Protein AF-0000000084923669 (afdb_homodimer)

Radius of gyration: 42.39 Å; Cα contacts (8 Å, |Δi|>4): 1247; chains: 2; bounding box: 91×141×142 Å

InterPro domains:
  IPR003423 Outer membrane efflux protein [PF02321] (32-226)
  IPR003423 Outer membrane efflux protein [PF02321] (254-432)
  IPR051906 Outer membrane protein TolC-like [PTHR30026] (18-431)

Solvent-accessible surface area (backbone atoms only — not comparable to full-atom values): 44894 Å² total; per-residue (Å²): 131,86,74,77,78,78,78,72,74,73,74,72,66,75,74,68,71,71,62,74,78,65,69,53,62,42,43,67,70,55,49,45,54,47,17,75,73,42,20,28,70,56,51,30,35,53,33,48,32,55,27,28,52,24,47,27,46,25,34,54,10,67,62,36,50,31,33,34,38,38,36,35,42,37,40,35,73,58,58,40,71,50,62,72,68,78,62,60,75,75,81,75,39,65,79,52,62,62,29,36,43,40,38,38,38,33,40,36,37,42,28,58,74,39,46,41,58,32,62,62,33,47,29,49,41,29,48,44,51,26,50,38,34,49,27,49,36,51,39,48,50,43,51,49,49,40,51,52,50,41,44,52,37,48,40,56,34,34,54,53,42,34,52,50,33,49,50,49,33,52,52,39,54,50,49,42,54,54,43,48,52,32,33,76,71,67,77,39,56,68,64,54,44,52,53,41,51,52,52,37,53,52,33,52,47,50,34,52,53,36,50,49,52,36,53,46,39,50,40,51,47,35,41,56,34,44,44,57,88,84,52,78,73,66,43,75,45,91,65,84,76,81,90,72,90,73,74,57,77,88,54,33,52,60,51,15,69,73,47,20,32,70,56,52,30,43,53,44,48,37,52,38,36,49,38,49,27,52,35,41,54,13,63,64,39,46,31,34,31,40,40,33,39,41,32,34,28,20,40,84,82,62,63,67,38,76,49,70,54,72,49,80,44,77,51,65,69,84,80,71,91,54,52,60,61,50,48,33,52,50,27,52,52,51,35,52,49,38,53,53,51,43,50,50,50,50,53,49,46,48,48,45,38,51,51,24,52,51,44,32,53,49,24,51,50,48,28,55,52,26,58,57,44,35,60,56,25,50,52,48,31,53,52,31,48,49,31,35,74,72,67,77,40,46,70,64,53,33,51,53,26,49,52,46,30,49,49,27,49,45,46,28,46,48,24,52,34,47,27,54,39,24,48,41,47,32,30,52,43,35,31,43,68,78,71,82,73,77,67,89,120,131,86,73,75,76,75,77,75,74,77,74,74,68,76,75,68,74,72,65,77,77,66,69,52,60,44,42,69,68,56,52,46,53,46,17,74,75,42,19,60,71,56,52,51,35,53,50,47,32,54,52,28,51,52,46,28,51,53,35,53,49,67,59,45,68,46,78,46,81,46,74,51,78,46,78,43,97,60,61,40,72,52,61,75,62,74,58,58,71,75,81,71,35,62,77,52,60,61,32,37,44,39,38,38,38,33,40,37,38,41,30,59,74,40,47,40,59,32,61,62,33,47,28,50,41,30,48,44,51,26,52,36,33,49,26,49,36,52,39,47,50,43,52,48,49,41,51,52,51,40,43,54,37,48,40,56,34,33,53,52,42,36,52,50,34,48,51,49,36,52,52,42,51,52,49,43,52,52,45,50,53,31,34,74,70,66,78,39,58,69,65,53,47,51,54,44,49,53,52,38,52,52,34,52,50,50,33,52,53,35,50,52,52,37,53,50,40,51,52,51,46,34,53,56,34,45,47,63,92,84,54,76,74,65,44,74,45,91,66,82,75,80,89,72,88,74,71,58,74,88,53,35,52,60,51,15,69,75,47,22,33,69,57,51,30,45,54,43,47,39,53,38,37,48,37,50,28,50,35,42,56,15,65,63,38,45,31,33,31,38,40,33,38,41,32,34,29,20,40,83,82,62,61,68,39,78,46,39,36,42,29,45,39,37,42,31,58,74,38,55,38,48,27,60,58,21,49,32,53,25,28,53,36,52,36,52,29,37,51,28,51,44,50,40,50,50,32,50,46,48,38,45,38,53,46,24,53,51,43,32,55,49,23,52,53,47,29,55,52,25,58,58,43,36,60,55,25,51,51,47,32,53,52,33,47,50,32,35,76,73,68,76,40,47,67,66,52,34,51,52,27,49,52,47,32,48,50,26,50,45,47,28,46,49,24,51,33,46,29,54,39,25,47,42,47,32,31,53,44,36,33,42,67,80,68,82,72,74,70,86,122

Organism: Geobacter metallireducens (strain ATCC 53774 / DSM 7210 / GS-15) (NCBI:txid269799)

Structure (mmCIF, N/CA/C/O backbone):
data_AF-0000000084923669-model_v1
#
loop_
_entity.id
_entity.type
_entity.pdbx_description
1 polymer 'Efflux pump, RND family, outer membrane protein'
#
loop_
_atom_site.group_PDB
_atom_site.id
_atom_site.type_symbol
_atom_site.label_atom_id
_atom_site.label_alt_id
_atom_site.label_comp_id
_atom_site.label_asym_id
_atom_site.label_entity_id
_atom_site.label_seq_id
_atom_site.pdbx_PDB_ins_code
_atom_site.Cartn_x
_atom_site.Cartn_y
_atom_site.Cartn_z
_atom_site.occupancy
_atom_site.B_iso_or_equiv
_atom_site.auth_seq_id
_atom_site.auth_comp_id
_atom_site.auth_asym_id
_atom_site.auth_atom_id
_atom_site.pdbx_PDB_model_num
ATOM 1 N N . MET A 1 1 ? -10.914 20.375 -87.812 1 27.72 1 MET A N 1
ATOM 2 C CA . MET A 1 1 ? -11.695 19.953 -86.625 1 27.72 1 MET A CA 1
ATOM 3 C C . MET A 1 1 ? -11.055 18.75 -85.938 1 27.72 1 MET A C 1
ATOM 5 O O . MET A 1 1 ? -11.719 18.016 -85.188 1 27.72 1 MET A O 1
ATOM 9 N N . LYS A 1 2 ? -9.734 18.484 -86.25 1 25.8 2 LYS A N 1
ATOM 10 C CA . LYS A 1 2 ? -8.984 17.312 -85.812 1 25.8 2 LYS A CA 1
ATOM 11 C C . LYS A 1 2 ? -8.914 17.219 -84.312 1 25.8 2 LYS A C 1
ATOM 13 O O . LYS A 1 2 ? -8.391 18.109 -83.625 1 25.8 2 LYS A O 1
ATOM 18 N N . ARG A 1 3 ? -9.859 16.438 -83.75 1 30.91 3 ARG A N 1
ATOM 19 C CA . ARG A 1 3 ? -10.227 16.125 -82.375 1 30.91 3 ARG A CA 1
ATOM 20 C C . ARG A 1 3 ? -9.078 15.445 -81.625 1 30.91 3 ARG A C 1
ATOM 22 O O . ARG A 1 3 ? -8.867 14.242 -81.812 1 30.91 3 ARG A O 1
ATOM 29 N N . LEU A 1 4 ? -7.859 15.812 -81.875 1 33.69 4 LEU A N 1
ATOM 30 C CA . LEU A 1 4 ? -6.891 14.906 -81.312 1 33.69 4 LEU A CA 1
ATOM 31 C C . LEU A 1 4 ? -7.242 14.617 -79.875 1 33.69 4 LEU A C 1
ATOM 33 O O . LEU A 1 4 ? -7.793 15.469 -79.188 1 33.69 4 LEU A O 1
ATOM 37 N N . VAL A 1 5 ? -7.297 13.289 -79.438 1 38.31 5 VAL A N 1
ATOM 38 C CA . VAL A 1 5 ? -7.371 12.258 -78.375 1 38.31 5 VAL A CA 1
ATOM 39 C C . VAL A 1 5 ? -6.461 12.625 -77.25 1 38.31 5 VAL A C 1
ATOM 41 O O . VAL A 1 5 ? -5.254 12.789 -77.438 1 38.31 5 VAL A O 1
ATOM 44 N N . ILE A 1 6 ? -6.969 13.445 -76.375 1 37.44 6 ILE A N 1
ATOM 45 C CA . ILE A 1 6 ? -6.391 13.75 -75.062 1 37.44 6 ILE A CA 1
ATOM 46 C C . ILE A 1 6 ? -6.008 12.453 -74.375 1 37.44 6 ILE A C 1
ATOM 48 O O . ILE A 1 6 ? -6.867 11.609 -74.062 1 37.44 6 ILE A O 1
ATOM 52 N N . LEU A 1 7 ? -4.832 11.867 -74.688 1 35.47 7 LEU A N 1
ATOM 53 C CA . LEU A 1 7 ? -4.199 10.773 -74 1 35.47 7 LEU A CA 1
ATOM 54 C C . LEU A 1 7 ? -4.227 11.016 -72.438 1 35.47 7 LEU A C 1
ATOM 56 O O . LEU A 1 7 ? -3.613 11.969 -72 1 35.47 7 LEU A O 1
ATOM 60 N N . MET A 1 8 ? -5.41 10.859 -71.875 1 37.78 8 MET A N 1
ATOM 61 C CA . MET A 1 8 ? -5.555 10.828 -70.438 1 37.78 8 MET A CA 1
ATOM 62 C C . MET A 1 8 ? -4.555 9.859 -69.812 1 37.78 8 MET A C 1
ATOM 64 O O . MET A 1 8 ? -4.605 8.656 -70.062 1 37.78 8 MET A O 1
ATOM 68 N N . GLY A 1 9 ? -3.27 10.234 -69.75 1 35.97 9 GLY A N 1
ATOM 69 C CA . GLY A 1 9 ? -2.293 9.508 -68.938 1 35.97 9 GLY A CA 1
ATOM 70 C C . GLY A 1 9 ? -2.807 9.133 -67.562 1 35.97 9 GLY A C 1
ATOM 71 O O . GLY A 1 9 ? -3.143 10.008 -66.75 1 35.97 9 GLY A O 1
ATOM 72 N N . MET A 1 10 ? -3.562 8.047 -67.562 1 35.59 10 MET A N 1
ATOM 73 C CA . MET A 1 10 ? -3.924 7.434 -66.25 1 35.59 10 MET A CA 1
ATOM 74 C C . MET A 1 10 ? -2.701 7.289 -65.375 1 35.59 10 MET A C 1
ATOM 76 O O . MET A 1 10 ? -1.749 6.586 -65.688 1 35.59 10 MET A O 1
ATOM 80 N N . VAL A 1 11 ? -2.326 8.336 -64.625 1 39.09 11 VAL A N 1
ATOM 81 C CA . VAL A 1 11 ? -1.389 8.242 -63.531 1 39.09 11 VAL A CA 1
ATOM 82 C C . VAL A 1 11 ? -1.761 7.059 -62.625 1 39.09 11 VAL A C 1
ATOM 84 O O . VAL A 1 11 ? -2.83 7.043 -62.031 1 39.09 11 VAL A O 1
ATOM 87 N N . LEU A 1 12 ? -1.448 5.836 -63.094 1 36.44 12 LEU A N 1
ATOM 88 C CA . LEU A 1 12 ? -1.483 4.715 -62.156 1 36.44 12 LEU A CA 1
ATOM 89 C C . LEU A 1 12 ? -0.858 5.102 -60.844 1 36.44 12 LEU A C 1
ATOM 91 O O . LEU A 1 12 ? 0.338 5.391 -60.75 1 36.44 12 LEU A O 1
ATOM 95 N N . LEU A 1 13 ? -1.631 5.785 -60 1 40.22 13 LEU A N 1
ATOM 96 C CA . LEU A 1 13 ? -1.201 5.918 -58.625 1 40.22 13 LEU A CA 1
ATOM 97 C C . LEU A 1 13 ? -0.703 4.586 -58.094 1 40.22 13 LEU A C 1
ATOM 99 O O . LEU A 1 13 ? -1.38 3.564 -58.219 1 40.22 13 LEU A O 1
ATOM 103 N N . PRO A 1 14 ? 0.635 4.434 -58.031 1 40.88 14 PRO A N 1
ATOM 104 C CA . PRO A 1 14 ? 1.067 3.211 -57.344 1 40.88 14 PRO A CA 1
ATOM 105 C C . PRO A 1 14 ? 0.258 2.918 -56.094 1 40.88 14 PRO A C 1
ATOM 107 O O . PRO A 1 14 ? -0.106 3.84 -55.344 1 40.88 14 PRO A O 1
ATOM 110 N N . HIS A 1 15 ? -0.73 2.027 -56.188 1 40.09 15 HIS A N 1
ATOM 111 C CA . HIS A 1 15 ? -1.238 1.425 -54.969 1 40.09 15 HIS A CA 1
ATOM 112 C C . HIS A 1 15 ? -0.109 1.154 -54 1 40.09 15 HIS A C 1
ATOM 114 O O . HIS A 1 15 ? 0.781 0.345 -54.25 1 40.09 15 HIS A O 1
ATOM 120 N N . GLY A 1 16 ? 0.429 2.213 -53.406 1 39.31 16 GLY A N 1
ATOM 121 C CA . GLY A 1 16 ? 1.269 1.885 -52.25 1 39.31 16 GLY A CA 1
ATOM 122 C C . GLY A 1 16 ? 0.768 0.687 -51.469 1 39.31 16 GLY A C 1
ATOM 123 O O . GLY A 1 16 ? -0.394 0.647 -51.062 1 39.31 16 GLY A O 1
ATOM 124 N N . VAL A 1 17 ? 1.226 -0.438 -51.812 1 37.53 17 VAL A N 1
ATOM 125 C CA . VAL A 1 17 ? 1.135 -1.58 -50.906 1 37.53 17 VAL A CA 1
ATOM 126 C C . VAL A 1 17 ? 1.256 -1.106 -49.469 1 37.53 17 VAL A C 1
ATOM 128 O O . VAL A 1 17 ? 2.283 -0.55 -49.094 1 37.53 17 VAL A O 1
ATOM 131 N N . PHE A 1 18 ? 0.176 -0.574 -48.969 1 37.56 18 PHE A N 1
ATOM 132 C CA . PHE A 1 18 ? 0.17 -0.619 -47.5 1 37.56 18 PHE A CA 1
ATOM 133 C C . PHE A 1 18 ? 0.833 -1.895 -47 1 37.56 18 PHE A C 1
ATOM 135 O O . PHE A 1 18 ? 0.257 -2.98 -47.094 1 37.56 18 PHE A O 1
ATOM 142 N N . ALA A 1 19 ? 2.109 -1.997 -47.219 1 36.41 19 ALA A N 1
ATOM 143 C CA . ALA A 1 19 ? 2.785 -3.043 -46.469 1 36.41 19 ALA A CA 1
ATOM 144 C C . ALA A 1 19 ? 2.076 -3.295 -45.125 1 36.41 19 ALA A C 1
ATOM 146 O O . ALA A 1 19 ? 1.726 -2.352 -44.438 1 36.41 19 ALA A O 1
ATOM 147 N N . GLU A 1 20 ? 1.271 -4.219 -45 1 41.25 20 GLU A N 1
ATOM 148 C CA . GLU A 1 20 ? 0.789 -4.68 -43.688 1 41.25 20 GLU A CA 1
ATOM 149 C C . GLU A 1 20 ? 1.785 -4.348 -42.594 1 41.25 20 GLU A C 1
ATOM 151 O O . GLU A 1 20 ? 2.893 -4.891 -42.562 1 41.25 20 GLU A O 1
ATOM 156 N N . ALA A 1 21 ? 2.098 -3.172 -42.188 1 47.69 21 ALA A N 1
ATOM 157 C CA . ALA A 1 21 ? 3.018 -2.73 -41.156 1 47.69 21 ALA A CA 1
ATOM 158 C C . ALA A 1 21 ? 3.158 -3.789 -40.062 1 47.69 21 ALA A C 1
ATOM 160 O O . ALA A 1 21 ? 2.189 -4.113 -39.375 1 47.69 21 ALA A O 1
ATOM 161 N N . GLY A 1 22 ? 3.869 -4.855 -40.281 1 65.06 22 GLY A N 1
ATOM 162 C CA . GLY A 1 22 ? 4.141 -5.992 -39.406 1 65.06 22 GLY A CA 1
ATOM 163 C C . GLY A 1 22 ? 4.266 -5.617 -37.969 1 65.06 22 GLY A C 1
ATOM 164 O O . GLY A 1 22 ? 4.492 -4.453 -37.625 1 65.06 22 GLY A O 1
ATOM 165 N N . VAL A 1 23 ? 3.816 -6.359 -37.094 1 82.06 23 VAL A N 1
ATOM 166 C CA . VAL A 1 23 ? 3.912 -6.16 -35.656 1 82.06 23 VAL A CA 1
ATOM 167 C C . VAL A 1 23 ? 5.359 -5.871 -35.25 1 82.06 23 VAL A C 1
ATOM 169 O O . VAL A 1 23 ? 6.25 -6.688 -35.531 1 82.06 23 VAL A O 1
ATOM 172 N N . PRO A 1 24 ? 5.676 -4.539 -34.938 1 89.88 24 PRO A N 1
ATOM 173 C CA . PRO A 1 24 ? 7.055 -4.191 -34.594 1 89.88 24 PRO A CA 1
ATOM 174 C C . PRO A 1 24 ? 7.613 -5.082 -33.469 1 89.88 24 PRO A C 1
ATOM 176 O O . PRO A 1 24 ? 6.871 -5.496 -32.594 1 89.88 24 PRO A O 1
ATOM 179 N N . ALA A 1 25 ? 8.93 -5.391 -33.625 1 92.94 25 ALA A N 1
ATOM 180 C CA . ALA A 1 25 ? 9.656 -6.133 -32.594 1 92.94 25 ALA A CA 1
ATOM 181 C C . ALA A 1 25 ? 10.539 -5.199 -31.766 1 92.94 25 ALA A C 1
ATOM 183 O O . ALA A 1 25 ? 11.398 -4.508 -32.312 1 92.94 25 ALA A O 1
ATOM 184 N N . PHE A 1 26 ? 10.312 -5.156 -30.516 1 94.19 26 PHE A N 1
ATOM 185 C CA . PHE A 1 26 ? 11.055 -4.246 -29.641 1 94.19 26 PHE A CA 1
ATOM 186 C C . PHE A 1 26 ? 12.188 -4.984 -28.938 1 94.19 26 PHE A C 1
ATOM 188 O O . PHE A 1 26 ? 11.984 -6.074 -28.391 1 94.19 26 PHE A O 1
ATOM 195 N N . ALA A 1 27 ? 13.383 -4.324 -28.984 1 94.19 27 ALA A N 1
ATOM 196 C CA . ALA A 1 27 ? 14.516 -4.824 -28.219 1 94.19 27 ALA A CA 1
ATOM 197 C C . ALA A 1 27 ? 14.359 -4.504 -26.734 1 94.19 27 ALA A C 1
ATOM 199 O O . ALA A 1 27 ? 13.57 -3.635 -26.359 1 94.19 27 ALA A O 1
ATOM 200 N N . LEU A 1 28 ? 15.094 -5.285 -25.922 1 94.12 28 LEU A N 1
ATOM 201 C CA . LEU A 1 28 ? 15 -5.117 -24.469 1 94.12 28 LEU A CA 1
ATOM 202 C C . LEU A 1 28 ? 15.312 -3.68 -24.078 1 94.12 28 LEU A C 1
ATOM 204 O O . LEU A 1 28 ? 14.594 -3.092 -23.266 1 94.12 28 LEU A O 1
ATOM 208 N N . SER A 1 29 ? 16.375 -3.08 -24.641 1 92.69 29 SER A N 1
ATOM 209 C CA . SER A 1 29 ? 16.781 -1.721 -24.297 1 92.69 29 SER A CA 1
ATOM 210 C C . SER A 1 29 ? 15.656 -0.721 -24.594 1 92.69 29 SER A C 1
ATOM 212 O O . SER A 1 29 ? 15.398 0.176 -23.781 1 92.69 29 SER A O 1
ATOM 214 N N . ARG A 1 30 ? 14.977 -0.919 -25.688 1 94 30 ARG A N 1
ATOM 215 C CA . ARG A 1 30 ? 13.891 -0.025 -26.062 1 94 30 ARG A CA 1
ATOM 216 C C . ARG A 1 30 ? 12.703 -0.18 -25.125 1 94 30 ARG A C 1
ATOM 218 O O . ARG A 1 30 ? 12.07 0.809 -24.75 1 94 30 ARG A O 1
ATOM 225 N N . VAL A 1 31 ? 12.438 -1.442 -24.781 1 96.06 31 VAL A N 1
ATOM 226 C CA . VAL A 1 31 ? 11.32 -1.709 -23.875 1 96.06 31 VAL A CA 1
ATOM 227 C C . VAL A 1 31 ? 11.602 -1.079 -22.516 1 96.06 31 VAL A C 1
ATOM 229 O O . VAL A 1 31 ? 10.719 -0.465 -21.906 1 96.06 31 VAL A O 1
ATOM 232 N N . ILE A 1 32 ? 12.82 -1.169 -22.062 1 95.44 32 ILE A N 1
ATOM 233 C CA . ILE A 1 32 ? 13.219 -0.607 -20.781 1 95.44 32 ILE A CA 1
ATOM 234 C C . ILE A 1 32 ? 13.094 0.915 -20.812 1 95.44 32 ILE A C 1
ATOM 236 O O . ILE A 1 32 ? 12.523 1.522 -19.906 1 95.44 32 ILE A O 1
ATOM 240 N N . ASP A 1 33 ? 13.602 1.512 -21.875 1 95.56 33 ASP A N 1
ATOM 241 C CA . ASP A 1 33 ? 13.539 2.965 -22 1 95.56 33 ASP A CA 1
ATOM 242 C C . ASP A 1 33 ? 12.094 3.455 -22.016 1 95.56 33 ASP A C 1
ATOM 244 O O . ASP A 1 33 ? 11.766 4.438 -21.344 1 95.56 33 ASP A O 1
ATOM 248 N N . PHE A 1 34 ? 11.328 2.74 -22.766 1 95.62 34 PHE A N 1
ATOM 249 C CA . PHE A 1 34 ? 9.922 3.102 -22.859 1 95.62 34 PHE A CA 1
ATOM 250 C C . PHE A 1 34 ? 9.242 2.979 -21.5 1 95.62 34 PHE A C 1
ATOM 252 O O . PHE A 1 34 ? 8.484 3.867 -21.094 1 95.62 34 PHE A O 1
ATOM 259 N N . ALA A 1 35 ? 9.484 1.889 -20.75 1 96.81 35 ALA A N 1
ATOM 260 C CA . ALA A 1 35 ? 8.891 1.654 -19.438 1 96.81 35 ALA A CA 1
ATOM 261 C C . ALA A 1 35 ? 9.328 2.723 -18.438 1 96.81 35 ALA A C 1
ATOM 263 O O . ALA A 1 35 ? 8.508 3.223 -17.656 1 96.81 35 ALA A O 1
ATOM 264 N N . LEU A 1 36 ? 10.609 3.119 -18.484 1 96.62 36 LEU A N 1
ATOM 265 C CA . LEU A 1 36 ? 11.148 4.113 -17.562 1 96.62 36 LEU A CA 1
ATOM 266 C C . LEU A 1 36 ? 10.492 5.473 -17.781 1 96.62 36 LEU A C 1
ATOM 268 O O . LEU A 1 36 ? 10.352 6.262 -16.844 1 96.62 36 LEU A O 1
ATOM 272 N N . GLU A 1 37 ? 10.031 5.699 -18.953 1 95.19 37 GLU A N 1
ATOM 273 C CA . GLU A 1 37 ? 9.445 6.992 -19.281 1 95.19 37 GLU A CA 1
ATOM 274 C C . GLU A 1 37 ? 7.945 7.012 -19.016 1 95.19 37 GLU A C 1
ATOM 276 O O . GLU A 1 37 ? 7.371 8.07 -18.75 1 95.19 37 GLU A O 1
ATOM 281 N N . ASN A 1 38 ? 7.312 5.805 -19.031 1 95.25 38 ASN A N 1
ATOM 282 C CA . ASN A 1 38 ? 5.855 5.836 -19.094 1 95.25 38 ASN A CA 1
ATOM 283 C C . ASN A 1 38 ? 5.219 5.133 -17.906 1 95.25 38 ASN A C 1
ATOM 285 O O . ASN A 1 38 ? 4.016 5.258 -17.672 1 95.25 38 ASN A O 1
ATOM 289 N N . GLU A 1 39 ? 5.93 4.355 -17.125 1 95.56 39 GLU A N 1
ATOM 290 C CA . GLU A 1 39 ? 5.359 3.584 -16.031 1 95.56 39 GLU A CA 1
ATOM 291 C C . GLU A 1 39 ? 4.805 4.5 -14.945 1 95.56 39 GLU A C 1
ATOM 293 O O . GLU A 1 39 ? 5.539 5.316 -14.375 1 95.56 39 GLU A O 1
ATOM 298 N N . PRO A 1 40 ? 3.502 4.355 -14.641 1 96.12 40 PRO A N 1
ATOM 299 C CA . PRO A 1 40 ? 2.838 5.305 -13.742 1 96.12 40 PRO A CA 1
ATOM 300 C C . PRO A 1 40 ? 3.416 5.277 -12.328 1 96.12 40 PRO A C 1
ATOM 302 O O . PRO A 1 40 ? 3.482 6.316 -11.664 1 96.12 40 PRO A O 1
ATOM 305 N N . LYS A 1 41 ? 3.787 4.184 -11.781 1 95.44 41 LYS A N 1
ATOM 306 C CA . LYS A 1 41 ? 4.328 4.121 -10.422 1 95.44 41 LYS A CA 1
ATOM 307 C C . LYS A 1 41 ? 5.621 4.922 -10.312 1 95.44 41 LYS A C 1
ATOM 309 O O . LYS A 1 41 ? 5.891 5.531 -9.273 1 95.44 41 LYS A O 1
ATOM 314 N N . LEU A 1 42 ? 6.438 4.941 -11.391 1 96.56 42 LEU A N 1
ATOM 315 C CA . LEU A 1 42 ? 7.641 5.766 -11.414 1 96.56 42 LEU A CA 1
ATOM 316 C C . LEU A 1 42 ? 7.281 7.246 -11.484 1 96.56 42 LEU A C 1
ATOM 318 O O . LEU A 1 42 ? 7.93 8.078 -10.836 1 96.56 42 LEU A O 1
ATOM 322 N N . SER A 1 43 ? 6.262 7.516 -12.266 1 96.5 43 SER A N 1
ATOM 323 C CA . SER A 1 43 ? 5.797 8.891 -12.352 1 96.5 43 SER A CA 1
ATOM 324 C C . SER A 1 43 ? 5.344 9.414 -10.992 1 96.5 43 SER A C 1
ATOM 326 O O . SER A 1 43 ? 5.609 10.562 -10.641 1 96.5 43 SER A O 1
ATOM 328 N N . VAL A 1 44 ? 4.742 8.531 -10.227 1 97.19 44 VAL A N 1
ATOM 329 C CA . VAL A 1 44 ? 4.297 8.867 -8.875 1 97.19 44 VAL A CA 1
ATOM 330 C C . VAL A 1 44 ? 5.5 9.219 -8.008 1 97.19 44 VAL A C 1
ATOM 332 O O . VAL A 1 44 ? 5.496 10.227 -7.301 1 97.19 44 VAL A O 1
ATOM 335 N N . LEU A 1 45 ? 6.535 8.453 -8.125 1 97.25 45 LEU A N 1
ATOM 336 C CA . LEU A 1 45 ? 7.746 8.695 -7.352 1 97.25 45 LEU A CA 1
ATOM 337 C C . LEU A 1 45 ? 8.406 10 -7.77 1 97.25 45 LEU A C 1
ATOM 339 O O . LEU A 1 45 ? 8.969 10.719 -6.934 1 97.25 45 LEU A O 1
ATOM 343 N N . GLY A 1 46 ? 8.359 10.273 -9.078 1 97.56 46 GLY A N 1
ATOM 344 C CA . GLY A 1 46 ? 8.852 11.555 -9.547 1 97.56 46 GLY A CA 1
ATOM 345 C C . GLY A 1 46 ? 8.094 12.734 -8.969 1 97.56 46 GLY A C 1
ATOM 346 O O . GLY A 1 46 ? 8.695 13.734 -8.57 1 97.56 46 GLY A O 1
ATOM 347 N N . LYS A 1 47 ? 6.809 12.602 -8.891 1 97.69 47 LYS A N 1
ATOM 348 C CA . LYS A 1 47 ? 5.977 13.656 -8.32 1 97.69 47 LYS A CA 1
ATOM 349 C C . LYS A 1 47 ? 6.254 13.828 -6.828 1 97.69 47 LYS A C 1
ATOM 351 O O . LYS A 1 47 ? 6.168 14.938 -6.301 1 97.69 47 LYS A O 1
ATOM 356 N N . ASP A 1 48 ? 6.637 12.789 -6.129 1 97.31 48 ASP A N 1
ATOM 357 C CA . ASP A 1 48 ? 7 12.875 -4.719 1 97.31 48 ASP A CA 1
ATOM 358 C C . ASP A 1 48 ? 8.219 13.766 -4.516 1 97.31 48 ASP A C 1
ATOM 360 O O . ASP A 1 48 ? 8.289 14.516 -3.537 1 97.31 48 ASP A O 1
ATOM 364 N N . ILE A 1 49 ? 9.188 13.703 -5.418 1 98 49 ILE A N 1
ATOM 365 C CA . ILE A 1 49 ? 10.367 14.562 -5.355 1 98 49 ILE A CA 1
ATOM 366 C C . ILE A 1 49 ? 9.953 16.016 -5.531 1 98 49 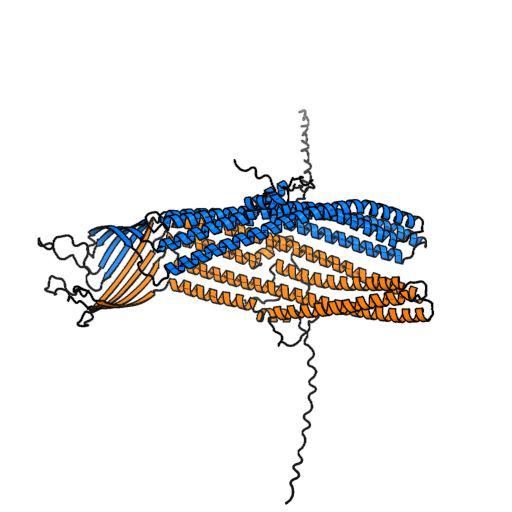ILE A C 1
ATOM 368 O O . ILE A 1 49 ? 10.414 16.891 -4.797 1 98 49 ILE A O 1
ATOM 372 N N . GLU A 1 50 ? 9.039 16.25 -6.465 1 97.81 50 GLU A N 1
ATOM 373 C CA . GLU A 1 50 ? 8.555 17.609 -6.699 1 97.81 50 GLU A CA 1
ATOM 374 C C . GLU A 1 50 ? 7.828 18.156 -5.477 1 97.81 50 GLU A C 1
ATOM 376 O O . GLU A 1 50 ? 8.039 19.297 -5.09 1 97.81 50 GLU A O 1
ATOM 381 N N . ALA A 1 51 ? 7.027 17.312 -4.898 1 97.75 51 ALA A N 1
ATOM 382 C CA . ALA A 1 51 ? 6.324 17.719 -3.684 1 97.75 51 ALA A CA 1
ATOM 383 C C . ALA A 1 51 ? 7.305 18.031 -2.559 1 97.75 51 ALA A C 1
ATOM 385 O O . ALA A 1 51 ? 7.137 19.016 -1.83 1 97.75 51 ALA A O 1
ATOM 386 N N . ALA A 1 52 ? 8.328 17.188 -2.434 1 97.88 52 ALA A N 1
ATOM 387 C CA . ALA A 1 52 ? 9.344 17.391 -1.399 1 97.88 52 ALA A CA 1
ATOM 388 C C . ALA A 1 52 ? 10.094 18.703 -1.611 1 97.88 52 ALA A C 1
ATOM 390 O O . ALA A 1 52 ? 10.484 19.359 -0.647 1 97.88 52 ALA A O 1
ATOM 391 N N . LYS A 1 53 ? 10.273 19.094 -2.842 1 98.06 53 LYS A N 1
ATOM 392 C CA . LYS A 1 53 ? 10.922 20.359 -3.156 1 98.06 53 LYS A CA 1
ATOM 393 C C . LYS A 1 53 ? 10.117 21.531 -2.617 1 98.06 53 LYS A C 1
ATOM 395 O O . LYS A 1 53 ? 10.68 22.484 -2.062 1 98.06 53 LYS A O 1
ATOM 400 N N . HIS A 1 54 ? 8.844 21.422 -2.758 1 97.69 54 HIS A N 1
ATOM 401 C CA . HIS A 1 54 ? 7.988 22.5 -2.258 1 97.69 54 HIS A CA 1
ATOM 402 C C . HIS A 1 54 ? 7.938 22.5 -0.733 1 97.69 54 HIS A C 1
ATOM 404 O O . HIS A 1 54 ? 7.805 23.562 -0.11 1 97.69 54 HIS A O 1
ATOM 410 N N . THR A 1 55 ? 8.125 21.344 -0.117 1 97.56 55 THR A N 1
ATOM 411 C CA . THR A 1 55 ? 8.234 21.281 1.336 1 97.56 55 THR A CA 1
ATOM 412 C C . THR A 1 55 ? 9.492 22 1.822 1 97.56 55 THR A C 1
ATOM 414 O O . THR A 1 55 ? 9.484 22.641 2.877 1 97.56 55 THR A O 1
ATOM 417 N N . VAL A 1 56 ? 10.586 21.906 1.043 1 98.19 56 VAL A N 1
ATOM 418 C CA . VAL A 1 56 ? 11.812 22.641 1.358 1 98.19 56 VAL A CA 1
ATOM 419 C C . VAL A 1 56 ? 11.555 24.141 1.28 1 98.19 56 VAL A C 1
ATOM 421 O O . VAL A 1 56 ? 11.977 24.891 2.156 1 98.19 56 VAL A O 1
ATOM 424 N N . ASP A 1 57 ? 10.789 24.531 0.269 1 97.38 57 ASP A N 1
ATOM 425 C CA . ASP A 1 57 ? 10.453 25.938 0.11 1 97.38 57 ASP A CA 1
ATOM 426 C C . ASP A 1 57 ? 9.617 26.453 1.288 1 97.38 57 ASP A C 1
ATOM 428 O O . ASP A 1 57 ? 9.852 27.547 1.795 1 97.38 57 ASP A O 1
ATOM 432 N N . ALA A 1 58 ? 8.703 25.625 1.713 1 96.94 58 ALA A N 1
ATOM 433 C CA . ALA A 1 58 ? 7.883 26 2.865 1 96.94 58 ALA A CA 1
ATOM 434 C C . ALA A 1 58 ? 8.734 26.125 4.125 1 96.94 58 ALA A C 1
ATOM 436 O O . ALA A 1 58 ? 8.547 27.047 4.918 1 96.94 58 ALA A O 1
ATOM 437 N N . ALA A 1 59 ? 9.664 25.188 4.277 1 96.81 59 ALA A N 1
ATOM 438 C CA . ALA A 1 59 ? 10.539 25.234 5.441 1 96.81 59 ALA A CA 1
ATOM 439 C C . ALA A 1 59 ? 11.406 26.484 5.426 1 96.81 59 ALA A C 1
ATOM 441 O O . ALA A 1 59 ? 11.625 27.109 6.469 1 96.81 59 ALA A O 1
ATOM 442 N N . LYS A 1 60 ? 11.867 26.922 4.293 1 97.12 60 LYS A N 1
ATOM 443 C CA . LYS A 1 60 ? 12.648 28.141 4.152 1 97.12 60 LYS A CA 1
ATOM 444 C C . LYS A 1 60 ? 11.797 29.375 4.441 1 97.12 60 LYS A C 1
ATOM 446 O O . LYS A 1 60 ? 12.297 30.375 4.945 1 97.12 60 LYS A O 1
ATOM 451 N N . GLY A 1 61 ? 10.523 29.203 4.074 1 95.94 61 GLY A N 1
ATOM 452 C CA . GLY A 1 61 ? 9.594 30.281 4.332 1 95.94 61 GLY A CA 1
ATOM 453 C C . GLY A 1 61 ? 9.438 30.594 5.809 1 95.94 61 GLY A C 1
ATOM 454 O O . GLY A 1 61 ? 9.133 31.734 6.184 1 95.94 61 GLY A O 1
ATOM 455 N N . GLY A 1 62 ? 9.711 29.641 6.695 1 94.56 62 GLY A N 1
ATOM 456 C CA . GLY A 1 62 ? 9.586 29.828 8.133 1 94.56 62 GLY A CA 1
ATOM 457 C C . GLY A 1 62 ? 10.602 30.797 8.703 1 94.56 62 GLY A C 1
ATOM 458 O O . GLY A 1 62 ? 10.43 31.297 9.812 1 94.56 62 GLY A O 1
ATOM 459 N N . ARG A 1 63 ? 11.633 31.203 7.902 1 94.62 63 ARG A N 1
ATOM 460 C CA . ARG A 1 63 ? 12.68 32.125 8.344 1 94.62 63 ARG A CA 1
ATOM 461 C C . ARG A 1 63 ? 12.344 33.562 7.977 1 94.62 63 ARG A C 1
ATOM 463 O O . ARG A 1 63 ? 13 34.5 8.438 1 94.62 63 ARG A O 1
ATOM 470 N N . TRP A 1 64 ? 11.25 33.75 7.301 1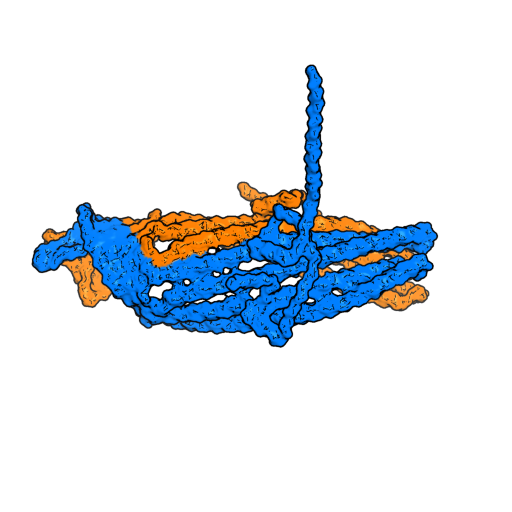 95.31 64 TRP A N 1
ATOM 471 C CA . TRP A 1 64 ? 10.891 35.062 6.809 1 95.31 64 TRP A CA 1
ATOM 472 C C . TRP A 1 64 ? 9.828 35.719 7.703 1 95.31 64 TRP A C 1
ATOM 474 O O . TRP A 1 64 ? 9.164 35.031 8.477 1 95.31 64 TRP A O 1
ATOM 484 N N . PRO A 1 65 ? 9.734 36.969 7.621 1 96.12 65 PRO A N 1
ATOM 485 C CA . PRO A 1 65 ? 8.719 37.656 8.43 1 96.12 65 PRO A CA 1
ATOM 486 C C . PRO A 1 65 ? 7.293 37.281 8.008 1 96.12 65 PRO A C 1
ATOM 488 O O . PRO A 1 65 ? 7.059 36.969 6.844 1 96.12 65 PRO A O 1
ATOM 491 N N . ARG A 1 66 ? 6.426 37.375 8.953 1 96.31 66 ARG A N 1
ATOM 492 C CA . ARG A 1 66 ? 4.996 37.25 8.703 1 96.31 66 ARG A CA 1
ATOM 493 C C . ARG A 1 66 ? 4.266 38.562 8.922 1 96.31 66 ARG A C 1
ATOM 495 O O . ARG A 1 66 ? 4.547 39.281 9.891 1 96.31 66 ARG A O 1
ATOM 502 N N . LEU A 1 67 ? 3.457 38.938 7.926 1 96.94 67 LEU A N 1
ATOM 503 C CA . LEU A 1 67 ? 2.654 40.156 7.992 1 96.94 67 LEU A CA 1
ATOM 504 C C . LEU A 1 67 ? 1.165 39.812 7.941 1 96.94 67 LEU A C 1
ATOM 506 O O . LEU A 1 67 ? 0.694 39.188 6.988 1 96.94 67 LEU A O 1
ATOM 510 N N . ASP A 1 68 ? 0.459 40.219 8.945 1 96.31 68 ASP A N 1
ATOM 511 C CA . ASP A 1 68 ? -0.978 39.969 9.008 1 96.31 68 ASP A CA 1
ATOM 512 C C . ASP A 1 68 ? -1.753 41.281 9.195 1 96.31 68 ASP A C 1
ATOM 514 O O . ASP A 1 68 ? -1.302 42.156 9.906 1 96.31 68 ASP A O 1
ATOM 518 N N . LEU A 1 69 ? -2.871 41.406 8.547 1 96.75 69 LEU A N 1
ATOM 519 C CA . LEU A 1 69 ? -3.812 42.5 8.75 1 96.75 69 LEU A CA 1
ATOM 520 C C . LEU A 1 69 ? -4.969 42.062 9.641 1 96.75 69 LEU A C 1
ATOM 522 O O . LEU A 1 69 ? -5.57 41 9.414 1 96.75 69 LEU A O 1
ATOM 526 N N . GLU A 1 70 ? -5.176 42.719 10.648 1 96.12 70 GLU A N 1
ATOM 527 C CA . GLU A 1 70 ? -6.316 42.5 11.531 1 96.12 70 GLU A CA 1
ATOM 528 C C . GLU A 1 70 ? -7.223 43.75 11.586 1 96.12 70 GLU A C 1
ATOM 530 O O . GLU A 1 70 ? -6.734 44.875 11.656 1 96.12 70 GLU A O 1
ATOM 535 N N . ALA A 1 71 ? -8.461 43.625 11.398 1 95.5 71 ALA A N 1
ATOM 536 C CA . ALA A 1 71 ? -9.445 44.688 11.508 1 95.5 71 ALA A CA 1
ATOM 537 C C . ALA A 1 71 ? -10.688 44.219 12.258 1 95.5 71 ALA A C 1
ATOM 539 O O . ALA A 1 71 ? -11.016 43.031 12.234 1 95.5 71 ALA A O 1
ATOM 540 N N . GLY A 1 72 ? -11.297 45.188 12.93 1 95.19 72 GLY A N 1
ATOM 541 C CA . GLY A 1 72 ? -12.477 44.781 13.68 1 95.19 72 GLY A CA 1
ATOM 542 C C . GLY A 1 72 ? -13.344 45.938 14.109 1 95.19 72 GLY A C 1
ATOM 543 O O . GLY A 1 72 ? -12.906 47.094 14.055 1 95.19 72 GLY A O 1
ATOM 544 N N . ILE A 1 73 ? -14.641 45.688 14.328 1 95 73 ILE A N 1
ATOM 545 C CA . ILE A 1 73 ? -15.609 46.562 14.953 1 95 73 ILE A CA 1
ATOM 546 C C . ILE A 1 73 ? -16.188 45.906 16.203 1 95 73 ILE A C 1
ATOM 548 O O . ILE A 1 73 ? -16.656 44.781 16.156 1 95 73 ILE A O 1
ATOM 552 N N . THR A 1 74 ? -16.062 46.625 17.281 1 93.94 74 THR A N 1
ATOM 553 C CA . THR A 1 74 ? -16.531 46.062 18.547 1 93.94 74 THR A CA 1
ATOM 554 C C . THR A 1 74 ? -17.484 47.031 19.234 1 93.94 74 THR A C 1
ATOM 556 O O . THR A 1 74 ? -17.203 48.219 19.328 1 93.94 74 THR A O 1
ATOM 559 N N . ARG A 1 75 ? -18.625 46.594 19.688 1 93.94 75 ARG A N 1
ATOM 560 C CA . ARG A 1 75 ? -19.547 47.344 20.516 1 93.94 75 ARG A CA 1
ATOM 561 C C . ARG A 1 75 ? -19.453 46.938 21.984 1 93.94 75 ARG A C 1
ATOM 563 O O . ARG A 1 75 ? -19.484 45.75 22.297 1 93.94 75 ARG A O 1
ATOM 570 N N . TYR A 1 76 ? -19.281 47.938 22.797 1 89.56 76 TYR A N 1
ATOM 571 C CA . TYR A 1 76 ? -19.172 47.688 24.234 1 89.56 76 TYR A CA 1
ATOM 572 C C . TYR A 1 76 ? -20.406 48.156 24.969 1 89.56 76 TYR A C 1
ATOM 574 O O . TYR A 1 76 ? -21.094 49.062 24.516 1 89.56 76 TYR A O 1
ATOM 582 N N . ARG A 1 77 ? -20.641 47.469 26 1 86.56 77 ARG A N 1
ATOM 583 C CA . ARG A 1 77 ? -21.719 47.938 26.859 1 86.56 77 ARG A CA 1
ATOM 584 C C . ARG A 1 77 ? -21.438 49.344 27.406 1 86.56 77 ARG A C 1
ATOM 586 O O . ARG A 1 77 ? -22.312 50.219 27.406 1 86.56 77 ARG A O 1
ATOM 593 N N . TYR A 1 78 ? -20.188 49.531 27.969 1 81.5 78 TYR A N 1
ATOM 594 C CA . TYR A 1 78 ? -19.734 50.812 28.484 1 81.5 78 TYR A CA 1
ATOM 595 C C . TYR A 1 78 ? -18.672 51.406 27.562 1 81.5 78 TYR A C 1
ATOM 597 O O . TYR A 1 78 ? -17.922 50.688 26.906 1 81.5 78 TYR A O 1
ATOM 605 N N . ALA A 1 79 ? -18.75 52.719 27.438 1 79.69 79 ALA A N 1
ATOM 606 C CA . ALA A 1 79 ? -17.797 53.406 26.578 1 79.69 79 ALA A CA 1
ATOM 607 C C . ALA A 1 79 ? -16.359 53.031 26.938 1 79.69 79 ALA A C 1
ATOM 609 O O . ALA A 1 79 ? -16.016 52.938 28.109 1 79.69 79 ALA A O 1
ATOM 610 N N . ALA A 1 80 ? -15.617 52.625 25.938 1 78.38 80 ALA A N 1
ATOM 611 C CA . ALA A 1 80 ? -14.211 52.281 26.094 1 78.38 80 ALA A CA 1
ATOM 612 C C . ALA A 1 80 ? -13.305 53.406 25.625 1 78.38 80 ALA A C 1
ATOM 614 O O . ALA A 1 80 ? -13.648 54.156 24.688 1 78.38 80 ALA A O 1
ATOM 615 N N . PRO A 1 81 ? -12.18 53.5 26.312 1 75.44 81 PRO A N 1
ATOM 616 C CA . PRO A 1 81 ? -11.25 54.562 25.875 1 75.44 81 PRO A CA 1
ATOM 617 C C . PRO A 1 81 ? -10.625 54.281 24.516 1 75.44 81 PRO A C 1
ATOM 619 O O . PRO A 1 81 ? -10.312 53.125 24.219 1 75.44 81 PRO A O 1
ATOM 622 N N . ILE A 1 82 ? -10.609 55.312 23.656 1 77.44 82 ILE A N 1
ATOM 623 C CA . ILE A 1 82 ? -9.906 55.188 22.391 1 77.44 82 ILE A CA 1
ATOM 624 C C . ILE A 1 82 ? -8.422 55.469 22.594 1 77.44 82 ILE A C 1
ATOM 626 O O . ILE A 1 82 ? -8.016 56.594 22.922 1 77.44 82 ILE A O 1
ATOM 630 N N . THR A 1 83 ? -7.582 54.438 22.594 1 71.88 83 THR A N 1
ATOM 631 C CA . THR A 1 83 ? -6.137 54.531 22.766 1 71.88 83 THR A CA 1
ATOM 632 C C . THR A 1 83 ? -5.434 54.656 21.422 1 71.88 83 THR A C 1
ATOM 634 O O . THR A 1 83 ? -5.922 54.156 20.406 1 71.88 83 THR A O 1
ATOM 637 N N . PRO A 1 84 ? -4.121 55.5 21.328 1 68.38 84 PRO A N 1
ATOM 638 C CA . PRO A 1 84 ? -3.301 56 22.422 1 68.38 84 PRO A CA 1
ATOM 639 C C . PRO A 1 84 ? -3.779 57.375 22.922 1 68.38 84 PRO A C 1
ATOM 641 O O . PRO A 1 84 ? -4.434 58.094 22.188 1 68.38 84 PRO A O 1
ATOM 644 N N . ILE A 1 85 ? -3.59 57.562 24.156 1 61.28 85 ILE A N 1
ATOM 645 C CA . ILE A 1 85 ? -3.914 58.844 24.766 1 61.28 85 ILE A CA 1
ATOM 646 C C . ILE A 1 85 ? -2.848 59.875 24.406 1 61.28 85 ILE A C 1
ATOM 648 O O . ILE A 1 85 ? -1.656 59.656 24.609 1 61.28 85 ILE A O 1
ATOM 652 N N . SER A 1 86 ? -3.145 60.625 23.344 1 54.47 86 SER A N 1
ATOM 653 C CA . SER A 1 86 ? -2.268 61.719 22.984 1 54.47 86 SER A CA 1
ATOM 654 C C . SER A 1 86 ? -2.439 62.906 23.938 1 54.47 86 SER A C 1
ATOM 656 O O . SER A 1 86 ? -3.564 63.281 24.281 1 54.47 86 SER A O 1
ATOM 658 N N . GLY A 1 87 ? -1.225 63.219 24.953 1 53.06 87 GLY A N 1
ATOM 659 C CA . GLY A 1 87 ? -1.069 64.438 25.734 1 53.06 87 GLY A CA 1
ATOM 660 C C . GLY A 1 87 ? -0.773 64.188 27.188 1 53.06 87 GLY A C 1
ATOM 661 O O . GLY A 1 87 ? -1.066 63.125 27.719 1 53.06 87 GLY A O 1
ATOM 662 N N . ALA A 1 88 ? 0.403 64.562 27.719 1 49.03 88 ALA A N 1
ATOM 663 C CA . ALA A 1 88 ? 0.83 64.625 29.109 1 49.03 88 ALA A CA 1
ATOM 664 C C . ALA A 1 88 ? -0.305 65.062 30.016 1 49.03 88 ALA A C 1
ATOM 666 O O . ALA A 1 88 ? -1.07 66 29.672 1 49.03 88 ALA A O 1
ATOM 667 N N . PRO A 1 89 ? -0.695 64.25 31.047 1 50.44 89 PRO A N 1
ATOM 668 C CA . PRO A 1 89 ? -1.674 64.75 32 1 50.44 89 PRO A CA 1
ATOM 669 C C . PRO A 1 89 ? -1.439 66.25 32.344 1 50.44 89 PRO A C 1
ATOM 671 O O . PRO A 1 89 ? -2.303 66.875 32.969 1 50.44 89 PRO A O 1
ATOM 674 N N . GLN A 1 90 ? -0.106 66.625 32.344 1 43.97 90 GLN A N 1
ATOM 675 C CA . GLN A 1 90 ? 0.138 67.938 32.938 1 43.97 90 GLN A CA 1
ATOM 676 C C . GLN A 1 90 ? -0.679 69 32.25 1 43.97 90 GLN A C 1
ATOM 678 O O . GLN A 1 90 ? -1.117 70 32.906 1 43.97 90 GLN A O 1
ATOM 683 N N . ASN A 1 91 ? -0.201 69.375 31.031 1 39.5 91 ASN A N 1
ATOM 684 C CA . ASN A 1 91 ? -0.733 70.625 30.5 1 39.5 91 ASN A CA 1
ATOM 685 C C . ASN A 1 91 ? -2.174 70.5 30.031 1 39.5 91 ASN A C 1
ATOM 687 O O . ASN A 1 91 ? -2.43 70.438 28.828 1 39.5 91 ASN A O 1
ATOM 691 N N . GLY A 1 92 ? -3.207 70.125 30.844 1 45.84 92 GLY A N 1
ATOM 692 C CA . GLY A 1 92 ? -4.648 70.125 30.641 1 45.84 92 GLY A CA 1
ATOM 693 C C . GLY A 1 92 ? -5.125 69.062 29.656 1 45.84 92 GLY A C 1
ATOM 694 O O . GLY A 1 92 ? -6.211 69.188 29.094 1 45.84 92 GLY A O 1
ATOM 695 N N . GLY A 1 93 ? -4.258 68.375 28.938 1 47.81 93 GLY A N 1
ATOM 696 C CA . GLY A 1 93 ? -4.609 67.438 27.844 1 47.81 93 GLY A CA 1
ATOM 697 C C . GLY A 1 93 ? -5.52 66.312 28.281 1 47.81 93 GLY A C 1
ATOM 698 O O . GLY A 1 93 ? -5.301 65.688 29.312 1 47.81 93 GLY A O 1
ATOM 699 N N . GLY A 1 94 ? -6.891 66.375 28.016 1 51.28 94 GLY A N 1
ATOM 700 C CA . GLY A 1 94 ? -8.148 65.688 28.312 1 51.28 94 GLY A CA 1
ATOM 701 C C . GLY A 1 94 ? -8.086 64.188 28.156 1 51.28 94 GLY A C 1
ATOM 702 O O . GLY A 1 94 ? -7.109 63.656 27.625 1 51.28 94 GLY A O 1
ATOM 703 N N . PHE A 1 95 ? -8.852 63.562 29.109 1 60.91 95 PHE A N 1
ATOM 704 C CA . PHE A 1 95 ? -9.258 62.156 29.125 1 60.91 95 PHE A CA 1
ATOM 705 C C . PHE A 1 95 ? -9.5 61.656 27.703 1 60.91 95 PHE A C 1
ATOM 707 O O . PHE A 1 95 ? -9.984 62.406 26.859 1 60.91 95 PHE A O 1
ATOM 714 N N . PRO A 1 96 ? -8.859 60.531 27.312 1 68.31 96 PRO A N 1
ATOM 715 C CA . PRO A 1 96 ? -9.164 60 25.984 1 68.31 96 PRO A CA 1
ATOM 716 C C . PRO A 1 96 ? -10.664 59.906 25.719 1 68.31 96 PRO A C 1
ATOM 718 O O . PRO A 1 96 ? -11.461 59.812 26.656 1 68.31 96 PRO A O 1
ATOM 721 N N . PRO A 1 97 ? -11.055 60.312 24.469 1 74.69 97 PRO A N 1
ATOM 722 C CA . PRO A 1 97 ? -12.469 60.125 24.141 1 74.69 97 PRO A CA 1
ATOM 723 C C . PRO A 1 97 ? -12.93 58.688 24.391 1 74.69 97 PRO A C 1
ATOM 725 O O . PRO A 1 97 ? -12.141 57.75 24.281 1 74.69 97 PRO A O 1
ATOM 728 N N . PHE A 1 98 ? -14.078 58.5 24.969 1 80.06 98 PHE A N 1
ATOM 729 C CA . PHE A 1 98 ? -14.711 57.219 25.234 1 80.06 98 PHE A CA 1
ATOM 730 C C . PHE A 1 98 ? -15.883 57 24.281 1 80.06 98 PHE A C 1
ATOM 732 O O . PHE A 1 98 ? -16.641 57.906 24 1 80.06 98 PHE A O 1
ATOM 739 N N . ASP A 1 99 ? -15.945 55.875 23.641 1 85 99 ASP A N 1
ATOM 740 C CA . ASP A 1 99 ? -17.062 55.531 22.781 1 85 99 ASP A CA 1
ATOM 741 C C . ASP A 1 99 ? -17.469 54.062 22.984 1 85 99 ASP A C 1
ATOM 743 O O . ASP A 1 99 ? -16.688 53.281 23.531 1 85 99 ASP A O 1
ATOM 747 N N . LYS A 1 100 ? -18.734 53.781 22.609 1 88.44 100 LYS A N 1
ATOM 748 C CA . LYS A 1 100 ? -19.234 52.406 22.766 1 88.44 100 LYS A CA 1
ATOM 749 C C . LYS A 1 100 ? -18.844 51.562 21.562 1 88.44 100 LYS A C 1
ATOM 751 O O . LYS A 1 100 ? -18.672 50.344 21.672 1 88.44 100 LYS A O 1
ATOM 756 N N . ASP A 1 101 ? -18.766 52.219 20.406 1 91.69 101 ASP A N 1
ATOM 757 C CA . ASP A 1 101 ? -18.328 51.531 19.203 1 91.69 101 ASP A CA 1
ATOM 758 C C . ASP A 1 101 ? -16.875 51.844 18.891 1 91.69 101 ASP A C 1
ATOM 760 O O . ASP A 1 101 ? -16.5 53 18.75 1 91.69 101 ASP A O 1
ATOM 764 N N . ILE A 1 102 ? -16.125 50.844 18.812 1 92.31 102 ILE A N 1
ATOM 765 C CA . ILE A 1 102 ? -14.703 51.031 18.531 1 92.31 102 ILE A CA 1
ATOM 766 C C . ILE A 1 102 ? -14.344 50.375 17.203 1 92.31 102 ILE A C 1
ATOM 768 O O . ILE A 1 102 ? -14.695 49.188 16.969 1 92.31 102 ILE A O 1
ATOM 772 N N . TYR A 1 103 ? -13.75 51.062 16.266 1 94 103 TYR A N 1
ATOM 773 C CA . TYR A 1 103 ? -13.211 50.594 15 1 94 103 TYR A CA 1
ATOM 774 C C . TYR A 1 103 ? -11.688 50.5 15.055 1 94 103 TYR A C 1
ATOM 776 O O . TYR A 1 103 ? -11.023 51.469 15.492 1 94 103 TYR A O 1
ATOM 784 N N . ASP A 1 104 ? -11.117 49.406 14.711 1 93.81 104 ASP A N 1
ATOM 785 C CA . ASP A 1 104 ? -9.664 49.312 14.742 1 93.81 104 ASP A CA 1
ATOM 786 C C . ASP A 1 104 ? -9.133 48.531 13.555 1 93.81 104 ASP A C 1
ATOM 788 O O . ASP A 1 104 ? -9.828 47.656 13.023 1 93.81 104 ASP A O 1
ATOM 792 N N . ALA A 1 105 ? -7.98 48.781 13.023 1 94.94 105 ALA A N 1
ATOM 793 C CA . ALA A 1 105 ? -7.195 48.094 12.016 1 94.94 105 ALA A CA 1
ATOM 794 C C . ALA A 1 105 ? -5.711 48.094 12.359 1 94.94 105 ALA A C 1
ATOM 796 O O . ALA A 1 105 ? -5.188 49.125 12.812 1 94.94 105 ALA A O 1
ATOM 797 N N . SER A 1 106 ? -5.141 46.969 12.305 1 96.12 106 SER A N 1
ATOM 798 C CA . SER A 1 106 ? -3.723 46.906 12.656 1 96.12 106 SER A CA 1
ATOM 799 C C . SER A 1 106 ? -2.957 45.969 11.734 1 96.12 106 SER A C 1
ATOM 801 O O . SER A 1 106 ? -3.508 44.969 11.273 1 96.12 106 SER A O 1
ATOM 803 N N . LEU A 1 107 ? -1.743 46.281 11.367 1 96.5 107 LEU A N 1
ATOM 804 C CA . LEU A 1 107 ? -0.759 45.406 10.703 1 96.5 107 LEU A CA 1
ATOM 805 C C . LEU A 1 107 ? 0.243 44.875 11.711 1 96.5 107 LEU A C 1
ATOM 807 O O . LEU A 1 107 ? 0.866 45.625 12.461 1 96.5 107 LEU A O 1
ATOM 811 N N . THR A 1 108 ? 0.294 43.562 11.742 1 96.62 108 THR A N 1
ATOM 812 C CA . THR A 1 108 ? 1.216 42.938 12.68 1 96.62 108 THR A CA 1
ATOM 813 C C . THR A 1 108 ? 2.367 42.25 11.938 1 96.62 108 THR A C 1
ATOM 815 O O . THR A 1 108 ? 2.154 41.594 10.922 1 96.62 108 THR A O 1
ATOM 818 N N . LEU A 1 109 ? 3.549 42.469 12.398 1 96.44 109 LEU A N 1
ATOM 819 C CA . LEU A 1 109 ? 4.777 41.875 11.867 1 96.44 109 LEU A CA 1
ATOM 820 C C . LEU A 1 109 ? 5.434 40.969 12.891 1 96.44 109 LEU A C 1
ATOM 822 O O . LEU A 1 109 ? 5.574 41.344 14.062 1 96.44 109 LEU A O 1
ATOM 826 N N . LYS A 1 110 ? 5.777 39.781 12.477 1 96.44 110 LYS A N 1
ATOM 827 C CA . LYS A 1 110 ? 6.543 38.844 13.305 1 96.44 110 LYS A CA 1
ATOM 828 C C . LYS A 1 110 ? 7.703 38.25 12.516 1 96.44 110 LYS A C 1
ATOM 830 O O . LYS A 1 110 ? 7.5 37.656 11.453 1 96.44 110 LYS A O 1
ATOM 835 N N . LEU A 1 111 ? 8.93 38.406 12.977 1 96.81 111 LEU A N 1
ATOM 836 C CA . LEU A 1 111 ? 10.141 37.875 12.344 1 96.81 111 LEU A CA 1
ATOM 837 C C . LEU A 1 111 ? 10.969 37.062 13.328 1 96.81 111 LEU A C 1
ATOM 839 O O . LEU A 1 111 ? 11.531 37.594 14.273 1 96.81 111 LEU A O 1
ATOM 843 N N . PRO A 1 112 ? 11.047 35.781 13.078 1 96.44 112 PRO A N 1
ATOM 844 C CA . PRO A 1 112 ? 11.898 35 13.969 1 96.44 112 PRO A CA 1
ATOM 845 C C . PRO A 1 112 ? 13.383 35.219 13.727 1 96.44 112 PRO A C 1
ATOM 847 O O . PRO A 1 112 ? 13.859 35.125 12.594 1 96.44 112 PRO A O 1
ATOM 850 N N . ILE A 1 113 ? 14.055 35.562 14.805 1 95.56 113 ILE A N 1
ATOM 851 C CA . ILE A 1 113 ? 15.484 35.844 14.711 1 95.56 113 ILE A CA 1
ATOM 852 C C . ILE A 1 113 ? 16.281 34.594 15.156 1 95.56 113 ILE A C 1
ATOM 854 O O . ILE A 1 113 ? 17.25 34.219 14.516 1 95.56 113 ILE A O 1
ATOM 858 N N . TYR A 1 114 ? 15.812 34.062 16.234 1 96.38 114 TYR A N 1
ATOM 859 C CA . TYR A 1 114 ? 16.484 32.906 16.812 1 96.38 114 TYR A CA 1
ATOM 860 C C . TYR A 1 114 ? 15.492 31.922 17.422 1 96.38 114 TYR A C 1
ATOM 862 O O . TYR A 1 114 ? 14.602 32.344 18.172 1 96.38 114 TYR A O 1
ATOM 870 N N . ARG A 1 115 ? 15.625 30.656 17.031 1 96.06 115 ARG A N 1
ATOM 871 C CA . ARG A 1 115 ? 14.758 29.609 17.562 1 96.06 115 ARG A CA 1
ATOM 872 C C . ARG A 1 115 ? 15.578 28.406 18.031 1 96.06 115 ARG A C 1
ATOM 874 O O . ARG A 1 115 ? 15.234 27.266 17.719 1 96.06 115 ARG A O 1
ATOM 881 N N . GLY A 1 116 ? 16.734 28.656 18.594 1 95.19 116 GLY A N 1
ATOM 882 C CA . GLY A 1 116 ? 17.562 27.562 19.094 1 95.19 116 GLY A CA 1
ATOM 883 C C . GLY A 1 116 ? 18.062 26.656 18 1 95.19 116 GLY A C 1
ATOM 884 O O . GLY A 1 116 ? 18.219 25.453 18.203 1 95.19 116 GLY A O 1
ATOM 885 N N . GLY A 1 117 ? 18.141 27.141 16.797 1 96.06 117 GLY A N 1
ATOM 886 C CA . GLY A 1 117 ? 18.625 26.359 15.68 1 96.06 117 GLY A CA 1
ATOM 887 C C . GLY A 1 117 ? 17.531 25.578 14.977 1 96.06 117 GLY A C 1
ATOM 888 O O . GLY A 1 117 ? 17.781 24.922 13.961 1 96.06 117 GLY A O 1
ATOM 889 N N . ARG A 1 118 ? 16.281 25.594 15.461 1 96.88 118 ARG A N 1
ATOM 890 C CA . ARG A 1 118 ? 15.18 24.797 14.938 1 96.88 118 ARG A CA 1
ATOM 891 C C . ARG A 1 118 ? 14.812 25.219 13.523 1 96.88 118 ARG A C 1
ATOM 893 O O . ARG A 1 118 ? 14.391 24.406 12.711 1 96.88 118 ARG A O 1
ATOM 900 N N . LEU A 1 119 ? 15.008 26.547 13.195 1 96.5 119 LEU A N 1
ATOM 901 C CA . LEU A 1 119 ? 14.703 27.031 11.852 1 96.5 119 LEU A CA 1
ATOM 902 C C . LEU A 1 119 ? 15.625 26.375 10.82 1 96.5 119 LEU A C 1
ATOM 904 O O . LEU A 1 119 ? 15.164 25.922 9.773 1 96.5 119 LEU A O 1
ATOM 908 N N . VAL A 1 120 ? 16.922 26.328 11.109 1 96.38 120 VAL A N 1
ATOM 909 C CA . VAL A 1 120 ? 17.906 25.734 10.219 1 96.38 120 VAL A CA 1
ATOM 910 C C . VAL A 1 120 ? 17.688 24.219 10.133 1 96.38 120 VAL A C 1
ATOM 912 O O . VAL A 1 120 ? 17.75 23.641 9.047 1 96.38 120 VAL A O 1
ATOM 915 N N . LYS A 1 121 ? 17.359 23.625 11.258 1 97.5 121 LYS A N 1
ATOM 916 C CA . LYS A 1 121 ? 17.156 22.172 11.297 1 97.5 121 LYS A CA 1
ATOM 917 C C . LYS A 1 121 ? 15.906 21.766 10.539 1 97.5 121 LYS A C 1
ATOM 919 O O . LYS A 1 121 ? 15.867 20.703 9.914 1 97.5 121 LYS A O 1
ATOM 924 N N . ASN A 1 122 ? 14.898 22.562 10.609 1 97.62 122 ASN A N 1
ATOM 925 C CA . ASN A 1 122 ? 13.688 22.281 9.844 1 97.62 122 ASN A CA 1
ATOM 926 C C . ASN A 1 122 ? 13.961 22.25 8.344 1 97.62 122 ASN A C 1
ATOM 928 O O . ASN A 1 122 ? 13.43 21.391 7.633 1 97.62 122 ASN A O 1
ATOM 932 N N . VAL A 1 123 ? 14.766 23.156 7.82 1 98 123 VAL A N 1
ATOM 933 C CA . VAL A 1 123 ? 15.141 23.172 6.41 1 98 123 VAL A CA 1
ATOM 934 C C . VAL A 1 123 ? 15.984 21.953 6.086 1 98 123 VAL A C 1
ATOM 936 O O . VAL A 1 123 ? 15.773 21.297 5.059 1 98 123 VAL A O 1
ATOM 939 N N . GLU A 1 124 ? 16.906 21.656 6.965 1 98.25 124 GLU A N 1
ATOM 940 C CA . GLU A 1 124 ? 17.75 20.469 6.781 1 98.25 124 GLU A CA 1
ATOM 941 C C . GLU A 1 124 ? 16.906 19.203 6.711 1 98.25 124 GLU A C 1
ATOM 943 O O . GLU A 1 124 ? 17.125 18.344 5.844 1 98.25 124 GLU A O 1
ATOM 948 N N . ILE A 1 125 ? 15.945 19.016 7.582 1 98.31 125 ILE A N 1
ATOM 949 C CA . ILE A 1 125 ? 15.039 17.875 7.613 1 98.31 125 ILE A CA 1
ATOM 950 C C . ILE A 1 125 ? 14.297 17.766 6.281 1 98.31 125 ILE A C 1
ATOM 952 O O . ILE A 1 125 ? 14.203 16.688 5.699 1 98.31 125 ILE A O 1
ATOM 956 N N . ALA A 1 126 ? 13.781 18.906 5.797 1 98.38 126 ALA A N 1
ATOM 957 C CA . ALA A 1 126 ? 13.07 18.922 4.523 1 98.38 126 ALA A CA 1
ATOM 958 C C . ALA A 1 126 ? 13.984 18.5 3.377 1 98.38 126 ALA A C 1
ATOM 960 O O . ALA A 1 126 ? 13.57 17.766 2.482 1 98.38 126 ALA A O 1
ATOM 961 N N . GLU A 1 127 ? 15.227 19 3.402 1 98.5 127 GLU A N 1
ATOM 962 C CA . GLU A 1 127 ? 16.188 18.641 2.365 1 98.5 127 GLU A CA 1
ATOM 963 C C . GLU A 1 127 ? 16.516 17.156 2.393 1 98.5 127 GLU A C 1
ATOM 965 O O . GLU A 1 127 ? 16.625 16.516 1.343 1 98.5 127 GLU A O 1
ATOM 970 N N . ILE A 1 128 ? 16.703 16.594 3.572 1 98.5 128 ILE A N 1
ATOM 971 C CA . ILE A 1 128 ? 16.984 15.164 3.705 1 98.5 128 ILE A CA 1
ATOM 972 C C . ILE A 1 128 ? 15.797 14.352 3.197 1 98.5 128 ILE A C 1
ATOM 974 O O . ILE A 1 128 ? 15.969 13.328 2.527 1 98.5 128 ILE A O 1
ATOM 978 N N . ASN A 1 129 ? 14.617 14.797 3.506 1 98.31 129 ASN A N 1
ATOM 979 C CA . ASN A 1 129 ? 13.422 14.117 3.006 1 98.31 129 ASN A CA 1
ATOM 980 C C . ASN A 1 129 ? 13.367 14.125 1.481 1 98.31 129 ASN A C 1
ATOM 982 O O . ASN A 1 129 ? 12.922 13.164 0.865 1 98.31 129 ASN A O 1
ATOM 986 N N . ARG A 1 130 ? 13.789 15.234 0.833 1 98.12 130 ARG A N 1
ATOM 987 C CA . ARG A 1 130 ? 13.891 15.281 -0.623 1 98.12 130 ARG A CA 1
ATOM 988 C C . ARG A 1 130 ? 14.898 14.25 -1.13 1 98.12 130 ARG A C 1
ATOM 990 O O . ARG A 1 130 ? 14.641 13.555 -2.113 1 98.12 130 ARG A O 1
ATOM 997 N N . LEU A 1 131 ? 16.016 14.172 -0.429 1 97.94 131 LEU A N 1
ATOM 998 C CA . LEU A 1 131 ? 17.031 13.195 -0.792 1 97.94 131 LEU A CA 1
ATOM 999 C C . LEU A 1 131 ? 16.484 11.773 -0.693 1 97.94 131 LEU A C 1
ATOM 1001 O O . LEU A 1 131 ? 16.734 10.945 -1.571 1 97.94 131 LEU A O 1
ATOM 1005 N N . ILE A 1 132 ? 15.742 11.461 0.33 1 97.88 132 ILE A N 1
ATOM 1006 C CA . ILE A 1 132 ? 15.125 10.148 0.527 1 97.88 132 ILE A CA 1
ATOM 1007 C C . ILE A 1 132 ? 14.172 9.852 -0.626 1 97.88 132 ILE A C 1
ATOM 1009 O O . ILE A 1 132 ? 14.141 8.734 -1.144 1 97.88 132 ILE A O 1
ATOM 1013 N N . ALA A 1 133 ? 13.391 10.859 -1.036 1 97.88 133 ALA A N 1
ATOM 1014 C CA . ALA A 1 133 ? 12.492 10.695 -2.172 1 97.88 133 ALA A CA 1
ATOM 1015 C C . ALA A 1 133 ? 13.266 10.391 -3.451 1 97.88 133 ALA A C 1
ATOM 1017 O O . ALA A 1 133 ? 12.836 9.57 -4.266 1 97.88 133 ALA A O 1
ATOM 1018 N N . GLU A 1 134 ? 14.383 11.062 -3.598 1 97.5 134 GLU A N 1
ATOM 1019 C CA . GLU A 1 134 ? 15.227 10.812 -4.766 1 97.5 134 GLU A CA 1
ATOM 1020 C C . GLU A 1 134 ? 15.758 9.383 -4.773 1 97.5 134 GLU A C 1
ATOM 1022 O O . GLU A 1 134 ? 15.758 8.727 -5.816 1 97.5 134 GLU A O 1
ATOM 1027 N N . ARG A 1 135 ? 16.188 8.898 -3.611 1 96.94 135 ARG A N 1
ATOM 1028 C CA . ARG A 1 135 ? 16.672 7.527 -3.506 1 96.94 135 ARG A CA 1
ATOM 1029 C C . ARG A 1 135 ? 15.539 6.531 -3.752 1 96.94 135 ARG A C 1
ATOM 1031 O O . ARG A 1 135 ? 15.766 5.461 -4.316 1 96.94 135 ARG A O 1
ATOM 1038 N N . ALA A 1 136 ? 14.359 6.855 -3.371 1 97.12 136 ALA A N 1
ATOM 1039 C CA . ALA A 1 136 ? 13.195 6.004 -3.617 1 97.12 136 ALA A CA 1
ATOM 1040 C C . ALA A 1 136 ? 12.922 5.879 -5.113 1 97.12 136 ALA A C 1
ATOM 1042 O O . ALA A 1 136 ? 12.57 4.797 -5.594 1 97.12 136 ALA A O 1
ATOM 1043 N N . LEU A 1 137 ? 13.055 7 -5.859 1 96.75 137 LEU A N 1
ATOM 1044 C CA . LEU A 1 137 ? 12.883 6.957 -7.309 1 96.75 137 LEU A CA 1
ATOM 1045 C C . LEU A 1 137 ? 13.93 6.047 -7.949 1 96.75 137 LEU A C 1
ATOM 1047 O O . LEU A 1 137 ? 13.609 5.246 -8.828 1 96.75 137 LEU A O 1
ATOM 1051 N N . HIS A 1 138 ? 15.164 6.164 -7.469 1 95.75 138 HIS A N 1
ATOM 1052 C CA . HIS A 1 138 ? 16.219 5.309 -7.996 1 95.75 138 HIS A CA 1
ATOM 1053 C C . HIS A 1 138 ? 15.93 3.838 -7.73 1 95.75 138 HIS A C 1
ATOM 1055 O O . HIS A 1 138 ? 16.141 2.99 -8.602 1 95.75 138 HIS A O 1
ATOM 1061 N N . GLN A 1 139 ? 15.461 3.514 -6.582 1 95.69 139 GLN A N 1
ATOM 1062 C CA . GLN A 1 139 ? 15.078 2.148 -6.238 1 95.69 139 GLN A CA 1
ATOM 1063 C C . GLN A 1 139 ? 13.945 1.655 -7.137 1 95.69 139 GLN A C 1
ATOM 1065 O O . GLN A 1 139 ? 13.977 0.519 -7.613 1 95.69 139 GLN A O 1
ATOM 1070 N N . GLY A 1 140 ? 12.945 2.537 -7.312 1 96 140 GLY A N 1
ATOM 1071 C CA . GLY A 1 140 ? 11.852 2.188 -8.203 1 96 140 GLY A CA 1
ATOM 1072 C C . GLY A 1 140 ? 12.297 1.915 -9.625 1 96 140 GLY A C 1
ATOM 1073 O O . GLY A 1 140 ? 11.805 0.985 -10.266 1 96 140 GLY A O 1
ATOM 1074 N N . ARG A 1 141 ? 13.227 2.695 -10.078 1 95.81 141 ARG A N 1
ATOM 1075 C CA . ARG A 1 141 ? 13.773 2.502 -11.414 1 95.81 141 ARG A CA 1
ATOM 1076 C C . ARG A 1 141 ? 14.469 1.151 -11.531 1 95.81 141 ARG A C 1
ATOM 1078 O O . ARG A 1 141 ? 14.258 0.421 -12.5 1 95.81 141 ARG A O 1
ATOM 1085 N N . GLN A 1 142 ? 15.25 0.827 -10.562 1 94.88 142 GLN A N 1
ATOM 1086 C CA . GLN A 1 142 ? 15.961 -0.447 -10.555 1 94.88 142 GLN A CA 1
ATOM 1087 C C . GLN A 1 142 ? 14.992 -1.621 -10.531 1 94.88 142 GLN A C 1
ATOM 1089 O O . GLN A 1 142 ? 15.18 -2.604 -11.25 1 94.88 142 GLN A O 1
ATOM 1094 N N . GLU A 1 143 ? 14.016 -1.509 -9.711 1 95.38 143 GLU A N 1
ATOM 1095 C CA . GLU A 1 143 ? 13.016 -2.566 -9.617 1 95.38 143 GLU A CA 1
ATOM 1096 C C . GLU A 1 143 ? 12.266 -2.738 -10.938 1 95.38 143 GLU A C 1
ATOM 1098 O O . GLU A 1 143 ? 12.016 -3.865 -11.367 1 95.38 143 GLU A O 1
ATOM 1103 N N . LEU A 1 144 ? 11.922 -1.597 -11.555 1 96.25 144 LEU A N 1
ATOM 1104 C CA . LEU A 1 144 ? 11.211 -1.651 -12.828 1 96.25 144 LEU A CA 1
ATOM 1105 C C . LEU A 1 144 ? 12.078 -2.301 -13.898 1 96.25 144 LEU A C 1
ATOM 1107 O O . LEU A 1 144 ? 11.594 -3.139 -14.672 1 96.25 144 LEU A O 1
ATOM 1111 N N . VAL A 1 145 ? 13.352 -1.957 -13.922 1 95.56 145 VAL A N 1
ATOM 1112 C CA . VAL A 1 145 ? 14.266 -2.529 -14.906 1 95.56 145 VAL A CA 1
ATOM 1113 C C . VAL A 1 145 ? 14.367 -4.039 -14.703 1 95.56 145 VAL A C 1
ATOM 1115 O O . VAL A 1 145 ? 14.312 -4.805 -15.664 1 95.56 145 VAL A O 1
ATOM 1118 N N . PHE A 1 146 ? 14.469 -4.477 -13.516 1 95.56 146 PHE A N 1
ATOM 1119 C CA . PHE A 1 146 ? 14.531 -5.902 -13.219 1 95.56 146 PHE A CA 1
ATOM 1120 C C . PHE A 1 146 ? 13.242 -6.598 -13.656 1 95.56 146 PHE A C 1
ATOM 1122 O O . PHE A 1 146 ? 13.289 -7.641 -14.305 1 95.56 146 PHE A O 1
ATOM 1129 N N . ASN A 1 147 ? 12.125 -6.043 -13.258 1 96.25 147 ASN A N 1
ATOM 1130 C CA . ASN A 1 147 ? 10.844 -6.664 -13.578 1 96.25 147 ASN A CA 1
ATOM 1131 C C . ASN A 1 147 ? 10.633 -6.754 -15.086 1 96.25 147 ASN A C 1
ATOM 1133 O O . ASN A 1 147 ? 10.203 -7.793 -15.594 1 96.25 147 ASN A O 1
ATOM 1137 N N . VAL A 1 148 ? 10.914 -5.648 -15.789 1 96.25 148 VAL A N 1
ATOM 1138 C CA . VAL A 1 148 ? 10.773 -5.633 -17.234 1 96.25 148 VAL A CA 1
ATOM 1139 C C . VAL A 1 148 ? 11.703 -6.676 -17.859 1 96.25 148 VAL A C 1
ATOM 1141 O O . VAL A 1 148 ? 11.281 -7.445 -18.734 1 96.25 148 VAL A O 1
ATOM 1144 N N . THR A 1 149 ? 12.938 -6.758 -17.406 1 94.56 149 THR A N 1
ATOM 1145 C CA . THR A 1 149 ? 13.898 -7.723 -17.922 1 94.56 149 THR A CA 1
ATOM 1146 C C . THR A 1 149 ? 13.422 -9.148 -17.672 1 94.56 149 THR A C 1
ATOM 1148 O O . THR A 1 149 ? 13.477 -10 -18.562 1 94.56 149 THR A O 1
ATOM 1151 N N . SER A 1 150 ? 12.945 -9.391 -16.453 1 95.12 150 SER A N 1
ATOM 1152 C CA . SER A 1 150 ? 12.469 -10.719 -16.094 1 95.12 150 SER A CA 1
ATOM 1153 C C . SER A 1 150 ? 11.289 -11.141 -16.969 1 95.12 150 SER A C 1
ATOM 1155 O O . SER A 1 150 ? 11.258 -12.258 -17.469 1 95.12 150 SER A O 1
ATOM 1157 N N . VAL A 1 151 ? 10.344 -10.211 -17.156 1 96.69 151 VAL A N 1
ATOM 1158 C CA . VAL A 1 151 ? 9.164 -10.523 -17.953 1 96.69 151 VAL A CA 1
ATOM 1159 C C . VAL A 1 151 ? 9.562 -10.68 -19.422 1 96.69 151 VAL A C 1
ATOM 1161 O O . VAL A 1 151 ? 9.047 -11.555 -20.125 1 96.69 151 VAL A O 1
ATOM 1164 N N . TYR A 1 152 ? 10.477 -9.859 -19.922 1 95.56 152 TYR A N 1
ATOM 1165 C CA . TYR A 1 152 ? 11 -9.961 -21.266 1 95.56 152 TYR A CA 1
ATOM 1166 C C . TYR A 1 152 ? 11.609 -11.328 -21.516 1 95.56 152 TYR A C 1
ATOM 1168 O O . TYR A 1 152 ? 11.297 -11.992 -22.516 1 95.56 152 TYR A O 1
ATOM 1176 N N . CYS A 1 153 ? 12.477 -11.781 -20.578 1 94.81 153 CYS A N 1
ATOM 1177 C CA . CYS A 1 153 ? 13.102 -13.094 -20.688 1 94.81 153 CYS A CA 1
ATOM 1178 C C . CYS A 1 153 ? 12.062 -14.203 -20.641 1 94.81 153 CYS A C 1
ATOM 1180 O O . CYS A 1 153 ? 12.164 -15.18 -21.391 1 94.81 153 CYS A O 1
ATOM 1182 N N . LYS A 1 154 ? 11.078 -14.016 -19.812 1 95.94 154 LYS A N 1
ATOM 1183 C CA . LYS A 1 154 ? 10.016 -15.016 -19.719 1 95.94 154 LYS A CA 1
ATOM 1184 C C . LYS A 1 154 ? 9.258 -15.148 -21.031 1 95.94 154 LYS A C 1
ATOM 1186 O O . LYS A 1 154 ? 8.891 -16.25 -21.438 1 95.94 154 LYS A O 1
ATOM 1191 N N . ILE A 1 155 ? 8.992 -14.023 -21.688 1 96.69 155 ILE A N 1
ATOM 1192 C CA . ILE A 1 155 ? 8.289 -14.047 -22.953 1 96.69 155 ILE A CA 1
ATOM 1193 C C . ILE A 1 155 ? 9.125 -14.797 -24 1 96.69 155 ILE A C 1
ATOM 1195 O O . ILE A 1 155 ? 8.609 -15.656 -24.719 1 96.69 155 ILE A O 1
ATOM 1199 N N . LEU A 1 156 ? 10.414 -14.531 -24.078 1 95.75 156 LEU A N 1
ATOM 1200 C CA . LEU A 1 156 ? 11.297 -15.227 -25.016 1 95.75 156 LEU A CA 1
ATOM 1201 C C . LEU A 1 156 ? 11.32 -16.719 -24.719 1 95.75 156 LEU A C 1
ATOM 1203 O O . LEU A 1 156 ? 11.305 -17.547 -25.641 1 95.75 156 LEU A O 1
ATOM 1207 N N . GLU A 1 157 ? 11.375 -17.031 -23.406 1 95.25 157 GLU A N 1
ATOM 1208 C CA . GLU A 1 157 ? 11.328 -18.422 -22.984 1 95.25 157 GLU A CA 1
ATOM 1209 C C . GLU A 1 157 ? 10.047 -19.094 -23.469 1 95.25 157 GLU A C 1
ATOM 1211 O O . GLU A 1 157 ? 10.102 -20.188 -24.062 1 95.25 157 GLU A O 1
ATOM 1216 N N . LEU A 1 158 ? 8.938 -18.453 -23.281 1 96.31 158 LEU A N 1
ATOM 1217 C CA . LEU A 1 158 ? 7.648 -19.031 -23.641 1 96.31 158 LEU A CA 1
ATOM 1218 C C . LEU A 1 158 ? 7.516 -19.172 -25.156 1 96.31 158 LEU A C 1
ATOM 1220 O O . LEU A 1 158 ? 6.891 -20.109 -25.641 1 96.31 158 LEU A O 1
ATOM 1224 N N . GLU A 1 159 ? 8.055 -18.281 -25.875 1 95.56 159 GLU A N 1
ATOM 1225 C CA . GLU A 1 159 ? 8.039 -18.375 -27.328 1 95.56 159 GLU A CA 1
ATOM 1226 C C . GLU A 1 159 ? 8.828 -19.594 -27.812 1 95.56 159 GLU A C 1
ATOM 1228 O O . GLU A 1 159 ? 8.367 -20.328 -28.688 1 95.56 159 GLU A O 1
ATOM 1233 N N . GLU A 1 160 ? 9.992 -19.828 -27.203 1 95.06 160 GLU A N 1
ATOM 1234 C CA . GLU A 1 160 ? 10.789 -21 -27.562 1 95.06 160 GLU A CA 1
ATOM 1235 C C . GLU A 1 160 ? 10.094 -22.297 -27.125 1 95.06 160 GLU A C 1
ATOM 1237 O O . GLU A 1 160 ? 10.133 -23.297 -27.828 1 95.06 160 GLU A O 1
ATOM 1242 N N . LEU A 1 161 ? 9.492 -22.219 -25.953 1 95.81 161 LEU A N 1
ATOM 1243 C CA . LEU A 1 161 ? 8.742 -23.375 -25.484 1 95.81 161 LEU A CA 1
ATOM 1244 C C . LEU A 1 161 ? 7.566 -23.688 -26.406 1 95.81 161 LEU A C 1
ATOM 1246 O O . LEU A 1 161 ? 7.258 -24.859 -26.656 1 95.81 161 LEU A O 1
ATOM 1250 N N . LEU A 1 162 ? 6.91 -22.656 -26.859 1 95.69 162 LEU A N 1
ATOM 1251 C CA . LEU A 1 162 ? 5.801 -22.844 -27.797 1 95.69 162 LEU A CA 1
ATOM 1252 C C . LEU A 1 162 ? 6.27 -23.562 -29.062 1 95.69 162 LEU A C 1
ATOM 1254 O O . LEU A 1 162 ? 5.633 -24.516 -29.516 1 95.69 162 LEU A O 1
ATOM 1258 N N . LYS A 1 163 ? 7.383 -23.172 -29.578 1 95.44 163 LYS A N 1
ATOM 1259 C CA . LYS A 1 163 ? 7.953 -23.828 -30.766 1 95.44 163 LYS A CA 1
ATOM 1260 C C . LYS A 1 163 ? 8.258 -25.297 -30.484 1 95.44 163 LYS A C 1
ATOM 1262 O O . LYS A 1 163 ? 7.977 -26.156 -31.328 1 95.44 163 LYS A O 1
ATOM 1267 N N . ALA A 1 164 ? 8.828 -25.5 -29.297 1 94.94 164 ALA A N 1
ATOM 1268 C CA . ALA A 1 164 ? 9.164 -26.875 -28.922 1 94.94 164 ALA A CA 1
ATOM 1269 C C . ALA A 1 164 ? 7.914 -27.734 -28.812 1 94.94 164 ALA A C 1
ATOM 1271 O O . ALA A 1 164 ? 7.883 -28.875 -29.281 1 94.94 164 ALA A O 1
ATOM 1272 N N . HIS A 1 165 ? 6.914 -27.203 -28.203 1 95.12 165 HIS A N 1
ATOM 1273 C CA . HIS A 1 165 ? 5.664 -27.938 -28.047 1 95.12 165 HIS A CA 1
ATOM 1274 C C . HIS A 1 165 ? 4.984 -28.172 -29.391 1 95.12 165 HIS A C 1
ATOM 1276 O O . HIS A 1 165 ? 4.418 -29.234 -29.625 1 95.12 165 HIS A O 1
ATOM 1282 N N . GLU A 1 166 ? 5.008 -27.219 -30.234 1 95.31 166 GLU A N 1
ATOM 1283 C CA . GLU A 1 166 ? 4.445 -27.375 -31.578 1 95.31 166 GLU A CA 1
ATOM 1284 C C . GLU A 1 166 ? 5.191 -28.453 -32.375 1 95.31 166 GLU A C 1
ATOM 1286 O O . GLU A 1 166 ? 4.57 -29.25 -33.062 1 95.31 166 GLU A O 1
ATOM 1291 N N . GLN A 1 167 ? 6.5 -28.438 -32.25 1 94.19 167 GLN A N 1
ATOM 1292 C CA . GLN A 1 167 ? 7.305 -29.469 -32.875 1 94.19 167 GLN A CA 1
ATOM 1293 C C . GLN A 1 167 ? 6.961 -30.859 -32.344 1 94.19 167 GLN A C 1
ATOM 1295 O O . GLN A 1 167 ? 6.898 -31.828 -33.094 1 94.19 167 GLN A O 1
ATOM 1300 N N . ASN A 1 168 ? 6.797 -30.938 -31.078 1 93.94 168 ASN A N 1
ATOM 1301 C CA . ASN A 1 168 ? 6.398 -32.188 -30.453 1 93.94 168 ASN A CA 1
ATOM 1302 C C . ASN A 1 168 ? 5.062 -32.688 -31.016 1 93.94 168 ASN A C 1
ATOM 1304 O O . ASN A 1 168 ? 4.906 -33.875 -31.297 1 93.94 168 ASN A O 1
ATOM 1308 N N . VAL A 1 169 ? 4.113 -31.781 -31.188 1 93.44 169 VAL A N 1
ATOM 1309 C CA . VAL A 1 169 ? 2.807 -32.156 -31.719 1 93.44 169 VAL A CA 1
ATOM 1310 C C . VAL A 1 169 ? 2.961 -32.656 -33.156 1 93.44 169 VAL A C 1
ATOM 1312 O O . VAL A 1 169 ? 2.355 -33.656 -33.531 1 93.44 169 VAL A O 1
ATOM 1315 N N . ARG A 1 170 ? 3.758 -32.062 -33.938 1 94.25 170 ARG A N 1
ATOM 1316 C CA . ARG A 1 170 ? 4.004 -32.531 -35.312 1 94.25 170 ARG A CA 1
ATOM 1317 C C . ARG A 1 170 ? 4.617 -33.906 -35.312 1 94.25 170 ARG A C 1
ATOM 1319 O O . ARG A 1 170 ? 4.23 -34.75 -36.125 1 94.25 170 ARG A O 1
ATOM 1326 N N . GLN A 1 171 ? 5.562 -34.094 -34.406 1 92.69 171 GLN A N 1
ATOM 1327 C CA . GLN A 1 171 ? 6.207 -35.406 -34.344 1 92.69 171 GLN A CA 1
ATOM 1328 C C . GLN A 1 171 ? 5.207 -36.5 -33.906 1 92.69 171 GLN A C 1
ATOM 1330 O O . GLN A 1 171 ? 5.23 -37.594 -34.438 1 92.69 171 GLN A O 1
ATOM 1335 N N . LEU A 1 172 ? 4.355 -36.125 -33 1 92.06 172 LEU A N 1
ATOM 1336 C CA . LEU A 1 172 ? 3.336 -37.062 -32.531 1 92.06 172 LEU A CA 1
ATOM 1337 C C . LEU A 1 172 ? 2.33 -37.375 -33.656 1 92.06 172 LEU A C 1
ATOM 1339 O O . LEU A 1 172 ? 1.848 -38.5 -33.781 1 92.06 172 LEU A O 1
ATOM 1343 N N . GLU A 1 173 ? 1.974 -36.406 -34.406 1 93.81 173 GLU A N 1
ATOM 1344 C CA . GLU A 1 173 ? 1.083 -36.594 -35.562 1 93.81 173 GLU A CA 1
ATOM 1345 C C . GLU A 1 173 ? 1.689 -37.531 -36.594 1 93.81 173 GLU A C 1
ATOM 1347 O O . GLU A 1 173 ? 0.996 -38.406 -37.125 1 93.81 173 GLU A O 1
ATOM 1352 N N . GLU A 1 174 ? 2.941 -37.375 -36.844 1 93.38 174 GLU A N 1
ATOM 1353 C CA . GLU A 1 174 ? 3.643 -38.25 -37.75 1 93.38 174 GLU A CA 1
ATOM 1354 C C . GLU A 1 174 ? 3.68 -39.688 -37.219 1 93.38 174 GLU A C 1
ATOM 1356 O O . GLU A 1 174 ? 3.467 -40.656 -37.938 1 93.38 174 GLU A O 1
ATOM 1361 N N . HIS A 1 175 ? 3.99 -39.781 -35.938 1 92.5 175 HIS A N 1
ATOM 1362 C CA . HIS A 1 175 ? 4.016 -41.094 -35.312 1 92.5 175 HIS A CA 1
ATOM 1363 C C . HIS A 1 175 ? 2.641 -41.75 -35.375 1 92.5 175 HIS A C 1
ATOM 1365 O O . HIS A 1 175 ? 2.533 -42.969 -35.594 1 92.5 175 HIS A O 1
ATOM 1371 N N . ARG A 1 176 ? 1.614 -40.938 -35.156 1 92.62 176 ARG A N 1
ATOM 1372 C CA . ARG A 1 176 ? 0.252 -41.469 -35.219 1 92.62 176 ARG A CA 1
ATOM 1373 C C . ARG A 1 176 ? -0.041 -42 -36.625 1 92.62 176 ARG A C 1
ATOM 1375 O O . ARG A 1 176 ? -0.665 -43.062 -36.75 1 92.62 176 ARG A O 1
ATOM 1382 N N . ARG A 1 177 ? 0.404 -41.375 -37.625 1 93.25 177 ARG A N 1
ATOM 1383 C CA . ARG A 1 177 ? 0.199 -41.812 -39.031 1 93.25 177 ARG A CA 1
ATOM 1384 C C . ARG A 1 177 ? 0.879 -43.156 -39.281 1 93.25 177 ARG A C 1
ATOM 1386 O O . ARG A 1 177 ? 0.276 -44.031 -39.875 1 93.25 177 ARG A O 1
ATOM 1393 N N . VAL A 1 178 ? 2.08 -43.25 -38.812 1 92.19 178 VAL A N 1
ATOM 1394 C CA . VAL A 1 178 ? 2.844 -44.5 -39 1 92.19 178 VAL A CA 1
ATOM 1395 C C . VAL A 1 178 ? 2.18 -45.625 -38.25 1 92.19 178 VAL A C 1
ATOM 1397 O O . VAL A 1 178 ? 2.012 -46.719 -38.781 1 92.19 178 VAL A O 1
ATOM 1400 N N . THR A 1 179 ? 1.831 -45.312 -37.031 1 91.38 179 THR A N 1
ATOM 1401 C CA . THR A 1 179 ? 1.183 -46.344 -36.188 1 91.38 179 THR A CA 1
ATOM 1402 C C . THR A 1 179 ? -0.14 -46.781 -36.812 1 91.38 179 THR A C 1
ATOM 1404 O O . THR A 1 179 ? -0.483 -47.969 -36.781 1 91.38 179 THR A O 1
ATOM 1407 N N . GLU A 1 180 ? -0.878 -45.875 -37.375 1 92.69 180 GLU A N 1
ATOM 1408 C CA . GLU A 1 180 ? -2.133 -46.188 -38.031 1 92.69 180 GLU A CA 1
ATOM 1409 C C . GLU A 1 180 ? -1.905 -47.156 -39.188 1 92.69 180 GLU A C 1
ATOM 1411 O O . GLU A 1 180 ? -2.68 -48.094 -39.406 1 92.69 180 GLU A O 1
ATOM 1416 N N . GLN A 1 181 ? -0.841 -46.969 -39.938 1 91.88 181 GLN A N 1
ATOM 1417 C CA . GLN A 1 181 ? -0.493 -47.844 -41.031 1 91.88 181 GLN A CA 1
ATOM 1418 C C . GLN A 1 181 ? -0.135 -49.25 -40.562 1 91.88 181 GLN A C 1
ATOM 1420 O O . GLN A 1 181 ? -0.527 -50.25 -41.156 1 91.88 181 GLN A O 1
ATOM 1425 N N . PHE A 1 182 ? 0.56 -49.375 -39.469 1 91.31 182 PHE A N 1
ATOM 1426 C CA . PHE A 1 182 ? 0.956 -50.656 -38.906 1 91.31 182 PHE A CA 1
ATOM 1427 C C . PHE A 1 182 ? -0.252 -51.406 -38.375 1 91.31 182 PHE A C 1
ATOM 1429 O O . PHE A 1 182 ? -0.333 -52.625 -38.469 1 91.31 182 PHE A O 1
ATOM 1436 N N . VAL A 1 183 ? -1.172 -50.656 -37.812 1 90.12 183 VAL A N 1
ATOM 1437 C CA . VAL A 1 183 ? -2.389 -51.25 -37.312 1 90.12 183 VAL A CA 1
ATOM 1438 C C . VAL A 1 183 ? -3.225 -51.812 -38.469 1 90.12 183 VAL A C 1
ATOM 1440 O O . VAL A 1 183 ? -3.752 -52.906 -38.375 1 90.12 183 VAL A O 1
ATOM 1443 N N . LYS A 1 184 ? -3.297 -51.094 -39.5 1 91.31 184 LYS A N 1
ATOM 1444 C CA . LYS A 1 184 ? -4.027 -51.531 -40.688 1 91.31 184 LYS A CA 1
ATOM 1445 C C . LYS A 1 184 ? -3.381 -52.781 -41.312 1 91.31 184 LYS A C 1
ATOM 1447 O O . LYS A 1 184 ? -4.078 -53.656 -41.812 1 91.31 184 LYS A O 1
ATOM 1452 N N . ALA A 1 185 ? -2.082 -52.844 -41.156 1 91.19 185 ALA A N 1
ATOM 1453 C CA . ALA A 1 185 ? -1.319 -53.969 -41.719 1 91.19 185 ALA A CA 1
ATOM 1454 C C . ALA A 1 185 ? -1.307 -55.156 -40.75 1 91.19 185 ALA A C 1
ATOM 1456 O O . ALA A 1 185 ? -0.822 -56.219 -41.062 1 91.19 185 ALA A O 1
ATOM 1457 N N . GLY A 1 186 ? -1.822 -54.969 -39.5 1 88.06 186 GLY A N 1
ATOM 1458 C CA . GLY A 1 186 ? -1.909 -56.031 -38.5 1 88.06 186 GLY A CA 1
ATOM 1459 C C . GLY A 1 186 ? -0.625 -56.219 -37.719 1 88.06 186 GLY A C 1
ATOM 1460 O O . GLY A 1 186 ? -0.493 -57.188 -36.969 1 88.06 186 GLY A O 1
ATOM 1461 N N . SER A 1 187 ? 0.299 -55.344 -37.938 1 87.69 187 SER A N 1
ATOM 1462 C CA . SER A 1 187 ? 1.612 -55.469 -37.312 1 87.69 187 SER A CA 1
ATOM 1463 C C . SER A 1 187 ? 1.673 -54.719 -35.969 1 87.69 187 SER A C 1
ATOM 1465 O O . SER A 1 187 ? 2.674 -54.812 -35.25 1 87.69 187 SER A O 1
ATOM 1467 N N . ALA A 1 188 ? 0.682 -53.906 -35.688 1 84.5 188 ALA A N 1
ATOM 1468 C CA . ALA A 1 188 ? 0.597 -53.219 -34.406 1 84.5 188 ALA A CA 1
ATOM 1469 C C . ALA A 1 188 ? -0.811 -53.312 -33.812 1 84.5 188 ALA A C 1
ATOM 1471 O O . ALA A 1 188 ? -1.773 -53.562 -34.531 1 84.5 188 ALA A O 1
ATOM 1472 N N . ALA A 1 189 ? -0.85 -53.219 -32.562 1 82.69 189 ALA A N 1
ATOM 1473 C CA . ALA A 1 189 ? -2.133 -53.312 -31.859 1 82.69 189 ALA A CA 1
ATOM 1474 C C . ALA A 1 189 ? -2.889 -52 -31.906 1 82.69 189 ALA A C 1
ATOM 1476 O O . ALA A 1 189 ? -2.279 -50.938 -31.984 1 82.69 189 ALA A O 1
ATOM 1477 N N . ARG A 1 190 ? -4.207 -52.094 -31.875 1 83.75 190 ARG A N 1
ATOM 1478 C CA . ARG A 1 190 ? -5.062 -50.906 -31.859 1 83.75 190 ARG A CA 1
ATOM 1479 C C . ARG A 1 190 ? -4.801 -50.062 -30.625 1 83.75 190 ARG A C 1
ATOM 1481 O O . ARG A 1 190 ? -4.926 -48.844 -30.656 1 83.75 190 ARG A O 1
ATOM 1488 N N . VAL A 1 191 ? -4.316 -50.688 -29.594 1 78.75 191 VAL A N 1
ATOM 1489 C CA . VAL A 1 191 ? -4.023 -50 -28.328 1 78.75 191 VAL A CA 1
ATOM 1490 C C . VAL A 1 191 ? -2.875 -49 -28.547 1 78.75 191 VAL A C 1
ATOM 1492 O O . VAL A 1 191 ? -2.832 -47.938 -27.906 1 78.75 191 VAL A O 1
ATOM 1495 N N . ASP A 1 192 ? -2.037 -49.344 -29.469 1 83.44 192 ASP A N 1
ATOM 1496 C CA . ASP A 1 192 ? -0.906 -48.469 -29.75 1 83.44 192 ASP A CA 1
ATOM 1497 C C . ASP A 1 192 ? -1.375 -47.156 -30.391 1 83.44 192 ASP A C 1
ATOM 1499 O O . ASP A 1 192 ? -0.841 -46.094 -30.094 1 83.44 192 ASP A O 1
ATOM 1503 N N . LEU A 1 193 ? -2.377 -47.281 -31.188 1 85.88 193 LEU A N 1
ATOM 1504 C CA . LEU A 1 193 ? -2.949 -46.094 -31.812 1 85.88 193 LEU A CA 1
ATOM 1505 C C . LEU A 1 193 ? -3.666 -45.219 -30.797 1 85.88 193 LEU A C 1
ATOM 1507 O O . LEU A 1 193 ? -3.551 -44 -30.812 1 85.88 193 LEU A O 1
ATOM 1511 N N . MET A 1 194 ? -4.328 -45.875 -29.922 1 80.38 194 MET A N 1
ATOM 1512 C CA . MET A 1 194 ? -5.035 -45.125 -28.859 1 80.38 194 MET A CA 1
ATOM 1513 C C . MET A 1 194 ? -4.055 -44.375 -27.969 1 80.38 194 MET A C 1
ATOM 1515 O O . MET A 1 194 ? -4.309 -43.25 -27.594 1 80.38 194 MET A O 1
ATOM 1519 N N . LYS A 1 195 ? -2.908 -45 -27.594 1 80.31 195 LYS A N 1
ATOM 1520 C CA . LYS A 1 195 ? -1.875 -44.375 -26.797 1 80.31 195 LYS A CA 1
ATOM 1521 C C . LYS A 1 195 ? -1.314 -43.125 -27.484 1 80.31 195 LYS A C 1
ATOM 1523 O O . LYS A 1 195 ? -1.1 -42.094 -26.844 1 80.31 195 LYS A O 1
ATOM 1528 N N . THR A 1 196 ? -1.166 -43.219 -28.719 1 84.81 196 THR A N 1
ATOM 1529 C CA . THR A 1 196 ? -0.65 -42.094 -29.5 1 84.81 196 THR A CA 1
ATOM 1530 C C . THR A 1 196 ? -1.657 -40.969 -29.531 1 84.81 196 THR A C 1
ATOM 1532 O O . THR A 1 196 ? -1.279 -39.781 -29.438 1 84.81 196 THR A O 1
ATOM 1535 N N . ASP A 1 197 ? -2.904 -41.312 -29.625 1 83.56 197 ASP A N 1
ATOM 1536 C CA . ASP A 1 197 ? -3.959 -40.312 -29.656 1 83.56 197 ASP A CA 1
ATOM 1537 C C . ASP A 1 197 ? -4.031 -39.531 -28.344 1 83.56 197 ASP A C 1
ATOM 1539 O O . ASP A 1 197 ? -4.211 -38.312 -28.344 1 83.56 197 ASP A O 1
ATOM 1543 N N . VAL A 1 198 ? -3.844 -40.219 -27.297 1 77.06 198 VAL A N 1
ATOM 1544 C CA . VAL A 1 198 ? -3.863 -39.594 -25.984 1 77.06 198 VAL A CA 1
ATOM 1545 C C . VAL A 1 198 ? -2.688 -38.625 -25.859 1 77.06 198 VAL A C 1
ATOM 1547 O O . VAL A 1 198 ? -2.852 -37.5 -25.391 1 77.06 198 VAL A O 1
ATOM 1550 N N . GLU A 1 199 ? -1.555 -39.094 -26.234 1 83 199 GLU A N 1
ATOM 1551 C CA . GLU A 1 199 ? -0.365 -38.25 -26.141 1 83 199 GLU A CA 1
ATOM 1552 C C . GLU A 1 199 ? -0.481 -37.031 -27.047 1 83 199 GLU A C 1
ATOM 1554 O O . GLU A 1 199 ? -0.008 -35.938 -26.703 1 83 199 GLU A O 1
ATOM 1559 N N . LEU A 1 200 ? -1.063 -37.219 -28.203 1 85.81 200 LEU A N 1
ATOM 1560 C CA . LEU A 1 200 ? -1.294 -36.094 -29.109 1 85.81 200 LEU A CA 1
ATOM 1561 C C . LEU A 1 200 ? -2.227 -35.062 -28.5 1 85.81 200 LEU A C 1
ATOM 1563 O O . LEU A 1 200 ? -1.974 -33.875 -28.578 1 85.81 200 LEU A O 1
ATOM 1567 N N . ALA A 1 201 ? -3.266 -35.531 -27.859 1 81.06 201 ALA A N 1
ATOM 1568 C CA . ALA A 1 201 ? -4.188 -34.625 -27.172 1 81.06 201 ALA A CA 1
ATOM 1569 C C . ALA A 1 201 ? -3.477 -33.844 -26.078 1 81.06 201 ALA A C 1
ATOM 1571 O O . ALA A 1 201 ? -3.688 -32.625 -25.938 1 81.06 201 ALA A O 1
ATOM 1572 N N . HIS A 1 202 ? -2.605 -34.5 -25.297 1 81.06 202 HIS A N 1
ATOM 1573 C CA . HIS A 1 202 ? -1.815 -33.844 -24.266 1 81.06 202 HIS A CA 1
ATOM 1574 C C . HIS A 1 202 ? -0.873 -32.812 -24.844 1 81.06 202 HIS A C 1
ATOM 1576 O O . HIS A 1 202 ? -0.718 -31.719 -24.297 1 81.06 202 HIS A O 1
ATOM 1582 N N . GLY A 1 203 ? -0.268 -33.219 -25.906 1 86.75 203 GLY A N 1
ATOM 1583 C CA . GLY A 1 203 ? 0.612 -32.25 -26.578 1 86.75 203 GLY A CA 1
ATOM 1584 C C . GLY A 1 203 ? -0.098 -31 -27.031 1 86.75 203 GLY A C 1
ATOM 1585 O O . GLY A 1 203 ? 0.415 -29.891 -26.844 1 86.75 203 GLY A O 1
ATOM 1586 N N . ARG A 1 204 ? -1.303 -31.188 -27.594 1 86.88 204 ARG A N 1
ATOM 1587 C CA . ARG A 1 204 ? -2.082 -30.047 -28.062 1 86.88 204 ARG A CA 1
ATOM 1588 C C . ARG A 1 204 ? -2.508 -29.156 -26.891 1 86.88 204 ARG A C 1
ATOM 1590 O O . ARG A 1 204 ? -2.547 -27.938 -27.016 1 86.88 204 ARG A O 1
ATOM 1597 N N . GLN A 1 205 ? -2.771 -29.75 -25.828 1 83.38 205 GLN A N 1
ATOM 1598 C CA . GLN A 1 205 ? -3.107 -29.016 -24.609 1 83.38 205 GLN A CA 1
ATOM 1599 C C . GLN A 1 205 ? -1.927 -28.172 -24.141 1 83.38 205 GLN A C 1
ATOM 1601 O O . GLN A 1 205 ? -2.105 -27.047 -23.688 1 83.38 205 GLN A O 1
ATOM 1606 N N . GLN A 1 206 ? -0.781 -28.734 -24.156 1 88.31 206 GLN A N 1
ATOM 1607 C CA . GLN A 1 206 ? 0.414 -28.016 -23.719 1 88.31 206 GLN A CA 1
ATOM 1608 C C . GLN A 1 206 ? 0.691 -26.812 -24.609 1 88.31 206 GLN A C 1
ATOM 1610 O O . GLN A 1 206 ? 1.152 -25.766 -24.141 1 88.31 206 GLN A O 1
ATOM 1615 N N . VAL A 1 207 ? 0.426 -26.984 -25.922 1 92.06 207 VAL A N 1
ATOM 1616 C CA . VAL A 1 207 ? 0.567 -25.875 -26.844 1 92.06 207 VAL A CA 1
ATOM 1617 C C . VAL A 1 207 ? -0.367 -24.734 -26.422 1 92.06 207 VAL A C 1
ATOM 1619 O O . VAL A 1 207 ? 0.056 -23.578 -26.312 1 92.06 207 VAL A O 1
ATOM 1622 N N . LEU A 1 208 ? -1.581 -25.047 -26.156 1 86.88 208 LEU A N 1
ATOM 1623 C CA . LEU A 1 208 ? -2.57 -24.047 -25.766 1 86.88 208 LEU A CA 1
ATOM 1624 C C . LEU A 1 208 ? -2.186 -23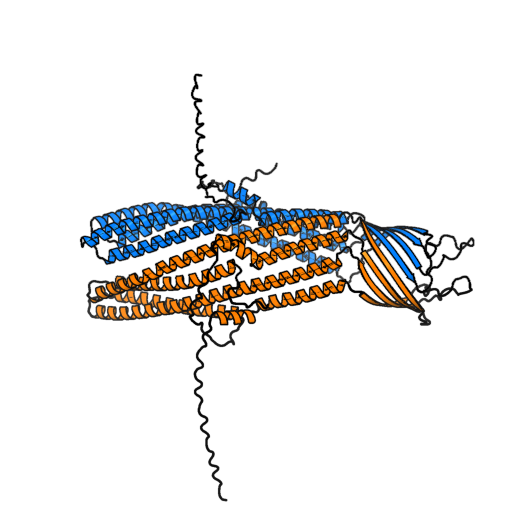.391 -24.453 1 86.88 208 LEU A C 1
ATOM 1626 O O . LEU A 1 208 ? -2.283 -22.156 -24.312 1 86.88 208 LEU A O 1
ATOM 1630 N N . ALA A 1 209 ? -1.737 -24.141 -23.453 1 88.31 209 ALA A N 1
ATOM 1631 C CA . ALA A 1 209 ? -1.317 -23.625 -22.156 1 88.31 209 ALA A CA 1
ATOM 1632 C C . ALA A 1 209 ? -0.149 -22.656 -22.312 1 88.31 209 ALA A C 1
ATOM 1634 O O . ALA A 1 209 ? -0.117 -21.609 -21.656 1 88.31 209 ALA A O 1
ATOM 1635 N N . THR A 1 210 ? 0.75 -23.016 -23.109 1 94.06 210 THR A N 1
ATOM 1636 C CA . THR A 1 210 ? 1.921 -22.188 -23.344 1 94.06 210 THR A CA 1
ATOM 1637 C C . THR A 1 210 ? 1.529 -20.891 -24.062 1 94.06 210 THR A C 1
ATOM 1639 O O . THR A 1 210 ? 2.059 -19.812 -23.75 1 94.06 210 THR A O 1
ATOM 1642 N N . GLN A 1 211 ? 0.62 -21.031 -25.031 1 93.5 211 GLN A N 1
ATOM 1643 C CA . GLN A 1 211 ? 0.105 -19.859 -25.719 1 93.5 211 GLN A CA 1
ATOM 1644 C C . GLN A 1 211 ? -0.556 -18.891 -24.734 1 93.5 211 GLN A C 1
ATOM 1646 O O . GLN A 1 211 ? -0.324 -17.688 -24.781 1 93.5 211 GLN A O 1
ATOM 1651 N N . ASN A 1 212 ? -1.309 -19.375 -23.875 1 91.06 212 ASN A N 1
ATOM 1652 C CA . ASN A 1 212 ? -1.979 -18.562 -22.859 1 91.06 212 ASN A CA 1
ATOM 1653 C C . ASN A 1 212 ? -0.977 -17.906 -21.922 1 91.06 212 ASN A C 1
ATOM 1655 O O . ASN A 1 212 ? -1.143 -16.75 -21.531 1 91.06 212 ASN A O 1
ATOM 1659 N N . ALA A 1 213 ? -0.01 -18.672 -21.484 1 93.19 213 ALA A N 1
ATOM 1660 C CA . ALA A 1 213 ? 1.041 -18.125 -20.641 1 93.19 213 ALA A CA 1
ATOM 1661 C C . ALA A 1 213 ? 1.767 -16.969 -21.328 1 93.19 213 ALA A C 1
ATOM 1663 O O . ALA A 1 213 ? 2.117 -15.969 -20.688 1 93.19 213 ALA A O 1
ATOM 1664 N N . GLY A 1 214 ? 1.997 -17.188 -22.625 1 95.44 214 GLY A N 1
ATOM 1665 C CA . GLY A 1 214 ? 2.594 -16.125 -23.406 1 95.44 214 GLY A CA 1
ATOM 1666 C C . GLY A 1 214 ? 1.751 -14.859 -23.438 1 95.44 214 GLY A C 1
ATOM 1667 O O . GLY A 1 214 ? 2.264 -13.758 -23.234 1 95.44 214 GLY A O 1
ATOM 1668 N N . ALA A 1 215 ? 0.49 -15.016 -23.672 1 93.56 215 ALA A N 1
ATOM 1669 C CA . ALA A 1 215 ? -0.429 -13.883 -23.703 1 93.56 215 ALA A CA 1
ATOM 1670 C C . ALA A 1 215 ? -0.46 -13.156 -22.359 1 93.56 215 ALA A C 1
ATOM 1672 O O . ALA A 1 215 ? -0.485 -11.922 -22.312 1 93.56 215 ALA A O 1
ATOM 1673 N N . ALA A 1 216 ? -0.451 -13.875 -21.297 1 93.12 216 ALA A N 1
ATOM 1674 C CA . ALA A 1 216 ? -0.435 -13.297 -19.953 1 93.12 216 ALA A CA 1
ATOM 1675 C C . ALA A 1 216 ? 0.861 -12.531 -19.703 1 93.12 216 ALA A C 1
ATOM 1677 O O . ALA A 1 216 ? 0.846 -11.461 -19.109 1 93.12 216 ALA A O 1
ATOM 1678 N N . ALA A 1 217 ? 1.94 -13.062 -20.141 1 95.81 217 ALA A N 1
ATOM 1679 C CA . ALA A 1 217 ? 3.232 -12.398 -19.969 1 95.81 217 ALA A CA 1
ATOM 1680 C C . ALA A 1 217 ? 3.275 -11.086 -20.75 1 95.81 217 ALA A C 1
ATOM 1682 O O . ALA A 1 217 ? 3.803 -10.086 -20.25 1 95.81 217 ALA A O 1
ATOM 1683 N N . TYR A 1 218 ? 2.715 -11.125 -21.938 1 95.31 218 TYR A N 1
ATOM 1684 C CA . TYR A 1 218 ? 2.656 -9.898 -22.734 1 95.31 218 TYR A CA 1
ATOM 1685 C C . TYR A 1 218 ? 1.772 -8.859 -22.047 1 95.31 218 TYR A C 1
ATOM 1687 O O . TYR A 1 218 ? 2.066 -7.664 -22.094 1 95.31 218 TYR A O 1
ATOM 1695 N N . ALA A 1 219 ? 0.703 -9.281 -21.469 1 92.94 219 ALA A N 1
ATOM 1696 C CA . ALA A 1 219 ? -0.156 -8.359 -20.734 1 92.94 219 ALA A CA 1
ATOM 1697 C C . ALA A 1 219 ? 0.602 -7.715 -19.578 1 92.94 219 ALA A C 1
ATOM 1699 O O . ALA A 1 219 ? 0.468 -6.512 -19.328 1 92.94 219 ALA A O 1
ATOM 1700 N N . LEU A 1 220 ? 1.36 -8.508 -18.906 1 94.56 220 LEU A N 1
ATOM 1701 C CA . LEU A 1 220 ? 2.17 -7.996 -17.797 1 94.56 220 LEU A CA 1
ATOM 1702 C C . LEU A 1 220 ? 3.213 -7.004 -18.312 1 94.56 220 LEU A C 1
ATOM 1704 O O . LEU A 1 220 ? 3.424 -5.953 -17.703 1 94.56 220 LEU A O 1
ATOM 1708 N N . LEU A 1 221 ? 3.832 -7.355 -19.406 1 96.38 221 LEU A N 1
ATOM 1709 C CA . LEU A 1 221 ? 4.832 -6.461 -19.984 1 96.38 221 LEU A CA 1
ATOM 1710 C C . LEU A 1 221 ? 4.207 -5.121 -20.359 1 96.38 221 LEU A C 1
ATOM 1712 O O . LEU A 1 221 ? 4.785 -4.062 -20.094 1 96.38 221 LEU A O 1
ATOM 1716 N N . ARG A 1 222 ? 3.055 -5.195 -20.953 1 95.06 222 ARG A N 1
ATOM 1717 C CA . ARG A 1 222 ? 2.35 -3.975 -21.328 1 95.06 222 ARG A CA 1
ATOM 1718 C C . ARG A 1 222 ? 2.057 -3.113 -20.109 1 95.06 222 ARG A C 1
ATOM 1720 O O . ARG A 1 222 ? 2.225 -1.893 -20.141 1 95.06 222 ARG A O 1
ATOM 1727 N N . SER A 1 223 ? 1.645 -3.762 -19.062 1 94.5 223 SER A N 1
ATOM 1728 C CA . SER A 1 223 ? 1.382 -3.045 -17.812 1 94.5 223 SER A CA 1
ATOM 1729 C C . SER A 1 223 ? 2.643 -2.369 -17.297 1 94.5 223 SER A C 1
ATOM 1731 O O . SER A 1 223 ? 2.605 -1.207 -16.875 1 94.5 223 SER A O 1
ATOM 1733 N N . LEU A 1 224 ? 3.768 -3.049 -17.328 1 95.69 224 LEU A N 1
ATOM 1734 C CA . LEU A 1 224 ? 5.039 -2.51 -16.859 1 95.69 224 LEU A CA 1
ATOM 1735 C C . LEU A 1 224 ? 5.504 -1.359 -17.734 1 95.69 224 LEU A C 1
ATOM 1737 O O . LEU A 1 224 ? 6.203 -0.456 -17.281 1 95.69 224 LEU A O 1
ATOM 1741 N N . MET A 1 225 ? 5.113 -1.441 -19.016 1 96.25 225 MET A N 1
ATOM 1742 C CA . MET A 1 225 ? 5.469 -0.394 -19.969 1 96.25 225 MET A CA 1
ATOM 1743 C C . MET A 1 225 ? 4.555 0.817 -19.812 1 96.25 225 MET A C 1
ATOM 1745 O O . MET A 1 225 ? 4.801 1.867 -20.406 1 96.25 225 MET A O 1
ATOM 1749 N N . GLY A 1 226 ? 3.545 0.664 -19.062 1 95.38 226 GLY A N 1
ATOM 1750 C CA . GLY A 1 226 ? 2.623 1.763 -18.812 1 95.38 226 GLY A CA 1
ATOM 1751 C C . GLY A 1 226 ? 1.659 1.995 -19.969 1 95.38 226 GLY A C 1
ATOM 1752 O O . GLY A 1 226 ? 1.18 3.113 -20.156 1 95.38 226 GLY A O 1
ATOM 1753 N N . VAL A 1 227 ? 1.385 1.013 -20.75 1 92.69 227 VAL A N 1
ATOM 1754 C CA . VAL A 1 227 ? 0.506 1.189 -21.906 1 92.69 227 VAL A CA 1
ATOM 1755 C C . VAL A 1 227 ? -0.762 0.36 -21.719 1 92.69 227 VAL A C 1
ATOM 1757 O O . VAL A 1 227 ? -0.742 -0.677 -21.062 1 92.69 227 VAL A O 1
ATOM 1760 N N . ASP A 1 228 ? -1.853 0.863 -22.266 1 84.94 228 ASP A N 1
ATOM 1761 C CA . ASP A 1 228 ? -3.137 0.187 -22.109 1 84.94 228 ASP A CA 1
ATOM 1762 C C . ASP A 1 228 ? -3.502 -0.597 -23.375 1 84.94 228 ASP A C 1
ATOM 1764 O O . ASP A 1 228 ? -2.637 -0.89 -24.203 1 84.94 228 ASP A O 1
ATOM 1768 N N . GLU A 1 229 ? -4.742 -1.017 -23.375 1 80.31 229 GLU A N 1
ATOM 1769 C CA . GLU A 1 229 ? -5.219 -1.903 -24.438 1 80.31 229 GLU A CA 1
ATOM 1770 C C . GLU A 1 229 ? -5.215 -1.198 -25.797 1 80.31 229 GLU A C 1
ATOM 1772 O O . GLU A 1 229 ? -5.227 -1.852 -26.844 1 80.31 229 GLU A O 1
ATOM 1777 N N . SER A 1 230 ? -5.148 0.15 -25.766 1 83.69 230 SER A N 1
ATOM 1778 C CA . SER A 1 230 ? -5.207 0.918 -27.016 1 83.69 230 SER A CA 1
ATOM 1779 C C . SER A 1 230 ? -3.855 0.94 -27.719 1 83.69 230 SER A C 1
ATOM 1781 O O . SER A 1 230 ? -3.771 1.268 -28.891 1 83.69 230 SER A O 1
ATOM 1783 N N . TYR A 1 231 ? -2.799 0.594 -27 1 88.44 231 TYR A N 1
ATOM 1784 C CA . TYR A 1 231 ? -1.47 0.579 -27.609 1 88.44 231 TYR A CA 1
ATOM 1785 C C . TYR A 1 231 ? -1.345 -0.543 -28.625 1 88.44 231 TYR A C 1
ATOM 1787 O O . TYR A 1 231 ? -1.807 -1.661 -28.391 1 88.44 231 TYR A O 1
ATOM 1795 N N . PRO A 1 232 ? -0.713 -0.28 -29.688 1 88.88 232 PRO A N 1
ATOM 1796 C CA . PRO A 1 232 ? -0.608 -1.278 -30.75 1 88.88 232 PRO A CA 1
ATOM 1797 C C . PRO A 1 232 ? 0.122 -2.543 -30.312 1 88.88 232 PRO A C 1
ATOM 1799 O O . PRO A 1 232 ? 0.916 -2.502 -29.359 1 88.88 232 PRO A O 1
ATOM 1802 N N . ARG A 1 233 ? -0.238 -3.57 -31.016 1 91.06 233 ARG A N 1
ATOM 1803 C CA . ARG A 1 233 ? 0.407 -4.848 -30.75 1 91.06 233 ARG A CA 1
ATOM 1804 C C . ARG A 1 233 ? 1.886 -4.809 -31.109 1 91.06 233 ARG A C 1
ATOM 1806 O O . ARG A 1 233 ? 2.27 -4.152 -32.094 1 91.06 233 ARG A O 1
ATOM 1813 N N . PHE A 1 234 ? 2.693 -5.477 -30.359 1 92.75 234 PHE A N 1
ATOM 1814 C CA . PHE A 1 234 ? 4.125 -5.594 -30.609 1 92.75 234 PHE A CA 1
ATOM 1815 C C . PHE A 1 234 ? 4.645 -6.953 -30.172 1 92.75 234 PHE A C 1
ATOM 1817 O O . PHE A 1 234 ? 3.959 -7.68 -29.453 1 92.75 234 PHE A O 1
ATOM 1824 N N . THR A 1 235 ? 5.816 -7.305 -30.734 1 94.06 235 THR A N 1
ATOM 1825 C CA . THR A 1 235 ? 6.531 -8.5 -30.297 1 94.06 235 THR A CA 1
ATOM 1826 C C . THR A 1 235 ? 7.902 -8.141 -29.734 1 94.06 235 THR A C 1
ATOM 1828 O O . THR A 1 235 ? 8.312 -6.984 -29.781 1 94.06 235 THR A O 1
ATOM 1831 N N . VAL A 1 236 ? 8.422 -9.094 -29.031 1 94.25 236 VAL A N 1
ATOM 1832 C CA . VAL A 1 236 ? 9.75 -8.867 -28.469 1 94.25 236 VAL A CA 1
ATOM 1833 C C . VAL A 1 236 ? 10.812 -9.453 -29.406 1 94.25 236 VAL A C 1
ATOM 1835 O O . VAL A 1 236 ? 10.609 -10.516 -30 1 94.25 236 VAL A O 1
ATOM 1838 N N . ALA A 1 237 ? 11.922 -8.719 -29.516 1 91.62 237 ALA A N 1
ATOM 1839 C CA . ALA A 1 237 ? 13.016 -9.164 -30.375 1 91.62 237 ALA A CA 1
ATOM 1840 C C . ALA A 1 237 ? 13.945 -10.125 -29.641 1 91.62 237 ALA A C 1
ATOM 1842 O O . ALA A 1 237 ? 14.234 -9.93 -28.453 1 91.62 237 ALA A O 1
ATOM 1843 N N . GLU A 1 238 ? 14.266 -11.109 -30.375 1 86.19 238 GLU A N 1
ATOM 1844 C CA . GLU A 1 238 ? 15.266 -12.023 -29.828 1 86.19 238 GLU A CA 1
ATOM 1845 C C . GLU A 1 238 ? 16.672 -11.453 -29.984 1 86.19 238 GLU A C 1
ATOM 1847 O O . GLU A 1 238 ? 17.141 -11.258 -31.109 1 86.19 238 GLU A O 1
ATOM 1852 N N . GLU A 1 239 ? 17.25 -10.945 -28.969 1 80.81 239 GLU A N 1
ATOM 1853 C CA . GLU A 1 239 ? 18.625 -10.453 -28.984 1 80.81 239 GLU A CA 1
ATOM 1854 C C . GLU A 1 239 ? 19.453 -11.086 -27.875 1 80.81 239 GLU A C 1
ATOM 1856 O O . GLU A 1 239 ? 18.906 -11.414 -26.812 1 80.81 239 GLU A O 1
ATOM 1861 N N . PRO A 1 240 ? 20.734 -11.344 -28.297 1 76.19 240 PRO A N 1
ATOM 1862 C CA . PRO A 1 240 ? 21.594 -11.859 -27.219 1 76.19 240 PRO A CA 1
ATOM 1863 C C . PRO A 1 240 ? 21.766 -10.867 -26.078 1 76.19 240 PRO A C 1
ATOM 1865 O O . PRO A 1 240 ? 21.812 -9.656 -26.297 1 76.19 240 PRO A O 1
ATOM 1868 N N . PHE A 1 241 ? 21.594 -11.438 -24.906 1 78.56 241 PHE A N 1
ATOM 1869 C CA . PHE A 1 241 ? 21.844 -10.594 -23.75 1 78.56 241 PHE A CA 1
ATOM 1870 C C . PHE A 1 241 ? 23.312 -10.211 -23.656 1 78.56 241 PHE A C 1
ATOM 1872 O O . PHE A 1 241 ? 24.188 -11.039 -23.906 1 78.56 241 PHE A O 1
ATOM 1879 N N . PRO A 1 242 ? 23.516 -8.922 -23.484 1 72.12 242 PRO A N 1
ATOM 1880 C CA . PRO A 1 242 ? 24.922 -8.5 -23.406 1 72.12 242 PRO A CA 1
ATOM 1881 C C . PRO A 1 242 ? 25.688 -9.203 -22.297 1 72.12 242 PRO A C 1
ATOM 1883 O O . PRO A 1 242 ? 25.125 -9.453 -21.219 1 72.12 242 PRO A O 1
ATOM 1886 N N . GLU A 1 243 ? 26.891 -9.641 -22.688 1 77.31 243 GLU A N 1
ATOM 1887 C CA . GLU A 1 243 ? 27.766 -10.188 -21.656 1 77.31 243 GLU A CA 1
ATOM 1888 C C . GLU A 1 243 ? 28.391 -9.086 -20.812 1 77.31 243 GLU A C 1
ATOM 1890 O O . GLU A 1 243 ? 28.875 -8.086 -21.344 1 77.31 243 GLU A O 1
ATOM 1895 N N . LYS A 1 244 ? 28.078 -9.094 -19.562 1 80 244 LYS A N 1
ATOM 1896 C CA . LYS A 1 244 ? 28.609 -8.117 -18.625 1 80 244 LYS A CA 1
ATOM 1897 C C . LYS A 1 244 ? 29.531 -8.789 -17.609 1 80 244 LYS A C 1
ATOM 1899 O O . LYS A 1 244 ? 29.266 -9.906 -17.172 1 80 244 LYS A O 1
ATOM 1904 N N . GLY A 1 245 ? 30.609 -8.031 -17.391 1 84.88 245 GLY A N 1
ATOM 1905 C CA . GLY A 1 245 ? 31.469 -8.5 -16.312 1 84.88 245 GLY A CA 1
ATOM 1906 C C . GLY A 1 245 ? 30.984 -8.086 -14.938 1 84.88 245 GLY A C 1
ATOM 1907 O O . GLY A 1 245 ? 30.453 -6.988 -14.766 1 84.88 245 GLY A O 1
ATOM 1908 N N . TYR A 1 246 ? 31.062 -9.078 -14 1 90.31 246 TYR A N 1
ATOM 1909 C CA . TYR A 1 246 ? 30.688 -8.797 -12.617 1 90.31 246 TYR A CA 1
ATOM 1910 C C . TYR A 1 246 ? 31.906 -8.844 -11.703 1 90.31 246 TYR A C 1
ATOM 1912 O O . TYR A 1 246 ? 32.844 -9.578 -11.961 1 90.31 246 TYR A O 1
ATOM 1920 N N . PRO A 1 247 ? 31.922 -7.961 -10.727 1 91.12 247 PRO A N 1
ATOM 1921 C CA . PRO A 1 247 ? 33.031 -8.062 -9.75 1 91.12 247 PRO A CA 1
ATOM 1922 C C . PRO A 1 247 ? 33.031 -9.406 -9.023 1 91.12 247 PRO A C 1
ATOM 1924 O O . PRO A 1 247 ? 32 -10.094 -8.961 1 91.12 247 PRO A O 1
ATOM 1927 N N . PRO A 1 248 ? 34.312 -9.672 -8.477 1 92.56 248 PRO A N 1
ATOM 1928 C CA . PRO A 1 248 ? 34.344 -10.883 -7.66 1 92.56 248 PRO A CA 1
ATOM 1929 C C . PRO A 1 248 ? 33.438 -10.797 -6.438 1 92.56 248 PRO A C 1
ATOM 1931 O O . PRO A 1 248 ? 33.188 -9.703 -5.941 1 92.56 248 PRO A O 1
ATOM 1934 N N . GLU A 1 249 ? 32.875 -12.016 -6.02 1 92.12 249 GLU A N 1
ATOM 1935 C CA . GLU A 1 249 ? 31.906 -12.078 -4.926 1 92.12 249 GLU A CA 1
ATOM 1936 C C . GLU A 1 249 ? 32.438 -11.344 -3.691 1 92.12 249 GLU A C 1
ATOM 1938 O O . GLU A 1 249 ? 31.672 -10.672 -2.994 1 92.12 249 GLU A O 1
ATOM 1943 N N . GLU A 1 250 ? 33.75 -11.383 -3.459 1 91.31 250 GLU A N 1
ATOM 1944 C CA . GLU A 1 250 ? 34.375 -10.797 -2.27 1 91.31 250 GLU A CA 1
ATOM 1945 C C . GLU A 1 250 ? 34.25 -9.281 -2.277 1 91.31 250 GLU A C 1
ATOM 1947 O O . GLU A 1 250 ? 34.156 -8.648 -1.22 1 91.31 250 GLU A O 1
ATOM 1952 N N . LYS A 1 251 ? 34.281 -8.711 -3.43 1 94.94 251 LYS A N 1
ATOM 1953 C CA . LYS A 1 251 ? 34.219 -7.254 -3.549 1 94.94 251 LYS A CA 1
ATOM 1954 C C . LYS A 1 251 ? 32.812 -6.777 -3.883 1 94.94 251 LYS A C 1
ATOM 1956 O O . LYS A 1 251 ? 32.562 -5.57 -3.912 1 94.94 251 LYS A O 1
ATOM 1961 N N . ALA A 1 252 ? 31.938 -7.715 -4.125 1 95.62 252 ALA A N 1
ATOM 1962 C CA . ALA A 1 252 ? 30.609 -7.406 -4.625 1 95.62 252 ALA A CA 1
ATOM 1963 C C . ALA A 1 252 ? 29.766 -6.715 -3.553 1 95.62 252 ALA A C 1
ATOM 1965 O O . ALA A 1 252 ? 29.016 -5.789 -3.85 1 95.62 252 ALA A O 1
ATOM 1966 N N . VAL A 1 253 ? 29.922 -7.16 -2.311 1 95.38 253 VAL A N 1
ATOM 1967 C CA . VAL A 1 253 ? 29.156 -6.59 -1.213 1 95.38 253 VAL A CA 1
ATOM 1968 C C . VAL A 1 253 ? 29.516 -5.117 -1.033 1 95.38 253 VAL A C 1
ATOM 1970 O O . VAL A 1 253 ? 28.625 -4.277 -0.838 1 95.38 253 VAL A O 1
ATOM 1973 N N . GLU A 1 254 ? 30.781 -4.816 -1.146 1 95.12 254 GLU A N 1
ATOM 1974 C CA . GLU A 1 254 ? 31.234 -3.434 -1.011 1 95.12 254 GLU A CA 1
ATOM 1975 C C . GLU A 1 254 ? 30.656 -2.555 -2.123 1 95.12 254 GLU A C 1
ATOM 1977 O O . GLU A 1 254 ? 30.234 -1.431 -1.871 1 95.12 254 GLU A O 1
ATOM 1982 N N . VAL A 1 255 ? 30.719 -3.064 -3.281 1 94.25 255 VAL A N 1
ATOM 1983 C CA . VAL A 1 255 ? 30.172 -2.344 -4.426 1 94.25 255 VAL A CA 1
ATOM 1984 C C . VAL A 1 255 ? 28.688 -2.086 -4.203 1 94.25 255 VAL A C 1
ATOM 1986 O O . VAL A 1 255 ? 28.203 -0.971 -4.418 1 94.25 255 VAL A O 1
ATOM 1989 N N . ALA A 1 256 ? 27.891 -3.096 -3.715 1 96.19 256 ALA A N 1
ATOM 1990 C CA . ALA A 1 256 ? 26.453 -2.986 -3.469 1 96.19 256 ALA A CA 1
ATOM 1991 C C . ALA A 1 256 ? 26.156 -1.93 -2.408 1 96.19 256 ALA A C 1
ATOM 1993 O O . ALA A 1 256 ? 25.25 -1.108 -2.576 1 96.19 256 ALA A O 1
ATOM 1994 N N . LEU A 1 257 ? 26.938 -1.914 -1.361 1 95.19 257 LEU A N 1
ATOM 1995 C CA . LEU A 1 257 ? 26.703 -0.995 -0.253 1 95.19 257 LEU A CA 1
ATOM 1996 C C . LEU A 1 257 ? 26.984 0.445 -0.673 1 95.19 257 LEU A C 1
ATOM 1998 O O . LEU A 1 257 ? 26.438 1.382 -0.095 1 95.19 257 LEU A O 1
ATOM 2002 N N . ARG A 1 258 ? 27.781 0.657 -1.713 1 93.38 258 ARG A N 1
ATOM 2003 C CA . ARG A 1 258 ? 28.125 1.993 -2.186 1 93.38 258 ARG A CA 1
ATOM 2004 C C . ARG A 1 258 ? 27.062 2.533 -3.133 1 93.38 258 ARG A C 1
ATOM 2006 O O . ARG A 1 258 ? 26.875 3.746 -3.24 1 93.38 258 ARG A O 1
ATOM 2013 N N . GLN A 1 259 ? 26.328 1.611 -3.705 1 92.12 259 GLN A N 1
ATOM 2014 C CA . GLN A 1 259 ? 25.5 2.1 -4.809 1 92.12 259 GLN A CA 1
ATOM 2015 C C . GLN A 1 259 ? 24.031 1.794 -4.574 1 92.12 259 GLN A C 1
ATOM 2017 O O . GLN A 1 259 ? 23.156 2.424 -5.176 1 92.12 259 GLN A O 1
ATOM 2022 N N . ARG A 1 260 ? 23.656 0.825 -3.754 1 95.25 260 ARG A N 1
ATOM 2023 C CA . ARG A 1 260 ? 22.281 0.394 -3.609 1 95.25 260 ARG A CA 1
ATOM 2024 C C . ARG A 1 260 ? 21.422 1.497 -2.992 1 95.25 260 ARG A C 1
ATOM 2026 O O . ARG A 1 260 ? 21.719 1.982 -1.899 1 95.25 260 ARG A O 1
ATOM 2033 N N . PRO A 1 261 ? 20.344 1.847 -3.721 1 95.56 261 PRO A N 1
ATOM 2034 C CA . PRO A 1 261 ? 19.516 2.967 -3.26 1 95.56 261 PRO A CA 1
ATOM 2035 C C . PRO A 1 261 ? 18.812 2.672 -1.939 1 95.56 261 PRO A C 1
ATOM 2037 O O . PRO A 1 261 ? 18.578 3.584 -1.142 1 95.56 261 PRO A O 1
ATOM 2040 N N . ASP A 1 262 ? 18.438 1.412 -1.639 1 95.81 262 ASP A N 1
ATOM 2041 C CA . ASP A 1 262 ? 17.75 1.093 -0.395 1 95.81 262 ASP A CA 1
ATOM 2042 C C . ASP A 1 262 ? 18.656 1.304 0.812 1 95.81 262 ASP A C 1
ATOM 2044 O O . ASP A 1 262 ? 18.203 1.779 1.858 1 95.81 262 ASP A O 1
ATOM 2048 N N . TYR A 1 263 ? 19.969 1.065 0.653 1 96.56 263 TYR A N 1
ATOM 2049 C CA . TYR A 1 263 ? 20.938 1.312 1.722 1 96.56 263 TYR A CA 1
ATOM 2050 C C . TYR A 1 263 ? 21.141 2.807 1.933 1 96.56 263 TYR A C 1
ATOM 2052 O O . TYR A 1 263 ? 21.125 3.287 3.068 1 96.56 263 TYR A O 1
ATOM 2060 N N . LEU A 1 264 ? 21.266 3.482 0.829 1 96.56 264 LEU A N 1
ATOM 2061 C CA . LEU A 1 264 ? 21.5 4.922 0.896 1 96.56 264 LEU A CA 1
ATOM 2062 C C . LEU A 1 264 ? 20.266 5.637 1.462 1 96.56 264 LEU A C 1
ATOM 2064 O O . LEU A 1 264 ? 20.406 6.656 2.143 1 96.56 264 LEU A O 1
ATOM 2068 N N . LYS A 1 265 ? 19.078 5.074 1.203 1 96.81 265 LYS A N 1
ATOM 2069 C CA . LYS A 1 265 ? 17.844 5.625 1.748 1 96.81 265 LYS A CA 1
ATOM 2070 C C . LYS A 1 265 ? 17.812 5.512 3.27 1 96.81 265 LYS A C 1
ATOM 2072 O O . LYS A 1 265 ? 17.469 6.473 3.963 1 96.81 265 LYS A O 1
ATOM 2077 N N . VAL A 1 266 ? 18.188 4.375 3.785 1 97.12 266 VAL A N 1
ATOM 2078 C CA . VAL A 1 266 ? 18.188 4.172 5.23 1 97.12 266 VAL A CA 1
ATOM 2079 C C . VAL A 1 266 ? 19.297 4.992 5.875 1 97.12 266 VAL A C 1
ATOM 2081 O O . VAL A 1 266 ? 19.141 5.508 6.98 1 97.12 266 VAL A O 1
ATOM 2084 N N . LYS A 1 267 ? 20.438 5.16 5.18 1 97.12 267 LYS A N 1
ATOM 2085 C CA . LYS A 1 267 ? 21.5 6.039 5.66 1 97.12 267 LYS A CA 1
ATOM 2086 C C . LYS A 1 267 ? 21 7.477 5.785 1 97.12 267 LYS A C 1
ATOM 2088 O O . LYS A 1 267 ? 21.266 8.148 6.785 1 97.12 267 LYS A O 1
ATOM 2093 N N . ALA A 1 268 ? 20.25 7.895 4.785 1 97.5 268 ALA A N 1
ATOM 2094 C CA . ALA A 1 268 ? 19.672 9.234 4.84 1 97.5 268 ALA A CA 1
ATOM 2095 C C . ALA A 1 268 ? 18.672 9.344 5.984 1 97.5 268 ALA A C 1
ATOM 2097 O O . ALA A 1 268 ? 18.562 10.398 6.621 1 97.5 268 ALA A O 1
ATOM 2098 N N . ARG A 1 269 ? 17.938 8.273 6.293 1 97.31 269 ARG A N 1
ATOM 2099 C CA . ARG A 1 269 ? 17 8.258 7.406 1 97.31 269 ARG A CA 1
ATOM 2100 C C . ARG A 1 269 ? 17.719 8.422 8.742 1 97.31 269 ARG A C 1
ATOM 2102 O O . ARG A 1 269 ? 17.203 9.055 9.664 1 97.31 269 ARG A O 1
ATOM 2109 N N . THR A 1 270 ? 18.906 7.898 8.828 1 97.5 270 THR A N 1
ATOM 2110 C CA . THR A 1 270 ? 19.703 8.094 10.031 1 97.5 270 THR A CA 1
ATOM 2111 C C . THR A 1 270 ? 20.062 9.562 10.211 1 97.5 270 THR A C 1
ATOM 2113 O O . THR A 1 270 ? 19.969 10.094 11.32 1 97.5 270 THR A O 1
ATOM 2116 N N . GLU A 1 271 ? 20.422 10.203 9.141 1 97.81 271 GLU A N 1
ATOM 2117 C CA . GLU A 1 271 ? 20.703 11.641 9.18 1 97.81 271 GLU A CA 1
ATOM 2118 C C . GLU A 1 271 ? 19.453 12.43 9.555 1 97.81 271 GLU A C 1
ATOM 2120 O O . GLU A 1 271 ? 19.531 13.43 10.266 1 97.81 271 GLU A O 1
ATOM 2125 N N . LEU A 1 272 ? 18.312 11.938 9.07 1 98.19 272 LEU A N 1
ATOM 2126 C CA . LEU A 1 272 ? 17.031 12.57 9.375 1 98.19 272 LEU A CA 1
ATOM 2127 C C . LEU A 1 272 ? 16.75 12.531 10.875 1 98.19 272 LEU A C 1
ATOM 2129 O O . LEU A 1 272 ? 16.375 13.547 11.469 1 98.19 272 LEU A O 1
ATOM 2133 N N . PHE A 1 273 ? 16.953 11.414 11.477 1 98.12 273 PHE A N 1
ATOM 2134 C CA . PHE A 1 273 ? 16.641 11.266 12.898 1 98.12 273 PHE A CA 1
ATOM 2135 C C . PHE A 1 273 ? 17.656 12.008 13.75 1 98.12 273 PHE A C 1
ATOM 2137 O O . PHE A 1 273 ? 17.328 12.516 14.828 1 98.12 273 PHE A O 1
ATOM 2144 N N . GLN A 1 274 ? 18.938 12.148 13.234 1 98.19 274 GLN A N 1
ATOM 2145 C CA . GLN A 1 274 ? 19.906 13.023 13.898 1 98.19 274 GLN A CA 1
ATOM 2146 C C . GLN A 1 274 ? 19.438 14.477 13.875 1 98.19 274 GLN A C 1
ATOM 2148 O O . GLN A 1 274 ? 19.5 15.172 14.883 1 98.19 274 GLN A O 1
ATOM 2153 N N . ALA A 1 275 ? 18.938 14.867 12.719 1 98.06 275 ALA A N 1
ATOM 2154 C CA . ALA A 1 275 ? 18.438 16.234 12.594 1 98.06 275 ALA A CA 1
ATOM 2155 C C . ALA A 1 275 ? 17.219 16.438 13.484 1 98.06 275 ALA A C 1
ATOM 2157 O O . ALA A 1 275 ? 17.062 17.5 14.102 1 98.06 275 ALA A O 1
ATOM 2158 N N . ARG A 1 276 ? 16.375 15.453 13.609 1 98.12 276 ARG A N 1
ATOM 2159 C CA . ARG A 1 276 ? 15.195 15.531 14.469 1 98.12 276 ARG A CA 1
ATOM 2160 C C . ARG A 1 276 ? 15.586 15.602 15.938 1 98.12 276 ARG A C 1
ATOM 2162 O O . ARG A 1 276 ? 14.945 16.297 16.734 1 98.12 276 ARG A O 1
ATOM 2169 N N . LEU A 1 277 ? 16.609 14.883 16.297 1 98.19 277 LEU A N 1
ATOM 2170 C CA . LEU A 1 277 ? 17.125 14.961 17.656 1 98.19 277 LEU A CA 1
ATOM 2171 C C . LEU A 1 277 ? 17.641 16.359 17.953 1 98.19 277 LEU A C 1
ATOM 2173 O O . LEU A 1 277 ? 17.375 16.906 19.031 1 98.19 277 LEU A O 1
ATOM 2177 N N . ASP A 1 278 ? 18.328 16.922 17.031 1 98.06 278 ASP A N 1
ATOM 2178 C CA . ASP A 1 278 ? 18.844 18.281 17.203 1 98.06 278 ASP A CA 1
ATOM 2179 C C . ASP A 1 278 ? 17.703 19.297 17.297 1 98.06 278 ASP A C 1
ATOM 2181 O O . ASP A 1 278 ? 17.797 20.281 18.016 1 98.06 278 ASP A O 1
ATOM 2185 N N . LEU A 1 279 ? 16.656 18.969 16.531 1 97.44 279 LEU A N 1
ATOM 2186 C CA . LEU A 1 279 ? 15.469 19.797 16.609 1 97.44 279 LEU A CA 1
ATOM 2187 C C . LEU A 1 279 ? 14.875 19.766 18.016 1 97.44 279 LEU A C 1
ATOM 2189 O O . LEU A 1 279 ? 14.492 20.797 18.562 1 97.44 279 LEU A O 1
ATOM 2193 N N . ALA A 1 280 ? 14.781 18.609 18.578 1 97.12 280 ALA A N 1
ATOM 2194 C CA . ALA A 1 280 ? 14.258 18.453 19.938 1 97.12 280 ALA A CA 1
ATOM 2195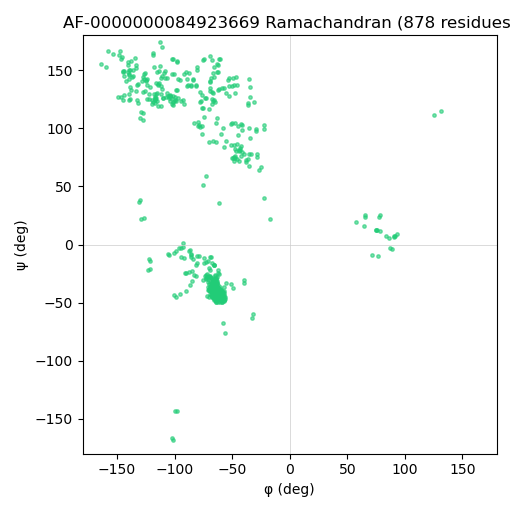 C C . ALA A 1 280 ? 15.156 19.141 20.953 1 97.12 280 ALA A C 1
ATOM 2197 O O . ALA A 1 280 ? 14.656 19.766 21.891 1 97.12 280 ALA A O 1
ATOM 2198 N N . ARG A 1 281 ? 16.453 19.094 20.812 1 97.38 281 ARG A N 1
ATOM 2199 C CA . ARG A 1 281 ? 17.406 19.766 21.688 1 97.38 281 ARG A CA 1
ATOM 2200 C C . ARG A 1 281 ? 17.25 21.281 21.625 1 97.38 281 ARG A C 1
ATOM 2202 O O . ARG A 1 281 ? 17.422 21.984 22.625 1 97.38 281 ARG A O 1
ATOM 2209 N N . GLY A 1 282 ? 16.875 21.656 20.391 1 96.94 282 GLY A N 1
ATOM 2210 C CA . GLY A 1 282 ? 16.688 23.078 20.188 1 96.94 282 GLY A CA 1
ATOM 2211 C C . GLY A 1 282 ? 15.531 23.656 20.984 1 96.94 282 GLY A C 1
ATOM 2212 O O . GLY A 1 282 ? 15.477 24.859 21.234 1 96.94 282 GLY A O 1
ATOM 2213 N N . LYS A 1 283 ? 14.609 22.844 21.484 1 96.19 283 LYS A N 1
ATOM 2214 C CA . LYS A 1 283 ? 13.445 23.281 22.234 1 96.19 283 LYS A CA 1
ATOM 2215 C C . LYS A 1 283 ? 13.852 23.766 23.641 1 96.19 283 LYS A C 1
ATOM 2217 O O . LYS A 1 283 ? 13.086 24.469 24.297 1 96.19 283 LYS A O 1
ATOM 2222 N N . ARG A 1 284 ? 15.109 23.453 24.109 1 95.75 284 ARG A N 1
ATOM 2223 C CA . ARG A 1 284 ? 15.586 23.844 25.438 1 95.75 284 ARG A CA 1
ATOM 2224 C C . ARG A 1 284 ? 16.141 25.266 25.406 1 95.75 284 ARG A C 1
ATOM 2226 O O . ARG A 1 284 ? 16.328 25.891 26.453 1 95.75 284 ARG A O 1
ATOM 2233 N N . LEU A 1 285 ? 16.312 25.734 24.219 1 96.62 285 LEU A N 1
ATOM 2234 C CA . LEU A 1 285 ? 16.953 27.031 24.078 1 96.62 285 LEU A CA 1
ATOM 2235 C C . LEU A 1 285 ? 15.914 28.141 23.906 1 96.62 285 LEU A C 1
ATOM 2237 O O . LEU A 1 285 ? 14.773 27.859 23.531 1 96.62 285 LEU A O 1
ATOM 2241 N N . PRO A 1 286 ? 16.203 29.344 24.203 1 96.38 286 PRO A N 1
ATOM 2242 C CA . PRO A 1 286 ? 15.25 30.453 24.062 1 96.38 286 PRO A CA 1
ATOM 2243 C C . PRO A 1 286 ? 14.906 30.75 22.609 1 96.38 286 PRO A C 1
ATOM 2245 O O . PRO A 1 286 ? 15.633 30.344 21.703 1 96.38 286 PRO A O 1
ATOM 2248 N N . SER A 1 287 ? 13.82 31.375 22.422 1 96.75 287 SER A N 1
ATOM 2249 C CA . SER A 1 287 ? 13.43 31.922 21.125 1 96.75 287 SER A CA 1
ATOM 2250 C C . SER A 1 287 ? 13.383 33.438 21.156 1 96.75 287 SER A C 1
ATOM 2252 O O . SER A 1 287 ? 12.984 34.031 22.172 1 96.75 287 SER A O 1
ATOM 2254 N N . VAL A 1 288 ? 13.883 34.062 20.125 1 97.19 288 VAL A N 1
ATOM 2255 C CA . VAL A 1 288 ? 13.883 35.531 20 1 97.19 288 VAL A CA 1
ATOM 2256 C C . VAL A 1 288 ? 13.156 35.938 18.734 1 97.19 288 VAL A C 1
ATOM 2258 O O . VAL A 1 288 ? 13.469 35.469 17.641 1 97.19 288 VAL A O 1
ATOM 2261 N N . ASP A 1 289 ? 12.188 36.781 18.875 1 96.81 289 ASP A N 1
ATOM 2262 C CA . ASP A 1 289 ? 11.43 37.281 17.75 1 96.81 289 ASP A CA 1
ATOM 2263 C C . ASP A 1 289 ? 11.414 38.812 17.75 1 96.81 289 ASP A C 1
ATOM 2265 O O . ASP A 1 289 ? 11.484 39.438 18.812 1 96.81 289 ASP A O 1
ATOM 2269 N N . VAL A 1 290 ? 11.391 39.438 16.531 1 97.06 290 VAL A N 1
ATOM 2270 C CA . VAL A 1 290 ? 11.016 40.812 16.359 1 97.06 290 VAL A CA 1
ATOM 2271 C C . VAL A 1 290 ? 9.523 40.938 16.078 1 97.06 290 VAL A C 1
ATOM 2273 O O . VAL A 1 290 ? 9 40.219 15.211 1 97.06 290 VAL A O 1
ATOM 2276 N N . ALA A 1 291 ? 8.844 41.625 16.891 1 96.38 291 ALA A N 1
ATOM 2277 C CA . ALA A 1 291 ? 7.406 41.812 16.703 1 96.38 291 ALA A CA 1
ATOM 2278 C C . ALA A 1 291 ? 7.066 43.312 16.578 1 96.38 291 ALA A C 1
ATOM 2280 O O . ALA A 1 291 ? 7.676 44.156 17.25 1 96.38 291 ALA A O 1
ATOM 2281 N N . GLY A 1 292 ? 6.242 43.656 15.641 1 95.69 292 GLY A N 1
ATOM 2282 C CA . GLY A 1 292 ? 5.762 45 15.445 1 95.69 292 GLY A CA 1
ATOM 2283 C C . GLY A 1 292 ? 4.285 45.062 15.102 1 95.69 292 GLY A C 1
ATOM 2284 O O . GLY A 1 292 ? 3.725 44.125 14.555 1 95.69 292 GLY A O 1
ATOM 2285 N N . GLU A 1 293 ? 3.668 46.125 15.484 1 95.44 293 GLU A N 1
ATOM 2286 C CA . GLU A 1 293 ? 2.264 46.375 15.18 1 95.44 293 GLU A CA 1
ATOM 2287 C C . GLU A 1 293 ? 2.031 47.844 14.789 1 95.44 293 GLU A C 1
ATOM 2289 O O . GLU A 1 293 ? 2.615 48.75 15.391 1 95.44 293 GLU A O 1
ATOM 2294 N N . TYR A 1 294 ? 1.479 48.125 13.703 1 94.94 294 TYR A N 1
ATOM 2295 C CA . TYR A 1 294 ? 0.984 49.438 13.273 1 94.94 294 TYR A CA 1
ATOM 2296 C C . TYR A 1 294 ? -0.533 49.406 13.133 1 94.94 294 TYR A C 1
ATOM 2298 O O . TYR A 1 294 ? -1.086 48.594 12.391 1 94.94 294 TYR A O 1
ATOM 2306 N N . GLY A 1 295 ? -1.159 50.25 13.922 1 93.56 295 GLY A N 1
ATOM 2307 C CA . GLY A 1 295 ? -2.611 50.188 13.867 1 93.56 295 GLY A CA 1
ATOM 2308 C C . GLY A 1 295 ? -3.283 51.5 14.102 1 93.56 295 GLY A C 1
ATOM 2309 O O . GLY A 1 295 ? -2.619 52.5 14.422 1 93.56 295 GLY A O 1
ATOM 2310 N N . GLU A 1 296 ? -4.543 51.594 13.734 1 92.12 296 GLU A N 1
ATOM 2311 C CA . GLU A 1 296 ? -5.414 52.75 13.938 1 92.12 296 GLU A CA 1
ATOM 2312 C C . GLU A 1 296 ? -6.691 52.375 14.672 1 92.12 296 GLU A C 1
ATOM 2314 O O . GLU A 1 296 ? -7.195 51.25 14.492 1 92.12 296 GLU A O 1
ATOM 2319 N N . ARG A 1 297 ? -7.109 53.25 15.539 1 92.06 297 ARG A N 1
ATOM 2320 C CA . ARG A 1 297 ? -8.336 53.062 16.297 1 92.06 297 ARG A CA 1
ATOM 2321 C C . ARG A 1 297 ? -9.211 54.312 16.281 1 92.06 297 ARG A C 1
ATOM 2323 O O . ARG A 1 297 ? -8.703 55.406 16.328 1 92.06 297 ARG A O 1
ATOM 2330 N N . ALA A 1 298 ? -10.539 54.094 16.094 1 89.5 298 ALA A N 1
ATOM 2331 C CA . ALA A 1 298 ? -11.484 55.219 16.094 1 89.5 298 ALA A CA 1
ATOM 2332 C C . ALA A 1 298 ? -12.773 54.844 16.812 1 89.5 298 ALA A C 1
ATOM 2334 O O . ALA A 1 298 ? -13.055 53.656 17.016 1 89.5 298 ALA A O 1
ATOM 2335 N N . GLY A 1 299 ? -13.445 55.812 17.266 1 90.06 299 GLY A N 1
ATOM 2336 C CA . GLY A 1 299 ? -14.781 55.625 17.812 1 90.06 299 GLY A CA 1
ATOM 2337 C C . GLY A 1 299 ? -15.875 56 16.828 1 90.06 299 GLY A C 1
ATOM 2338 O O . GLY A 1 299 ? -15.742 55.781 15.625 1 90.06 299 GLY A O 1
ATOM 2339 N N . ASP A 1 300 ? -16.953 56.594 17.375 1 87.75 300 ASP A N 1
ATOM 2340 C CA . ASP A 1 300 ? -18.141 56.938 16.578 1 87.75 300 ASP A CA 1
ATOM 2341 C C . ASP A 1 300 ? -17.844 58.062 15.602 1 87.75 300 ASP A C 1
ATOM 2343 O O . ASP A 1 300 ? -18.453 58.156 14.547 1 87.75 300 ASP A O 1
ATOM 2347 N N . SER A 1 301 ? -16.844 58.938 15.984 1 86.81 301 SER A N 1
ATOM 2348 C CA . SER A 1 301 ? -16.5 60.062 15.141 1 86.81 301 SER A CA 1
ATOM 2349 C C . SER A 1 301 ? -15.711 59.625 13.906 1 86.81 301 SER A C 1
ATOM 2351 O O . SER A 1 301 ? -15.539 60.406 12.961 1 86.81 301 SER A O 1
ATOM 2353 N N . LEU A 1 302 ? -15.203 58.438 13.953 1 87.88 302 LEU A N 1
ATOM 2354 C CA . LEU A 1 302 ? -14.406 57.844 12.875 1 87.88 302 LEU A CA 1
ATOM 2355 C C . LEU A 1 302 ? -13.109 58.625 12.68 1 87.88 302 LEU A C 1
ATOM 2357 O O . LEU A 1 302 ? -12.609 58.75 11.562 1 87.88 302 LEU A O 1
ATOM 2361 N N . SER A 1 303 ? -12.742 59.469 13.695 1 85.88 303 SER A N 1
ATOM 2362 C CA . SER A 1 303 ? -11.414 60.062 13.695 1 85.88 303 SER A CA 1
ATOM 2363 C C . SER A 1 303 ? -10.352 59.062 14.125 1 85.88 303 SER A C 1
ATOM 2365 O O . SER A 1 303 ? -10.117 58.875 15.32 1 85.88 303 SER A O 1
ATOM 2367 N N . PHE A 1 304 ? -9.672 58.562 13.195 1 88.38 304 PHE A N 1
ATOM 2368 C CA . PHE A 1 304 ? -8.734 57.5 13.438 1 88.38 304 PHE A CA 1
ATOM 2369 C C . PHE A 1 304 ? -7.438 58.031 14.039 1 88.38 304 PHE A C 1
ATOM 2371 O O . PHE A 1 304 ? -6.867 59 13.531 1 88.38 304 PHE A O 1
ATOM 2378 N N . LYS A 1 305 ? -6.984 57.406 15.117 1 86.56 305 LYS A N 1
ATOM 2379 C CA . LYS A 1 305 ? -5.695 57.688 15.742 1 86.56 305 LYS A CA 1
ATOM 2380 C C . LYS A 1 305 ? -4.68 56.594 15.438 1 86.56 305 LYS A C 1
ATOM 2382 O O . LYS A 1 305 ? -4.953 55.406 15.648 1 86.56 305 LYS A O 1
ATOM 2387 N N . GLU A 1 306 ? -3.541 57 14.922 1 88.69 306 GLU A N 1
ATOM 2388 C CA . GLU A 1 306 ? -2.508 56.031 14.539 1 88.69 306 GLU A CA 1
ATOM 2389 C C . GLU A 1 306 ? -1.573 55.75 15.711 1 88.69 306 GLU A C 1
ATOM 2391 O O . GLU A 1 306 ? -1.345 56.594 16.562 1 88.69 306 GLU A O 1
ATOM 2396 N N . ASN A 1 307 ? -1.165 54.5 15.828 1 88.81 307 ASN A N 1
ATOM 2397 C CA . ASN A 1 307 ? -0.152 54.062 16.797 1 88.81 307 ASN A CA 1
ATOM 2398 C C . ASN A 1 307 ? 0.722 52.969 16.219 1 88.81 307 ASN A C 1
ATOM 2400 O O . ASN A 1 307 ? 0.332 52.281 15.273 1 88.81 307 ASN A O 1
ATOM 2404 N N . TRP A 1 308 ? 1.994 52.875 16.625 1 91.19 308 TRP A N 1
ATOM 2405 C CA . TRP A 1 308 ? 2.865 51.781 16.219 1 91.19 308 TRP A CA 1
ATOM 2406 C C . TRP A 1 308 ? 3.811 51.375 17.344 1 91.19 308 TRP A C 1
ATOM 2408 O O . TRP A 1 308 ? 4.055 52.156 18.266 1 91.19 308 TRP A O 1
ATOM 2418 N N . ASN A 1 309 ? 4.137 50.219 17.5 1 92.88 309 ASN A N 1
ATOM 2419 C CA . ASN A 1 309 ? 5.16 49.719 18.391 1 92.88 309 ASN A CA 1
ATOM 2420 C C . ASN A 1 309 ? 6.016 48.656 17.719 1 92.88 309 ASN A C 1
ATOM 2422 O O . ASN A 1 309 ? 5.566 47.969 16.797 1 92.88 309 ASN A O 1
ATOM 2426 N N . ILE A 1 310 ? 7.293 48.531 17.953 1 94.06 310 ILE A N 1
ATOM 2427 C CA . ILE A 1 310 ? 8.234 47.531 17.516 1 94.06 310 ILE A CA 1
ATOM 2428 C C . ILE A 1 310 ? 9.094 47.062 18.688 1 94.06 310 ILE A C 1
ATOM 2430 O O . ILE A 1 310 ? 9.461 47.875 19.547 1 94.06 310 ILE A O 1
ATOM 2434 N N . GLY A 1 311 ? 9.266 45.812 18.891 1 95.75 311 GLY A N 1
ATOM 2435 C CA . GLY A 1 311 ? 10.055 45.344 20.016 1 95.75 311 GLY A CA 1
ATOM 2436 C C . GLY A 1 311 ? 10.68 43.969 19.781 1 95.75 311 GLY A C 1
ATOM 2437 O O . GLY A 1 311 ? 10.391 43.312 18.766 1 95.75 311 GLY A O 1
ATOM 2438 N N . LEU A 1 312 ? 11.648 43.625 20.594 1 96.19 312 LEU A N 1
ATOM 2439 C CA . LEU A 1 312 ? 12.273 42.312 20.672 1 96.19 312 LEU A CA 1
ATOM 2440 C C . LEU A 1 312 ? 11.664 41.469 21.797 1 96.19 312 LEU A C 1
ATOM 2442 O O . LEU A 1 312 ? 11.453 41.969 22.891 1 96.19 312 LEU A O 1
ATOM 2446 N N . ARG A 1 313 ? 11.227 40.281 21.422 1 96.12 313 ARG A N 1
ATOM 2447 C CA . ARG A 1 313 ? 10.625 39.375 22.422 1 96.12 313 ARG A CA 1
ATOM 2448 C C . ARG A 1 313 ? 11.445 38.125 22.594 1 96.12 313 ARG A C 1
ATOM 2450 O O . ARG A 1 313 ? 11.766 37.438 21.625 1 96.12 313 ARG A O 1
ATOM 2457 N N . LEU A 1 314 ? 11.836 37.812 23.828 1 96.5 314 LEU A N 1
ATOM 2458 C CA . LEU A 1 314 ? 12.547 36.594 24.172 1 96.5 314 LEU A CA 1
ATOM 2459 C C . LEU A 1 314 ? 11.656 35.656 24.984 1 96.5 314 LEU A C 1
ATOM 2461 O O . LEU A 1 314 ? 10.992 36.062 25.922 1 96.5 314 LEU A O 1
ATOM 2465 N N . SER A 1 315 ? 11.516 34.469 24.562 1 95.69 315 SER A N 1
ATOM 2466 C CA . SER A 1 315 ? 10.805 33.406 25.297 1 95.69 315 SER A CA 1
ATOM 2467 C C . SER A 1 315 ? 11.734 32.25 25.609 1 95.69 315 SER A C 1
ATOM 2469 O O . SER A 1 315 ? 12.305 31.641 24.703 1 95.69 315 SER A O 1
ATOM 2471 N N . TYR A 1 316 ? 11.93 31.906 26.844 1 95.38 316 TYR A N 1
ATOM 2472 C CA . TYR A 1 316 ? 12.828 30.844 27.281 1 95.38 316 TYR A CA 1
ATOM 2473 C C . TYR A 1 316 ? 12.109 29.859 28.203 1 95.38 316 TYR A C 1
ATOM 2475 O O . TYR A 1 316 ? 11.766 30.203 29.328 1 95.38 316 TYR A O 1
ATOM 2483 N N . PRO A 1 317 ? 11.82 28.688 27.734 1 94.81 317 PRO A N 1
ATOM 2484 C CA . PRO A 1 317 ? 11.211 27.703 28.625 1 94.81 317 PRO A CA 1
ATOM 2485 C C . PRO A 1 317 ? 12.18 27.234 29.719 1 94.81 317 PRO A C 1
ATOM 2487 O O . PRO A 1 317 ? 13.219 26.641 29.406 1 94.81 317 PRO A O 1
ATOM 2490 N N . LEU A 1 318 ? 11.781 27.453 30.922 1 94.94 318 LEU A N 1
ATOM 2491 C CA . LEU A 1 318 ? 12.648 27.109 32.031 1 94.94 318 LEU A CA 1
ATOM 2492 C C . LEU A 1 318 ? 12.312 25.719 32.594 1 94.94 318 LEU A C 1
ATOM 2494 O O . LEU A 1 318 ? 13.203 24.984 33 1 94.94 318 LEU A O 1
ATOM 2498 N N . PHE A 1 319 ? 11.016 25.438 32.719 1 95.44 319 PHE A N 1
ATOM 2499 C CA . PHE A 1 319 ? 10.539 24.172 33.25 1 95.44 319 PHE A CA 1
ATOM 2500 C C . PHE A 1 319 ? 9.258 23.734 32.562 1 95.44 319 PHE A C 1
ATOM 2502 O O . PHE A 1 319 ? 8.297 24.5 32.469 1 95.44 319 PHE A O 1
ATOM 2509 N N . ASP A 1 320 ? 9.289 22.516 32 1 95.44 320 ASP A N 1
ATOM 2510 C CA . ASP A 1 320 ? 8.117 22.016 31.297 1 95.44 320 ASP A CA 1
ATOM 2511 C C . ASP A 1 320 ? 7.688 20.656 31.812 1 95.44 320 ASP A C 1
ATOM 2513 O O . ASP A 1 320 ? 7.074 19.875 31.078 1 95.44 320 ASP A O 1
ATOM 2517 N N . GLY A 1 321 ? 8.07 20.312 33.062 1 96.12 321 GLY A N 1
ATOM 2518 C CA . GLY A 1 321 ? 7.668 19.062 33.688 1 96.12 321 GLY A CA 1
ATOM 2519 C C . GLY A 1 321 ? 8.445 17.875 33.125 1 96.12 321 GLY A C 1
ATOM 2520 O O . GLY A 1 321 ? 8.031 16.719 33.312 1 96.12 321 GLY A O 1
ATOM 2521 N N . GLY A 1 322 ? 9.562 18.172 32.344 1 96.88 322 GLY A N 1
ATOM 2522 C CA . GLY A 1 322 ? 10.391 17.094 31.844 1 96.88 322 GLY A CA 1
ATOM 2523 C C . GLY A 1 322 ? 9.984 16.641 30.453 1 96.88 322 GLY A C 1
ATOM 2524 O O . GLY A 1 322 ? 10.484 15.633 29.953 1 96.88 322 GLY A O 1
ATOM 2525 N N . ILE A 1 323 ? 9.086 17.344 29.781 1 96.94 323 ILE A N 1
ATOM 2526 C CA . ILE A 1 323 ? 8.57 16.969 28.469 1 96.94 323 ILE A CA 1
ATOM 2527 C C . ILE A 1 323 ? 9.695 17 27.453 1 96.94 323 ILE A C 1
ATOM 2529 O O . ILE A 1 323 ? 9.922 16.031 26.719 1 96.94 323 ILE A O 1
ATOM 2533 N N . THR A 1 324 ? 10.547 18.125 27.359 1 96.81 324 THR A N 1
ATOM 2534 C CA . THR A 1 324 ? 11.625 18.266 26.391 1 96.81 324 THR A CA 1
ATOM 2535 C C . THR A 1 324 ? 12.727 17.234 26.656 1 96.81 324 THR A C 1
ATOM 2537 O O . THR A 1 324 ? 13.281 16.656 25.734 1 96.81 324 THR A O 1
ATOM 2540 N N . ARG A 1 325 ? 13.016 17.031 27.922 1 97.06 325 ARG A N 1
ATOM 2541 C CA . ARG A 1 325 ? 14 16.016 28.281 1 97.06 325 ARG A CA 1
ATOM 2542 C C . ARG A 1 325 ? 13.57 14.641 27.812 1 97.06 325 ARG A C 1
ATOM 2544 O O . ARG A 1 325 ? 14.375 13.883 27.266 1 97.06 325 ARG A O 1
ATOM 2551 N N . ALA A 1 326 ? 12.297 14.289 28 1 97.81 326 ALA A N 1
ATOM 2552 C CA . ALA A 1 326 ? 11.758 13.008 27.547 1 97.81 326 ALA A CA 1
ATOM 2553 C C . ALA A 1 326 ? 11.797 12.898 26.031 1 97.81 326 ALA A C 1
ATOM 2555 O O . ALA A 1 326 ? 12.094 11.836 25.484 1 97.81 326 ALA A O 1
ATOM 2556 N N . GLU A 1 327 ? 11.484 13.977 25.359 1 97.81 327 GLU A N 1
ATOM 2557 C CA . GLU A 1 327 ? 11.516 14 23.891 1 97.81 327 GLU A CA 1
ATOM 2558 C C . GLU A 1 327 ? 12.93 13.773 23.375 1 97.81 327 GLU A C 1
ATOM 2560 O O . GLU A 1 327 ? 13.133 13.078 22.375 1 97.81 327 GLU A O 1
ATOM 2565 N N . ILE A 1 328 ? 13.93 14.398 23.953 1 98.06 328 ILE A N 1
ATOM 2566 C CA . ILE A 1 328 ? 15.32 14.234 23.562 1 98.06 328 ILE A CA 1
ATOM 2567 C C . ILE A 1 328 ? 15.758 12.789 23.781 1 98.06 328 ILE A C 1
ATOM 2569 O O . ILE A 1 328 ? 16.375 12.188 22.906 1 98.06 328 ILE A O 1
ATOM 2573 N N . LYS A 1 329 ? 15.352 12.219 24.891 1 98.25 329 LYS A N 1
ATOM 2574 C CA . LYS A 1 329 ? 15.695 10.82 25.156 1 98.25 329 LYS A CA 1
ATOM 2575 C C . LYS A 1 329 ? 15.031 9.891 24.141 1 98.25 329 LYS A C 1
ATOM 2577 O O . LYS A 1 329 ? 15.648 8.945 23.656 1 98.25 329 LYS A O 1
ATOM 2582 N N . LYS A 1 330 ? 13.75 10.156 23.828 1 97.94 330 LYS A N 1
ATOM 2583 C CA . LYS A 1 330 ? 13.062 9.406 22.797 1 97.94 330 LYS A CA 1
ATOM 2584 C C . LYS A 1 330 ? 13.797 9.516 21.453 1 97.94 330 LYS A C 1
ATOM 2586 O O . LYS A 1 330 ? 14 8.516 20.766 1 97.94 330 LYS A O 1
ATOM 2591 N N . GLY A 1 331 ? 14.227 10.75 21.156 1 98.06 331 GLY A N 1
ATOM 2592 C CA . GLY A 1 331 ? 14.953 10.969 19.922 1 98.06 331 GLY A CA 1
ATOM 2593 C C . GLY A 1 331 ? 16.266 10.219 19.859 1 98.06 331 GLY A C 1
ATOM 2594 O O . GLY A 1 331 ? 16.641 9.711 18.797 1 98.06 331 GLY A O 1
ATOM 2595 N N . MET A 1 332 ? 16.938 10.188 21 1 98.25 332 MET A N 1
ATOM 2596 C CA . MET A 1 332 ? 18.188 9.43 21.062 1 98.25 332 MET A CA 1
ATOM 2597 C C . MET A 1 332 ? 17.938 7.953 20.766 1 98.25 332 MET A C 1
ATOM 2599 O O . MET A 1 332 ? 18.688 7.332 20.016 1 98.25 332 MET A O 1
ATOM 2603 N N . VAL A 1 333 ? 16.891 7.375 21.344 1 98.19 333 VAL A N 1
ATOM 2604 C CA . VAL A 1 333 ? 16.547 5.969 21.141 1 98.19 333 VAL A CA 1
ATOM 2605 C C . VAL A 1 333 ? 16.156 5.738 19.672 1 98.19 333 VAL A C 1
ATOM 2607 O O . VAL A 1 333 ? 16.531 4.727 19.078 1 98.19 333 VAL A O 1
ATOM 2610 N N . GLU A 1 334 ? 15.414 6.684 19.125 1 97.81 334 GLU A N 1
ATOM 2611 C CA . GLU A 1 334 ? 15 6.566 17.734 1 97.81 334 GLU A CA 1
ATOM 2612 C C . GLU A 1 334 ? 16.219 6.582 16.797 1 97.81 334 GLU A C 1
ATOM 2614 O O . GLU A 1 334 ? 16.234 5.863 15.805 1 97.81 334 GLU A O 1
ATOM 2619 N N . LEU A 1 335 ? 17.188 7.445 17.094 1 97.56 335 LEU A N 1
ATOM 2620 C CA . LEU A 1 335 ? 18.422 7.465 16.328 1 97.56 335 LEU A CA 1
ATOM 2621 C C . LEU A 1 335 ? 19.141 6.121 16.406 1 97.56 335 LEU A C 1
ATOM 2623 O O . LEU A 1 335 ? 19.609 5.594 15.391 1 97.56 335 LEU A O 1
ATOM 2627 N N . GLU A 1 336 ? 19.188 5.52 17.562 1 97.75 336 GLU A N 1
ATOM 2628 C CA . GLU A 1 336 ? 19.781 4.199 17.734 1 97.75 336 GLU A CA 1
ATOM 2629 C C . GLU A 1 336 ? 19.016 3.141 16.953 1 97.75 336 GLU A C 1
ATOM 2631 O O . GLU A 1 336 ? 19.625 2.238 16.375 1 97.75 336 GLU A O 1
ATOM 2636 N N . ARG A 1 337 ? 17.703 3.215 16.953 1 97.75 337 ARG A N 1
ATOM 2637 C CA . ARG A 1 337 ? 16.844 2.291 16.203 1 97.75 337 ARG A CA 1
ATOM 2638 C C . ARG A 1 337 ? 17.188 2.307 14.727 1 97.75 337 ARG A C 1
ATOM 2640 O O . ARG A 1 337 ? 17.25 1.254 14.086 1 97.75 337 ARG A O 1
ATOM 2647 N N . THR A 1 338 ? 17.469 3.492 14.18 1 96.94 338 THR A N 1
ATOM 2648 C CA . THR A 1 338 ? 17.797 3.586 12.758 1 96.94 338 THR A CA 1
ATOM 2649 C C . THR A 1 338 ? 19.125 2.908 12.469 1 96.94 338 THR A C 1
ATOM 2651 O O . THR A 1 338 ? 19.312 2.346 11.383 1 96.94 338 THR A O 1
ATOM 2654 N N . GLY A 1 339 ? 20.031 2.994 13.461 1 96.69 339 GLY A N 1
ATOM 2655 C CA . GLY A 1 339 ? 21.266 2.246 13.312 1 96.69 339 GLY A CA 1
ATOM 2656 C C . GLY A 1 339 ? 21.047 0.753 13.164 1 96.69 339 GLY A C 1
ATOM 2657 O O . GLY A 1 339 ? 21.703 0.108 12.328 1 96.69 339 GLY A O 1
ATOM 2658 N N . GLU A 1 340 ? 20.141 0.232 13.93 1 97.69 340 GLU A N 1
ATOM 2659 C CA . GLU A 1 340 ? 19.797 -1.183 13.82 1 97.69 340 GLU A CA 1
ATOM 2660 C C . GLU A 1 340 ? 19.094 -1.485 12.5 1 97.69 340 GLU A C 1
ATOM 2662 O O . GLU A 1 340 ? 19.297 -2.551 11.914 1 97.69 340 GLU A O 1
ATOM 2667 N N . GLU A 1 341 ? 18.281 -0.602 12.062 1 97.25 341 GLU A N 1
ATOM 2668 C CA . GLU A 1 341 ? 17.656 -0.757 10.75 1 97.25 341 GLU A CA 1
ATOM 2669 C C . GLU A 1 341 ? 18.703 -0.812 9.641 1 97.25 341 GLU A C 1
ATOM 2671 O O . GLU A 1 341 ? 18.578 -1.607 8.703 1 97.25 3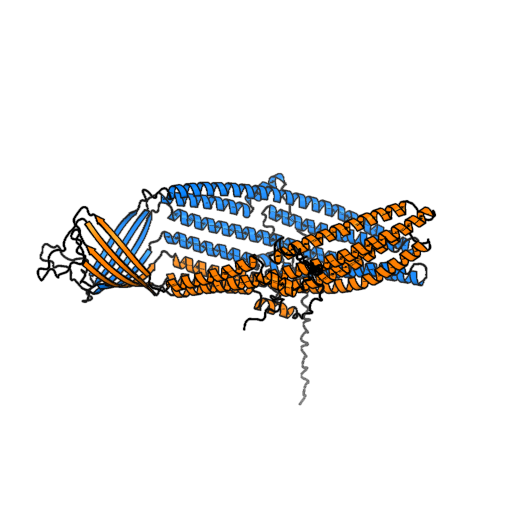41 GLU A O 1
ATOM 2676 N N . LEU A 1 342 ? 19.688 0.095 9.734 1 96.94 342 LEU A N 1
ATOM 2677 C CA . LEU A 1 342 ? 20.766 0.115 8.758 1 96.94 342 LEU A CA 1
ATOM 2678 C C . LEU A 1 342 ? 21.531 -1.21 8.758 1 96.94 342 LEU A C 1
ATOM 2680 O O . LEU A 1 342 ? 21.844 -1.747 7.695 1 96.94 342 LEU A O 1
ATOM 2684 N N . ARG A 1 343 ? 21.766 -1.778 9.922 1 97.31 343 ARG A N 1
ATOM 2685 C CA . ARG A 1 343 ? 22.422 -3.076 10.047 1 97.31 343 ARG A CA 1
ATOM 2686 C C . ARG A 1 343 ? 21.578 -4.176 9.406 1 97.31 343 ARG A C 1
ATOM 2688 O O . ARG A 1 343 ? 22.109 -5.039 8.703 1 97.31 343 ARG A O 1
ATOM 2695 N N . ALA A 1 344 ? 20.266 -4.133 9.609 1 97.69 344 ALA A N 1
ATOM 2696 C CA . ALA A 1 344 ? 19.359 -5.125 9.031 1 97.69 344 ALA A CA 1
ATOM 2697 C C . ALA A 1 344 ? 19.391 -5.074 7.504 1 97.69 344 ALA A C 1
ATOM 2699 O O . ALA A 1 344 ? 19.453 -6.117 6.844 1 97.69 344 ALA A O 1
ATOM 2700 N N . VAL A 1 345 ? 19.391 -3.863 6.949 1 97.44 345 VAL A N 1
ATOM 2701 C CA . VAL A 1 345 ? 19.406 -3.707 5.5 1 97.44 345 VAL A CA 1
ATOM 2702 C C . VAL A 1 345 ? 20.75 -4.191 4.949 1 97.44 345 VAL A C 1
ATOM 2704 O O . VAL A 1 345 ? 20.812 -4.836 3.9 1 97.44 345 VAL A O 1
ATOM 2707 N N . ARG A 1 346 ? 21.812 -3.887 5.695 1 97.06 346 ARG A N 1
ATOM 2708 C CA . ARG A 1 346 ? 23.141 -4.359 5.297 1 97.06 346 ARG A CA 1
ATOM 2709 C C . ARG A 1 346 ? 23.172 -5.883 5.23 1 97.06 346 ARG A C 1
ATOM 2711 O O . ARG A 1 346 ? 23.656 -6.457 4.254 1 97.06 346 ARG A O 1
ATOM 2718 N N . LEU A 1 347 ? 22.641 -6.574 6.227 1 97.56 347 LEU A N 1
ATOM 2719 C CA . LEU A 1 347 ? 22.60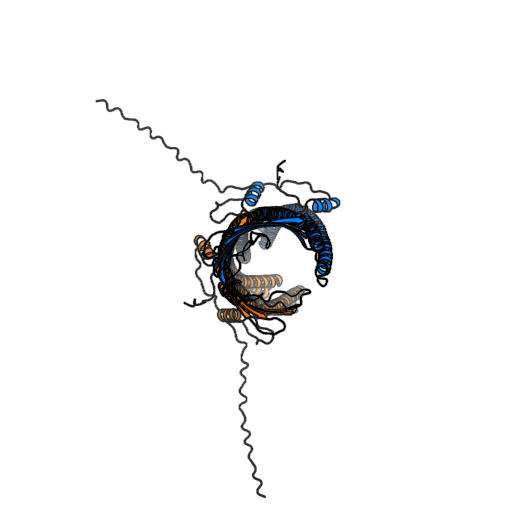9 -8.031 6.262 1 97.56 347 LEU A CA 1
ATOM 2720 C C . LEU A 1 347 ? 21.781 -8.586 5.113 1 97.56 347 LEU A C 1
ATOM 2722 O O . LEU A 1 347 ? 22.141 -9.594 4.504 1 97.56 347 LEU A O 1
ATOM 2726 N N . SER A 1 348 ? 20.688 -7.91 4.855 1 97.5 348 SER A N 1
ATOM 2727 C CA . SER A 1 348 ? 19.844 -8.336 3.744 1 97.5 348 SER A CA 1
ATOM 2728 C C . SER A 1 348 ? 20.578 -8.211 2.414 1 97.5 348 SER A C 1
ATOM 2730 O O . SER A 1 348 ? 20.5 -9.102 1.566 1 97.5 348 SER A O 1
ATOM 2732 N N . ILE A 1 349 ? 21.312 -7.133 2.248 1 96.88 349 ILE A N 1
ATOM 2733 C CA . ILE A 1 349 ? 22.047 -6.902 1.012 1 96.88 349 ILE A CA 1
ATOM 2734 C C . ILE A 1 349 ? 23.141 -7.961 0.853 1 96.88 349 ILE A C 1
ATOM 2736 O O . ILE A 1 349 ? 23.312 -8.523 -0.229 1 96.88 349 ILE A O 1
ATOM 2740 N N . VAL A 1 350 ? 23.844 -8.312 1.932 1 97.12 350 VAL A N 1
ATOM 2741 C CA . VAL A 1 350 ? 24.891 -9.336 1.906 1 97.12 350 VAL A CA 1
ATOM 2742 C C . VAL A 1 350 ? 24.297 -10.664 1.462 1 97.12 350 VAL A C 1
ATOM 2744 O O . VAL A 1 350 ? 24.844 -11.344 0.588 1 97.12 350 VAL A O 1
ATOM 2747 N N . ARG A 1 351 ? 23.156 -11.008 2.02 1 97 351 ARG A N 1
ATOM 2748 C CA . ARG A 1 351 ? 22.484 -12.258 1.667 1 97 351 ARG A CA 1
ATOM 2749 C C . ARG A 1 351 ? 22.047 -12.242 0.208 1 97 351 ARG A C 1
ATOM 2751 O O . ARG A 1 351 ? 22.281 -13.203 -0.526 1 97 351 ARG A O 1
ATOM 2758 N N . GLU A 1 352 ? 21.406 -11.133 -0.189 1 97.06 352 GLU A N 1
ATOM 2759 C CA . GLU A 1 352 ? 20.875 -11.039 -1.543 1 97.06 352 GLU A CA 1
ATOM 2760 C C . GLU A 1 352 ? 21.984 -11.117 -2.584 1 97.06 352 GLU A C 1
ATOM 2762 O O . GLU A 1 352 ? 21.828 -11.742 -3.631 1 97.06 352 GLU A O 1
ATOM 2767 N N . VAL A 1 353 ? 23.094 -10.492 -2.299 1 96.94 353 VAL A N 1
ATOM 2768 C CA . VAL A 1 353 ? 24.234 -10.531 -3.213 1 96.94 353 VAL A CA 1
ATOM 2769 C C . VAL A 1 353 ? 24.766 -11.961 -3.318 1 96.94 353 VAL A C 1
ATOM 2771 O O . VAL A 1 353 ? 24.969 -12.469 -4.422 1 96.94 353 VAL A O 1
ATOM 2774 N N . ARG A 1 354 ? 24.922 -12.664 -2.229 1 96.81 354 ARG A N 1
ATOM 2775 C CA . ARG A 1 354 ? 25.391 -14.047 -2.23 1 96.81 354 ARG A CA 1
ATOM 2776 C C . ARG A 1 354 ? 24.422 -14.953 -2.977 1 96.81 354 ARG A C 1
ATOM 2778 O O . ARG A 1 354 ? 24.844 -15.773 -3.801 1 96.81 354 ARG A O 1
ATOM 2785 N N . GLU A 1 355 ? 23.141 -14.75 -2.672 1 96.81 355 GLU A N 1
ATOM 2786 C CA . GLU A 1 355 ? 22.109 -15.555 -3.336 1 96.81 355 GLU A CA 1
ATOM 2787 C C . GLU A 1 355 ? 22.125 -15.328 -4.844 1 96.81 355 GLU A C 1
ATOM 2789 O O . GLU A 1 355 ? 21.953 -16.266 -5.621 1 96.81 355 GLU A O 1
ATOM 2794 N N . ALA A 1 356 ? 22.344 -14.094 -5.215 1 97.06 356 ALA A N 1
ATOM 2795 C CA . ALA A 1 356 ? 22.359 -13.766 -6.637 1 97.06 356 ALA A CA 1
ATOM 2796 C C . ALA A 1 356 ? 23.547 -14.414 -7.34 1 97.06 356 ALA A C 1
ATOM 2798 O O . ALA A 1 356 ? 23.422 -14.945 -8.445 1 97.06 356 ALA A O 1
ATOM 2799 N N . TYR A 1 357 ? 24.672 -14.43 -6.727 1 96.5 357 TYR A N 1
ATOM 2800 C CA . TYR A 1 357 ? 25.859 -15.078 -7.293 1 96.5 357 TYR A CA 1
ATOM 2801 C C . TYR A 1 357 ? 25.656 -16.578 -7.398 1 96.5 357 TYR A C 1
ATOM 2803 O O . TYR A 1 357 ? 25.984 -17.188 -8.422 1 96.5 357 TYR A O 1
ATOM 2811 N N . LEU A 1 358 ? 25.109 -17.172 -6.352 1 96.56 358 LEU A N 1
ATOM 2812 C CA . LEU A 1 358 ? 24.828 -18.609 -6.363 1 96.56 358 LEU A CA 1
ATOM 2813 C C . LEU A 1 358 ? 23.828 -18.969 -7.461 1 96.56 358 LEU A C 1
ATOM 2815 O O . LEU A 1 358 ? 23.984 -19.984 -8.125 1 96.56 358 LEU A O 1
ATOM 2819 N N . ALA A 1 359 ? 22.859 -18.109 -7.613 1 96.25 359 ALA A N 1
ATOM 2820 C CA . ALA A 1 359 ? 21.844 -18.344 -8.633 1 96.25 359 ALA A CA 1
ATOM 2821 C C . ALA A 1 359 ? 22.453 -18.312 -10.031 1 96.25 359 ALA A C 1
ATOM 2823 O O . ALA A 1 359 ? 22.109 -19.125 -10.891 1 96.25 359 ALA A O 1
ATOM 2824 N N . VAL A 1 360 ? 23.375 -17.344 -10.266 1 95.12 360 VAL A N 1
ATOM 2825 C CA . VAL A 1 360 ? 24.031 -17.25 -11.562 1 95.12 360 VAL A CA 1
ATOM 2826 C C . VAL A 1 360 ? 24.906 -18.484 -11.797 1 95.12 360 VAL A C 1
ATOM 2828 O O . VAL A 1 360 ? 24.859 -19.094 -12.875 1 95.12 360 VAL A O 1
ATOM 2831 N N . ALA A 1 361 ? 25.609 -18.922 -10.82 1 94.81 361 ALA A N 1
ATOM 2832 C CA . ALA A 1 361 ? 26.469 -20.094 -10.93 1 94.81 361 ALA A CA 1
ATOM 2833 C C . ALA A 1 361 ? 25.656 -21.344 -11.195 1 94.81 361 ALA A C 1
ATOM 2835 O O . ALA A 1 361 ? 26 -22.156 -12.055 1 94.81 361 ALA A O 1
ATOM 2836 N N . ASP A 1 362 ? 24.562 -21.453 -10.477 1 95.75 362 ASP A N 1
ATOM 2837 C CA . ASP A 1 362 ? 23.672 -22.594 -10.656 1 95.75 362 ASP A CA 1
ATOM 2838 C C . ASP A 1 362 ? 23.078 -22.609 -12.055 1 95.75 362 ASP A C 1
ATOM 2840 O O . ASP A 1 362 ? 23.047 -23.656 -12.711 1 95.75 362 ASP A O 1
ATOM 2844 N N . ALA A 1 363 ? 22.609 -21.484 -12.492 1 94.81 363 ALA A N 1
ATOM 2845 C CA . ALA A 1 363 ? 22 -21.391 -13.82 1 94.81 363 ALA A CA 1
ATOM 2846 C C . ALA A 1 363 ? 23.016 -21.703 -14.914 1 94.81 363 ALA A C 1
ATOM 2848 O O . ALA A 1 363 ? 22.672 -22.344 -15.914 1 94.81 363 ALA A O 1
ATOM 2849 N N . GLU A 1 364 ? 24.25 -21.297 -14.766 1 93.69 364 GLU A N 1
ATOM 2850 C CA . GLU A 1 364 ? 25.312 -21.609 -15.719 1 93.69 364 GLU A CA 1
ATOM 2851 C C . GLU A 1 364 ? 25.562 -23.109 -15.805 1 93.69 364 GLU A C 1
ATOM 2853 O O . GLU A 1 364 ? 25.688 -23.656 -16.906 1 93.69 364 GLU A O 1
ATOM 2858 N N . LYS A 1 365 ? 25.594 -23.75 -14.688 1 94.62 365 LYS A N 1
ATOM 2859 C CA . LYS A 1 365 ? 25.812 -25.188 -14.648 1 94.62 365 LYS A CA 1
ATOM 2860 C C . LYS A 1 365 ? 24.625 -25.938 -15.266 1 94.62 365 LYS A C 1
ATOM 2862 O O . LYS A 1 365 ? 24.828 -26.891 -16.031 1 94.62 365 LYS A O 1
ATOM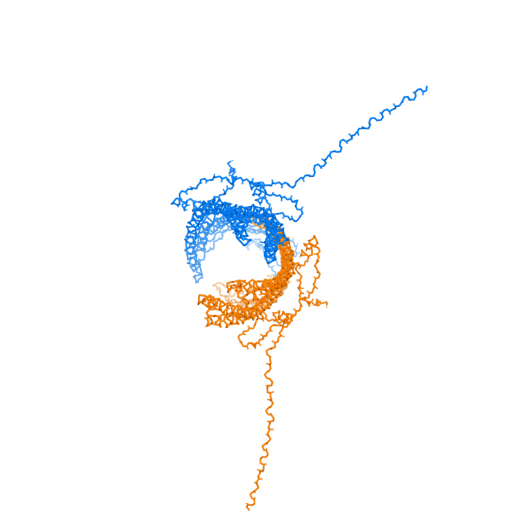 2867 N N . ARG A 1 366 ? 23.469 -25.484 -14.875 1 94.31 366 ARG A N 1
ATOM 2868 C CA . ARG A 1 366 ? 22.266 -26.109 -15.43 1 94.31 366 ARG A CA 1
ATOM 2869 C C . ARG A 1 366 ? 22.234 -25.984 -16.953 1 94.31 366 ARG A C 1
ATOM 2871 O O . ARG A 1 366 ? 21.844 -26.938 -17.641 1 94.31 366 ARG A O 1
ATOM 2878 N N . LEU A 1 367 ? 22.578 -24.812 -17.438 1 93.62 367 LEU A N 1
ATOM 2879 C CA . LEU A 1 367 ? 22.594 -24.609 -18.875 1 93.62 367 LEU A CA 1
ATOM 2880 C C . LEU A 1 367 ? 23.609 -25.531 -19.547 1 93.62 367 LEU A C 1
ATOM 2882 O O . LEU A 1 367 ? 23.312 -26.109 -20.609 1 93.62 367 LEU A O 1
ATOM 2886 N N . ALA A 1 368 ? 24.734 -25.766 -18.953 1 92.5 368 ALA A N 1
ATOM 2887 C CA . ALA A 1 368 ? 25.766 -26.656 -19.484 1 92.5 368 ALA A CA 1
ATOM 2888 C C . ALA A 1 368 ? 25.266 -28.094 -19.547 1 92.5 368 ALA A C 1
ATOM 2890 O O . ALA A 1 368 ? 25.438 -28.781 -20.562 1 92.5 368 ALA A O 1
ATOM 2891 N N . VAL A 1 369 ? 24.594 -28.484 -18.5 1 93.19 369 VAL A N 1
ATOM 2892 C CA . VAL A 1 369 ? 24.062 -29.844 -18.422 1 93.19 369 VAL A CA 1
ATOM 2893 C C . VAL A 1 369 ? 22.953 -30.031 -19.453 1 93.19 369 VAL A C 1
ATOM 2895 O O . VAL A 1 369 ? 22.891 -31.062 -20.125 1 93.19 369 VAL A O 1
ATOM 2898 N N . ALA A 1 370 ? 22.094 -29.047 -19.562 1 93 370 ALA A N 1
ATOM 2899 C CA . ALA A 1 370 ? 20.953 -29.125 -20.484 1 93 370 ALA A CA 1
ATOM 2900 C C . ALA A 1 370 ? 21.438 -29.203 -21.938 1 93 370 ALA A C 1
ATOM 2902 O O . ALA A 1 370 ? 20.828 -29.891 -22.766 1 93 370 ALA A O 1
ATOM 2903 N N . ARG A 1 371 ? 22.469 -28.531 -22.25 1 90.81 371 ARG A N 1
ATOM 2904 C CA . ARG A 1 371 ? 23.031 -28.547 -23.594 1 90.81 371 ARG A CA 1
ATOM 2905 C C . ARG A 1 371 ? 23.516 -29.938 -23.969 1 90.81 371 ARG A C 1
ATOM 2907 O O . ARG A 1 371 ? 23.297 -30.406 -25.094 1 90.81 371 ARG A O 1
ATOM 2914 N N . GLU A 1 372 ? 24.047 -30.625 -23.031 1 91.25 372 GLU A N 1
ATOM 2915 C CA . GLU A 1 372 ? 24.578 -31.969 -23.266 1 91.25 372 GLU A CA 1
ATOM 2916 C C . GLU A 1 372 ? 23.438 -33 -23.391 1 91.25 372 GLU A C 1
ATOM 2918 O O . GLU A 1 372 ? 23.531 -33.938 -24.188 1 91.25 372 GLU A O 1
ATOM 2923 N N . ALA A 1 373 ? 22.391 -32.75 -22.719 1 92.94 373 ALA A N 1
ATOM 2924 C CA . ALA A 1 373 ? 21.266 -33.688 -22.672 1 92.94 373 ALA A CA 1
ATOM 2925 C C . ALA A 1 373 ? 20.531 -33.719 -24.016 1 92.94 373 ALA A C 1
ATOM 2927 O O . ALA A 1 373 ? 19.969 -34.75 -24.391 1 92.94 373 ALA A O 1
ATOM 2928 N N . ILE A 1 374 ? 20.5 -32.688 -24.781 1 92.5 374 ILE A N 1
ATOM 2929 C CA . ILE A 1 374 ? 19.719 -32.594 -26.016 1 92.5 374 ILE A CA 1
ATOM 2930 C C . ILE A 1 374 ? 20.297 -33.562 -27.047 1 92.5 374 ILE A C 1
ATOM 2932 O O . ILE A 1 374 ? 19.531 -34.281 -27.688 1 92.5 374 ILE A O 1
ATOM 2936 N N . SER A 1 375 ? 21.562 -33.625 -27.188 1 91.19 375 SER A N 1
ATOM 2937 C CA . SER A 1 375 ? 22.188 -34.5 -28.172 1 91.19 375 SER A CA 1
ATOM 2938 C C . SER A 1 375 ? 21.891 -35.969 -27.875 1 91.19 375 SER A C 1
ATOM 2940 O O . SER A 1 375 ? 21.578 -36.719 -28.797 1 91.19 375 SER A O 1
ATOM 2942 N N . SER A 1 376 ? 21.953 -36.281 -26.641 1 93.5 376 SER A N 1
ATOM 2943 C CA . SER A 1 376 ? 21.656 -37.625 -26.234 1 93.5 376 SER A CA 1
ATOM 2944 C C . SER A 1 376 ? 20.188 -38 -26.5 1 93.5 376 SER A C 1
ATOM 2946 O O . SER A 1 376 ? 19.875 -39.094 -26.969 1 93.5 376 SER A O 1
ATOM 2948 N N . ALA A 1 377 ? 19.312 -37.031 -26.219 1 94.12 377 ALA A N 1
ATOM 2949 C CA . ALA A 1 377 ? 17.891 -37.25 -26.406 1 94.12 377 ALA A CA 1
ATOM 2950 C C . ALA A 1 377 ? 17.531 -37.375 -27.891 1 94.12 377 ALA A C 1
ATOM 2952 O O . ALA A 1 377 ? 16.688 -38.156 -28.281 1 94.12 377 ALA A O 1
ATOM 2953 N N . GLU A 1 378 ? 18.172 -36.594 -28.703 1 93.25 378 GLU A N 1
ATOM 2954 C CA . GLU A 1 378 ? 17.969 -36.656 -30.156 1 93.25 378 GLU A CA 1
ATOM 2955 C C . GLU A 1 378 ? 18.375 -38 -30.719 1 93.25 378 GLU A C 1
ATOM 2957 O O . GLU A 1 378 ? 17.656 -38.594 -31.531 1 93.25 378 GLU A O 1
ATOM 2962 N N . GLU A 1 379 ? 19.516 -38.438 -30.281 1 93.81 379 GLU A N 1
ATOM 2963 C CA . GLU A 1 379 ? 20 -39.75 -30.734 1 93.81 379 GLU A CA 1
ATOM 2964 C C . GLU A 1 379 ? 19.109 -40.875 -30.25 1 93.81 379 GLU A C 1
ATOM 2966 O O . GLU A 1 379 ? 18.844 -41.812 -31 1 93.81 379 GLU A O 1
ATOM 2971 N N . ASN A 1 380 ? 18.688 -40.75 -29.062 1 94.94 380 ASN A N 1
ATOM 2972 C CA . ASN A 1 380 ? 17.781 -41.75 -28.531 1 94.94 380 ASN A CA 1
ATOM 2973 C C . ASN A 1 380 ? 16.484 -41.844 -29.344 1 94.94 380 ASN A C 1
ATOM 2975 O O . ASN A 1 380 ? 16 -42.938 -29.641 1 94.94 380 ASN A O 1
ATOM 2979 N N . LEU A 1 381 ? 15.891 -40.719 -29.703 1 93.88 381 LEU A N 1
ATOM 2980 C CA . LEU A 1 381 ? 14.68 -40.688 -30.516 1 93.88 381 LEU A CA 1
ATOM 2981 C C . LEU A 1 381 ? 14.938 -41.312 -31.891 1 93.88 381 LEU A C 1
ATOM 2983 O O . LEU A 1 381 ? 14.133 -42.094 -32.375 1 93.88 381 LEU A O 1
ATOM 2987 N N . ARG A 1 382 ? 16.078 -41.031 -32.469 1 93.69 382 ARG A N 1
ATOM 2988 C CA . ARG A 1 382 ? 16.438 -41.562 -33.75 1 93.69 382 ARG A CA 1
ATOM 2989 C C . ARG A 1 382 ? 16.5 -43.094 -33.719 1 93.69 382 ARG A C 1
ATOM 2991 O O . ARG A 1 382 ? 15.945 -43.781 -34.594 1 93.69 382 ARG A O 1
ATOM 2998 N N . VAL A 1 383 ? 17.094 -43.625 -32.656 1 95 383 VAL A N 1
ATOM 2999 C CA . VAL A 1 383 ? 17.266 -45.062 -32.5 1 95 383 VAL A CA 1
ATOM 3000 C C . VAL A 1 383 ? 15.914 -45.719 -32.312 1 95 383 VAL A C 1
ATOM 3002 O O . VAL A 1 383 ? 15.617 -46.75 -32.938 1 95 383 VAL A O 1
ATOM 3005 N N . GLU A 1 384 ? 15.117 -45.125 -31.469 1 94.19 384 GLU A N 1
ATOM 3006 C CA . GLU A 1 384 ? 13.828 -45.75 -31.172 1 94.19 384 GLU A CA 1
ATOM 3007 C C . GLU A 1 384 ? 12.891 -45.688 -32.375 1 94.19 384 GLU A C 1
ATOM 3009 O O . GLU A 1 384 ? 12.086 -46.594 -32.594 1 94.19 384 GLU A O 1
ATOM 3014 N N . GLN A 1 385 ? 12.977 -44.688 -33.156 1 92.19 385 GLN A N 1
ATOM 3015 C CA . GLN A 1 385 ? 12.18 -44.562 -34.375 1 92.19 385 GLN A CA 1
ATOM 3016 C C . GLN A 1 385 ? 12.586 -45.625 -35.406 1 92.19 385 GLN A C 1
ATOM 3018 O O . GLN A 1 385 ? 11.727 -46.25 -36.031 1 92.19 385 GLN A O 1
ATOM 3023 N N . LEU A 1 386 ? 13.891 -45.875 -35.469 1 91.38 386 LEU A N 1
ATOM 3024 C CA . LEU A 1 386 ? 14.398 -46.875 -36.406 1 91.38 386 LEU A CA 1
ATOM 3025 C C . LEU A 1 386 ? 13.977 -48.281 -35.969 1 91.38 386 LEU A C 1
ATOM 3027 O O . LEU A 1 386 ? 13.578 -49.094 -36.812 1 91.38 386 LEU A O 1
ATOM 3031 N N . LYS A 1 387 ? 14.078 -48.5 -34.719 1 92.62 387 LYS A N 1
ATOM 3032 C CA . LYS A 1 387 ? 13.641 -49.812 -34.188 1 92.62 387 LYS A CA 1
ATOM 3033 C C . LYS A 1 387 ? 12.164 -50.031 -34.469 1 92.62 387 LYS A C 1
ATOM 3035 O O . LYS A 1 387 ? 11.773 -51.156 -34.844 1 92.62 387 LYS A O 1
ATOM 3040 N N . TYR A 1 388 ? 11.398 -49.062 -34.312 1 90.69 388 TYR A N 1
ATOM 3041 C CA . TYR A 1 388 ? 9.961 -49.188 -34.531 1 90.69 388 TYR A CA 1
ATOM 3042 C C . TYR A 1 388 ? 9.656 -49.438 -36 1 90.69 388 TYR A C 1
ATOM 3044 O O . TYR A 1 388 ? 8.836 -50.281 -36.344 1 90.69 388 TYR A O 1
ATOM 3052 N N . GLU A 1 389 ? 10.352 -48.781 -36.844 1 88 389 GLU A N 1
ATOM 3053 C CA . GLU A 1 389 ? 10.141 -48.906 -38.281 1 88 389 GLU A CA 1
ATOM 3054 C C . GLU A 1 389 ? 10.578 -50.281 -38.812 1 88 389 GLU A C 1
ATOM 3056 O O . GLU A 1 389 ? 10.023 -50.781 -39.781 1 88 389 GLU A O 1
ATOM 3061 N N . THR A 1 390 ? 11.547 -50.875 -38.094 1 89 390 THR A N 1
ATOM 3062 C CA . THR A 1 390 ? 12.055 -52.188 -38.5 1 89 390 THR A CA 1
ATOM 3063 C C . THR A 1 390 ? 11.289 -53.281 -37.781 1 89 390 THR A C 1
ATOM 3065 O O . THR A 1 390 ? 11.586 -54.469 -37.969 1 89 390 THR A O 1
ATOM 3068 N N . GLY A 1 391 ? 10.352 -52.906 -36.906 1 85 391 GLY A N 1
ATOM 3069 C CA . GLY A 1 391 ? 9.438 -53.875 -36.312 1 85 391 GLY A CA 1
ATOM 3070 C C . GLY A 1 391 ? 9.961 -54.438 -35 1 85 391 GLY A C 1
ATOM 3071 O O . GLY A 1 391 ? 9.352 -55.344 -34.438 1 85 391 GLY A O 1
ATOM 3072 N N . VAL A 1 392 ? 11.07 -53.875 -34.5 1 86.81 392 VAL A N 1
ATOM 3073 C CA . VAL A 1 392 ? 11.672 -54.469 -33.312 1 86.81 392 VAL A CA 1
ATOM 3074 C C . VAL A 1 392 ? 11.375 -53.594 -32.094 1 86.81 392 VAL A C 1
ATOM 3076 O O . VAL A 1 392 ? 11.633 -53.969 -30.953 1 86.81 392 VAL A O 1
ATOM 3079 N N . GLY A 1 393 ? 10.812 -52.406 -32.344 1 87.31 393 GLY A N 1
ATOM 3080 C CA . GLY A 1 393 ? 10.531 -51.5 -31.281 1 87.31 393 GLY A CA 1
ATOM 3081 C C . GLY A 1 393 ? 9.047 -51.281 -31.031 1 87.31 393 GLY A C 1
ATOM 3082 O O . GLY A 1 393 ? 8.211 -51.844 -31.75 1 87.31 393 GLY A O 1
ATOM 3083 N N . THR A 1 394 ? 8.773 -50.531 -29.953 1 88.75 394 THR A N 1
ATOM 3084 C CA . THR A 1 394 ? 7.379 -50.312 -29.594 1 88.75 394 THR A CA 1
ATOM 3085 C C . THR A 1 394 ? 7.031 -48.844 -29.672 1 88.75 394 THR A C 1
ATOM 3087 O O . THR A 1 394 ? 7.914 -47.969 -29.625 1 88.75 394 THR A O 1
ATOM 3090 N N . THR A 1 395 ? 5.73 -48.625 -29.938 1 88.12 395 THR A N 1
ATOM 3091 C CA . THR A 1 395 ? 5.223 -47.25 -29.938 1 88.12 395 THR A CA 1
ATOM 3092 C C . THR A 1 395 ? 5.531 -46.562 -28.609 1 88.12 395 THR A C 1
ATOM 3094 O O . THR A 1 395 ? 5.828 -45.375 -28.578 1 88.12 395 THR A O 1
ATOM 3097 N N . ARG A 1 396 ? 5.543 -47.219 -27.547 1 84.75 396 ARG A N 1
ATOM 3098 C CA . ARG A 1 396 ? 5.836 -46.688 -26.234 1 84.75 396 ARG A CA 1
ATOM 3099 C C . ARG A 1 396 ? 7.254 -46.125 -26.172 1 84.75 396 ARG A C 1
ATOM 3101 O O . ARG A 1 396 ? 7.48 -45.031 -25.641 1 84.75 396 ARG A O 1
ATOM 3108 N N . ASP A 1 397 ? 8.125 -46.906 -26.75 1 90.31 397 ASP A N 1
ATOM 3109 C CA . ASP A 1 397 ? 9.523 -46.469 -26.734 1 90.31 397 ASP A CA 1
ATOM 3110 C C . ASP A 1 397 ? 9.703 -45.188 -27.547 1 90.31 397 ASP A C 1
ATOM 3112 O O . ASP A 1 397 ? 10.453 -44.312 -27.125 1 90.31 397 ASP A O 1
ATOM 3116 N N . VAL A 1 398 ? 9.016 -45.125 -28.641 1 91.12 398 VAL A N 1
ATOM 3117 C CA . VAL A 1 398 ? 9.109 -43.938 -29.484 1 91.12 398 VAL A CA 1
ATOM 3118 C C . VAL A 1 398 ? 8.508 -42.75 -28.766 1 91.12 398 VAL A C 1
ATOM 3120 O O . VAL A 1 398 ? 9.117 -41.656 -28.703 1 91.12 398 VAL A O 1
ATOM 3123 N N . ILE A 1 399 ? 7.375 -42.906 -28.141 1 89.5 399 ILE A N 1
ATOM 3124 C CA . ILE A 1 399 ? 6.699 -41.844 -27.438 1 89.5 399 ILE A CA 1
ATOM 3125 C C . ILE A 1 399 ? 7.559 -41.375 -26.25 1 89.5 399 ILE A C 1
ATOM 3127 O O . ILE A 1 399 ? 7.695 -40.188 -26 1 89.5 399 ILE A O 1
ATOM 3131 N N . ASP A 1 400 ? 8.125 -42.281 -25.531 1 89 400 ASP A N 1
ATOM 3132 C CA . ASP A 1 400 ? 9.008 -41.938 -24.406 1 89 400 ASP A CA 1
ATOM 3133 C C . ASP A 1 400 ? 10.219 -41.156 -24.875 1 89 400 ASP A C 1
ATOM 3135 O O . ASP A 1 400 ? 10.633 -40.188 -24.203 1 89 400 ASP A O 1
ATOM 3139 N N . ALA A 1 401 ? 10.727 -41.625 -25.953 1 92.12 401 ALA A N 1
ATOM 3140 C CA . ALA A 1 401 ? 11.883 -40.906 -26.516 1 92.12 401 ALA A CA 1
ATOM 3141 C C . ALA A 1 401 ? 11.508 -39.5 -26.953 1 92.12 401 ALA A C 1
ATOM 3143 O O . ALA A 1 401 ? 12.289 -38.562 -26.797 1 92.12 401 ALA A O 1
ATOM 3144 N N . GLN A 1 402 ? 10.375 -39.406 -27.562 1 91.94 402 GLN A N 1
ATOM 3145 C CA . GLN A 1 402 ? 9.891 -38.062 -27.969 1 91.94 402 GLN A CA 1
ATOM 3146 C C . GLN A 1 402 ? 9.688 -37.156 -26.75 1 91.94 402 GLN A C 1
ATOM 3148 O O . GLN A 1 402 ? 10.047 -36 -26.781 1 91.94 402 GLN A O 1
ATOM 3153 N N . THR A 1 403 ? 9.109 -37.656 -25.734 1 90.81 403 THR A N 1
ATOM 3154 C CA . THR A 1 403 ? 8.898 -36.906 -24.5 1 90.81 403 THR A CA 1
ATOM 3155 C C . THR A 1 403 ? 10.234 -36.5 -23.891 1 90.81 403 THR A C 1
ATOM 3157 O O . THR A 1 403 ? 10.367 -35.375 -23.391 1 90.81 403 THR A O 1
ATOM 3160 N N . ALA A 1 404 ? 11.125 -37.406 -23.938 1 91.31 404 ALA A N 1
ATOM 3161 C CA . ALA A 1 404 ? 12.453 -37.125 -23.406 1 91.31 404 ALA A CA 1
ATOM 3162 C C . ALA A 1 404 ? 13.109 -35.969 -24.188 1 91.31 404 ALA A C 1
ATOM 3164 O O . ALA A 1 404 ? 13.75 -35.094 -23.594 1 91.31 404 ALA A O 1
ATOM 3165 N N . LEU A 1 405 ? 13.016 -36 -25.5 1 92.31 405 LEU A N 1
ATOM 3166 C CA . LEU A 1 405 ? 13.57 -34.938 -26.328 1 92.31 405 LEU A CA 1
ATOM 3167 C C . LEU A 1 405 ? 12.883 -33.625 -26.016 1 92.31 405 LEU A C 1
ATOM 3169 O O . LEU A 1 405 ? 13.547 -32.594 -25.906 1 92.31 405 LEU A O 1
ATOM 3173 N N . LEU A 1 406 ? 11.617 -33.625 -25.922 1 93.19 406 LEU A N 1
ATOM 3174 C CA . LEU A 1 406 ? 10.875 -32.406 -25.562 1 93.19 406 LEU A CA 1
ATOM 3175 C C . LEU A 1 406 ? 11.344 -31.859 -24.234 1 93.19 406 LEU A C 1
ATOM 3177 O O . LEU A 1 406 ? 11.57 -30.656 -24.094 1 93.19 406 LEU A O 1
ATOM 3181 N N . ARG A 1 407 ? 11.453 -32.688 -23.266 1 92.88 407 ARG A N 1
ATOM 3182 C CA . ARG A 1 407 ? 11.906 -32.281 -21.938 1 92.88 407 ARG A CA 1
ATOM 3183 C C . ARG A 1 407 ? 13.297 -31.672 -22.016 1 92.88 407 ARG A C 1
ATOM 3185 O O . ARG A 1 407 ? 13.547 -30.609 -21.422 1 92.88 407 ARG A O 1
ATOM 3192 N N . ALA A 1 408 ? 14.172 -32.375 -22.672 1 92.44 408 ALA A N 1
ATOM 3193 C CA . ALA A 1 408 ? 15.531 -31.859 -22.812 1 92.44 408 ALA A CA 1
ATOM 3194 C C . ALA A 1 408 ? 15.539 -30.484 -23.484 1 92.44 408 ALA A C 1
ATOM 3196 O O . ALA A 1 408 ? 16.266 -29.594 -23.047 1 92.44 408 ALA A O 1
ATOM 3197 N N . THR A 1 409 ? 14.797 -30.359 -24.531 1 92.62 409 THR A N 1
ATOM 3198 C CA . THR A 1 409 ? 14.711 -29.109 -25.266 1 92.62 409 THR A CA 1
ATOM 3199 C C . THR A 1 409 ? 14.125 -28 -24.391 1 92.62 409 THR A C 1
ATOM 3201 O O . THR A 1 409 ? 14.664 -26.891 -24.344 1 92.62 409 THR A O 1
ATOM 3204 N N . THR A 1 410 ? 13.07 -28.266 -23.719 1 93.44 410 THR A N 1
ATOM 3205 C CA . THR A 1 410 ? 12.422 -27.281 -22.859 1 93.44 410 THR A CA 1
ATOM 3206 C C . THR A 1 410 ? 13.336 -26.891 -21.688 1 93.44 410 THR A C 1
ATOM 3208 O O . THR A 1 410 ? 13.391 -25.734 -21.297 1 93.44 410 THR A O 1
ATOM 3211 N N . ASP A 1 411 ? 14.008 -27.859 -21.172 1 91.94 411 ASP A N 1
ATOM 3212 C CA . ASP A 1 411 ? 14.945 -27.609 -20.078 1 91.94 411 ASP A CA 1
ATOM 3213 C C . ASP A 1 411 ? 16.047 -26.656 -20.516 1 91.94 411 ASP A C 1
ATOM 3215 O O . ASP A 1 411 ? 16.453 -25.766 -19.766 1 91.94 411 ASP A O 1
ATOM 3219 N N . ARG A 1 412 ? 16.578 -26.844 -21.703 1 92.56 412 ARG A N 1
ATOM 3220 C CA . ARG A 1 412 ? 17.641 -25.984 -22.203 1 92.56 412 ARG A CA 1
ATOM 3221 C C . ARG A 1 412 ? 17.141 -24.547 -22.375 1 92.56 412 ARG A C 1
ATOM 3223 O O . ARG A 1 412 ? 17.828 -23.609 -21.969 1 92.56 412 ARG A O 1
ATOM 3230 N N . HIS A 1 413 ? 16 -24.406 -22.984 1 91.62 413 HIS A N 1
ATOM 3231 C CA . HIS A 1 413 ? 15.438 -23.062 -23.156 1 91.62 413 HIS A CA 1
ATOM 3232 C C . HIS A 1 413 ? 15.172 -22.406 -21.812 1 91.62 413 HIS A C 1
ATOM 3234 O O . HIS A 1 413 ? 15.5 -21.234 -21.625 1 91.62 413 HIS A O 1
ATOM 3240 N N . GLN A 1 414 ? 14.633 -23.141 -20.859 1 92.69 414 GLN A N 1
ATOM 3241 C CA . GLN A 1 414 ? 14.383 -22.609 -19.516 1 92.69 414 GLN A CA 1
ATOM 3242 C C . GLN A 1 414 ? 15.68 -22.203 -18.828 1 92.69 414 GLN A C 1
ATOM 3244 O O . GLN A 1 414 ? 15.758 -21.141 -18.219 1 92.69 414 GLN A O 1
ATOM 3249 N N . ALA A 1 415 ? 16.656 -23.047 -18.938 1 92.56 415 ALA A N 1
ATOM 3250 C CA . ALA A 1 415 ? 17.938 -22.766 -18.312 1 92.56 415 ALA A CA 1
ATOM 3251 C C . ALA A 1 415 ? 18.578 -21.5 -18.891 1 92.56 415 ALA A C 1
ATOM 3253 O O . ALA A 1 415 ? 19.172 -20.703 -18.156 1 92.56 415 ALA A O 1
ATOM 3254 N N . SER A 1 416 ? 18.531 -21.375 -20.188 1 91.81 416 SER A N 1
ATOM 3255 C CA . SER A 1 416 ? 19.125 -20.219 -20.844 1 91.81 416 SER A CA 1
ATOM 3256 C C . SER A 1 416 ? 18.5 -18.922 -20.359 1 91.81 416 SER A C 1
ATOM 3258 O O . SER A 1 416 ? 19.219 -17.984 -20.016 1 91.81 416 SER A O 1
ATOM 3260 N N . TYR A 1 417 ? 17.234 -18.859 -20.25 1 92.38 417 TYR A N 1
ATOM 3261 C CA . TYR A 1 417 ? 16.562 -17.625 -19.859 1 92.38 417 TYR A CA 1
ATOM 3262 C C . TYR A 1 417 ? 16.594 -17.453 -18.344 1 92.38 417 TYR A C 1
ATOM 3264 O O . TYR A 1 417 ? 16.547 -16.328 -17.844 1 92.38 417 TYR A O 1
ATOM 3272 N N . ASP A 1 418 ? 16.672 -18.531 -17.609 1 92.25 418 ASP A N 1
ATOM 3273 C CA . ASP A 1 418 ? 16.906 -18.438 -16.172 1 92.25 418 ASP A CA 1
ATOM 3274 C C . ASP A 1 418 ? 18.25 -17.75 -15.883 1 92.25 418 ASP A C 1
ATOM 3276 O O . ASP A 1 418 ? 18.375 -17 -14.914 1 92.25 418 ASP A O 1
ATOM 3280 N N . LEU A 1 419 ? 19.234 -18.109 -16.703 1 93.56 419 LEU A N 1
ATOM 3281 C CA . LEU A 1 419 ? 20.531 -17.469 -16.547 1 93.56 419 LEU A CA 1
ATOM 3282 C C . LEU A 1 419 ? 20.422 -15.969 -16.781 1 93.56 419 LEU A C 1
ATOM 3284 O O . LEU A 1 419 ? 20.969 -15.172 -16.016 1 93.56 419 LEU A O 1
ATOM 3288 N N . ALA A 1 420 ? 19.734 -15.586 -17.797 1 92.38 420 ALA A N 1
ATOM 3289 C CA . ALA A 1 420 ? 19.547 -14.164 -18.094 1 92.38 420 ALA A CA 1
ATOM 3290 C C . ALA A 1 420 ? 18.828 -13.469 -16.938 1 92.38 420 ALA A C 1
ATOM 3292 O O . ALA A 1 420 ? 19.203 -12.367 -16.531 1 92.38 420 ALA A O 1
ATOM 3293 N N . ALA A 1 421 ? 17.828 -14.117 -16.406 1 92.62 421 ALA A N 1
ATOM 3294 C CA . ALA A 1 421 ? 17.078 -13.562 -15.289 1 92.62 421 ALA A CA 1
ATOM 3295 C C . ALA A 1 421 ? 17.953 -13.484 -14.039 1 92.62 421 ALA A C 1
ATOM 3297 O O . ALA A 1 421 ? 17.859 -12.523 -13.266 1 92.62 421 ALA A O 1
ATOM 3298 N N . ALA A 1 422 ? 18.719 -14.461 -13.852 1 94.56 422 ALA A N 1
ATOM 3299 C CA . ALA A 1 422 ? 19.625 -14.477 -12.703 1 94.56 422 ALA A CA 1
ATOM 3300 C C . ALA A 1 422 ? 20.641 -13.344 -12.797 1 94.56 422 ALA A C 1
ATOM 3302 O O . ALA A 1 422 ? 20.984 -12.719 -11.789 1 94.56 422 ALA A O 1
ATOM 3303 N N . LYS A 1 423 ? 21.156 -13.164 -13.977 1 93.81 423 LYS A N 1
ATOM 3304 C CA . LYS A 1 423 ? 22.094 -12.062 -14.18 1 93.81 423 LYS A CA 1
ATOM 3305 C C . LYS A 1 423 ? 21.422 -10.711 -13.922 1 93.81 423 LYS A C 1
ATOM 3307 O O . LYS A 1 423 ? 22.031 -9.812 -13.336 1 93.81 423 LYS A O 1
ATOM 3312 N N . ALA A 1 424 ? 20.203 -10.578 -14.336 1 92.94 424 ALA A N 1
ATOM 3313 C CA . ALA A 1 424 ? 19.438 -9.367 -14.047 1 92.94 424 ALA A CA 1
ATOM 3314 C C . ALA A 1 424 ? 19.25 -9.188 -12.539 1 92.94 424 ALA A C 1
ATOM 3316 O O . ALA A 1 424 ? 19.328 -8.07 -12.031 1 92.94 424 ALA A O 1
ATOM 3317 N N . ALA A 1 425 ? 18.984 -10.258 -11.883 1 94.56 425 ALA A N 1
ATOM 3318 C CA . ALA A 1 425 ? 18.844 -10.219 -10.43 1 94.56 425 ALA A CA 1
ATOM 3319 C C . ALA A 1 425 ? 20.156 -9.812 -9.758 1 94.56 425 ALA A C 1
ATOM 3321 O O . ALA A 1 425 ? 20.141 -9.094 -8.75 1 94.56 425 ALA A O 1
ATOM 3322 N N . LEU A 1 426 ? 21.219 -10.297 -10.297 1 95 426 LEU A N 1
ATOM 3323 C CA . LEU A 1 426 ? 22.531 -9.922 -9.773 1 95 426 LEU A CA 1
ATOM 3324 C C . LEU A 1 426 ? 22.797 -8.43 -9.977 1 95 426 LEU A C 1
ATOM 3326 O O . LEU A 1 426 ? 23.312 -7.762 -9.078 1 95 426 LEU A O 1
ATOM 3330 N N . ASP A 1 427 ? 22.438 -7.945 -11.07 1 93.62 427 ASP A N 1
ATOM 3331 C CA . ASP A 1 427 ? 22.547 -6.512 -11.32 1 93.62 427 ASP A CA 1
ATOM 3332 C C . ASP A 1 427 ? 21.766 -5.707 -10.281 1 93.62 427 ASP A C 1
ATOM 3334 O O . ASP A 1 427 ? 22.266 -4.715 -9.75 1 93.62 427 ASP A O 1
ATOM 3338 N N . LYS A 1 428 ? 20.547 -6.148 -10.031 1 94.06 428 LYS A N 1
ATOM 3339 C CA . LYS A 1 428 ? 19.719 -5.484 -9.016 1 94.06 428 LYS A CA 1
ATOM 3340 C C . LYS A 1 428 ? 20.375 -5.574 -7.641 1 94.06 428 LYS A C 1
ATOM 3342 O O . LYS A 1 428 ? 20.422 -4.586 -6.902 1 94.06 428 LYS A O 1
ATOM 3347 N N . ALA A 1 429 ? 20.875 -6.742 -7.348 1 95.75 429 ALA A N 1
ATOM 3348 C CA . ALA A 1 429 ? 21.5 -6.973 -6.047 1 95.75 429 ALA A CA 1
ATOM 3349 C C . ALA A 1 429 ? 22.734 -6.094 -5.859 1 95.75 429 ALA A C 1
ATOM 3351 O O . ALA A 1 429 ? 23.062 -5.695 -4.738 1 95.75 429 ALA A O 1
ATOM 3352 N N . LEU A 1 430 ? 23.422 -5.789 -6.934 1 94.5 430 LEU A N 1
ATOM 3353 C CA . LEU A 1 430 ? 24.625 -4.969 -6.883 1 94.5 430 LEU A CA 1
ATOM 3354 C C . LEU A 1 430 ? 24.266 -3.486 -6.953 1 94.5 430 LEU A C 1
ATOM 3356 O O . LEU A 1 430 ? 25.141 -2.629 -6.766 1 94.5 430 LEU A O 1
ATOM 3360 N N . GLY A 1 431 ? 23.047 -3.211 -7.141 1 91.25 431 GLY A N 1
ATOM 3361 C CA . GLY A 1 431 ? 22.625 -1.825 -7.246 1 91.25 431 GLY A CA 1
ATOM 3362 C C . GLY A 1 431 ? 22.984 -1.19 -8.578 1 91.25 431 GLY A C 1
ATOM 3363 O O . GLY A 1 431 ? 23.047 0.036 -8.688 1 91.25 431 GLY A O 1
ATOM 3364 N N . SER A 1 432 ? 23.344 -1.969 -9.461 1 80.12 432 SER A N 1
ATOM 3365 C CA . SER A 1 432 ? 23.766 -1.468 -10.766 1 80.12 432 SER A CA 1
ATOM 3366 C C . SER A 1 432 ? 22.562 -1.094 -11.625 1 80.12 432 SER A C 1
ATOM 3368 O O . SER A 1 432 ? 21.484 -1.664 -11.477 1 80.12 432 SER A O 1
ATOM 3370 N N . ASN A 1 433 ? 22.531 0.165 -12.055 1 63.75 433 ASN A N 1
ATOM 3371 C CA . ASN A 1 433 ? 21.547 0.48 -13.07 1 63.75 433 ASN A CA 1
ATOM 3372 C C . ASN A 1 433 ? 21.812 -0.272 -14.367 1 63.75 433 ASN A C 1
ATOM 3374 O O . ASN A 1 433 ? 22.922 -0.231 -14.898 1 63.75 433 ASN A O 1
ATOM 3378 N N . ALA A 1 434 ? 21.281 -1.386 -14.406 1 53.06 434 ALA A N 1
ATOM 3379 C CA . ALA A 1 434 ? 21.625 -2.211 -15.562 1 53.06 434 ALA A CA 1
ATOM 3380 C C . ALA A 1 434 ? 21.859 -1.35 -16.797 1 53.06 434 ALA A C 1
ATOM 3382 O O . ALA A 1 434 ? 22.719 -1.66 -17.625 1 53.06 434 ALA A O 1
ATOM 3383 N N . TYR A 1 435 ? 20.688 -0.531 -17.328 1 51.34 435 TYR A N 1
ATOM 3384 C CA . TYR A 1 435 ? 20.844 0.052 -18.656 1 51.34 435 TYR A CA 1
ATOM 3385 C C . TYR A 1 435 ? 21.562 1.398 -18.578 1 51.34 435 TYR A C 1
ATOM 3387 O O . TYR A 1 435 ? 21.469 2.102 -17.562 1 51.34 435 TYR A O 1
ATOM 3395 N N . GLY A 1 436 ? 22.516 1.746 -19.422 1 46 436 GLY A N 1
ATOM 3396 C CA . GLY A 1 436 ? 23.375 2.873 -19.734 1 46 436 GLY A CA 1
ATOM 3397 C C . GLY A 1 436 ? 22.828 4.199 -19.234 1 46 436 GLY A C 1
ATOM 3398 O O . GLY A 1 436 ? 22 4.824 -19.891 1 46 436 GLY A O 1
ATOM 3399 N N . GLU A 1 437 ? 22.281 4.418 -18.188 1 39.09 437 GLU A N 1
ATOM 3400 C CA . GLU A 1 437 ? 22.188 5.855 -17.953 1 39.09 437 GLU A CA 1
ATOM 3401 C C . GLU A 1 437 ? 23.5 6.559 -18.266 1 39.09 437 GLU A C 1
ATOM 3403 O O . GLU A 1 437 ? 24.562 6.203 -17.734 1 39.09 437 GLU A O 1
ATOM 3408 N N . VAL A 1 438 ? 23.672 7.105 -19.531 1 29.94 438 VAL A N 1
ATOM 3409 C CA . VAL A 1 438 ? 24.516 8.258 -19.844 1 29.94 438 VAL A CA 1
ATOM 3410 C C . VAL A 1 438 ? 24.297 9.352 -18.797 1 29.94 438 VAL A C 1
ATOM 3412 O O . VAL A 1 438 ? 23.188 9.875 -18.672 1 29.94 438 VAL A O 1
ATOM 3415 N N . ALA A 1 439 ? 24.719 9.242 -17.641 1 31.72 439 ALA A N 1
ATOM 3416 C CA . ALA A 1 439 ? 24.891 10.289 -16.625 1 31.72 439 ALA A CA 1
ATOM 3417 C C . ALA A 1 439 ? 25 11.664 -17.281 1 31.72 439 ALA A C 1
ATOM 3419 O O . ALA A 1 439 ? 25.828 11.875 -18.156 1 31.72 439 ALA A O 1
ATOM 3420 N N . SER A 1 440 ? 23.984 12.602 -17.328 1 26.23 440 SER A N 1
ATOM 3421 C CA . SER A 1 440 ? 24.25 14.023 -17.516 1 26.23 440 SER A CA 1
ATOM 3422 C C . SER A 1 440 ? 25.484 14.469 -16.719 1 26.23 440 SER A C 1
ATOM 3424 O O . SER A 1 440 ? 25.484 14.406 -15.484 1 26.23 440 SER A O 1
ATOM 3426 N N . ARG A 1 441 ? 26.641 14.156 -17.234 1 21.58 441 ARG A N 1
ATOM 3427 C CA . ARG A 1 441 ? 27.688 15.141 -16.922 1 21.58 441 ARG A CA 1
ATOM 3428 C C . ARG A 1 441 ? 27.328 16.516 -17.469 1 21.58 441 ARG A C 1
ATOM 3430 O O . ARG A 1 441 ? 26.875 16.625 -18.625 1 21.58 441 ARG A O 1
ATOM 3437 N N . MET B 1 1 ? -57.219 -48.75 56.125 1 27.38 1 MET B N 1
ATOM 3438 C CA . MET B 1 1 ? -55.812 -48.719 55.688 1 27.38 1 MET B CA 1
ATOM 3439 C C . MET B 1 1 ? -55.656 -49.094 54.219 1 27.38 1 MET B C 1
ATOM 3441 O O . MET B 1 1 ? -54.688 -49.719 53.844 1 27.38 1 MET B O 1
ATOM 3445 N N . LYS B 1 2 ? -56.844 -48.938 53.5 1 28.66 2 LYS B N 1
ATOM 3446 C CA . LYS B 1 2 ? -57 -49.219 52.062 1 28.66 2 LYS B CA 1
ATOM 3447 C C . LYS B 1 2 ? -56 -48.438 51.25 1 28.66 2 LYS B C 1
ATOM 3449 O O . LYS B 1 2 ? -56.031 -47.188 51.25 1 28.66 2 LYS B O 1
ATOM 3454 N N . ARG B 1 3 ? -54.781 -49.062 51.031 1 30.83 3 ARG B N 1
ATOM 3455 C CA . ARG B 1 3 ? -53.562 -48.656 50.344 1 30.83 3 ARG B CA 1
ATOM 3456 C C . ARG B 1 3 ? -53.875 -48.281 48.875 1 30.83 3 ARG B C 1
ATOM 3458 O O . ARG B 1 3 ? -54.438 -49.125 48.156 1 30.83 3 ARG B O 1
ATOM 3465 N N . LEU B 1 4 ? -54.281 -47.094 48.688 1 34.94 4 LEU B N 1
ATOM 3466 C CA . LEU B 1 4 ? -54.5 -46.5 47.375 1 34.94 4 LEU B CA 1
ATOM 3467 C C . LEU B 1 4 ? -53.312 -46.781 46.438 1 34.94 4 LEU B C 1
ATOM 3469 O O . LEU B 1 4 ? -52.188 -46.344 46.719 1 34.94 4 LEU B O 1
ATOM 3473 N N . VAL B 1 5 ? -53.219 -47.938 45.844 1 39.41 5 VAL B N 1
ATOM 3474 C CA . VAL B 1 5 ? -52.281 -48.344 44.781 1 39.41 5 VAL B CA 1
ATOM 3475 C C . VAL B 1 5 ? -52.281 -47.281 43.688 1 39.41 5 VAL B C 1
ATOM 3477 O O . VAL B 1 5 ? -53.312 -47.094 43.031 1 39.41 5 VAL B O 1
ATOM 3480 N N . ILE B 1 6 ? -51.719 -46.125 43.938 1 38.28 6 ILE B N 1
ATOM 3481 C CA . ILE B 1 6 ? -51.531 -45.094 42.906 1 38.28 6 ILE B CA 1
ATOM 3482 C C . ILE B 1 6 ? -50.844 -45.75 41.688 1 38.28 6 ILE B C 1
ATOM 3484 O O . ILE B 1 6 ? -49.719 -46.25 41.812 1 38.28 6 ILE B O 1
ATOM 3488 N N . LEU B 1 7 ? -51.594 -46.344 40.812 1 37.53 7 LEU B N 1
ATOM 3489 C CA . LEU B 1 7 ? -51.156 -46.781 39.5 1 37.53 7 LEU B CA 1
ATOM 3490 C C . LEU B 1 7 ? -50.375 -45.688 38.781 1 37.53 7 LEU B C 1
ATOM 3492 O O . LEU B 1 7 ? -50.938 -44.625 38.469 1 37.53 7 LEU B O 1
ATOM 3496 N N . MET B 1 8 ? -49.125 -45.469 39.219 1 39.31 8 MET B N 1
ATOM 3497 C CA . MET B 1 8 ? -48.219 -44.625 38.469 1 39.31 8 MET B CA 1
ATOM 3498 C C . MET B 1 8 ? -48.156 -45 37 1 39.31 8 MET B C 1
ATOM 3500 O O . MET B 1 8 ? -47.719 -46.125 36.688 1 39.31 8 MET B O 1
ATOM 3504 N N . GLY B 1 9 ? -49.156 -44.688 36.219 1 37.59 9 GLY B N 1
ATOM 3505 C CA . GLY B 1 9 ? -49.094 -44.781 34.781 1 37.59 9 GLY B CA 1
ATOM 3506 C C . GLY B 1 9 ? -47.812 -44.188 34.219 1 37.59 9 GLY B C 1
ATOM 3507 O O . GLY B 1 9 ? -47.5 -43.031 34.406 1 37.59 9 GLY B O 1
ATOM 3508 N N . MET B 1 10 ? -46.75 -45.031 34.156 1 37.5 10 MET B N 1
ATOM 3509 C CA . MET B 1 10 ? -45.531 -44.719 33.438 1 37.5 10 MET B CA 1
ATOM 3510 C C . MET B 1 10 ? -45.844 -44.219 32.031 1 37.5 10 MET B C 1
ATOM 3512 O O . MET B 1 10 ? -46.375 -44.969 31.203 1 37.5 10 MET B O 1
ATOM 3516 N N . VAL B 1 11 ? -46.312 -42.969 31.875 1 40.78 11 VAL B N 1
ATOM 3517 C CA . VAL B 1 11 ? -46.344 -42.344 30.562 1 40.78 11 VAL B CA 1
ATOM 3518 C C . VAL B 1 11 ? -45.031 -42.625 29.812 1 40.78 11 VAL B C 1
ATOM 3520 O O . VAL B 1 11 ? -43.969 -42.188 30.266 1 40.78 11 VAL B O 1
ATOM 3523 N N . LEU B 1 12 ? -44.875 -43.781 29.156 1 38.53 12 LEU B N 1
ATOM 3524 C CA . LEU B 1 12 ? -43.844 -44 28.172 1 38.53 12 LEU B CA 1
ATOM 3525 C C . LEU B 1 12 ? -43.688 -42.781 27.25 1 38.53 12 LEU B C 1
ATOM 3527 O O . LEU B 1 12 ? -44.625 -42.469 26.484 1 38.53 12 LEU B O 1
ATOM 3531 N N . LEU B 1 13 ? -43.062 -41.719 27.703 1 41.34 13 LEU B N 1
ATOM 3532 C CA . LEU B 1 13 ? -42.656 -40.688 26.766 1 41.34 13 LEU B CA 1
ATOM 3533 C C . LEU B 1 13 ? -42.062 -41.281 25.5 1 41.34 13 LEU B C 1
ATOM 3535 O O . LEU B 1 13 ? -41.188 -42.156 25.594 1 41.34 13 LEU B O 1
ATOM 3539 N N . PRO B 1 14 ? -42.781 -41.312 24.375 1 42.91 14 PRO B N 1
ATOM 3540 C CA . PRO B 1 14 ? -42.094 -41.719 23.156 1 42.91 14 PRO B CA 1
ATOM 3541 C C . PRO B 1 14 ? -40.719 -41.125 23.031 1 42.91 14 PRO B C 1
ATOM 3543 O O . PRO B 1 14 ? -40.5 -39.969 23.438 1 42.91 14 PRO B O 1
ATOM 3546 N N . HIS B 1 15 ? -39.656 -41.906 23.297 1 40.88 15 HIS B N 1
ATOM 3547 C CA . HIS B 1 15 ? -38.312 -41.562 22.828 1 40.88 15 HIS B CA 1
ATOM 3548 C C . HIS B 1 15 ? -38.375 -40.969 21.438 1 40.88 15 HIS B C 1
ATOM 3550 O O . HIS B 1 15 ? -38.719 -41.656 20.469 1 40.88 15 HIS B O 1
ATOM 3556 N N . GLY B 1 16 ? -38.875 -39.75 21.25 1 40.09 16 GLY B N 1
ATOM 3557 C CA . GLY B 1 16 ? -38.625 -39.125 19.969 1 40.09 16 GLY B CA 1
ATOM 3558 C C . GLY B 1 16 ? -37.25 -39.469 19.391 1 40.09 16 GLY B C 1
ATOM 3559 O O . GLY B 1 16 ? -36.25 -39.438 20.094 1 40.09 16 GLY B O 1
ATOM 3560 N N . VAL B 1 17 ? -37.25 -40.375 18.5 1 38.31 17 VAL B N 1
ATOM 3561 C CA . VAL B 1 17 ? -36.125 -40.562 17.594 1 38.31 17 VAL B CA 1
ATOM 3562 C C . VAL B 1 17 ? -35.5 -39.219 17.25 1 38.31 17 VAL B C 1
ATOM 3564 O O . VAL B 1 17 ? -36.156 -38.375 16.625 1 38.31 17 VAL B O 1
ATOM 3567 N N . PHE B 1 18 ? -34.719 -38.688 18.172 1 38.31 18 PHE B N 1
ATOM 3568 C CA . PHE B 1 18 ? -33.781 -37.688 17.625 1 38.31 18 PHE B CA 1
ATOM 3569 C C . PHE B 1 18 ? -33.312 -38.125 16.25 1 38.31 18 PHE B C 1
ATOM 3571 O O . PHE B 1 18 ? -32.531 -39.062 16.109 1 38.31 18 PHE B O 1
ATOM 3578 N N . ALA B 1 19 ? -34.156 -38.031 15.273 1 37.12 19 ALA B N 1
ATOM 3579 C CA . ALA B 1 19 ? -33.562 -38.062 13.938 1 37.12 19 ALA B CA 1
ATOM 3580 C C . ALA B 1 19 ? -32.156 -37.5 13.945 1 37.12 19 ALA B C 1
ATOM 3582 O O . ALA B 1 19 ? -31.906 -36.438 14.547 1 37.12 19 ALA B O 1
ATOM 3583 N N . GLU B 1 20 ? -31.156 -38.25 13.969 1 41.5 20 GLU B N 1
ATOM 3584 C CA . GLU B 1 20 ? -29.797 -37.781 13.688 1 41.5 20 GLU B CA 1
ATOM 3585 C C . GLU B 1 20 ? -29.812 -36.562 12.766 1 41.5 20 GLU B C 1
ATOM 3587 O O . GLU B 1 20 ? -30.188 -36.688 11.594 1 41.5 20 GLU B O 1
ATOM 3592 N N . ALA B 1 21 ? -30.312 -35.406 13.039 1 48.03 21 ALA B N 1
ATOM 3593 C CA . ALA B 1 21 ? -30.312 -34.188 12.25 1 48.03 21 ALA B CA 1
ATOM 3594 C C . ALA B 1 21 ? -29.094 -34.125 11.328 1 48.03 21 ALA B C 1
ATOM 3596 O O . ALA B 1 21 ? -27.953 -34.156 11.789 1 48.03 21 ALA B O 1
ATOM 3597 N N . GLY B 1 22 ? -29.047 -34.812 10.227 1 64.06 22 GLY B N 1
ATOM 3598 C CA . GLY B 1 22 ? -28 -34.906 9.211 1 64.06 22 GLY B CA 1
ATOM 3599 C C . GLY B 1 22 ? -27.234 -33.625 8.984 1 64.06 22 GLY B C 1
ATOM 3600 O O . GLY B 1 22 ? -27.734 -32.562 9.328 1 64.06 22 GLY B O 1
ATOM 3601 N N . VAL B 1 23 ? -25.969 -33.688 8.883 1 81.56 23 VAL B N 1
ATOM 3602 C CA . VAL B 1 23 ? -25.109 -32.562 8.617 1 81.56 23 VAL B CA 1
ATOM 3603 C C . VAL B 1 23 ? -25.656 -31.734 7.449 1 81.56 23 VAL B C 1
ATOM 3605 O O . VAL B 1 23 ? -25.828 -32.25 6.344 1 81.56 23 VAL B O 1
ATOM 3608 N N . PRO B 1 24 ? -26.266 -30.547 7.812 1 89.31 24 PRO B N 1
ATOM 3609 C CA . PRO B 1 24 ? -26.844 -29.734 6.746 1 89.31 24 PRO B CA 1
ATOM 3610 C C . PRO B 1 24 ? -25.844 -29.422 5.625 1 89.31 24 PRO B C 1
ATOM 3612 O O . PRO B 1 24 ? -24.656 -29.266 5.879 1 89.31 24 PRO B O 1
ATOM 3615 N N . ALA B 1 25 ? -26.359 -29.438 4.402 1 92.75 25 ALA B N 1
ATOM 3616 C CA . ALA B 1 25 ? -25.578 -29.047 3.227 1 92.75 25 ALA B CA 1
ATOM 3617 C C . ALA B 1 25 ? -25.922 -27.641 2.777 1 92.75 25 ALA B C 1
ATOM 3619 O O . ALA B 1 25 ? -27.078 -27.328 2.506 1 92.75 25 ALA B O 1
ATOM 3620 N N . PHE B 1 26 ? -24.953 -26.781 2.77 1 93.69 26 PHE B N 1
ATOM 3621 C CA . PHE B 1 26 ? -25.188 -25.391 2.42 1 93.69 26 PHE B CA 1
ATOM 3622 C C . PHE B 1 26 ? -24.828 -25.125 0.961 1 93.69 26 PHE B C 1
ATOM 3624 O O . PHE B 1 26 ? -23.781 -25.562 0.488 1 93.69 26 PHE B O 1
ATOM 3631 N N . ALA B 1 27 ? -25.797 -24.422 0.294 1 94.06 27 ALA B N 1
ATOM 3632 C CA . ALA B 1 27 ? -25.531 -23.953 -1.064 1 94.06 27 ALA B CA 1
ATOM 3633 C C . ALA B 1 27 ? -24.578 -22.75 -1.061 1 94.06 27 ALA B C 1
ATOM 3635 O O . ALA B 1 27 ? -24.406 -22.094 -0.031 1 94.06 27 ALA B O 1
ATOM 3636 N N . LEU B 1 28 ? -23.969 -22.547 -2.24 1 94.06 28 LEU B N 1
ATOM 3637 C CA . LEU B 1 28 ? -23 -21.469 -2.365 1 94.06 28 LEU B CA 1
ATOM 3638 C C . LEU B 1 28 ? -23.625 -20.125 -1.986 1 94.06 28 LEU B C 1
ATOM 3640 O O . LEU B 1 28 ? -23.031 -19.344 -1.25 1 94.06 28 LEU B O 1
ATOM 3644 N N . SER B 1 29 ? -24.844 -19.859 -2.432 1 92.38 29 SER B N 1
ATOM 3645 C CA . SER B 1 29 ? -25.516 -18.594 -2.168 1 92.38 29 SER B CA 1
ATOM 3646 C C . SER B 1 29 ? -25.719 -18.375 -0.673 1 92.38 29 SER B C 1
ATOM 3648 O O . SER B 1 29 ? -25.516 -17.266 -0.171 1 92.38 29 SER B O 1
ATOM 3650 N N . ARG B 1 30 ? -26.031 -19.453 0.009 1 93.56 30 ARG B N 1
ATOM 3651 C CA . ARG B 1 30 ? -26.25 -19.359 1.448 1 93.56 30 ARG B CA 1
ATOM 3652 C C . ARG B 1 30 ? -24.953 -19.109 2.188 1 93.56 30 ARG B C 1
ATOM 3654 O O . ARG B 1 30 ? -24.906 -18.312 3.139 1 93.56 30 ARG B O 1
ATOM 3661 N N . VAL B 1 31 ? -23.906 -19.766 1.733 1 95.81 31 VAL B N 1
ATOM 3662 C CA . VAL B 1 31 ? -22.609 -19.594 2.361 1 95.81 31 VAL B CA 1
ATOM 3663 C C . VAL B 1 31 ? -22.125 -18.156 2.166 1 95.81 31 VAL B C 1
ATOM 3665 O O . VAL B 1 31 ? -21.609 -17.531 3.096 1 95.81 31 VAL B O 1
ATOM 3668 N N . ILE B 1 32 ? -22.359 -17.609 1.01 1 95.31 32 ILE B N 1
ATOM 3669 C CA . ILE B 1 32 ? -21.953 -16.25 0.695 1 95.31 32 ILE B CA 1
ATOM 3670 C C . ILE B 1 32 ? -22.734 -15.266 1.565 1 95.31 32 ILE B C 1
ATOM 3672 O O . ILE B 1 32 ? -22.141 -14.367 2.17 1 95.31 32 ILE B O 1
ATOM 3676 N N . ASP B 1 33 ? -24.016 -15.469 1.656 1 95.12 33 ASP B N 1
ATOM 3677 C CA . ASP B 1 33 ? -24.859 -14.578 2.459 1 95.12 33 ASP B CA 1
ATOM 3678 C C . ASP B 1 33 ? -24.422 -14.594 3.924 1 95.12 33 ASP B C 1
ATOM 3680 O O . ASP B 1 33 ? -24.328 -13.539 4.555 1 95.12 33 ASP B O 1
ATOM 3684 N N . PHE B 1 34 ? -24.188 -15.797 4.328 1 95.25 34 PHE B N 1
ATOM 3685 C CA . PHE B 1 34 ? -23.766 -15.953 5.715 1 95.25 34 PHE B CA 1
ATOM 3686 C C . PHE B 1 34 ? -22.422 -15.258 5.957 1 95.25 34 PHE B C 1
ATOM 3688 O O . PHE B 1 34 ? -22.266 -14.547 6.953 1 95.25 34 PHE B O 1
ATOM 3695 N N . ALA B 1 35 ? -21.469 -15.422 5.066 1 96.88 35 ALA B N 1
ATOM 3696 C CA . ALA B 1 35 ? -20.156 -14.812 5.191 1 96.88 35 ALA B CA 1
ATOM 3697 C C . ALA B 1 35 ? -20.234 -13.289 5.152 1 96.88 35 ALA B C 1
ATOM 3699 O O . ALA B 1 35 ? -19.578 -12.602 5.934 1 96.88 35 ALA B O 1
ATOM 3700 N N . LEU B 1 36 ? -21.078 -12.75 4.285 1 96.44 36 LEU B N 1
ATOM 3701 C CA . LEU B 1 36 ? -21.234 -11.312 4.137 1 96.44 36 LEU B CA 1
ATOM 3702 C C . LEU B 1 36 ? -21.797 -10.688 5.41 1 96.44 36 LEU B C 1
ATOM 3704 O O . LEU B 1 36 ? -21.5 -9.531 5.727 1 96.44 36 LEU B O 1
ATOM 3708 N N . GLU B 1 37 ? -22.516 -11.445 6.148 1 95 37 GLU B N 1
ATOM 3709 C CA . GLU B 1 37 ? -23.172 -10.938 7.348 1 95 37 GLU B CA 1
ATOM 3710 C C . GLU B 1 37 ? -22.266 -11.094 8.57 1 95 37 GLU B C 1
ATOM 3712 O O . GLU B 1 37 ? -22.375 -10.328 9.531 1 95 37 GLU B O 1
ATOM 3717 N N . ASN B 1 38 ? -21.297 -12.078 8.5 1 95.12 38 ASN B N 1
ATOM 3718 C CA . ASN B 1 38 ? -20.672 -12.445 9.766 1 95.12 38 ASN B CA 1
ATOM 3719 C C . ASN B 1 38 ? -19.156 -12.258 9.703 1 95.12 38 ASN B C 1
ATOM 3721 O O . ASN B 1 38 ? -18.484 -12.305 10.734 1 95.12 38 ASN B O 1
ATOM 3725 N N . GLU B 1 39 ? -18.547 -12.062 8.594 1 95.62 39 GLU B N 1
ATOM 3726 C CA . GLU B 1 39 ? -17.094 -11.969 8.469 1 95.62 39 GLU B CA 1
ATOM 3727 C C . GLU B 1 39 ? -16.562 -10.711 9.164 1 95.62 39 GLU B C 1
ATOM 3729 O O . GLU B 1 39 ? -16.938 -9.594 8.805 1 95.62 39 GLU B O 1
ATOM 3734 N N . PRO B 1 40 ? -15.617 -10.867 10.141 1 96.25 40 PRO B N 1
ATOM 3735 C CA . PRO B 1 40 ? -15.172 -9.75 10.977 1 96.25 40 PRO B CA 1
ATOM 3736 C C . PRO B 1 40 ? -14.469 -8.656 10.18 1 96.25 40 PRO B C 1
ATOM 3738 O O . PRO B 1 40 ? -14.594 -7.473 10.5 1 96.25 40 PRO B O 1
ATOM 3741 N N . LYS B 1 41 ? -13.688 -8.977 9.227 1 95.94 41 LYS B N 1
ATOM 3742 C CA . LYS B 1 41 ? -12.992 -7.957 8.445 1 95.94 41 LYS B CA 1
ATOM 3743 C C . LYS B 1 41 ? -13.984 -7.027 7.746 1 95.94 41 LYS B C 1
ATOM 3745 O O . LYS B 1 41 ? -13.734 -5.828 7.625 1 95.94 41 LYS B O 1
ATOM 3750 N N . LEU B 1 42 ? -15.125 -7.574 7.242 1 96.06 42 LEU B N 1
ATOM 3751 C CA . LEU B 1 42 ? -16.156 -6.754 6.633 1 96.06 42 LEU B CA 1
ATOM 3752 C C . LEU B 1 42 ? -16.844 -5.875 7.676 1 96.06 42 LEU B C 1
ATOM 3754 O O . LEU B 1 42 ? -17.156 -4.715 7.402 1 96.06 42 LEU B O 1
ATOM 3758 N N . SER B 1 43 ? -17.016 -6.418 8.828 1 96.31 43 SER B N 1
ATOM 3759 C CA . SER B 1 43 ? -17.609 -5.645 9.922 1 96.31 43 SER B CA 1
ATOM 3760 C C . SER B 1 43 ? -16.734 -4.449 10.281 1 96.31 43 SER B C 1
ATOM 3762 O O . SER B 1 43 ? -17.234 -3.369 10.578 1 96.31 43 SER B O 1
ATOM 3764 N N . VAL B 1 44 ? -15.406 -4.676 10.25 1 97.56 44 VAL B N 1
ATOM 3765 C CA . VAL B 1 44 ? -14.461 -3.6 10.539 1 97.56 44 VAL B CA 1
ATOM 3766 C C . VAL B 1 44 ? -14.633 -2.48 9.508 1 97.56 44 VAL B C 1
ATOM 3768 O O . VAL B 1 44 ? -14.68 -1.303 9.875 1 97.56 44 VAL B O 1
ATOM 3771 N N . LEU B 1 45 ? -14.805 -2.84 8.25 1 97.31 45 LEU B N 1
ATOM 3772 C CA . LEU B 1 45 ? -14.992 -1.853 7.191 1 97.31 45 LEU B CA 1
ATOM 3773 C C . LEU B 1 45 ? -16.312 -1.103 7.371 1 97.31 45 LEU B C 1
ATOM 3775 O O . LEU B 1 45 ? -16.391 0.095 7.09 1 97.31 45 LEU B O 1
ATOM 3779 N N . GLY B 1 46 ? -17.328 -1.835 7.836 1 97.5 46 GLY B N 1
ATOM 3780 C CA . GLY B 1 46 ? -18.578 -1.172 8.156 1 97.5 46 GLY B CA 1
ATOM 3781 C C . GLY B 1 46 ? -18.453 -0.145 9.266 1 97.5 46 GLY B C 1
ATOM 3782 O O . GLY B 1 46 ? -19.016 0.943 9.18 1 97.5 46 GLY B O 1
ATOM 3783 N N . LYS B 1 47 ? -17.656 -0.449 10.297 1 98.06 47 LYS B N 1
ATOM 3784 C CA . LYS B 1 47 ? -17.422 0.465 11.414 1 98.06 47 LYS B CA 1
ATOM 3785 C C . LYS B 1 47 ? -16.609 1.683 10.969 1 98.06 47 LYS B C 1
ATOM 3787 O O . LYS B 1 47 ? -16.797 2.781 11.5 1 98.06 47 LYS B O 1
ATOM 3792 N N . ASP B 1 48 ? -15.82 1.51 10.008 1 97.75 48 ASP B N 1
ATOM 3793 C CA . ASP B 1 48 ? -15.078 2.637 9.445 1 97.75 48 ASP B CA 1
ATOM 3794 C C . ASP B 1 48 ? -16.016 3.666 8.828 1 97.75 48 ASP B C 1
ATOM 3796 O O . ASP B 1 48 ? -15.789 4.871 8.945 1 97.75 48 ASP B O 1
ATOM 3800 N N . ILE B 1 49 ? -17.078 3.225 8.164 1 98 49 ILE B N 1
ATOM 3801 C CA . ILE B 1 49 ? -18.078 4.121 7.574 1 98 49 ILE B CA 1
ATOM 3802 C C . ILE B 1 49 ? -18.797 4.891 8.672 1 98 49 ILE B C 1
ATOM 3804 O O . ILE B 1 49 ? -19 6.102 8.562 1 98 49 ILE B O 1
ATOM 3808 N N . GLU B 1 50 ? -19.094 4.211 9.758 1 98.06 50 GLU B N 1
ATOM 3809 C CA . GLU B 1 50 ? -19.734 4.859 10.891 1 98.06 50 GLU B CA 1
ATOM 3810 C C . GLU B 1 50 ? -18.844 5.93 11.508 1 98.06 50 GLU B C 1
ATOM 3812 O O . GLU B 1 50 ? -19.297 7.031 11.812 1 98.06 50 GLU B O 1
ATOM 3817 N N . ALA B 1 51 ? -17.625 5.551 11.664 1 98.44 51 ALA B N 1
ATOM 3818 C CA . ALA B 1 51 ? -16.656 6.512 12.188 1 98.44 51 ALA B CA 1
ATOM 3819 C C . ALA B 1 51 ? -16.531 7.73 11.281 1 98.44 51 ALA B C 1
ATOM 3821 O O . ALA B 1 51 ? -16.484 8.867 11.75 1 98.44 51 ALA B O 1
ATOM 3822 N N . ALA B 1 52 ? -16.531 7.473 9.953 1 98.25 52 ALA B N 1
ATOM 3823 C CA . ALA B 1 52 ? -16.422 8.555 8.984 1 98.25 52 ALA B CA 1
ATOM 3824 C C . ALA B 1 52 ? -17.641 9.469 9.039 1 98.25 52 ALA B C 1
ATOM 3826 O O . ALA B 1 52 ? -17.531 10.68 8.828 1 98.25 52 ALA B O 1
ATOM 3827 N N . LYS B 1 53 ? -18.766 8.891 9.328 1 98.12 53 LYS B N 1
ATOM 3828 C CA . LYS B 1 53 ? -19.984 9.68 9.484 1 98.12 53 LYS B CA 1
ATOM 3829 C C . LYS B 1 53 ? -19.859 10.672 10.633 1 98.12 53 LYS B C 1
ATOM 3831 O O . LYS B 1 53 ? -20.266 11.828 10.5 1 98.12 53 LYS B O 1
ATOM 3836 N N . HIS B 1 54 ? -19.25 10.227 11.703 1 98.06 54 HIS B N 1
ATOM 3837 C CA . HIS B 1 54 ? -19.062 11.117 12.844 1 98.06 54 HIS B CA 1
ATOM 3838 C C . HIS B 1 54 ? -18 12.164 12.562 1 98.06 54 HIS B C 1
ATOM 3840 O O . HIS B 1 54 ? -18.062 13.281 13.086 1 98.06 54 HIS B O 1
ATOM 3846 N N . THR B 1 55 ? -17.109 11.844 11.695 1 98.25 55 THR B N 1
ATOM 3847 C CA . THR B 1 55 ? -16.125 12.844 11.273 1 98.25 55 THR B CA 1
ATOM 3848 C C . THR B 1 55 ? -16.797 13.945 10.469 1 98.25 55 THR B C 1
ATOM 3850 O O . THR B 1 55 ? -16.406 15.117 10.57 1 98.25 55 THR B O 1
ATOM 3853 N N . VAL B 1 56 ? -17.797 13.57 9.672 1 98.25 56 VAL B N 1
ATOM 3854 C CA . VAL B 1 56 ? -18.562 14.562 8.93 1 98.25 56 VAL B CA 1
ATOM 3855 C C . VAL B 1 56 ? -19.312 15.469 9.898 1 98.25 56 VAL B C 1
ATOM 3857 O O . VAL B 1 56 ? -19.328 16.688 9.727 1 98.25 56 VAL B O 1
ATOM 3860 N N . ASP B 1 57 ? -19.812 14.867 10.953 1 97.88 57 ASP B N 1
ATOM 3861 C CA . ASP B 1 57 ? -20.516 15.648 11.969 1 97.88 57 ASP B CA 1
ATOM 3862 C C . ASP B 1 57 ? -19.578 16.625 12.664 1 97.88 57 ASP B C 1
ATOM 3864 O O . ASP B 1 57 ? -19.938 17.781 12.891 1 97.88 57 ASP B O 1
ATOM 3868 N N . ALA B 1 58 ? -18.453 16.156 12.938 1 97.62 58 ALA B N 1
ATOM 3869 C CA . ALA B 1 58 ? -17.453 17.031 13.57 1 97.62 58 ALA B CA 1
ATOM 3870 C C . ALA B 1 58 ? -17.062 18.188 12.656 1 97.62 58 ALA B C 1
ATOM 3872 O O . ALA B 1 58 ? -16.922 19.328 13.102 1 97.62 58 ALA B O 1
ATOM 3873 N N . ALA B 1 59 ? -16.938 17.875 11.367 1 96.94 59 ALA B N 1
ATOM 3874 C CA . ALA B 1 59 ? -16.594 18.906 10.398 1 96.94 59 ALA B CA 1
ATOM 3875 C C . ALA B 1 59 ? -17.703 19.953 10.289 1 96.94 59 ALA B C 1
ATOM 3877 O O . ALA B 1 59 ? -17.422 21.156 10.188 1 96.94 59 ALA B O 1
ATOM 3878 N N . LYS B 1 60 ? -18.922 19.5 10.359 1 97.31 60 LYS B N 1
ATOM 3879 C CA . LYS B 1 60 ? -20.062 20.406 10.328 1 97.31 60 LYS B CA 1
ATOM 3880 C C . LYS B 1 60 ? -20.109 21.281 11.578 1 97.31 60 LYS B C 1
ATOM 3882 O O . LYS B 1 60 ? -20.516 22.438 11.531 1 97.31 60 LYS B O 1
ATOM 3887 N N . GLY B 1 61 ? -19.641 20.609 12.68 1 96.56 61 GLY B N 1
ATOM 3888 C CA . GLY B 1 61 ? -19.594 21.344 13.938 1 96.56 61 GLY B CA 1
ATOM 3889 C C . GLY B 1 61 ? -18.656 22.547 13.891 1 96.56 61 GLY B C 1
ATOM 3890 O O . GLY B 1 61 ? -18.859 23.516 14.617 1 96.56 61 GLY B O 1
ATOM 3891 N N . GLY B 1 62 ? -17.719 22.562 12.992 1 94.56 62 GLY B N 1
ATOM 3892 C CA . GLY B 1 62 ? -16.781 23.656 12.859 1 94.56 62 GLY B CA 1
ATOM 3893 C C . GLY B 1 62 ? -17.422 24.938 12.352 1 94.56 62 GLY B C 1
ATOM 3894 O O . GLY B 1 62 ? -16.844 26.016 12.484 1 94.56 62 GLY B O 1
ATOM 3895 N N . ARG B 1 63 ? -18.672 24.891 11.891 1 94.56 63 ARG B N 1
ATOM 3896 C CA . ARG B 1 63 ? -19.391 26.031 11.352 1 94.56 63 ARG B CA 1
ATOM 3897 C C . ARG B 1 63 ? -20.266 26.672 12.422 1 94.56 63 ARG B C 1
ATOM 3899 O O . ARG B 1 63 ? -20.812 27.766 12.219 1 94.56 63 ARG B O 1
ATOM 3906 N N . TRP B 1 64 ? -20.281 26.078 13.586 1 95 64 TRP B N 1
ATOM 3907 C CA . TRP B 1 64 ? -21.172 26.547 14.641 1 95 64 TRP B CA 1
ATOM 3908 C C . TRP B 1 64 ? -20.406 27.375 15.672 1 95 64 TRP B C 1
ATOM 3910 O O . TRP B 1 64 ? -19.172 27.297 15.75 1 95 64 TRP B O 1
ATOM 3920 N N . PRO B 1 65 ? -21.094 28.203 16.453 1 96.12 65 PRO B N 1
ATOM 3921 C CA . PRO B 1 65 ? -20.422 29.016 17.469 1 96.12 65 PRO B CA 1
ATOM 3922 C C . PRO B 1 65 ? -19.828 28.188 18.594 1 96.12 65 PRO B C 1
ATOM 3924 O O . PRO B 1 65 ? -20.359 27.125 18.922 1 96.12 65 PRO B O 1
ATOM 3927 N N . ARG B 1 66 ? -18.797 28.625 19.094 1 96.62 66 ARG B N 1
ATOM 3928 C CA . ARG B 1 66 ? -18.172 28.062 20.297 1 96.62 66 ARG B CA 1
ATOM 3929 C C . ARG B 1 66 ? -18.406 28.969 21.5 1 96.62 66 ARG B C 1
ATOM 3931 O O . ARG B 1 66 ? -18.234 30.188 21.406 1 96.62 66 ARG B O 1
ATOM 3938 N N . LEU B 1 67 ? -18.906 28.391 22.562 1 96.81 67 LEU B N 1
ATOM 3939 C CA . LEU B 1 67 ? -19.141 29.094 23.828 1 96.81 67 LEU B CA 1
ATOM 3940 C C . LEU B 1 67 ? -18.25 28.531 24.922 1 96.81 67 LEU B C 1
ATOM 3942 O O . LEU B 1 67 ? -18.312 27.328 25.234 1 96.81 67 LEU B O 1
ATOM 3946 N N . ASP B 1 68 ? -17.453 29.375 25.547 1 96.75 68 ASP B N 1
ATOM 3947 C CA . ASP B 1 68 ? -16.547 28.938 26.594 1 96.75 68 ASP B CA 1
ATOM 3948 C C . ASP B 1 68 ? -16.719 29.781 27.859 1 96.75 68 ASP B C 1
ATOM 3950 O O . ASP B 1 68 ? -16.984 30.984 27.781 1 96.75 68 ASP B O 1
ATOM 3954 N N . LEU B 1 69 ? -16.578 29.125 28.969 1 96.75 69 LEU B N 1
ATOM 3955 C CA . LEU B 1 69 ? -16.562 29.797 30.266 1 96.75 69 LEU B CA 1
ATOM 3956 C C . LEU B 1 69 ? -15.133 29.891 30.797 1 96.75 69 LEU B C 1
ATOM 3958 O O . LEU B 1 69 ? -14.414 28.891 30.844 1 96.75 69 LEU B O 1
ATOM 3962 N N . GLU B 1 70 ? -14.797 31.156 31.109 1 96.06 70 GLU B N 1
ATOM 3963 C CA . GLU B 1 70 ? -13.508 31.391 31.75 1 96.06 70 GLU B CA 1
ATOM 3964 C C . GLU B 1 70 ? -13.68 32.094 33.094 1 96.06 70 GLU B C 1
ATOM 3966 O O . GLU B 1 70 ? -14.453 33.031 33.219 1 96.06 70 GLU B O 1
ATOM 3971 N N . ALA B 1 71 ? -13.055 31.547 34.094 1 95.25 71 ALA B N 1
ATOM 3972 C CA . ALA B 1 71 ? -13.07 32.156 35.438 1 95.25 71 ALA B CA 1
ATOM 3973 C C . ALA B 1 71 ? -11.688 32.125 36.062 1 95.25 71 ALA B C 1
ATOM 3975 O O . ALA B 1 71 ? -10.898 31.219 35.812 1 95.25 71 ALA B O 1
ATOM 3976 N N . GLY B 1 72 ? -11.477 33.281 36.844 1 94.75 72 GLY B N 1
ATOM 3977 C CA . GLY B 1 72 ? -10.164 33.344 37.469 1 94.75 72 GLY B CA 1
ATOM 3978 C C . GLY B 1 72 ? -10.125 34.281 38.656 1 94.75 72 GLY B C 1
ATOM 3979 O O . GLY B 1 72 ? -11.023 35.094 38.844 1 94.75 72 GLY B O 1
ATOM 3980 N N . ILE B 1 73 ? -9.195 34 39.625 1 94.31 73 ILE B N 1
ATOM 3981 C CA . ILE B 1 73 ? -8.812 34.875 40.719 1 94.31 73 ILE B CA 1
ATOM 3982 C C . ILE B 1 73 ? -7.336 35.25 40.594 1 94.31 73 ILE B C 1
ATOM 3984 O O . ILE B 1 73 ? -6.477 34.375 40.469 1 94.31 73 ILE B O 1
ATOM 3988 N N . THR B 1 74 ? -7.145 36.625 40.562 1 94.5 74 THR B N 1
ATOM 3989 C CA . THR B 1 74 ? -5.77 37.062 40.375 1 94.5 74 THR B CA 1
ATOM 3990 C C . THR B 1 74 ? -5.379 38.031 41.5 1 94.5 74 THR B C 1
ATOM 3992 O O . THR B 1 74 ? -6.109 39 41.812 1 94.5 74 THR B O 1
ATOM 3995 N N . ARG B 1 75 ? -4.234 37.844 42.125 1 95 75 ARG B N 1
ATOM 3996 C CA . ARG B 1 75 ? -3.674 38.781 43.094 1 95 75 ARG B CA 1
ATOM 3997 C C . ARG B 1 75 ? -2.529 39.594 42.5 1 95 75 ARG B C 1
ATOM 3999 O O . ARG B 1 75 ? -1.628 39.031 41.875 1 95 75 ARG B O 1
ATOM 4006 N N . TYR B 1 76 ? -2.695 40.906 42.688 1 93 76 TYR B N 1
ATOM 4007 C CA . TYR B 1 76 ? -1.666 41.812 42.188 1 93 76 TYR B CA 1
ATOM 4008 C C . TYR B 1 76 ? -0.87 42.438 43.344 1 93 76 TYR B C 1
ATOM 4010 O O . TYR B 1 76 ? -1.379 42.562 44.438 1 93 76 TYR B O 1
ATOM 4018 N N . ARG B 1 77 ? 0.393 42.656 42.969 1 93.06 77 ARG B N 1
ATOM 4019 C CA . ARG B 1 77 ? 1.208 43.344 43.938 1 93.06 77 ARG B CA 1
ATOM 4020 C C . ARG B 1 77 ? 0.642 44.719 44.25 1 93.06 77 ARG B C 1
ATOM 4022 O O . ARG B 1 77 ? 0.574 45.125 45.406 1 93.06 77 ARG B O 1
ATOM 4029 N N . TYR B 1 78 ? 0.256 45.594 43.125 1 90.75 78 TYR B N 1
ATOM 4030 C CA . TYR B 1 78 ? -0.383 46.906 43.219 1 90.75 78 TYR B CA 1
ATOM 4031 C C . TYR B 1 78 ? -1.849 46.844 42.812 1 90.75 78 TYR B C 1
ATOM 4033 O O . TYR B 1 78 ? -2.211 46.062 41.906 1 90.75 78 TYR B O 1
ATOM 4041 N N . ALA B 1 79 ? -2.588 47.594 43.5 1 86.25 79 ALA B N 1
ATOM 4042 C CA . ALA B 1 79 ? -4.02 47.562 43.219 1 86.25 79 ALA B CA 1
ATOM 4043 C C . ALA B 1 79 ? -4.285 47.844 41.75 1 86.25 79 ALA B C 1
ATOM 4045 O O . ALA B 1 79 ? -3.654 48.719 41.156 1 86.25 79 ALA B O 1
ATOM 4046 N N . ALA B 1 80 ? -5.082 46.969 41.219 1 84.44 80 ALA B N 1
ATOM 4047 C CA . ALA B 1 80 ? -5.488 47.094 39.812 1 84.44 80 ALA B CA 1
ATOM 4048 C C . ALA B 1 80 ? -6.902 47.656 39.719 1 84.44 80 ALA B C 1
ATOM 4050 O O . ALA B 1 80 ? -7.746 47.406 40.562 1 84.44 80 ALA B O 1
ATOM 4051 N N . PRO B 1 81 ? -7.094 48.438 38.625 1 79.88 81 PRO B N 1
ATOM 4052 C CA . PRO B 1 81 ? -8.445 49 38.469 1 79.88 81 PRO B CA 1
ATOM 4053 C C . PRO B 1 81 ? -9.469 47.906 38.125 1 79.88 81 PRO B C 1
ATOM 4055 O O . PRO B 1 81 ? -9.164 47 37.344 1 79.88 81 PRO B O 1
ATOM 4058 N N . ILE B 1 82 ? -10.594 47.875 38.812 1 79.62 82 ILE B N 1
ATOM 4059 C CA . ILE B 1 82 ? -11.703 47 38.438 1 79.62 82 ILE B CA 1
ATOM 4060 C C . ILE B 1 82 ? -12.492 47.625 37.281 1 79.62 82 ILE B C 1
ATOM 4062 O O . ILE B 1 82 ? -13.133 48.656 37.438 1 79.62 82 ILE B O 1
ATOM 4066 N N . THR B 1 83 ? -12.328 47.094 36.062 1 72 83 THR B N 1
ATOM 4067 C CA . THR B 1 83 ? -13 47.562 34.875 1 72 83 THR B CA 1
ATOM 4068 C C . THR B 1 83 ? -14.32 46.844 34.656 1 72 83 THR B C 1
ATOM 4070 O O . THR B 1 83 ? -14.477 45.688 35.062 1 72 83 THR B O 1
ATOM 4073 N N . PRO B 1 84 ? -15.43 47.5 34.031 1 67.69 84 PRO B N 1
ATOM 4074 C CA . PRO B 1 84 ? -15.422 48.781 33.344 1 67.69 84 PRO B CA 1
ATOM 4075 C C . PRO B 1 84 ? -15.57 49.969 34.281 1 67.69 84 PRO B C 1
ATOM 4077 O O . PRO B 1 84 ? -16.141 49.844 35.344 1 67.69 84 PRO B O 1
ATOM 4080 N N . ILE B 1 85 ? -14.859 51 33.938 1 58.28 85 ILE B N 1
ATOM 4081 C CA . ILE B 1 85 ? -15.008 52.25 34.688 1 58.28 85 ILE B CA 1
ATOM 4082 C C . ILE B 1 85 ? -16.375 52.875 34.406 1 58.28 85 ILE B C 1
ATOM 4084 O O . ILE B 1 85 ? -16.703 53.125 33.25 1 58.28 85 ILE B O 1
ATOM 4088 N N . SER B 1 86 ? -17.312 52.5 35.156 1 50.38 86 SER B N 1
ATOM 4089 C CA . SER B 1 86 ? -18.625 53.125 35.125 1 50.38 86 SER B CA 1
ATOM 4090 C C . SER B 1 86 ? -18.547 54.594 35.562 1 50.38 86 SER B C 1
ATOM 4092 O O . SER B 1 86 ? -17.891 54.906 36.562 1 50.38 86 SER B O 1
ATOM 4094 N N . GLY B 1 87 ? -18.641 55.844 34.406 1 50.5 87 GLY B N 1
ATOM 4095 C CA . GLY B 1 87 ? -18.859 57.25 34.625 1 50.5 87 GLY B CA 1
ATOM 4096 C C . GLY B 1 87 ? -17.797 58.125 34 1 50.5 87 GLY B C 1
ATOM 4097 O O . GLY B 1 87 ? -16.688 57.688 33.719 1 50.5 87 GLY B O 1
ATOM 4098 N N . ALA B 1 88 ? -18.172 58.875 32.969 1 47.47 88 ALA B N 1
ATOM 4099 C CA . ALA B 1 88 ? -17.391 59.969 32.375 1 47.47 88 ALA B CA 1
ATOM 4100 C C . ALA B 1 88 ? -16.641 60.719 33.469 1 47.47 88 ALA B C 1
ATOM 4102 O O . ALA B 1 88 ? -17.203 61 34.531 1 47.47 88 ALA B O 1
ATOM 4103 N N . PRO B 1 89 ? -15.328 60.75 33.375 1 47.47 89 PRO B N 1
ATOM 4104 C CA . PRO B 1 89 ? -14.734 61.625 34.375 1 47.47 89 PRO B CA 1
ATOM 4105 C C . PRO B 1 89 ? -15.516 62.906 34.594 1 47.47 89 PRO B C 1
ATOM 4107 O O . PRO B 1 89 ? -15.25 63.656 35.531 1 47.47 89 PRO B O 1
ATOM 4110 N N . GLN B 1 90 ? -16.188 63.375 33.531 1 41.88 90 GLN B N 1
ATOM 4111 C CA . GLN B 1 90 ? -16.719 64.75 33.75 1 41.88 90 GLN B CA 1
ATOM 4112 C C . GLN B 1 90 ? -17.641 64.75 34.969 1 41.88 90 GLN B C 1
ATOM 4114 O O . GLN B 1 90 ? -17.781 65.75 35.656 1 41.88 90 GLN B O 1
ATOM 4119 N N . ASN B 1 91 ? -18.812 64.062 34.844 1 40.12 91 ASN B N 1
ATOM 4120 C CA . ASN B 1 91 ? -19.812 64.375 35.875 1 40.12 91 ASN B CA 1
ATOM 4121 C C . ASN B 1 91 ? -19.453 63.719 37.188 1 40.12 91 ASN B C 1
ATOM 4123 O O . ASN B 1 91 ? -20.234 62.906 37.719 1 40.12 91 ASN B O 1
ATOM 4127 N N . GLY B 1 92 ? -18.172 63.844 37.781 1 44.38 92 GLY B N 1
ATOM 4128 C CA . GLY B 1 92 ? -17.812 63.469 39.125 1 44.38 92 GLY B CA 1
ATOM 4129 C C . GLY B 1 92 ? -17.641 61.969 39.281 1 44.38 92 GLY B C 1
ATOM 4130 O O . GLY B 1 92 ? -17.672 61.469 40.406 1 44.38 92 GLY B O 1
ATOM 4131 N N . GLY B 1 93 ? -18 61.094 38.312 1 47.97 93 GLY B N 1
ATOM 4132 C CA . GLY B 1 93 ? -17.938 59.656 38.531 1 47.97 93 GLY B CA 1
ATOM 4133 C C . GLY B 1 93 ? -16.516 59.188 38.781 1 47.97 93 GLY B C 1
ATOM 4134 O O . GLY B 1 93 ? -15.57 59.625 38.156 1 47.97 93 GLY B O 1
ATOM 4135 N N . GLY B 1 94 ? -16.172 58.781 40.062 1 51.53 94 GLY B N 1
ATOM 4136 C CA . GLY B 1 94 ? -14.969 58.406 40.781 1 51.53 94 GLY B CA 1
ATOM 4137 C C . GLY B 1 94 ? -14.117 57.375 40.031 1 51.53 94 GLY B C 1
ATOM 4138 O O . GLY B 1 94 ? -14.547 56.812 39.031 1 51.53 94 GLY B O 1
ATOM 4139 N N . PHE B 1 95 ? -12.781 57.625 40.219 1 60.84 95 PHE B N 1
ATOM 4140 C CA . PHE B 1 95 ? -11.719 56.688 39.938 1 60.84 95 PHE B CA 1
ATOM 4141 C C . PHE B 1 95 ? -12.188 55.25 40.156 1 60.84 95 PHE B C 1
ATOM 4143 O O . PHE B 1 95 ? -12.938 54.969 41.094 1 60.84 95 PHE B O 1
ATOM 4150 N N . PRO B 1 96 ? -12.102 54.375 39.094 1 68.94 96 PRO B N 1
ATOM 4151 C CA . PRO B 1 96 ? -12.492 53 39.375 1 68.94 96 PRO B CA 1
ATOM 4152 C C . PRO B 1 96 ? -11.883 52.469 40.688 1 68.94 96 PRO B C 1
ATOM 4154 O O . PRO B 1 96 ? -10.828 52.938 41.125 1 68.94 96 PRO B O 1
ATOM 4157 N N . PRO B 1 97 ? -12.703 51.75 41.5 1 76.25 97 PRO B N 1
ATOM 4158 C CA . PRO B 1 97 ? -12.094 51.094 42.656 1 76.25 97 PRO B CA 1
ATOM 4159 C C . PRO B 1 97 ? -10.867 50.281 42.281 1 76.25 97 PRO B C 1
ATOM 4161 O O . PRO B 1 97 ? -10.812 49.688 41.188 1 76.25 97 PRO B O 1
ATOM 4164 N N . PHE B 1 98 ? -9.844 50.375 43.031 1 86 98 PHE B N 1
ATOM 4165 C CA . PHE B 1 98 ? -8.625 49.625 42.875 1 86 98 PHE B CA 1
ATOM 4166 C C . PHE B 1 98 ? -8.516 48.562 43.969 1 86 98 PHE B C 1
ATOM 4168 O O . PHE B 1 98 ? -8.812 48.844 45.156 1 86 98 PHE B O 1
ATOM 4175 N N . ASP B 1 99 ? -8.297 47.344 43.562 1 90.56 99 ASP B N 1
ATOM 4176 C CA . ASP B 1 99 ? -8.086 46.25 44.531 1 90.56 99 ASP B CA 1
ATOM 4177 C C . ASP B 1 99 ? -6.898 45.375 44.125 1 90.56 99 ASP B C 1
ATOM 4179 O O . ASP B 1 99 ? -6.469 45.406 42.969 1 90.56 99 ASP B O 1
ATOM 4183 N N . LYS B 1 100 ? -6.418 44.656 45.156 1 92.5 100 LYS B N 1
ATOM 4184 C CA . LYS B 1 100 ? -5.285 43.781 44.875 1 92.5 100 LYS B CA 1
ATOM 4185 C C . LYS B 1 100 ? -5.75 42.406 44.375 1 92.5 100 LYS B C 1
ATOM 4187 O O . LYS B 1 100 ? -5.051 41.75 43.594 1 92.5 100 LYS B O 1
ATOM 4192 N N . ASP B 1 101 ? -6.91 41.969 44.938 1 93.62 101 ASP B N 1
ATOM 4193 C CA . ASP B 1 101 ? -7.496 40.719 44.469 1 93.62 101 ASP B CA 1
ATOM 4194 C C . ASP B 1 101 ? -8.617 40.969 43.469 1 93.62 101 ASP B C 1
ATOM 4196 O O . ASP B 1 101 ? -9.562 41.719 43.781 1 93.62 101 ASP B O 1
ATOM 4200 N N . ILE B 1 102 ? -8.484 40.406 42.344 1 94 102 ILE B N 1
ATOM 4201 C CA . ILE B 1 102 ? -9.484 40.562 41.312 1 94 102 ILE B CA 1
ATOM 4202 C C . ILE B 1 102 ? -10.133 39.219 40.969 1 94 102 ILE B C 1
ATOM 4204 O O . ILE B 1 102 ? -9.438 38.25 40.75 1 94 102 ILE B O 1
ATOM 4208 N N . TYR B 1 103 ? -11.461 39.188 41.062 1 94.31 103 TYR B N 1
ATOM 4209 C CA . TYR B 1 103 ? -12.273 38.031 40.656 1 94.31 103 TYR B CA 1
ATOM 4210 C C . TYR B 1 103 ? -12.961 38.312 39.312 1 94.31 103 TYR B C 1
ATOM 4212 O O . TYR B 1 103 ? -13.586 39.344 39.125 1 94.31 103 TYR B O 1
ATOM 4220 N N . ASP B 1 104 ? -12.773 37.406 38.406 1 94.44 104 ASP B N 1
ATOM 4221 C CA . ASP B 1 104 ? -13.43 37.656 37.125 1 94.44 104 ASP B CA 1
ATOM 4222 C C . ASP B 1 104 ? -14.008 36.344 36.562 1 94.44 104 ASP B C 1
ATOM 4224 O O . ASP B 1 104 ? -13.484 35.281 36.844 1 94.44 104 ASP B O 1
ATOM 4228 N N . ALA B 1 105 ? -15.125 36.375 35.875 1 95 105 ALA B N 1
ATOM 4229 C CA . ALA B 1 105 ? -15.773 35.312 35.094 1 95 105 ALA B CA 1
ATOM 4230 C C . ALA B 1 105 ? -16.312 35.844 33.781 1 95 105 ALA B C 1
ATOM 4232 O O . ALA B 1 105 ? -16.859 36.969 33.75 1 95 105 ALA B O 1
ATOM 4233 N N . SER B 1 106 ? -16.047 35.188 32.781 1 95.94 106 SER B N 1
ATOM 4234 C CA . SER B 1 106 ? -16.531 35.688 31.484 1 95.94 106 SER B CA 1
ATOM 4235 C C . SER B 1 106 ? -16.984 34.531 30.594 1 95.94 106 SER B C 1
ATOM 4237 O O . SER B 1 106 ? -16.438 33.438 30.656 1 95.94 106 SER B O 1
ATOM 4239 N N . LEU B 1 107 ? -18.062 34.688 29.859 1 96.69 107 LEU B N 1
ATOM 4240 C CA . LEU B 1 107 ? -18.516 33.844 28.75 1 96.69 107 LEU B CA 1
ATOM 4241 C C . LEU B 1 107 ? -18.031 34.406 27.406 1 96.69 107 LEU B C 1
ATOM 4243 O O . LEU B 1 107 ? -18.281 35.594 27.109 1 96.69 107 LEU B O 1
ATOM 4247 N N . THR B 1 108 ? -17.344 33.594 26.719 1 96.88 108 THR B N 1
ATOM 4248 C CA . THR B 1 108 ? -16.844 34.062 25.422 1 96.88 108 THR B CA 1
ATOM 4249 C C . THR B 1 108 ? -17.531 33.312 24.297 1 96.88 108 THR B C 1
ATOM 4251 O O . THR B 1 108 ? -17.719 32.094 24.359 1 96.88 108 THR B O 1
ATOM 4254 N N . LEU B 1 109 ? -17.938 34 23.266 1 96.56 109 LEU B N 1
ATOM 4255 C CA . LEU B 1 109 ? -18.578 33.5 22.062 1 96.56 109 LEU B CA 1
ATOM 4256 C C . LEU B 1 109 ? -17.688 33.75 20.828 1 96.56 109 LEU B C 1
ATOM 4258 O O . LEU B 1 109 ? -17.188 34.844 20.656 1 96.56 109 LEU B O 1
ATOM 4262 N N . LYS B 1 110 ? -17.484 32.75 20.094 1 96.75 110 LYS B N 1
ATOM 4263 C CA . LYS B 1 110 ? -16.797 32.875 18.812 1 96.75 110 LYS B CA 1
ATOM 4264 C C . LYS B 1 110 ? -17.562 32.125 17.703 1 96.75 110 LYS B C 1
ATOM 4266 O O . LYS B 1 110 ? -17.859 30.938 17.844 1 96.75 110 LYS B O 1
ATOM 4271 N N . LEU B 1 111 ? -17.922 32.781 16.641 1 97.19 111 LEU B N 1
ATOM 4272 C CA . LEU B 1 111 ? -18.656 32.219 15.5 1 97.19 111 LEU B CA 1
ATOM 4273 C C . LEU B 1 111 ? -17.938 32.562 14.195 1 97.19 111 LEU B C 1
ATOM 4275 O O . LEU B 1 111 ? -17.891 33.719 13.773 1 97.19 111 LEU B O 1
ATOM 4279 N N . PRO B 1 112 ? -17.453 31.531 13.578 1 96.88 112 PRO B N 1
ATOM 4280 C CA . PRO B 1 112 ? -16.828 31.781 12.281 1 96.88 112 PRO B CA 1
ATOM 4281 C C . PRO B 1 112 ? -17.844 32.094 11.188 1 96.88 112 PRO B C 1
ATOM 4283 O O . PRO B 1 112 ? -18.781 31.312 10.984 1 96.88 112 PRO B O 1
ATOM 4286 N N . ILE B 1 113 ? -17.641 33.219 10.531 1 95.81 113 ILE B N 1
ATOM 4287 C CA . ILE B 1 113 ? -18.562 33.625 9.477 1 95.81 113 ILE B CA 1
ATOM 4288 C C . ILE B 1 113 ? -17.969 33.281 8.109 1 95.81 113 ILE B C 1
ATOM 4290 O O . ILE B 1 113 ? -18.656 32.781 7.23 1 95.81 113 ILE B O 1
ATOM 4294 N N . TYR B 1 114 ? -16.703 33.562 7.992 1 96.5 114 TYR B N 1
ATOM 4295 C CA . TYR B 1 114 ? -16 33.344 6.734 1 96.5 114 TYR B CA 1
ATOM 4296 C C . TYR B 1 114 ? -14.562 32.938 6.98 1 96.5 114 TYR B C 1
ATOM 4298 O O . TYR B 1 114 ? -13.859 33.562 7.777 1 96.5 114 TYR B O 1
ATOM 4306 N N . ARG B 1 115 ? -14.18 31.844 6.395 1 96.25 115 ARG B N 1
ATOM 4307 C CA . ARG B 1 115 ? -12.82 31.344 6.512 1 96.25 115 ARG B CA 1
ATOM 4308 C C . ARG B 1 115 ? -12.234 31.016 5.145 1 96.25 115 ARG B C 1
ATOM 4310 O O . ARG B 1 115 ? -11.633 29.953 4.953 1 96.25 115 ARG B O 1
ATOM 4317 N N . GLY B 1 116 ? -12.547 31.844 4.121 1 95.38 116 GLY B N 1
ATOM 4318 C CA . GLY B 1 116 ? -12.008 31.625 2.791 1 95.38 116 GLY B CA 1
ATOM 4319 C C . GLY B 1 116 ? -12.5 30.344 2.145 1 95.38 116 GLY B C 1
ATOM 4320 O O . GLY B 1 116 ? -11.773 29.719 1.369 1 95.38 116 GLY B O 1
ATOM 4321 N N . GLY B 1 117 ? -13.617 29.844 2.512 1 96.12 117 GLY B N 1
ATOM 4322 C CA . GLY B 1 117 ? -14.188 28.641 1.943 1 96.12 117 GLY B CA 1
ATOM 4323 C C . GLY B 1 117 ? -13.695 27.375 2.629 1 96.12 117 GLY B C 1
ATOM 4324 O O . GLY B 1 117 ? -14.141 26.266 2.301 1 96.12 117 GLY B O 1
ATOM 4325 N N . ARG B 1 118 ? -12.758 27.469 3.615 1 96.81 118 ARG B N 1
ATOM 4326 C CA . ARG B 1 118 ? -12.133 26.312 4.254 1 96.81 118 ARG B CA 1
ATOM 4327 C C . ARG B 1 118 ? -13.148 25.531 5.078 1 96.81 118 ARG B C 1
ATOM 4329 O O . ARG B 1 118 ? -13.047 24.312 5.195 1 96.81 118 ARG B O 1
ATOM 4336 N N . LEU B 1 119 ? -14.164 26.219 5.652 1 96.62 119 LEU B N 1
ATOM 4337 C CA . LEU B 1 119 ? -15.188 25.531 6.43 1 96.62 119 LEU B CA 1
ATOM 4338 C C . LEU B 1 119 ? -15.984 24.578 5.555 1 96.62 119 LEU B C 1
ATOM 4340 O O . LEU B 1 119 ? -16.219 23.422 5.938 1 96.62 119 LEU B O 1
ATOM 4344 N N . VAL B 1 120 ? -16.422 25.047 4.359 1 96.5 120 VAL B N 1
ATOM 4345 C CA . VAL B 1 120 ? -17.188 24.219 3.422 1 96.5 120 VAL B CA 1
ATOM 4346 C C . VAL B 1 120 ? -16.312 23.094 2.891 1 96.5 120 VAL B C 1
ATOM 4348 O O . VAL B 1 120 ? -16.766 21.953 2.773 1 96.5 120 VAL B O 1
ATOM 4351 N N . LYS B 1 121 ? -15.047 23.422 2.623 1 97.56 121 LYS B N 1
ATOM 4352 C CA . LYS B 1 121 ? -14.133 22.422 2.066 1 97.56 121 LYS B CA 1
ATOM 4353 C C . LYS B 1 121 ? -13.82 21.344 3.09 1 97.56 121 LYS B C 1
ATOM 4355 O O . LYS B 1 121 ? -13.648 20.172 2.729 1 97.56 121 LYS B O 1
ATOM 4360 N N . ASN B 1 122 ? -13.719 21.688 4.344 1 97.75 122 ASN B N 1
ATOM 4361 C CA . ASN B 1 122 ? -13.5 20.688 5.383 1 97.75 122 ASN B CA 1
ATOM 4362 C C . ASN B 1 122 ? -14.641 19.672 5.445 1 97.75 122 ASN B C 1
ATOM 4364 O O . ASN B 1 122 ? -14.406 18.484 5.613 1 97.75 122 ASN B O 1
ATOM 4368 N N . VAL B 1 123 ? -15.859 20.141 5.324 1 98.12 123 VAL B N 1
ATOM 4369 C CA . VAL B 1 123 ? -17.016 19.234 5.309 1 98.12 123 VAL B CA 1
ATOM 4370 C C . VAL B 1 123 ? -16.969 18.375 4.055 1 98.12 123 VAL B C 1
ATOM 4372 O O . VAL B 1 123 ? -17.219 17.156 4.125 1 98.12 123 VAL B O 1
ATOM 4375 N N . GLU B 1 124 ? -16.688 19 2.928 1 98.25 124 GLU B N 1
ATOM 4376 C CA . GLU B 1 124 ? -16.578 18.25 1.676 1 98.25 124 GLU B CA 1
ATOM 4377 C C . GLU B 1 124 ? -15.531 17.141 1.779 1 98.25 124 GLU B C 1
ATOM 4379 O O . GLU B 1 124 ? -15.766 16.016 1.34 1 98.25 124 GLU B O 1
ATOM 4384 N N . ILE B 1 125 ? -14.344 17.422 2.34 1 98.31 125 ILE B N 1
ATOM 4385 C CA . ILE B 1 125 ? -13.266 16.453 2.535 1 98.31 125 ILE B CA 1
ATOM 4386 C C . ILE B 1 125 ? -13.766 15.289 3.385 1 98.31 125 ILE B C 1
ATOM 4388 O O . ILE B 1 125 ? -13.531 14.125 3.053 1 98.31 125 ILE B O 1
ATOM 4392 N N . ALA B 1 126 ? -14.453 15.602 4.477 1 98.44 126 ALA B N 1
ATOM 4393 C CA . ALA B 1 126 ? -14.984 14.562 5.348 1 98.44 126 ALA B CA 1
ATOM 4394 C C . ALA B 1 126 ? -15.984 13.68 4.598 1 98.44 126 ALA B C 1
ATOM 4396 O O . ALA B 1 126 ? -16 12.461 4.766 1 98.44 126 ALA B O 1
ATOM 4397 N N . GLU B 1 127 ? -16.859 14.312 3.785 1 98.62 127 GLU B N 1
ATOM 4398 C CA . GLU B 1 127 ? -17.844 13.57 3.006 1 98.62 127 GLU B CA 1
ATOM 4399 C C . GLU B 1 127 ? -17.156 12.648 1.993 1 98.62 127 GLU B C 1
ATOM 4401 O O . GLU B 1 127 ? -17.594 11.508 1.797 1 98.62 127 GLU B O 1
ATOM 4406 N N . ILE B 1 128 ? -16.156 13.148 1.308 1 98.5 128 ILE B N 1
ATOM 4407 C CA . ILE B 1 128 ? -15.43 12.336 0.342 1 98.5 128 ILE B CA 1
ATOM 4408 C C . ILE B 1 128 ? -14.766 11.156 1.056 1 98.5 128 ILE B C 1
ATOM 4410 O O . ILE B 1 128 ? -14.758 10.039 0.542 1 98.5 128 ILE B O 1
ATOM 4414 N N . ASN B 1 129 ? -14.219 11.391 2.234 1 98.44 129 ASN B N 1
ATOM 4415 C CA . ASN B 1 129 ? -13.617 10.312 3.006 1 98.44 129 ASN B CA 1
ATOM 4416 C C . ASN B 1 129 ? -14.648 9.242 3.369 1 98.44 129 ASN B C 1
ATOM 4418 O O . ASN B 1 129 ? -14.328 8.055 3.4 1 98.44 129 ASN B O 1
ATOM 4422 N N . ARG B 1 130 ? -15.867 9.656 3.686 1 98.31 130 ARG B N 1
ATOM 4423 C CA . ARG B 1 130 ? -16.938 8.695 3.918 1 98.31 130 ARG B CA 1
ATOM 4424 C C . ARG B 1 130 ? -17.219 7.871 2.666 1 98.31 130 ARG B C 1
ATOM 4426 O O . ARG B 1 130 ? -17.391 6.652 2.742 1 98.31 130 ARG B O 1
ATOM 4433 N N . LEU B 1 131 ? -17.266 8.531 1.53 1 98.06 131 LEU B N 1
ATOM 4434 C CA . LEU B 1 131 ? -17.469 7.848 0.26 1 98.06 131 LEU B CA 1
ATOM 4435 C C . LEU B 1 131 ? -16.375 6.824 0.004 1 98.06 131 LEU B C 1
ATOM 4437 O O . LEU B 1 131 ? -16.641 5.711 -0.445 1 98.06 131 LEU B O 1
ATOM 4441 N N . ILE B 1 132 ? -15.094 7.152 0.286 1 97.94 132 ILE B N 1
ATOM 4442 C CA . ILE B 1 132 ? -13.953 6.254 0.117 1 97.94 132 ILE B CA 1
ATOM 4443 C C . ILE B 1 132 ? -14.117 5.031 1.013 1 97.94 132 ILE B C 1
ATOM 4445 O O . ILE B 1 132 ? -13.852 3.902 0.589 1 97.94 132 ILE B O 1
ATOM 4449 N N . ALA B 1 133 ? -14.578 5.258 2.23 1 97.88 133 ALA B N 1
ATOM 4450 C CA . ALA B 1 133 ? -14.828 4.148 3.146 1 97.88 133 ALA B CA 1
ATOM 4451 C C . ALA B 1 133 ? -15.914 3.223 2.605 1 97.88 133 ALA B C 1
ATOM 4453 O O . ALA B 1 133 ? -15.82 2 2.727 1 97.88 133 ALA B O 1
ATOM 4454 N N . GLU B 1 134 ? -16.938 3.822 2.025 1 97.56 134 GLU B N 1
ATOM 4455 C CA . GLU B 1 134 ? -18 3.031 1.425 1 97.56 134 GLU B CA 1
ATOM 4456 C C . GLU B 1 134 ? -17.484 2.176 0.276 1 97.56 134 GLU B C 1
ATOM 4458 O O . GLU B 1 134 ? -17.844 1.003 0.154 1 97.56 134 GLU B O 1
ATOM 4463 N N . ARG B 1 135 ? -16.641 2.773 -0.544 1 96.88 135 ARG B N 1
ATOM 4464 C CA . ARG B 1 135 ? -16.062 2.029 -1.654 1 96.88 135 ARG B CA 1
ATOM 4465 C C . ARG B 1 135 ? -15.141 0.918 -1.146 1 96.88 135 ARG B C 1
ATOM 4467 O O . ARG B 1 135 ? -15.062 -0.151 -1.755 1 96.88 135 ARG B O 1
ATOM 4474 N N . ALA B 1 136 ? -14.469 1.117 -0.058 1 97.38 136 ALA B N 1
ATOM 4475 C CA . ALA B 1 136 ? -13.617 0.097 0.552 1 97.38 136 ALA B CA 1
ATOM 4476 C C . ALA B 1 136 ? -14.445 -1.095 1.023 1 97.38 136 ALA B C 1
ATOM 4478 O O . ALA B 1 136 ? -14.023 -2.246 0.884 1 97.38 136 ALA B O 1
ATOM 4479 N N . LEU B 1 137 ? -15.625 -0.792 1.583 1 96.81 137 LEU B N 1
ATOM 4480 C CA . LEU B 1 137 ? -16.516 -1.869 1.991 1 96.81 137 LEU B CA 1
ATOM 4481 C C . LEU B 1 137 ? -16.969 -2.691 0.787 1 96.81 137 LEU B C 1
ATOM 4483 O O . LEU B 1 137 ? -16.984 -3.922 0.842 1 96.81 137 LEU B O 1
ATOM 4487 N N . HIS B 1 138 ? -17.312 -2.016 -0.264 1 95.81 138 HIS B N 1
ATOM 4488 C CA . HIS B 1 138 ? -17.734 -2.715 -1.476 1 95.81 138 HIS B CA 1
ATOM 4489 C C . HIS B 1 138 ? -16.609 -3.6 -2.01 1 95.81 138 HIS B C 1
ATOM 4491 O O . HIS B 1 138 ? -16.844 -4.727 -2.439 1 95.81 138 HIS B O 1
ATOM 4497 N N . GLN B 1 139 ? -15.383 -3.121 -2.002 1 95.94 139 GLN B N 1
ATOM 4498 C CA . GLN B 1 139 ? -14.227 -3.902 -2.424 1 95.94 139 GLN B CA 1
ATOM 4499 C C . GLN B 1 139 ? -14.031 -5.129 -1.535 1 95.94 139 GLN B C 1
ATOM 4501 O O . GLN B 1 139 ? -13.773 -6.227 -2.029 1 95.94 139 GLN B O 1
ATOM 4506 N N . GLY B 1 140 ? -14.164 -4.879 -0.245 1 96.06 140 GLY B N 1
ATOM 4507 C CA . GLY B 1 140 ? -14.055 -5.988 0.685 1 96.06 140 GLY B CA 1
ATOM 4508 C C . GLY B 1 140 ? -15.109 -7.062 0.454 1 96.06 140 GLY B C 1
ATOM 4509 O O . GLY B 1 140 ? -14.812 -8.258 0.53 1 96.06 140 GLY B O 1
ATOM 4510 N N . ARG B 1 141 ? -16.312 -6.648 0.155 1 95.81 141 ARG B N 1
ATOM 4511 C CA . ARG B 1 141 ? -17.391 -7.582 -0.14 1 95.81 141 ARG B CA 1
ATOM 4512 C C . ARG B 1 141 ? -17.078 -8.422 -1.373 1 95.81 141 ARG B C 1
ATOM 4514 O O . ARG B 1 141 ? -17.25 -9.641 -1.363 1 95.81 141 ARG B O 1
ATOM 4521 N N . GLN B 1 142 ? -16.625 -7.777 -2.377 1 94.81 142 GLN B N 1
ATOM 4522 C CA . GLN B 1 142 ? -16.266 -8.469 -3.611 1 94.81 142 GLN B CA 1
ATOM 4523 C C . GLN B 1 142 ? -15.156 -9.484 -3.373 1 94.81 142 GLN B C 1
ATOM 4525 O O . GLN B 1 142 ? -15.211 -10.609 -3.881 1 94.81 142 GLN B O 1
ATOM 4530 N N . GLU B 1 143 ? -14.148 -9.07 -2.639 1 95.56 143 GLU B N 1
ATOM 4531 C CA . GLU B 1 143 ? -13.031 -9.961 -2.334 1 95.56 143 GLU B CA 1
ATOM 4532 C C . GLU B 1 143 ? -13.5 -11.172 -1.524 1 95.56 143 GLU B C 1
ATOM 4534 O O . GLU B 1 143 ? -13.078 -12.297 -1.784 1 95.56 143 GLU B O 1
ATOM 4539 N N . LEU B 1 144 ? -14.375 -10.914 -0.598 1 96.25 144 LEU B N 1
ATOM 4540 C CA . LEU B 1 144 ? -14.891 -12 0.228 1 96.25 144 LEU B CA 1
ATOM 4541 C C . LEU B 1 144 ? -15.703 -12.977 -0.61 1 96.25 144 LEU B C 1
ATOM 4543 O O . LEU B 1 144 ? -15.555 -14.195 -0.467 1 96.25 144 LEU B O 1
ATOM 4547 N N . VAL B 1 145 ? -16.547 -12.469 -1.486 1 95.5 145 VAL B N 1
ATOM 4548 C CA . VAL B 1 145 ? -17.359 -13.32 -2.344 1 95.5 145 VAL B CA 1
ATOM 4549 C C . VAL B 1 145 ? -16.453 -14.188 -3.219 1 95.5 145 VAL B C 1
ATOM 4551 O O . VAL B 1 145 ? -16.688 -15.391 -3.367 1 95.5 145 VAL B O 1
ATOM 4554 N N . PHE B 1 146 ? -15.398 -13.609 -3.742 1 95.5 146 PHE B N 1
ATOM 4555 C CA . PHE B 1 146 ? -14.453 -14.367 -4.562 1 95.5 146 PHE B CA 1
ATOM 4556 C C . PHE B 1 146 ? -13.766 -15.453 -3.738 1 95.5 146 PHE B C 1
ATOM 4558 O O . PHE B 1 146 ? -13.688 -16.609 -4.164 1 95.5 146 PHE B O 1
ATOM 4565 N N . ASN B 1 147 ? -13.297 -15.07 -2.596 1 96.44 147 ASN B N 1
ATOM 4566 C CA . ASN B 1 147 ? -12.578 -16.031 -1.76 1 96.44 147 ASN B CA 1
ATOM 4567 C C . ASN B 1 147 ? -13.469 -17.188 -1.328 1 96.44 147 ASN B C 1
ATOM 4569 O O . ASN B 1 147 ? -13.062 -18.344 -1.394 1 96.44 147 ASN B O 1
ATOM 4573 N N . VAL B 1 148 ? -14.695 -16.859 -0.93 1 96.25 148 VAL B N 1
ATOM 4574 C CA . VAL B 1 148 ? -15.648 -17.891 -0.512 1 96.25 148 VAL B CA 1
ATOM 4575 C C . VAL B 1 148 ? -15.969 -18.797 -1.689 1 96.25 148 VAL B C 1
ATOM 4577 O O . VAL B 1 148 ? -15.969 -20.031 -1.55 1 96.25 148 VAL B O 1
ATOM 4580 N N . THR B 1 149 ? -16.234 -18.234 -2.834 1 94.56 149 THR B N 1
ATOM 4581 C CA . THR B 1 149 ? -16.547 -19.016 -4.02 1 94.56 149 THR B CA 1
ATOM 4582 C C . THR B 1 149 ? -15.383 -19.938 -4.387 1 94.56 149 THR B C 1
ATOM 4584 O O . THR B 1 149 ? -15.586 -21.125 -4.68 1 94.56 149 THR B O 1
ATOM 4587 N N . SER B 1 150 ? -14.164 -19.391 -4.332 1 95.38 150 SER B N 1
ATOM 4588 C CA . SER B 1 150 ? -12.977 -20.156 -4.668 1 95.38 150 SER B CA 1
ATOM 4589 C C . SER B 1 150 ? -12.797 -21.344 -3.711 1 95.38 150 SER B C 1
ATOM 4591 O O . SER B 1 150 ? -12.547 -22.469 -4.145 1 95.38 150 SER B O 1
ATOM 4593 N N . VAL B 1 151 ? -12.977 -21.078 -2.436 1 97.06 151 VAL B N 1
ATOM 4594 C CA . VAL B 1 151 ? -12.797 -22.125 -1.441 1 97.06 151 VAL B CA 1
ATOM 4595 C C . VAL B 1 151 ? -13.93 -23.141 -1.558 1 97.06 151 VAL B C 1
ATOM 4597 O O . VAL B 1 151 ? -13.703 -24.359 -1.436 1 97.06 151 VAL B O 1
ATOM 4600 N N . TYR B 1 152 ? -15.172 -22.703 -1.804 1 95.62 152 TYR B N 1
ATOM 4601 C CA . TYR B 1 152 ? -16.312 -23.578 -2.029 1 95.62 152 TYR B CA 1
ATOM 4602 C C . TYR B 1 152 ? -16.047 -24.531 -3.186 1 95.62 152 TYR B C 1
ATOM 4604 O O . TYR B 1 152 ? -16.25 -25.75 -3.055 1 95.62 152 TYR B O 1
ATOM 4612 N N . CYS B 1 153 ? -15.555 -23.984 -4.266 1 95.06 153 CYS B N 1
ATOM 4613 C CA . CYS B 1 153 ? -15.227 -24.797 -5.434 1 95.06 153 CYS B CA 1
ATOM 4614 C C . CYS B 1 153 ? -14.109 -25.781 -5.121 1 95.06 153 CYS B C 1
ATOM 4616 O O . CYS B 1 153 ? -14.156 -26.938 -5.562 1 95.06 153 CYS B O 1
ATOM 4618 N N . LYS B 1 154 ? -13.148 -25.328 -4.352 1 96.31 154 LYS B N 1
ATOM 4619 C CA . LYS B 1 154 ? -12.039 -26.203 -3.984 1 96.31 154 LYS B CA 1
ATOM 4620 C C . LYS B 1 154 ? -12.523 -27.375 -3.145 1 96.31 154 LYS B C 1
ATOM 4622 O O . LYS B 1 154 ? -12.039 -28.5 -3.309 1 96.31 154 LYS B O 1
ATOM 4627 N N . ILE B 1 155 ? -13.453 -27.156 -2.289 1 96.88 155 ILE B N 1
ATOM 4628 C CA . ILE B 1 155 ? -14 -28.219 -1.459 1 96.88 155 ILE B CA 1
ATOM 4629 C C . ILE B 1 155 ? -14.719 -29.25 -2.338 1 96.88 155 ILE B C 1
ATOM 4631 O O . ILE B 1 155 ? -14.523 -30.453 -2.189 1 96.88 155 ILE B O 1
ATOM 4635 N N . LEU B 1 156 ? -15.555 -28.781 -3.234 1 95.94 156 LEU B N 1
ATOM 4636 C CA . LEU B 1 156 ? -16.25 -29.688 -4.141 1 95.94 156 LEU B CA 1
ATOM 4637 C C . LEU B 1 156 ? -15.266 -30.5 -4.969 1 95.94 156 LEU B C 1
ATOM 4639 O O . LEU B 1 156 ? -15.477 -31.703 -5.188 1 95.94 156 LEU B O 1
ATOM 4643 N N . GLU B 1 157 ? -14.195 -29.781 -5.406 1 95.5 157 GLU B N 1
ATOM 4644 C CA . GLU B 1 157 ? -13.141 -30.469 -6.145 1 95.5 157 GLU B CA 1
ATOM 4645 C C . GLU B 1 157 ? -12.516 -31.594 -5.312 1 95.5 157 GLU B C 1
ATOM 4647 O O . GLU B 1 157 ? -12.383 -32.719 -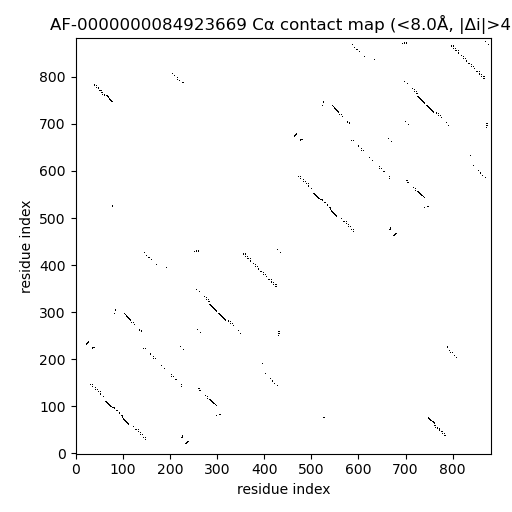5.777 1 95.5 157 GLU B O 1
ATOM 4652 N N . LEU B 1 158 ? -12.18 -31.281 -4.098 1 96.75 158 LEU B N 1
ATOM 4653 C CA . LEU B 1 158 ? -11.508 -32.25 -3.223 1 96.75 158 LEU B CA 1
ATOM 4654 C C . LEU B 1 158 ? -12.43 -33.406 -2.877 1 96.75 158 LEU B C 1
ATOM 4656 O O . LEU B 1 158 ? -11.977 -34.531 -2.727 1 96.75 158 LEU B O 1
ATOM 4660 N N . GLU B 1 159 ? -13.672 -33.188 -2.73 1 95.88 159 GLU B N 1
ATOM 4661 C CA . GLU B 1 159 ? -14.641 -34.25 -2.48 1 95.88 159 GLU B CA 1
ATOM 4662 C C . GLU B 1 159 ? -14.703 -35.219 -3.654 1 95.88 159 GLU B C 1
ATOM 4664 O O . GLU B 1 159 ? -14.719 -36.438 -3.461 1 95.88 159 GLU B O 1
ATOM 4669 N N . GLU B 1 160 ? -14.727 -34.656 -4.832 1 95.25 160 GLU B N 1
ATOM 4670 C CA . GLU B 1 160 ? -14.734 -35.5 -6.02 1 95.25 160 GLU B CA 1
ATOM 4671 C C . GLU B 1 160 ? -13.422 -36.25 -6.168 1 95.25 160 GLU B C 1
ATOM 4673 O O . GLU B 1 160 ? -13.406 -37.406 -6.57 1 95.25 160 GLU B O 1
ATOM 4678 N N . LEU B 1 161 ? -12.344 -35.562 -5.863 1 96.12 161 LEU B N 1
ATOM 4679 C CA . LEU B 1 161 ? -11.039 -36.219 -5.91 1 96.12 161 LEU B CA 1
ATOM 4680 C C . LEU B 1 161 ? -10.961 -37.375 -4.891 1 96.12 161 LEU B C 1
ATOM 4682 O O . LEU B 1 161 ? -10.375 -38.406 -5.168 1 96.12 161 LEU B O 1
ATOM 4686 N N . LEU B 1 162 ? -11.516 -37.125 -3.752 1 96.5 162 LEU B N 1
ATOM 4687 C CA . LEU B 1 162 ? -11.531 -38.188 -2.727 1 96.5 162 LEU B CA 1
ATOM 4688 C C . LEU B 1 162 ? -12.273 -39.406 -3.215 1 96.5 162 LEU B C 1
ATOM 4690 O O . LEU B 1 162 ? -11.789 -40.531 -3.062 1 96.5 162 LEU B O 1
ATOM 4694 N N . LYS B 1 163 ? -13.367 -39.188 -3.846 1 96 163 LYS B N 1
ATOM 4695 C CA . LYS B 1 163 ? -14.133 -40.312 -4.406 1 96 163 LYS B CA 1
ATOM 4696 C C . LYS B 1 163 ? -13.32 -41.062 -5.453 1 96 163 LYS B C 1
ATOM 4698 O O . LYS B 1 163 ? -13.328 -42.312 -5.48 1 96 163 LYS B O 1
ATOM 4703 N N . ALA B 1 164 ? -12.664 -40.25 -6.242 1 95.38 164 ALA B N 1
ATOM 4704 C CA . ALA B 1 164 ? -11.852 -40.875 -7.289 1 95.38 164 ALA B CA 1
ATOM 4705 C C . ALA B 1 164 ? -10.703 -41.688 -6.691 1 95.38 164 ALA B C 1
ATOM 4707 O O . ALA B 1 164 ? -10.438 -42.812 -7.133 1 95.38 164 ALA B O 1
ATOM 4708 N N . HIS B 1 165 ? -10.039 -41.188 -5.719 1 96.5 165 HIS B N 1
ATOM 4709 C CA . HIS B 1 165 ? -8.938 -41.875 -5.066 1 96.5 165 HIS B CA 1
ATOM 4710 C C . HIS B 1 165 ? -9.43 -43.125 -4.332 1 96.5 165 HIS B C 1
ATOM 4712 O O . HIS B 1 165 ? -8.766 -44.156 -4.344 1 96.5 165 HIS B O 1
ATOM 4718 N N . GLU B 1 166 ? -10.57 -43.062 -3.717 1 96.44 166 GLU B N 1
ATOM 4719 C CA . GLU B 1 166 ? -11.156 -44.219 -3.045 1 96.44 166 GLU B CA 1
ATOM 4720 C C . GLU B 1 166 ? -11.508 -45.312 -4.043 1 96.44 166 GLU B C 1
ATOM 4722 O O . GLU B 1 166 ? -11.297 -46.5 -3.777 1 96.44 166 GLU B O 1
ATOM 4727 N N . GLN B 1 167 ? -12.062 -44.875 -5.137 1 94.88 167 GLN B N 1
ATOM 4728 C CA . GLN B 1 167 ? -12.375 -45.844 -6.191 1 94.88 167 GLN B CA 1
ATOM 4729 C C . GLN B 1 167 ? -11.102 -46.5 -6.711 1 94.88 167 GLN B C 1
ATOM 4731 O O . GLN B 1 167 ? -11.102 -47.719 -6.992 1 94.88 167 GLN B O 1
ATOM 4736 N N . ASN B 1 168 ? -10.062 -45.719 -6.859 1 95.19 168 ASN B N 1
ATOM 4737 C CA . ASN B 1 168 ? -8.781 -46.281 -7.281 1 95.19 168 ASN B CA 1
ATOM 4738 C C . ASN B 1 168 ? -8.266 -47.312 -6.293 1 95.19 168 ASN B C 1
ATOM 4740 O O . ASN B 1 168 ? -7.758 -48.375 -6.691 1 95.19 168 ASN B O 1
ATOM 4744 N N . VAL B 1 169 ? -8.398 -47.062 -5.023 1 96.06 169 VAL B N 1
ATOM 4745 C CA . VAL B 1 169 ? -7.957 -48 -3.99 1 96.06 169 VAL B CA 1
ATOM 4746 C C . VAL B 1 169 ? -8.766 -49.281 -4.078 1 96.06 169 VAL B C 1
ATOM 4748 O O . VAL B 1 169 ? -8.211 -50.375 -3.994 1 96.06 169 VAL B O 1
ATOM 4751 N N . ARG B 1 170 ? -10.008 -49.219 -4.305 1 95.62 170 ARG B N 1
ATOM 4752 C CA . ARG B 1 170 ? -10.859 -50.375 -4.445 1 95.62 170 ARG B CA 1
ATOM 4753 C C . ARG B 1 170 ? -10.445 -51.219 -5.652 1 95.62 170 ARG B C 1
ATOM 4755 O O . ARG B 1 170 ? -10.398 -52.438 -5.578 1 95.62 170 ARG B O 1
ATOM 4762 N N . GLN B 1 171 ? -10.18 -50.5 -6.703 1 93.69 171 GLN B N 1
ATOM 4763 C CA . GLN B 1 171 ? -9.75 -51.188 -7.914 1 93.69 171 GLN B CA 1
ATOM 4764 C C . GLN B 1 171 ? -8.406 -51.875 -7.699 1 93.69 171 GLN B C 1
ATOM 4766 O O . GLN B 1 171 ? -8.211 -53 -8.172 1 93.69 171 GLN B O 1
ATOM 4771 N N . LEU B 1 172 ? -7.496 -51.25 -7.004 1 94.75 172 LEU B N 1
ATOM 4772 C CA . LEU B 1 172 ? -6.195 -51.844 -6.707 1 94.75 172 LEU B CA 1
ATOM 4773 C C . LEU B 1 172 ? -6.336 -53.031 -5.773 1 94.75 172 LEU B C 1
ATOM 4775 O O . LEU B 1 172 ? -5.605 -54 -5.906 1 94.75 172 LEU B O 1
ATOM 4779 N N . GLU B 1 173 ? -7.23 -52.969 -4.863 1 95.5 173 GLU B N 1
ATOM 4780 C CA . GLU B 1 173 ? -7.504 -54.094 -3.967 1 95.5 173 GLU B CA 1
ATOM 4781 C C . GLU B 1 173 ? -8.016 -55.312 -4.742 1 95.5 173 GLU B C 1
ATOM 4783 O O . GLU B 1 173 ? -7.602 -56.438 -4.48 1 95.5 173 GLU B O 1
ATOM 4788 N N . GLU B 1 174 ? -8.883 -55.062 -5.648 1 94.31 174 GLU B N 1
ATOM 4789 C CA . GLU B 1 174 ? -9.398 -56.125 -6.488 1 94.31 174 GLU B CA 1
ATOM 4790 C C . GLU B 1 174 ? -8.289 -56.719 -7.348 1 94.31 174 GLU B C 1
ATOM 4792 O O . GLU B 1 174 ? -8.219 -57.969 -7.492 1 94.31 174 GLU B O 1
ATOM 4797 N N . HIS B 1 175 ? -7.496 -55.844 -7.875 1 93.88 175 HIS B N 1
ATOM 4798 C CA . HIS B 1 175 ? -6.383 -56.344 -8.68 1 93.88 175 HIS B CA 1
ATOM 4799 C C . HIS B 1 175 ? -5.406 -57.156 -7.84 1 93.88 175 HIS B C 1
ATOM 4801 O O . HIS B 1 175 ? -4.875 -58.156 -8.305 1 93.88 175 HIS B O 1
ATOM 4807 N N . ARG B 1 176 ? -5.137 -56.688 -6.641 1 94.31 176 ARG B N 1
ATOM 4808 C CA . ARG B 1 176 ? -4.266 -57.438 -5.73 1 94.31 176 ARG B CA 1
ATOM 4809 C C . ARG B 1 176 ? -4.816 -58.812 -5.461 1 94.31 176 ARG B C 1
ATOM 4811 O O . ARG B 1 176 ? -4.062 -59.812 -5.426 1 94.31 176 ARG B O 1
ATOM 4818 N N . ARG B 1 177 ? -6.094 -58.969 -5.301 1 94.38 177 ARG B N 1
ATOM 4819 C CA . ARG B 1 177 ? -6.742 -60.25 -5.043 1 94.38 177 ARG B CA 1
ATOM 4820 C C . ARG B 1 177 ? -6.566 -61.219 -6.223 1 94.38 177 ARG B C 1
ATOM 4822 O O . ARG B 1 177 ? -6.215 -62.375 -6.039 1 94.38 177 ARG B O 1
ATOM 4829 N N . VAL B 1 178 ? -6.785 -60.688 -7.359 1 93.12 178 VAL B N 1
ATOM 4830 C CA . VAL B 1 178 ? -6.648 -61.469 -8.57 1 93.12 178 VAL B CA 1
ATOM 4831 C C . VAL B 1 178 ? -5.191 -61.906 -8.75 1 93.12 178 VAL B C 1
ATOM 4833 O O . VAL B 1 178 ? -4.91 -63.062 -9.039 1 93.12 178 VAL B O 1
ATOM 4836 N N . THR B 1 179 ? -4.273 -60.969 -8.547 1 93.62 179 THR B N 1
ATOM 4837 C CA . THR B 1 179 ? -2.85 -61.25 -8.672 1 93.62 179 THR B CA 1
ATOM 4838 C C . THR B 1 179 ? -2.414 -62.281 -7.648 1 93.62 179 THR B C 1
ATOM 4840 O O . THR B 1 179 ? -1.606 -63.188 -7.957 1 93.62 179 THR B O 1
ATOM 4843 N N . GLU B 1 180 ? -2.922 -62.219 -6.504 1 93.56 180 GLU B N 1
ATOM 4844 C CA . GLU B 1 180 ? -2.625 -63.188 -5.461 1 93.56 180 GLU B CA 1
ATOM 4845 C C . GLU B 1 180 ? -3.051 -64.625 -5.883 1 93.56 180 GLU B C 1
ATOM 4847 O O . GLU B 1 180 ? -2.324 -65.562 -5.652 1 93.56 180 GLU B O 1
ATOM 4852 N N . GLN B 1 181 ? -4.195 -64.688 -6.531 1 93 181 GLN B N 1
ATOM 4853 C CA . GLN B 1 181 ? -4.691 -66 -7.02 1 93 181 GLN B CA 1
ATOM 4854 C C . GLN B 1 181 ? -3.789 -66.5 -8.117 1 93 181 GLN B C 1
ATOM 4856 O O . GLN B 1 181 ? -3.51 -67.75 -8.148 1 93 181 GLN B O 1
ATOM 4861 N N . PHE B 1 182 ? -3.312 -65.688 -8.945 1 92.81 182 PHE B N 1
ATOM 4862 C CA . PHE B 1 182 ? -2.441 -66.125 -10.031 1 92.81 182 PHE B CA 1
ATOM 4863 C C . PHE B 1 182 ? -1.076 -66.562 -9.5 1 92.81 182 PHE B C 1
ATOM 4865 O O . PHE B 1 182 ? -0.467 -67.5 -10.016 1 92.81 182 PHE B O 1
ATOM 4872 N N . VAL B 1 183 ? -0.587 -65.875 -8.492 1 92.31 183 VAL B N 1
ATOM 4873 C CA . VAL B 1 183 ? 0.685 -66.25 -7.875 1 92.31 183 VAL B CA 1
ATOM 4874 C C . VAL B 1 183 ? 0.556 -67.625 -7.195 1 92.31 183 VAL B C 1
ATOM 4876 O O . VAL B 1 183 ? 1.439 -68.438 -7.32 1 92.31 183 VAL B O 1
ATOM 4879 N N . LYS B 1 184 ? -0.532 -67.812 -6.578 1 92.56 184 LYS B N 1
ATOM 4880 C CA . LYS B 1 184 ? -0.794 -69.125 -5.922 1 92.56 184 LYS B CA 1
ATOM 4881 C C . LYS B 1 184 ? -0.898 -70.25 -6.938 1 92.56 184 LYS B C 1
ATOM 4883 O O . LYS B 1 184 ? -0.471 -71.375 -6.668 1 92.56 184 LYS B O 1
ATOM 4888 N N . ALA B 1 185 ? -1.361 -69.875 -8.117 1 92.38 185 ALA B N 1
ATOM 4889 C CA . ALA B 1 185 ? -1.524 -70.812 -9.195 1 92.38 185 ALA B CA 1
ATOM 4890 C C . ALA B 1 185 ? -0.232 -71 -9.992 1 92.38 185 ALA B C 1
ATOM 4892 O O . ALA B 1 185 ? -0.135 -71.875 -10.859 1 92.38 185 ALA B O 1
ATOM 4893 N N . GLY B 1 186 ? 0.834 -70.125 -9.719 1 89.56 186 GLY B N 1
ATOM 4894 C CA . GLY B 1 186 ? 2.133 -70.25 -10.375 1 89.56 186 GLY B CA 1
ATOM 4895 C C . GLY B 1 186 ? 2.168 -69.5 -11.719 1 89.56 186 GLY B C 1
ATOM 4896 O O . GLY B 1 186 ? 3.148 -69.625 -12.453 1 89.56 186 GLY B O 1
ATOM 4897 N N . SER B 1 187 ? 1.15 -68.812 -12 1 90.06 187 SER B N 1
ATOM 4898 C CA . SER B 1 187 ? 1.033 -68.188 -13.32 1 90.06 187 SER B CA 1
ATOM 4899 C C . SER B 1 187 ? 1.53 -66.75 -13.289 1 90.06 187 SER B C 1
ATOM 4901 O O . SER B 1 187 ? 1.564 -66.062 -14.328 1 90.06 187 SER B O 1
ATOM 4903 N N . ALA B 1 188 ? 1.767 -66.25 -12.078 1 88.69 188 ALA B N 1
ATOM 4904 C CA . ALA B 1 188 ? 2.328 -64.938 -11.938 1 88.69 188 ALA B CA 1
ATOM 4905 C C . ALA B 1 188 ? 3.471 -64.875 -10.93 1 88.69 188 ALA B C 1
ATOM 4907 O O . ALA B 1 188 ? 3.572 -65.812 -10.086 1 88.69 188 ALA B O 1
ATOM 4908 N N . ALA B 1 189 ? 4.359 -63.969 -11.117 1 90.75 189 ALA B N 1
ATOM 4909 C CA . ALA B 1 189 ? 5.52 -63.875 -10.234 1 90.75 189 ALA B CA 1
ATOM 4910 C C . ALA B 1 189 ? 5.164 -63.156 -8.938 1 90.75 189 ALA B C 1
ATOM 4912 O O . ALA B 1 189 ? 4.262 -62.312 -8.914 1 90.75 189 ALA B O 1
ATOM 4913 N N . ARG B 1 190 ? 5.883 -63.469 -7.895 1 91.44 190 ARG B N 1
ATOM 4914 C CA . ARG B 1 190 ? 5.68 -62.812 -6.598 1 91.44 190 ARG B CA 1
ATOM 4915 C C . ARG B 1 190 ? 5.973 -61.344 -6.668 1 91.44 190 ARG B C 1
ATOM 4917 O O . ARG B 1 190 ? 5.352 -60.531 -5.961 1 91.44 190 ARG B O 1
ATOM 4924 N N . VAL B 1 191 ? 6.824 -60.938 -7.551 1 91.44 191 VAL B N 1
ATOM 4925 C CA . VAL B 1 191 ? 7.199 -59.562 -7.734 1 91.44 191 VAL B CA 1
ATOM 4926 C C . VAL B 1 191 ? 5.984 -58.75 -8.188 1 91.44 191 VAL B C 1
ATOM 4928 O O . VAL B 1 191 ? 5.852 -57.562 -7.844 1 91.44 191 VAL B O 1
ATOM 4931 N N . ASP B 1 192 ? 5.102 -59.406 -8.867 1 91.38 192 ASP B N 1
ATOM 4932 C CA . ASP B 1 192 ? 3.887 -58.75 -9.328 1 91.38 192 ASP B CA 1
ATOM 4933 C C . ASP B 1 192 ? 2.979 -58.375 -8.156 1 91.38 192 ASP B C 1
ATOM 4935 O O . ASP B 1 192 ? 2.369 -57.312 -8.141 1 91.38 192 ASP B O 1
ATOM 4939 N N . LEU B 1 193 ? 2.951 -59.25 -7.234 1 92.5 193 LEU B N 1
ATOM 4940 C CA . LEU B 1 193 ? 2.158 -59 -6.039 1 92.5 193 LEU B CA 1
ATOM 4941 C C . LEU B 1 193 ? 2.764 -57.875 -5.219 1 92.5 193 LEU B C 1
ATOM 4943 O O . LEU B 1 193 ? 2.041 -57.031 -4.703 1 92.5 193 LEU B O 1
ATOM 4947 N N . MET B 1 194 ? 4.066 -57.844 -5.164 1 93.75 194 MET B N 1
ATOM 4948 C CA . MET B 1 194 ? 4.758 -56.781 -4.426 1 93.75 194 MET B CA 1
ATOM 4949 C C . MET B 1 194 ? 4.516 -55.438 -5.07 1 93.75 194 MET B C 1
ATOM 4951 O O . MET B 1 194 ? 4.316 -54.438 -4.375 1 93.75 194 MET B O 1
ATOM 4955 N N . LYS B 1 195 ? 4.535 -55.344 -6.406 1 92.06 195 LYS B N 1
ATOM 4956 C CA . LYS B 1 195 ? 4.266 -54.125 -7.129 1 92.06 195 LYS B CA 1
ATOM 4957 C C . LYS B 1 195 ? 2.854 -53.625 -6.844 1 92.06 195 LYS B C 1
ATOM 4959 O O . LYS B 1 195 ? 2.648 -52.406 -6.645 1 92.06 195 LYS B O 1
ATOM 4964 N N . THR B 1 196 ? 1.95 -54.5 -6.785 1 93.31 196 THR B N 1
ATOM 4965 C CA . THR B 1 196 ? 0.564 -54.125 -6.504 1 93.31 196 THR B CA 1
ATOM 4966 C C . THR B 1 196 ? 0.422 -53.594 -5.078 1 93.31 196 THR B C 1
ATOM 4968 O O . THR B 1 196 ? -0.312 -52.625 -4.84 1 93.31 196 THR B O 1
ATOM 4971 N N . ASP B 1 197 ? 1.185 -54.188 -4.215 1 94 197 ASP B N 1
ATOM 4972 C CA . ASP B 1 197 ? 1.137 -53.781 -2.82 1 94 197 ASP B CA 1
ATOM 4973 C C . ASP B 1 197 ? 1.681 -52.344 -2.662 1 94 197 ASP B C 1
ATOM 4975 O O . ASP B 1 197 ? 1.131 -51.562 -1.903 1 94 197 ASP B O 1
ATOM 4979 N N . VAL B 1 198 ? 2.715 -52.062 -3.332 1 94.38 198 VAL B N 1
ATOM 4980 C CA . VAL B 1 198 ? 3.312 -50.75 -3.285 1 94.38 198 VAL B CA 1
ATOM 4981 C C . VAL B 1 198 ? 2.32 -49.719 -3.822 1 94.38 198 VAL B C 1
ATOM 4983 O O . VAL B 1 198 ? 2.125 -48.656 -3.219 1 94.38 198 VAL B O 1
ATOM 4986 N N . GLU B 1 199 ? 1.72 -50 -4.922 1 94.06 199 GLU B N 1
ATOM 4987 C CA . GLU B 1 199 ? 0.763 -49.094 -5.531 1 94.06 199 GLU B CA 1
ATOM 4988 C C . GLU B 1 199 ? -0.46 -48.875 -4.637 1 94.06 199 GLU B C 1
ATOM 4990 O O . GLU B 1 199 ? -1.026 -47.781 -4.578 1 94.06 199 GLU B O 1
ATOM 4995 N N . LEU B 1 200 ? -0.904 -49.969 -4.039 1 94.25 200 LEU B N 1
ATOM 4996 C CA . LEU B 1 200 ? -2.021 -49.906 -3.105 1 94.25 200 LEU B CA 1
ATOM 4997 C C . LEU B 1 200 ? -1.682 -48.969 -1.934 1 94.25 200 LEU B C 1
ATOM 4999 O O . LEU B 1 200 ? -2.502 -48.156 -1.527 1 94.25 200 LEU B O 1
ATOM 5003 N N . ALA B 1 201 ? -0.469 -49.094 -1.415 1 95.62 201 ALA B N 1
ATOM 5004 C CA . ALA B 1 201 ? -0.023 -48.219 -0.332 1 95.62 201 ALA B CA 1
ATOM 5005 C C . ALA B 1 201 ? -0.008 -46.75 -0.774 1 95.62 201 ALA B C 1
ATOM 5007 O O . ALA B 1 201 ? -0.437 -45.875 -0.031 1 95.62 201 ALA B O 1
ATOM 5008 N N . HIS B 1 202 ? 0.488 -46.5 -1.974 1 94.19 202 HIS B N 1
ATOM 5009 C CA . HIS B 1 202 ? 0.493 -45.156 -2.537 1 94.19 202 HIS B CA 1
ATOM 5010 C C . HIS B 1 202 ? -0.924 -44.594 -2.684 1 94.19 202 HIS B C 1
ATOM 5012 O O . HIS B 1 202 ? -1.179 -43.438 -2.391 1 94.19 202 HIS B O 1
ATOM 5018 N N . GLY B 1 203 ? -1.803 -45.438 -3.154 1 95.62 203 GLY B N 1
ATOM 5019 C CA . GLY B 1 203 ? -3.195 -45.031 -3.281 1 95.62 203 GLY B CA 1
ATOM 5020 C C . GLY B 1 203 ? -3.832 -44.656 -1.959 1 95.62 203 GLY B C 1
ATOM 5021 O O . GLY B 1 203 ? -4.539 -43.656 -1.873 1 95.62 203 GLY B O 1
ATOM 5022 N N . ARG B 1 204 ? -3.523 -45.469 -0.949 1 96.19 204 ARG B N 1
ATOM 5023 C CA . ARG B 1 204 ? -4.066 -45.188 0.375 1 96.19 204 ARG B CA 1
ATOM 5024 C C . ARG B 1 204 ? -3.5 -43.875 0.929 1 96.19 204 ARG B C 1
ATOM 5026 O O . ARG B 1 204 ? -4.211 -43.125 1.595 1 96.19 204 ARG B O 1
ATOM 5033 N N . GLN B 1 205 ? -2.279 -43.656 0.656 1 96.25 205 GLN B N 1
ATOM 5034 C CA . GLN B 1 205 ? -1.653 -42.375 1.057 1 96.25 205 GLN B CA 1
ATOM 5035 C C . GLN B 1 205 ? -2.334 -41.188 0.389 1 96.25 205 GLN B C 1
ATOM 5037 O O . GLN B 1 205 ? -2.529 -40.156 1.018 1 96.25 205 GLN B O 1
ATOM 5042 N N . GLN B 1 206 ? -2.656 -41.281 -0.853 1 96.44 206 GLN B N 1
ATOM 5043 C CA . GLN B 1 206 ? -3.311 -40.188 -1.586 1 96.44 206 GLN B CA 1
ATOM 5044 C C . GLN B 1 206 ? -4.707 -39.906 -1.03 1 96.44 206 GLN B C 1
ATOM 5046 O O . GLN B 1 206 ? -5.148 -38.781 -1 1 96.44 206 GLN B O 1
ATOM 5051 N N . VAL B 1 207 ? -5.426 -41 -0.65 1 96.69 207 VAL B N 1
ATOM 5052 C CA . VAL B 1 207 ? -6.727 -40.844 -0.013 1 96.69 207 VAL B CA 1
ATOM 5053 C C . VAL B 1 207 ? -6.578 -40 1.257 1 96.69 207 VAL B C 1
ATOM 5055 O O . VAL B 1 207 ? -7.312 -39.031 1.463 1 96.69 207 VAL B O 1
ATOM 5058 N N . LEU B 1 208 ? -5.574 -40.344 2.039 1 96.69 208 LEU B N 1
ATOM 5059 C CA . LEU B 1 208 ? -5.34 -39.625 3.287 1 96.69 208 LEU B CA 1
ATOM 5060 C C . LEU B 1 208 ? -4.973 -38.156 3.02 1 96.69 208 LEU B C 1
ATOM 5062 O O . LEU B 1 208 ? -5.473 -37.25 3.689 1 96.69 208 LEU B O 1
ATOM 5066 N N . ALA B 1 209 ? -4.105 -37.906 2.09 1 96.56 209 ALA B N 1
ATOM 5067 C CA . ALA B 1 209 ? -3.684 -36.562 1.726 1 96.56 209 ALA B CA 1
ATOM 5068 C C . ALA B 1 209 ? -4.871 -35.719 1.268 1 96.56 209 ALA B C 1
ATOM 5070 O O . ALA B 1 209 ? -4.988 -34.531 1.63 1 96.56 209 ALA B O 1
ATOM 5071 N N . THR B 1 210 ? -5.734 -36.281 0.489 1 97.38 210 THR B N 1
ATOM 5072 C CA . THR B 1 210 ? -6.902 -35.594 -0.026 1 97.38 210 THR B CA 1
ATOM 5073 C C . THR B 1 210 ? -7.895 -35.281 1.098 1 97.38 210 THR B C 1
ATOM 5075 O O . THR B 1 210 ? -8.5 -34.219 1.13 1 97.38 210 THR B O 1
ATOM 5078 N N . GLN B 1 211 ? -8.023 -36.281 1.989 1 96.69 211 GLN B N 1
ATOM 5079 C CA . GLN B 1 211 ? -8.883 -36.062 3.154 1 96.69 211 GLN B CA 1
ATOM 5080 C C . GLN B 1 211 ? -8.383 -34.875 3.992 1 96.69 211 GLN B C 1
ATOM 5082 O O . GLN B 1 211 ? -9.18 -34.031 4.414 1 96.69 211 GLN B O 1
ATOM 5087 N N . ASN B 1 212 ? -7.129 -34.812 4.184 1 97.19 212 ASN B N 1
ATOM 5088 C CA . ASN B 1 212 ? -6.531 -33.719 4.941 1 97.19 212 ASN B CA 1
ATOM 5089 C C . ASN B 1 212 ? -6.715 -32.375 4.234 1 97.19 212 ASN B C 1
ATOM 5091 O O . ASN B 1 212 ? -6.984 -31.359 4.883 1 97.19 212 ASN B O 1
ATOM 5095 N N . ALA B 1 213 ? -6.531 -32.375 2.969 1 97 213 ALA B N 1
ATOM 5096 C CA . ALA B 1 213 ? -6.738 -31.141 2.182 1 97 213 ALA B CA 1
ATOM 5097 C C . ALA B 1 213 ? -8.188 -30.672 2.281 1 97 213 ALA B C 1
ATOM 5099 O O . ALA B 1 213 ? -8.445 -29.469 2.35 1 97 213 ALA B O 1
ATOM 5100 N N . GLY B 1 214 ? -9.109 -31.672 2.236 1 96.88 214 GLY B N 1
ATOM 5101 C CA . GLY B 1 214 ? -10.508 -31.328 2.42 1 96.88 214 GLY B CA 1
ATOM 5102 C C . GLY B 1 214 ? -10.805 -30.688 3.762 1 96.88 214 GLY B C 1
ATOM 5103 O O . GLY B 1 214 ? -11.484 -29.656 3.832 1 96.88 214 GLY B O 1
ATOM 5104 N N . ALA B 1 215 ? -10.211 -31.25 4.77 1 95.94 215 ALA B N 1
ATOM 5105 C CA . ALA B 1 215 ? -10.391 -30.719 6.113 1 95.94 215 ALA B CA 1
ATOM 5106 C C . ALA B 1 215 ? -9.828 -29.297 6.219 1 95.94 215 ALA B C 1
ATOM 5108 O O . ALA B 1 215 ? -10.445 -28.422 6.832 1 95.94 215 ALA B O 1
ATOM 5109 N N . ALA B 1 216 ? -8.703 -29.062 5.637 1 97.19 216 ALA B N 1
ATOM 5110 C CA . ALA B 1 216 ? -8.078 -27.75 5.633 1 97.19 216 ALA B CA 1
ATOM 5111 C C . ALA B 1 216 ? -8.945 -26.734 4.879 1 97.19 216 ALA B C 1
ATOM 5113 O O . ALA B 1 216 ? -9.07 -25.578 5.301 1 97.19 216 ALA B O 1
ATOM 5114 N N . ALA B 1 217 ? -9.523 -27.109 3.805 1 97.56 217 ALA B N 1
ATOM 5115 C CA . ALA B 1 217 ? -10.383 -26.234 3.016 1 97.56 217 ALA B CA 1
ATOM 5116 C C . ALA B 1 217 ? -11.641 -25.859 3.793 1 97.56 217 ALA B C 1
ATOM 5118 O O . ALA B 1 217 ? -12.078 -24.703 3.754 1 97.56 217 ALA B O 1
ATOM 5119 N N . TYR B 1 218 ? -12.172 -26.859 4.469 1 96.5 218 TYR B N 1
ATOM 5120 C CA . TYR B 1 218 ? -13.344 -26.562 5.297 1 96.5 218 TYR B CA 1
ATOM 5121 C C . TYR B 1 218 ? -12.984 -25.594 6.418 1 96.5 218 TYR B C 1
ATOM 5123 O O . TYR B 1 218 ? -13.781 -24.719 6.773 1 96.5 218 TYR B O 1
ATOM 5131 N N . ALA B 1 219 ? -11.836 -25.75 6.984 1 96.5 219 ALA B N 1
ATOM 5132 C CA . ALA B 1 219 ? -11.391 -24.828 8.016 1 96.5 219 ALA B CA 1
ATOM 5133 C C . ALA B 1 219 ? -11.289 -23.406 7.473 1 96.5 219 ALA B C 1
ATOM 5135 O O . ALA B 1 219 ? -11.688 -22.453 8.141 1 96.5 219 ALA B O 1
ATOM 5136 N N . LEU B 1 220 ? -10.758 -23.297 6.324 1 97.12 220 LEU B N 1
ATOM 5137 C CA . LEU B 1 220 ? -10.648 -21.984 5.68 1 97.12 220 LEU B CA 1
ATOM 5138 C C . LEU B 1 220 ? -12.031 -21.406 5.41 1 97.12 220 LEU B C 1
ATOM 5140 O O . LEU B 1 220 ? -12.258 -20.219 5.629 1 97.12 220 LEU B O 1
ATOM 5144 N N . LEU B 1 221 ? -12.93 -22.234 4.93 1 97.31 221 LEU B N 1
ATOM 5145 C CA . LEU B 1 221 ? -14.281 -21.766 4.656 1 97.31 221 LEU B CA 1
ATOM 5146 C C . LEU B 1 221 ? -14.945 -21.25 5.93 1 97.31 221 LEU B C 1
ATOM 5148 O O . LEU B 1 221 ? -15.594 -20.203 5.922 1 97.31 221 LEU B O 1
ATOM 5152 N N . ARG B 1 222 ? -14.734 -22 6.965 1 96.44 222 ARG B N 1
ATOM 5153 C CA . ARG B 1 222 ? -15.297 -21.594 8.25 1 96.44 222 ARG B CA 1
ATOM 5154 C C . ARG B 1 222 ? -14.75 -20.234 8.672 1 96.44 222 ARG B C 1
ATOM 5156 O O . ARG B 1 222 ? -15.492 -19.375 9.164 1 96.44 222 ARG B O 1
ATOM 5163 N N . SER B 1 223 ? -13.477 -20.047 8.516 1 96.81 223 SER B N 1
ATOM 5164 C CA . SER B 1 223 ? -12.852 -18.766 8.836 1 96.81 223 SER B CA 1
ATOM 5165 C C . SER B 1 223 ? -13.469 -17.625 8.008 1 96.81 223 SER B C 1
ATOM 5167 O O . SER B 1 223 ? -13.766 -16.562 8.547 1 96.81 223 SER B O 1
ATOM 5169 N N . LEU B 1 224 ? -13.703 -17.828 6.707 1 96.88 224 LEU B N 1
ATOM 5170 C CA . LEU B 1 224 ? -14.273 -16.812 5.816 1 96.88 224 LEU B CA 1
ATOM 5171 C C . LEU B 1 224 ? -15.727 -16.531 6.195 1 96.88 224 LEU B C 1
ATOM 5173 O O . LEU B 1 224 ? -16.219 -15.422 5.965 1 96.88 224 LEU B O 1
ATOM 5177 N N . MET B 1 225 ? -16.359 -17.562 6.754 1 96.56 225 MET B N 1
ATOM 5178 C CA . MET B 1 225 ? -17.75 -17.406 7.184 1 96.56 225 MET B CA 1
ATOM 5179 C C . MET B 1 225 ? -17.828 -16.703 8.531 1 96.56 225 MET B C 1
ATOM 5181 O O . MET B 1 225 ? -18.922 -16.312 8.969 1 96.56 225 MET B O 1
ATOM 5185 N N . GLY B 1 226 ? -16.719 -16.516 9.195 1 96.25 226 GLY B N 1
ATOM 5186 C CA . GLY B 1 226 ? -16.688 -15.82 10.469 1 96.25 226 GLY B CA 1
ATOM 5187 C C . GLY B 1 226 ? -17.156 -16.672 11.625 1 96.25 226 GLY B C 1
ATOM 5188 O O . GLY B 1 226 ? -17.688 -16.156 12.617 1 96.25 226 GLY B O 1
ATOM 5189 N N . VAL B 1 227 ? -17.062 -17.984 11.484 1 93.81 227 VAL B N 1
ATOM 5190 C CA . VAL B 1 227 ? -17.547 -18.859 12.547 1 93.81 227 VAL B CA 1
ATOM 5191 C C . VAL B 1 227 ? -16.375 -19.594 13.18 1 93.81 227 VAL B C 1
ATOM 5193 O O . VAL B 1 227 ? -15.344 -19.828 12.531 1 93.81 227 VAL B O 1
ATOM 5196 N N . ASP B 1 228 ? -16.484 -19.891 14.43 1 90.56 228 ASP B N 1
ATOM 5197 C CA . ASP B 1 228 ? -15.414 -20.578 15.148 1 90.56 228 ASP B CA 1
ATOM 5198 C C . ASP B 1 228 ? -15.742 -22.062 15.32 1 90.56 228 ASP B C 1
ATOM 5200 O O . ASP B 1 228 ? -16.578 -22.609 14.609 1 90.56 228 ASP B O 1
ATOM 5204 N N . GLU B 1 229 ? -14.992 -22.734 16.188 1 88 229 GLU B N 1
ATOM 5205 C CA . GLU B 1 229 ? -15.055 -24.188 16.359 1 88 229 GLU B CA 1
ATOM 5206 C C . GLU B 1 229 ? -16.406 -24.609 16.953 1 88 229 GLU B C 1
ATOM 5208 O O . GLU B 1 229 ? -16.797 -25.766 16.859 1 88 229 GLU B O 1
ATOM 5213 N N . SER B 1 230 ? -17.219 -23.672 17.547 1 89.62 230 SER B N 1
ATOM 5214 C CA . SER B 1 230 ? -18.484 -23.984 18.203 1 89.62 230 SER B CA 1
ATOM 5215 C C . SER B 1 230 ? -19.609 -24.125 17.188 1 89.62 230 SER B C 1
ATOM 5217 O O . SER B 1 230 ? -20.656 -24.688 17.484 1 89.62 230 SER B O 1
ATOM 5219 N N . TYR B 1 231 ? -19.359 -23.609 16 1 89.94 231 TYR B N 1
ATOM 5220 C CA . TYR B 1 231 ? -20.391 -23.719 14.961 1 89.94 231 TYR B CA 1
ATOM 5221 C C . TYR B 1 231 ? -20.562 -25.156 14.508 1 89.94 231 TYR B C 1
ATOM 5223 O O . TYR B 1 231 ? -19.578 -25.875 14.297 1 89.94 231 TYR B O 1
ATOM 5231 N N . PRO B 1 232 ? -21.734 -25.562 14.273 1 89.19 232 PRO B N 1
ATOM 5232 C CA . PRO B 1 232 ? -21.984 -26.953 13.906 1 89.19 232 PRO B CA 1
ATOM 5233 C C . PRO B 1 232 ? -21.328 -27.344 12.586 1 89.19 232 PRO B C 1
ATOM 5235 O O . PRO B 1 232 ? -21.047 -26.484 11.75 1 89.19 232 PRO B O 1
ATOM 5238 N N . ARG B 1 233 ? -21.125 -28.625 12.547 1 91.81 233 ARG B N 1
ATOM 5239 C CA . ARG B 1 233 ? -20.562 -29.156 11.312 1 91.81 233 ARG B CA 1
ATOM 5240 C C . ARG B 1 233 ? -21.547 -29.047 10.164 1 91.81 233 ARG B C 1
ATOM 5242 O O . ARG B 1 233 ? -22.766 -29.172 10.359 1 91.81 233 ARG B O 1
ATOM 5249 N N . PHE B 1 234 ? -21.062 -28.781 9.023 1 92.44 234 PHE B N 1
ATOM 5250 C CA . PHE B 1 234 ? -21.875 -28.688 7.809 1 92.44 234 PHE B CA 1
ATOM 5251 C C . PHE B 1 234 ? -21.078 -29.203 6.605 1 92.44 234 PHE B C 1
ATOM 5253 O O . PHE B 1 234 ? -19.859 -29.375 6.68 1 92.44 234 PHE B O 1
ATOM 5260 N N . THR B 1 235 ? -21.828 -29.531 5.539 1 93.81 235 THR B N 1
ATOM 5261 C CA . THR B 1 235 ? -21.234 -29.891 4.258 1 93.81 235 THR B CA 1
ATOM 5262 C C . THR B 1 235 ? -21.672 -28.922 3.166 1 93.81 235 THR B C 1
ATOM 5264 O O . THR B 1 235 ? -22.531 -28.062 3.4 1 93.81 235 THR B O 1
ATOM 5267 N N . VAL B 1 236 ? -20.969 -28.984 2.092 1 94.19 236 VAL B N 1
ATOM 5268 C CA . VAL B 1 236 ? -21.328 -28.125 0.969 1 94.19 236 VAL B CA 1
ATOM 5269 C C . VAL B 1 236 ? -22.188 -28.906 -0.032 1 94.19 236 VAL B C 1
ATOM 5271 O O . VAL B 1 236 ? -21.938 -30.094 -0.261 1 94.19 236 VAL B O 1
ATOM 5274 N N . ALA B 1 237 ? -23.156 -28.156 -0.577 1 91.38 237 ALA B N 1
ATOM 5275 C CA . ALA B 1 237 ? -24.047 -28.797 -1.55 1 91.38 237 ALA B CA 1
ATOM 5276 C C . ALA B 1 237 ? -23.469 -28.703 -2.957 1 91.38 237 ALA B C 1
ATOM 5278 O O . ALA B 1 237 ? -22.875 -27.688 -3.336 1 91.38 237 ALA B O 1
ATOM 5279 N N . GLU B 1 238 ? -23.578 -29.781 -3.607 1 85.94 238 GLU B N 1
ATOM 5280 C CA . GLU B 1 238 ? -23.172 -29.781 -5.012 1 85.94 238 GLU B CA 1
ATOM 5281 C C . GLU B 1 238 ? -24.25 -29.188 -5.898 1 85.94 238 GLU B C 1
ATOM 5283 O O . GLU B 1 238 ? -25.359 -29.703 -5.977 1 85.94 238 GLU B O 1
ATOM 5288 N N . GLU B 1 239 ? -24.109 -28.016 -6.305 1 80.69 239 GLU B N 1
ATOM 5289 C CA . GLU B 1 239 ? -25.031 -27.359 -7.23 1 80.69 239 GLU B CA 1
ATOM 5290 C C . GLU B 1 239 ? -24.297 -26.844 -8.461 1 80.69 239 GLU B C 1
ATOM 5292 O O . GLU B 1 239 ? -23.125 -26.469 -8.375 1 80.69 239 GLU B O 1
ATOM 5297 N N . PRO B 1 240 ? -25.062 -27 -9.586 1 76.38 240 PRO B N 1
ATOM 5298 C CA . PRO B 1 240 ? -24.453 -26.422 -10.781 1 76.38 240 PRO B CA 1
ATOM 5299 C C . PRO B 1 240 ? -24.234 -24.922 -10.664 1 76.38 240 PRO B C 1
ATOM 5301 O O . PRO B 1 240 ? -25.062 -24.219 -10.07 1 76.38 240 PRO B O 1
ATOM 5304 N N . PHE B 1 241 ? -23.062 -24.562 -11.047 1 78.31 241 PHE B N 1
ATOM 5305 C CA . PHE B 1 241 ? -22.812 -23.125 -11.078 1 78.31 241 PHE B CA 1
ATOM 5306 C C . PHE B 1 241 ? -23.641 -22.469 -12.164 1 78.31 241 PHE B C 1
ATOM 5308 O O . PHE B 1 241 ? -23.781 -23 -13.266 1 78.31 241 PHE B O 1
ATOM 5315 N N . PRO B 1 242 ? -24.297 -21.406 -11.75 1 71.75 242 PRO B N 1
ATOM 5316 C CA . PRO B 1 242 ? -25.109 -20.734 -12.758 1 71.75 242 PRO B CA 1
ATOM 5317 C C . PRO B 1 242 ? -24.297 -20.266 -13.961 1 71.75 242 PRO B C 1
ATOM 5319 O O . PRO B 1 242 ? -23.156 -19.844 -13.812 1 71.75 242 PRO B O 1
ATOM 5322 N N . GLU B 1 243 ? -24.891 -20.547 -15.141 1 77.75 243 GLU B N 1
ATOM 5323 C CA . GLU B 1 243 ? -24.281 -20.016 -16.359 1 77.75 243 GLU B CA 1
ATOM 5324 C C . GLU B 1 243 ? -24.547 -18.531 -16.5 1 77.75 243 GLU B C 1
ATOM 5326 O O . GLU B 1 243 ? -25.672 -18.078 -16.359 1 77.75 243 GLU B O 1
ATOM 5331 N N . LYS B 1 244 ? -23.531 -17.781 -16.484 1 80.62 244 LYS B N 1
ATOM 5332 C CA . LYS B 1 244 ? -23.625 -16.344 -16.656 1 80.62 244 LYS B CA 1
ATOM 5333 C C . LYS B 1 244 ? -22.953 -15.891 -17.953 1 80.62 244 LYS B C 1
ATOM 5335 O O . LYS B 1 244 ? -21.922 -16.453 -18.344 1 80.62 244 LYS B O 1
ATOM 5340 N N . GLY B 1 245 ? -23.656 -14.992 -18.578 1 85.31 245 GLY B N 1
ATOM 5341 C CA . GLY B 1 245 ? -23.047 -14.383 -19.734 1 85.31 245 GLY B CA 1
ATOM 5342 C C . GLY B 1 245 ? -22.078 -13.273 -19.391 1 85.31 245 GLY B C 1
ATOM 5343 O O . GLY B 1 245 ? -22.297 -12.523 -18.438 1 85.31 245 GLY B O 1
ATOM 5344 N N . TYR B 1 246 ? -20.953 -13.266 -20.062 1 90.44 246 TYR B N 1
ATOM 5345 C CA . TYR B 1 246 ? -19.969 -12.219 -19.875 1 90.44 246 TYR B CA 1
ATOM 5346 C C . TYR B 1 246 ? -19.875 -11.336 -21.125 1 90.44 246 TYR B C 1
ATOM 5348 O O . TYR B 1 246 ? -20.094 -11.805 -22.234 1 90.44 246 TYR B O 1
ATOM 5356 N N . PRO B 1 247 ? -19.641 -10.039 -20.922 1 91.06 247 PRO B N 1
ATOM 5357 C CA . PRO B 1 247 ? -19.406 -9.188 -22.078 1 91.06 247 PRO B CA 1
ATOM 5358 C C . PRO B 1 247 ? -18.172 -9.602 -22.875 1 91.06 247 PRO B C 1
ATOM 5360 O O . PRO B 1 247 ? -17.281 -10.281 -22.344 1 91.06 247 PRO B O 1
ATOM 5363 N N . PRO B 1 248 ? -18.219 -9.109 -24.172 1 92.12 248 PRO B N 1
ATOM 5364 C CA . PRO B 1 248 ? -17 -9.367 -24.922 1 92.12 248 PRO B CA 1
ATOM 5365 C C . PRO B 1 248 ? -15.781 -8.672 -24.328 1 92.12 248 PRO B C 1
ATOM 5367 O O . PRO B 1 248 ? -15.914 -7.641 -23.672 1 92.12 248 PRO B O 1
ATOM 5370 N N . GLU B 1 249 ? -14.625 -9.312 -24.484 1 89.06 249 GLU B N 1
ATOM 5371 C CA . GLU B 1 249 ? -13.375 -8.812 -23.906 1 89.06 249 GLU B CA 1
ATOM 5372 C C . GLU B 1 249 ? -13.164 -7.34 -24.234 1 89.06 249 GLU B C 1
ATOM 5374 O O . GLU B 1 249 ? -12.711 -6.57 -23.391 1 89.06 249 GLU B O 1
ATOM 5379 N N . GLU B 1 250 ? -13.539 -6.93 -25.438 1 87.19 250 GLU B N 1
ATOM 5380 C CA . GLU B 1 250 ? -13.312 -5.566 -25.906 1 87.19 250 GLU B CA 1
ATOM 5381 C C . GLU B 1 250 ? -14.109 -4.559 -25.078 1 87.19 250 GLU B C 1
ATOM 5383 O O . GLU B 1 250 ? -13.688 -3.416 -24.906 1 87.19 250 GLU B O 1
ATOM 5388 N N . LYS B 1 251 ? -15.266 -5 -24.578 1 93.06 251 LYS B N 1
ATOM 5389 C CA . LYS B 1 251 ? -16.125 -4.105 -23.812 1 93.06 251 LYS B CA 1
ATOM 5390 C C . LYS B 1 251 ? -15.969 -4.34 -22.312 1 93.06 251 LYS B C 1
ATOM 5392 O O . LYS B 1 251 ? -16.531 -3.596 -21.516 1 93.06 251 LYS B O 1
ATOM 5397 N N . ALA B 1 252 ? -15.234 -5.375 -21.984 1 94.44 252 ALA B N 1
ATOM 5398 C CA . ALA B 1 252 ? -15.117 -5.816 -20.594 1 94.44 252 ALA B CA 1
ATOM 5399 C C . ALA B 1 252 ? -14.359 -4.793 -19.75 1 94.44 252 ALA B C 1
ATOM 5401 O O . ALA B 1 252 ? -14.719 -4.547 -18.594 1 94.44 252 ALA B O 1
ATOM 5402 N N . VAL B 1 253 ? -13.383 -4.148 -20.375 1 93.12 253 VAL B N 1
ATOM 5403 C CA . VAL B 1 253 ? -12.562 -3.18 -19.641 1 93.12 253 VAL B CA 1
ATOM 5404 C C . VAL B 1 253 ? -13.414 -1.969 -19.266 1 93.12 253 VAL B C 1
ATOM 5406 O O . VAL B 1 253 ? -13.336 -1.472 -18.141 1 93.12 253 VAL B O 1
ATOM 5409 N N . GLU B 1 254 ? -14.258 -1.55 -20.188 1 93.5 254 GLU B N 1
ATOM 5410 C CA . GLU B 1 254 ? -15.141 -0.412 -19.922 1 93.5 254 GLU B CA 1
ATOM 5411 C C . GLU B 1 254 ? -16.125 -0.72 -18.797 1 93.5 254 GLU B C 1
ATOM 5413 O O . GLU B 1 254 ? -16.359 0.12 -17.922 1 93.5 254 GLU B O 1
ATOM 5418 N N . VAL B 1 255 ? -16.625 -1.88 -18.844 1 94 255 VAL B N 1
ATOM 5419 C CA . VAL B 1 255 ? -17.547 -2.309 -17.812 1 94 255 VAL B CA 1
ATOM 5420 C C . VAL B 1 255 ? -16.844 -2.318 -16.453 1 94 255 VAL B C 1
ATOM 5422 O O . VAL B 1 255 ? -17.375 -1.822 -15.461 1 94 255 VAL B O 1
ATOM 5425 N N . ALA B 1 256 ? -15.609 -2.852 -16.375 1 95.56 256 ALA B N 1
ATOM 5426 C CA . ALA B 1 256 ? -14.828 -2.93 -15.148 1 95.56 256 ALA B CA 1
ATOM 5427 C C . ALA B 1 256 ? -14.539 -1.539 -14.586 1 95.56 256 ALA B C 1
ATOM 5429 O O . ALA B 1 256 ? -14.695 -1.301 -13.391 1 95.56 256 ALA B O 1
ATOM 5430 N N . LEU B 1 257 ? -14.211 -0.602 -15.484 1 94.25 257 LEU B N 1
ATOM 5431 C CA . LEU B 1 257 ? -13.844 0.745 -15.062 1 94.25 257 LEU B CA 1
ATOM 5432 C C . LEU B 1 257 ? -15.055 1.492 -14.516 1 94.25 257 LEU B C 1
ATOM 5434 O O . LEU B 1 257 ? -14.906 2.41 -13.703 1 94.25 257 LEU B O 1
ATOM 5438 N N . ARG B 1 258 ? -16.234 1.068 -14.844 1 92.81 258 ARG B N 1
ATOM 5439 C CA . ARG B 1 258 ? -17.453 1.731 -14.406 1 92.81 258 ARG B CA 1
ATOM 5440 C C . ARG B 1 258 ? -17.906 1.2 -13.047 1 92.81 258 ARG B C 1
ATOM 5442 O O . ARG B 1 258 ? -18.547 1.918 -12.281 1 92.81 258 ARG B O 1
ATOM 5449 N N . GLN B 1 259 ? -17.469 0.015 -12.781 1 91.94 259 GLN B N 1
ATOM 5450 C CA . GLN B 1 259 ? -18.109 -0.606 -11.625 1 91.94 259 GLN B CA 1
ATOM 5451 C C . GLN B 1 259 ? -17.094 -0.978 -10.555 1 91.94 259 GLN B C 1
ATOM 5453 O O . GLN B 1 259 ? -17.453 -1.172 -9.391 1 91.94 259 GLN B O 1
ATOM 5458 N N . ARG B 1 260 ? -15.82 -1.133 -10.859 1 95.38 260 ARG B N 1
ATOM 5459 C CA . ARG B 1 260 ? -14.836 -1.637 -9.906 1 95.38 260 ARG B CA 1
ATOM 5460 C C . ARG B 1 260 ? -14.617 -0.646 -8.766 1 95.38 260 ARG B C 1
ATOM 5462 O O . ARG B 1 260 ? -14.273 0.514 -9.008 1 95.38 260 ARG B O 1
ATOM 5469 N N . PRO B 1 261 ? -14.797 -1.151 -7.504 1 95.56 261 PRO B N 1
ATOM 5470 C CA . PRO B 1 261 ? -14.703 -0.252 -6.352 1 95.56 261 PRO B CA 1
ATOM 5471 C C . PRO B 1 261 ? -13.297 0.306 -6.148 1 95.56 261 PRO B C 1
ATOM 5473 O O . PRO B 1 261 ? -13.141 1.435 -5.676 1 95.56 261 PRO B O 1
ATOM 5476 N N . ASP B 1 262 ? -12.242 -0.44 -6.492 1 95.88 262 ASP B N 1
ATOM 5477 C CA . ASP B 1 262 ? -10.883 0.046 -6.301 1 95.88 262 ASP B CA 1
ATOM 5478 C C . ASP B 1 262 ? -10.594 1.238 -7.207 1 95.88 262 ASP B C 1
ATOM 5480 O O . ASP B 1 262 ? -9.922 2.191 -6.797 1 95.88 262 ASP B O 1
ATOM 5484 N N . TYR B 1 263 ? -11.156 1.204 -8.461 1 96.62 263 TYR B N 1
ATOM 5485 C CA . TYR B 1 263 ? -11.008 2.334 -9.367 1 96.62 263 TYR B CA 1
ATOM 5486 C C . TYR B 1 263 ? -11.789 3.545 -8.867 1 96.62 263 TYR B C 1
ATOM 5488 O O . TYR B 1 263 ? -11.273 4.664 -8.859 1 96.62 263 TYR B O 1
ATOM 5496 N N . LEU B 1 264 ? -12.984 3.281 -8.422 1 96.31 264 LEU B N 1
ATOM 5497 C CA . LEU B 1 264 ? -13.836 4.359 -7.926 1 96.31 264 LEU B CA 1
ATOM 5498 C C . LEU B 1 264 ? -13.258 4.969 -6.652 1 96.31 264 LEU B C 1
ATOM 5500 O O . LEU B 1 264 ? -13.398 6.172 -6.414 1 96.31 264 LEU B O 1
ATOM 5504 N N . LYS B 1 265 ? -12.594 4.184 -5.848 1 96.56 265 LYS B N 1
ATOM 5505 C CA . LYS B 1 265 ? -11.93 4.656 -4.637 1 96.56 265 LYS B CA 1
ATOM 5506 C C . LYS B 1 265 ? -10.805 5.637 -4.969 1 96.56 265 LYS B C 1
ATOM 5508 O O . LYS B 1 265 ? -10.703 6.699 -4.352 1 96.56 265 LYS B O 1
ATOM 5513 N N . VAL B 1 266 ? -9.977 5.285 -5.98 1 96.69 266 VAL B N 1
ATOM 5514 C CA . VAL B 1 266 ? -8.867 6.156 -6.363 1 96.69 266 VAL B CA 1
ATOM 5515 C C . VAL B 1 266 ? -9.406 7.414 -7.043 1 96.69 266 VAL B C 1
ATOM 5517 O O . VAL B 1 266 ? -8.852 8.5 -6.879 1 96.69 266 VAL B O 1
ATOM 5520 N N . LYS B 1 267 ? -10.539 7.273 -7.77 1 96.69 267 LYS B N 1
ATOM 5521 C CA . LYS B 1 267 ? -11.195 8.445 -8.352 1 96.69 267 LYS B CA 1
ATOM 5522 C C . LYS B 1 267 ? -11.664 9.398 -7.262 1 96.69 267 LYS B C 1
ATOM 5524 O O . LYS B 1 267 ? -11.469 10.617 -7.367 1 96.69 267 LYS B O 1
ATOM 5529 N N . ALA B 1 268 ? -12.227 8.867 -6.188 1 97.25 268 ALA B N 1
ATOM 5530 C CA . ALA B 1 268 ? -12.641 9.688 -5.051 1 97.25 268 ALA B CA 1
ATOM 5531 C C . ALA B 1 268 ? -11.445 10.344 -4.375 1 97.25 268 ALA B C 1
ATOM 5533 O O . ALA B 1 268 ? -11.531 11.477 -3.904 1 97.25 268 ALA B O 1
ATOM 5534 N N . ARG B 1 269 ? -10.312 9.656 -4.348 1 96.81 269 ARG B N 1
ATOM 5535 C CA . ARG B 1 269 ? -9.094 10.211 -3.773 1 96.81 269 ARG B CA 1
ATOM 5536 C C . ARG B 1 269 ? -8.609 11.422 -4.57 1 96.81 269 ARG B C 1
ATOM 5538 O O . ARG B 1 269 ? -8.078 12.375 -4.004 1 96.81 269 ARG B O 1
ATOM 5545 N N . THR B 1 270 ? -8.812 11.375 -5.887 1 97.12 270 THR B N 1
ATOM 5546 C CA . THR B 1 270 ? -8.477 12.523 -6.719 1 97.12 270 THR B CA 1
ATOM 5547 C C . THR B 1 270 ? -9.32 13.734 -6.336 1 97.12 270 THR B C 1
ATOM 5549 O O . THR B 1 270 ? -8.805 14.852 -6.227 1 97.12 270 THR B O 1
ATOM 5552 N N . GLU B 1 271 ? -10.586 13.508 -6.047 1 97.38 271 GLU B N 1
ATOM 5553 C CA . GLU B 1 271 ? -11.469 14.578 -5.594 1 97.38 271 GLU B CA 1
ATOM 5554 C C . GLU B 1 271 ? -11.047 15.094 -4.219 1 97.38 271 GLU B C 1
ATOM 5556 O O . GLU B 1 271 ? -11.133 16.297 -3.951 1 97.38 271 GLU B O 1
ATOM 5561 N N . LEU B 1 272 ? -10.586 14.195 -3.416 1 97.88 272 LEU B N 1
ATOM 5562 C CA . LEU B 1 272 ? -10.109 14.547 -2.082 1 97.88 272 LEU B CA 1
ATOM 5563 C C . LEU B 1 272 ? -8.93 15.508 -2.162 1 97.88 272 LEU B C 1
ATOM 5565 O O . LEU B 1 272 ? -8.906 16.531 -1.468 1 97.88 272 LEU B O 1
ATOM 5569 N N . PHE B 1 273 ? -7.984 15.203 -3.049 1 97.81 273 PHE B N 1
ATOM 5570 C CA . PHE B 1 273 ? -6.785 16.031 -3.146 1 97.81 273 PHE B CA 1
ATOM 5571 C C . PHE B 1 273 ? -7.098 17.359 -3.816 1 97.81 273 PHE B C 1
ATOM 5573 O O . PHE B 1 273 ? -6.477 18.375 -3.508 1 97.81 273 PHE B O 1
ATOM 5580 N N . GLN B 1 274 ? -8.164 17.359 -4.699 1 97.81 274 GLN B N 1
ATOM 5581 C CA . GLN B 1 274 ? -8.648 18.625 -5.227 1 97.81 274 GLN B CA 1
ATOM 5582 C C . GLN B 1 274 ? -9.242 19.5 -4.121 1 97.81 274 GLN B C 1
ATOM 5584 O O . GLN B 1 274 ? -8.961 20.688 -4.047 1 97.81 274 GLN B O 1
ATOM 5589 N N . ALA B 1 275 ? -10 18.875 -3.256 1 97.88 275 ALA B N 1
ATOM 5590 C CA . ALA B 1 275 ? -10.578 19.609 -2.131 1 97.88 275 ALA B CA 1
ATOM 5591 C C . ALA B 1 275 ? -9.5 20.094 -1.177 1 97.88 275 ALA B C 1
ATOM 5593 O O . ALA B 1 275 ? -9.57 21.219 -0.665 1 97.88 275 ALA B O 1
ATOM 5594 N N . ARG B 1 276 ? -8.477 19.344 -0.983 1 97.69 276 ARG B N 1
ATOM 5595 C CA . ARG B 1 276 ? -7.363 19.734 -0.123 1 97.69 276 ARG B CA 1
ATOM 5596 C C . ARG B 1 276 ? -6.582 20.891 -0.729 1 97.69 276 ARG B C 1
ATOM 5598 O O . ARG B 1 276 ? -6.109 21.766 -0.008 1 97.69 276 ARG B O 1
ATOM 5605 N N . LEU B 1 277 ? -6.418 20.844 -2.064 1 97.75 277 LEU B N 1
ATOM 5606 C CA . LEU B 1 277 ? -5.785 21.953 -2.754 1 97.75 277 LEU B CA 1
ATOM 5607 C C . LEU B 1 277 ? -6.59 23.234 -2.564 1 97.75 277 LEU B C 1
ATOM 5609 O O . LEU B 1 277 ? -6.023 24.297 -2.285 1 97.75 277 LEU B O 1
ATOM 5613 N N . ASP B 1 278 ? -7.902 23.094 -2.635 1 97.62 278 ASP B N 1
ATOM 5614 C CA . ASP B 1 278 ? -8.766 24.25 -2.434 1 97.62 278 ASP B CA 1
ATOM 5615 C C . ASP B 1 278 ? -8.703 24.75 -0.99 1 97.62 278 ASP B C 1
ATOM 5617 O O . ASP B 1 278 ? -8.773 25.953 -0.734 1 97.62 278 ASP B O 1
ATOM 5621 N N . LEU B 1 279 ? -8.539 23.812 -0.123 1 97 279 LEU B N 1
ATOM 5622 C CA . LEU B 1 279 ? -8.359 24.172 1.279 1 97 279 LEU B CA 1
ATOM 5623 C C . LEU B 1 279 ? -7.086 24.984 1.473 1 97 279 LEU B C 1
ATOM 5625 O O . LEU B 1 279 ? -7.086 25.984 2.188 1 97 279 LEU B O 1
ATOM 5629 N N . ALA B 1 280 ? -6.035 24.562 0.823 1 96.12 280 ALA B N 1
ATOM 5630 C CA . ALA B 1 280 ? -4.766 25.266 0.9 1 96.12 280 ALA B CA 1
ATOM 5631 C C . ALA B 1 280 ? -4.883 26.656 0.27 1 96.12 280 ALA B C 1
ATOM 5633 O O . ALA B 1 280 ? -4.34 27.641 0.796 1 96.12 280 ALA B O 1
ATOM 5634 N N . ARG B 1 281 ? -5.609 26.812 -0.783 1 97 281 ARG B N 1
ATOM 5635 C CA . ARG B 1 281 ? -5.824 28.094 -1.447 1 97 281 ARG B CA 1
ATOM 5636 C C . ARG B 1 281 ? -6.625 29.047 -0.56 1 97 281 ARG B C 1
ATOM 5638 O O . ARG B 1 281 ? -6.41 30.266 -0.587 1 97 281 ARG B O 1
ATOM 5645 N N . GLY B 1 282 ? -7.504 28.391 0.199 1 96.69 282 GLY B N 1
ATOM 5646 C CA . GLY B 1 282 ? -8.328 29.172 1.097 1 96.69 282 GLY B CA 1
ATOM 5647 C C . GLY B 1 282 ? -7.539 29.859 2.191 1 96.69 282 GLY B C 1
ATOM 5648 O O . GLY B 1 282 ? -8 30.844 2.779 1 96.69 282 GLY B O 1
ATOM 5649 N N . LYS B 1 283 ? -6.309 29.438 2.465 1 95.25 283 LYS B N 1
ATOM 5650 C CA . LYS B 1 283 ? -5.465 30.016 3.506 1 95.25 283 LYS B CA 1
ATOM 5651 C C . LYS B 1 283 ? -4.98 31.406 3.104 1 95.25 283 LYS B C 1
ATOM 5653 O O . LYS B 1 283 ? -4.531 32.188 3.951 1 95.25 283 LYS B O 1
ATOM 5658 N N . ARG B 1 284 ? -5.117 31.797 1.8 1 95.5 284 ARG B N 1
ATOM 5659 C CA . ARG B 1 284 ? -4.68 33.094 1.305 1 95.5 284 ARG B CA 1
ATOM 5660 C C . ARG B 1 284 ? -5.758 34.156 1.521 1 95.5 284 ARG B C 1
ATOM 5662 O O . ARG B 1 284 ? -5.488 35.344 1.419 1 95.5 284 ARG B O 1
ATOM 5669 N N . LEU B 1 285 ? -6.902 33.688 1.879 1 96.56 285 LEU B N 1
ATOM 5670 C CA . LEU B 1 285 ? -8.039 34.594 2.002 1 96.56 285 LEU B CA 1
ATOM 5671 C C . LEU B 1 285 ? -8.25 35 3.457 1 96.56 285 LEU B C 1
ATOM 5673 O O . LEU B 1 285 ? -7.777 34.344 4.371 1 96.56 285 LEU B O 1
ATOM 5677 N N . PRO B 1 286 ? -8.906 36.094 3.729 1 96.5 286 PRO B N 1
ATOM 5678 C CA . PRO B 1 286 ? -9.141 36.531 5.105 1 96.5 286 PRO B CA 1
ATOM 5679 C C . PRO B 1 286 ? -10.125 35.625 5.852 1 96.5 286 PRO B C 1
ATOM 5681 O O . PRO B 1 286 ? -10.852 34.844 5.23 1 96.5 286 PRO B O 1
ATOM 5684 N N . SER B 1 287 ? -10.07 35.75 7.082 1 97 287 SER B N 1
ATOM 5685 C CA . SER B 1 287 ? -11.055 35.125 7.965 1 97 287 SER B CA 1
ATOM 5686 C C . SER B 1 287 ? -11.852 36.188 8.727 1 97 287 SER B C 1
ATOM 5688 O O . SER B 1 287 ? -11.312 37.219 9.141 1 97 287 SER B O 1
ATOM 5690 N N . VAL B 1 288 ? -13.133 35.938 8.828 1 97.25 288 VAL B N 1
ATOM 5691 C CA . VAL B 1 288 ? -14.031 36.844 9.555 1 97.25 288 VAL B CA 1
ATOM 5692 C C . VAL B 1 288 ? -14.766 36.062 10.648 1 97.25 288 VAL B C 1
ATOM 5694 O O . VAL B 1 288 ? -15.375 35.031 10.367 1 97.25 288 VAL B O 1
ATOM 5697 N N . ASP B 1 289 ? -14.656 36.531 11.789 1 97.06 289 ASP B N 1
ATOM 5698 C CA . ASP B 1 289 ? -15.328 35.938 12.93 1 97.06 289 ASP B CA 1
ATOM 5699 C C . ASP B 1 289 ? -16.172 36.938 13.68 1 97.06 289 ASP B C 1
ATOM 5701 O O . ASP B 1 289 ? -15.859 38.125 13.695 1 97.06 289 ASP B O 1
ATOM 5705 N N . VAL B 1 290 ? -17.281 36.469 14.258 1 97.12 290 VAL B N 1
ATOM 5706 C CA . VAL B 1 290 ? -18 37.219 15.297 1 97.12 290 VAL B CA 1
ATOM 5707 C C . VAL B 1 290 ? -17.5 36.781 16.672 1 97.12 290 VAL B C 1
ATOM 5709 O O . VAL B 1 290 ? -17.422 35.562 16.953 1 97.12 290 VAL B O 1
ATOM 5712 N N . ALA B 1 291 ? -17.078 37.656 17.406 1 96.38 291 ALA B N 1
ATOM 5713 C CA . ALA B 1 291 ? -16.609 37.344 18.75 1 96.38 291 ALA B CA 1
ATOM 5714 C C . ALA B 1 291 ? -17.359 38.188 19.797 1 96.38 291 ALA B C 1
ATOM 5716 O O . ALA B 1 291 ? -17.672 39.344 19.547 1 96.38 291 ALA B O 1
ATOM 5717 N N . GLY B 1 292 ? -17.734 37.625 20.828 1 95.38 292 GLY B N 1
ATOM 5718 C CA . GLY B 1 292 ? -18.406 38.25 21.938 1 95.38 292 GLY B CA 1
ATOM 5719 C C . GLY B 1 292 ? -17.922 37.75 23.297 1 95.38 292 GLY B C 1
ATOM 5720 O O . GLY B 1 292 ? -17.484 36.625 23.406 1 95.38 292 GLY B O 1
ATOM 5721 N N . GLU B 1 293 ? -18 38.625 24.25 1 95.25 293 GLU B N 1
ATOM 5722 C CA . GLU B 1 293 ? -17.641 38.281 25.625 1 95.25 293 GLU B CA 1
ATOM 5723 C C . GLU B 1 293 ? -18.594 38.906 26.609 1 95.25 293 GLU B C 1
ATOM 5725 O O . GLU B 1 293 ? -18.984 40.094 26.453 1 95.25 293 GLU B O 1
ATOM 5730 N N . TYR B 1 294 ? -19.188 38.219 27.422 1 94.62 294 TYR B N 1
ATOM 5731 C CA . TYR B 1 294 ? -19.938 38.656 28.594 1 94.62 294 TYR B CA 1
ATOM 5732 C C . TYR B 1 294 ? -19.25 38.25 29.875 1 94.62 294 TYR B C 1
ATOM 5734 O O . TYR B 1 294 ? -18.984 37.062 30.109 1 94.62 294 TYR B O 1
ATOM 5742 N N . GLY B 1 295 ? -18.906 39.219 30.641 1 93.31 295 GLY B N 1
ATOM 5743 C CA . GLY B 1 295 ? -18.172 38.844 31.844 1 93.31 295 GLY B CA 1
ATOM 5744 C C . GLY B 1 295 ? -18.469 39.781 33.031 1 93.31 295 GLY B C 1
ATOM 5745 O O . GLY B 1 295 ? -19.188 40.75 32.875 1 93.31 295 GLY B O 1
ATOM 5746 N N . GLU B 1 296 ? -18.047 39.312 34.219 1 92 296 GLU B N 1
ATOM 5747 C CA . GLU B 1 296 ? -18.141 40.062 35.469 1 92 296 GLU B CA 1
ATOM 5748 C C . GLU B 1 296 ? -16.781 40.094 36.156 1 92 296 GLU B C 1
ATOM 5750 O O . GLU B 1 296 ? -16.016 39.156 36.094 1 92 296 GLU B O 1
ATOM 5755 N N . ARG B 1 297 ? -16.5 41.25 36.719 1 92.69 297 ARG B N 1
ATOM 5756 C CA . ARG B 1 297 ? -15.258 41.406 37.469 1 92.69 297 ARG B CA 1
ATOM 5757 C C . ARG B 1 297 ? -15.539 42.062 38.812 1 92.69 297 ARG B C 1
ATOM 5759 O O . ARG B 1 297 ? -16.391 42.969 38.938 1 92.69 297 ARG B O 1
ATOM 5766 N N . ALA B 1 298 ? -14.898 41.562 39.875 1 90.56 298 ALA B N 1
ATOM 5767 C CA . ALA B 1 298 ? -15.07 42.125 41.219 1 90.56 298 ALA B CA 1
ATOM 5768 C C . ALA B 1 298 ? -13.734 42.156 41.969 1 90.56 298 ALA B C 1
ATOM 5770 O O . ALA B 1 298 ? -12.781 41.5 41.562 1 90.56 298 ALA B O 1
ATOM 5771 N N . GLY B 1 299 ? -13.688 43.031 42.844 1 91.62 299 GLY B N 1
ATOM 5772 C CA . GLY B 1 299 ? -12.57 43.062 43.781 1 91.62 299 GLY B CA 1
ATOM 5773 C C . GLY B 1 299 ? -12.883 42.406 45.094 1 91.62 299 GLY B C 1
ATOM 5774 O O . GLY B 1 299 ? -13.625 41.406 45.156 1 91.62 299 GLY B O 1
ATOM 5775 N N . ASP B 1 300 ? -12.32 43.031 46.156 1 89.06 300 ASP B N 1
ATOM 5776 C CA . ASP B 1 300 ? -12.43 42.438 47.5 1 89.06 300 ASP B CA 1
ATOM 5777 C C . ASP B 1 300 ? -13.859 42.531 48.031 1 89.06 300 ASP B C 1
ATOM 5779 O O . ASP B 1 300 ? -14.289 41.719 48.844 1 89.06 300 ASP B O 1
ATOM 5783 N N . SER B 1 301 ? -14.602 43.562 47.531 1 88.19 301 SER B N 1
ATOM 5784 C CA . SER B 1 301 ? -15.977 43.781 47.969 1 88.19 301 SER B CA 1
ATOM 5785 C C . SER B 1 301 ? -16.922 42.719 47.344 1 88.19 301 SER B C 1
ATOM 5787 O O . SER B 1 301 ? -18.062 42.594 47.781 1 88.19 301 SER B O 1
ATOM 5789 N N . LEU B 1 302 ? -16.422 42 46.406 1 89 302 LEU B N 1
ATOM 5790 C CA . LEU B 1 302 ? -17.188 41 45.688 1 89 302 LEU B CA 1
ATOM 5791 C C . LEU B 1 302 ? -18.406 41.625 45.031 1 89 302 LEU B C 1
ATOM 5793 O O . LEU B 1 302 ? -19.453 41 44.906 1 89 302 LEU B O 1
ATOM 5797 N N . SER B 1 303 ? -18.422 42.938 44.844 1 87.44 303 SER B N 1
ATOM 5798 C CA . SER B 1 303 ? -19.438 43.594 44 1 87.44 303 SER B CA 1
ATOM 5799 C C . SER B 1 303 ? -19.125 43.438 42.531 1 87.44 303 SER B C 1
ATOM 5801 O O . SER B 1 303 ? -18.375 44.25 41.938 1 87.44 303 SER B O 1
ATOM 5803 N N . PHE B 1 304 ? -19.812 42.531 42 1 88.81 304 PHE B N 1
ATOM 5804 C CA . PHE B 1 304 ? -19.531 42.188 40.594 1 88.81 304 PHE B CA 1
ATOM 5805 C C . PHE B 1 304 ? -20.094 43.219 39.656 1 88.81 304 PHE B C 1
ATOM 5807 O O . PHE B 1 304 ? -21.266 43.625 39.781 1 88.81 304 PHE B O 1
ATOM 5814 N N . LYS B 1 305 ? -19.266 43.688 38.781 1 86.38 305 LYS B N 1
ATOM 5815 C CA . LYS B 1 305 ? -19.672 44.594 37.719 1 86.38 305 LYS B CA 1
ATOM 5816 C C . LYS B 1 305 ? -19.75 43.844 36.375 1 86.38 305 LYS B C 1
ATOM 5818 O O . LYS B 1 305 ? -18.781 43.188 35.969 1 86.38 305 LYS B O 1
ATOM 5823 N N . GLU B 1 306 ? -20.906 43.906 35.781 1 88.62 306 GLU B N 1
ATOM 5824 C CA . GLU B 1 306 ? -21.125 43.219 34.5 1 88.62 306 GLU B CA 1
ATOM 5825 C C . GLU B 1 306 ? -20.656 44.031 33.312 1 88.62 306 GLU B C 1
ATOM 5827 O O . GLU B 1 306 ? -20.75 45.281 33.344 1 88.62 306 GLU B O 1
ATOM 5832 N N . ASN B 1 307 ? -20.094 43.406 32.344 1 88.12 307 ASN B N 1
ATOM 5833 C CA . ASN B 1 307 ? -19.703 44.031 31.094 1 88.12 307 ASN B CA 1
ATOM 5834 C C . ASN B 1 307 ? -19.891 43.062 29.922 1 88.12 307 ASN B C 1
ATOM 5836 O O . ASN B 1 307 ? -19.969 41.844 30.109 1 88.12 307 ASN B O 1
ATOM 5840 N N . TRP B 1 308 ? -20.188 43.625 28.734 1 91.38 308 TRP B N 1
ATOM 5841 C CA . TRP B 1 308 ? -20.25 42.781 27.547 1 91.38 308 TRP B CA 1
ATOM 5842 C C . TRP B 1 308 ? -19.734 43.531 26.328 1 91.38 308 TRP B C 1
ATOM 5844 O O . TRP B 1 308 ? -19.703 44.75 26.312 1 91.38 308 TRP B O 1
ATOM 5854 N N . ASN B 1 309 ? -19.188 42.906 25.469 1 92.56 309 ASN B N 1
ATOM 5855 C CA . ASN B 1 309 ? -18.812 43.406 24.156 1 92.56 309 ASN B CA 1
ATOM 5856 C C . ASN B 1 309 ? -19.078 42.375 23.062 1 92.56 309 ASN B C 1
ATOM 5858 O O . ASN B 1 309 ? -19.125 41.188 23.328 1 92.56 309 ASN B O 1
ATOM 5862 N N . ILE B 1 310 ? -19.438 42.75 21.859 1 94.81 310 ILE B N 1
ATOM 5863 C CA . ILE B 1 310 ? -19.641 41.938 20.656 1 94.81 310 ILE B CA 1
ATOM 5864 C C . ILE B 1 310 ? -19.062 42.656 19.438 1 94.81 310 ILE B C 1
ATOM 5866 O O . ILE B 1 310 ? -19.141 43.875 19.344 1 94.81 310 ILE B O 1
ATOM 5870 N N . GLY B 1 311 ? -18.391 41.938 18.656 1 95.81 311 GLY B N 1
ATOM 5871 C CA . GLY B 1 311 ? -17.781 42.594 17.5 1 95.81 311 GLY B CA 1
ATOM 5872 C C . GLY B 1 311 ? -17.469 41.625 16.359 1 95.81 311 GLY B C 1
ATOM 5873 O O . GLY B 1 311 ? -17.656 40.406 16.5 1 95.81 311 GLY B O 1
ATOM 5874 N N . LEU B 1 312 ? -17.172 42.188 15.18 1 96.94 312 LEU B N 1
ATOM 5875 C CA . LEU B 1 312 ? -16.672 41.5 13.992 1 96.94 312 LEU B CA 1
ATOM 5876 C C . LEU B 1 312 ? -15.164 41.656 13.859 1 96.94 312 LEU B C 1
ATOM 5878 O O . LEU B 1 312 ? -14.633 42.75 13.992 1 96.94 312 LEU B O 1
ATOM 5882 N N . ARG B 1 313 ? -14.508 40.531 13.727 1 96.75 313 ARG B N 1
ATOM 5883 C CA . ARG B 1 313 ? -13.055 40.531 13.602 1 96.75 313 ARG B CA 1
ATOM 5884 C C . ARG B 1 313 ? -12.609 39.969 12.266 1 96.75 313 ARG B C 1
ATOM 5886 O O . ARG B 1 313 ? -13.047 38.875 11.883 1 96.75 313 ARG B O 1
ATOM 5893 N N . LEU B 1 314 ? -11.789 40.688 11.531 1 96.94 314 LEU B N 1
ATOM 5894 C CA . LEU B 1 314 ? -11.211 40.25 10.266 1 96.94 314 LEU B CA 1
ATOM 5895 C C . LEU B 1 314 ? -9.711 40 10.414 1 96.94 314 LEU B C 1
ATOM 5897 O O . LEU B 1 314 ? -8.992 40.812 10.984 1 96.94 314 LEU B O 1
ATOM 5901 N N . SER B 1 315 ? -9.281 38.875 10.062 1 96.56 315 SER B N 1
ATOM 5902 C CA . SER B 1 315 ? -7.859 38.531 10 1 96.56 315 SER B CA 1
ATOM 5903 C C . SER B 1 315 ? -7.445 38.156 8.578 1 96.56 315 SER B C 1
ATOM 5905 O O . SER B 1 315 ? -8.023 37.25 7.98 1 96.56 315 SER B O 1
ATOM 5907 N N . TYR B 1 316 ? -6.465 38.812 7.957 1 96.56 316 TYR B N 1
ATOM 5908 C CA . TYR B 1 316 ? -6.016 38.594 6.586 1 96.56 316 TYR B CA 1
ATOM 5909 C C . TYR B 1 316 ? -4.5 38.438 6.527 1 96.56 316 TYR B C 1
ATOM 5911 O O . TYR B 1 316 ? -3.764 39.406 6.742 1 96.56 316 TYR B O 1
ATOM 5919 N N . PRO B 1 317 ? -4.055 37.219 6.273 1 95.25 317 PRO B N 1
ATOM 5920 C CA . PRO B 1 317 ? -2.611 37.062 6.105 1 95.25 317 PRO B CA 1
ATOM 5921 C C . PRO B 1 317 ? -2.092 37.688 4.824 1 95.25 317 PRO B C 1
ATOM 5923 O O . PRO B 1 317 ? -2.443 37.281 3.723 1 95.25 317 PRO B O 1
ATOM 5926 N N . LEU B 1 318 ? -1.236 38.688 4.977 1 95.94 318 LEU B N 1
ATOM 5927 C CA . LEU B 1 318 ? -0.731 39.406 3.828 1 95.94 318 LEU B CA 1
ATOM 5928 C C . LEU B 1 318 ? 0.548 38.781 3.291 1 95.94 318 LEU B C 1
ATOM 5930 O O . LEU B 1 318 ? 0.766 38.75 2.078 1 95.94 318 LEU B O 1
ATOM 5934 N N . PHE B 1 319 ? 1.382 38.375 4.172 1 95.94 319 PHE B N 1
ATOM 5935 C CA . PHE B 1 319 ? 2.658 37.781 3.803 1 95.94 319 PHE B CA 1
ATOM 5936 C C . PHE B 1 319 ? 3.096 36.75 4.84 1 95.94 319 PHE B C 1
ATOM 5938 O O . PHE B 1 319 ? 3.131 37.031 6.039 1 95.94 319 PHE B O 1
ATOM 5945 N N . ASP B 1 320 ? 3.422 35.5 4.379 1 94.69 320 ASP B N 1
ATOM 5946 C CA . ASP B 1 320 ? 3.785 34.438 5.316 1 94.69 320 ASP B CA 1
ATOM 5947 C C . ASP B 1 320 ? 5.098 33.781 4.914 1 94.69 320 ASP B C 1
ATOM 5949 O O . ASP B 1 320 ? 5.305 32.594 5.176 1 94.69 320 ASP B O 1
ATOM 5953 N N . GLY B 1 321 ? 5.957 34.5 4.102 1 94.19 321 GLY B N 1
ATOM 5954 C CA . GLY B 1 321 ? 7.254 33.969 3.705 1 94.19 321 GLY B CA 1
ATOM 5955 C C . GLY B 1 321 ? 7.16 32.969 2.59 1 94.19 321 GLY B C 1
ATOM 5956 O O . GLY B 1 321 ? 8.117 32.219 2.336 1 94.19 321 GLY B O 1
ATOM 5957 N N . GLY B 1 322 ? 6.047 32.875 1.987 1 95.62 322 GLY B N 1
ATOM 5958 C CA . GLY B 1 322 ? 5.879 31.953 0.867 1 95.62 322 GLY B CA 1
ATOM 5959 C C . GLY B 1 322 ? 5.41 30.562 1.287 1 95.62 322 GLY B C 1
ATOM 5960 O O . GLY B 1 322 ? 5.363 29.641 0.469 1 95.62 322 GLY B O 1
ATOM 5961 N N . ILE B 1 323 ? 5.074 30.375 2.523 1 95.56 323 ILE B N 1
ATOM 5962 C CA . ILE B 1 323 ? 4.672 29.078 3.051 1 95.56 323 ILE B CA 1
ATOM 5963 C C . ILE B 1 323 ? 3.381 28.625 2.377 1 95.56 323 ILE B C 1
ATOM 5965 O O . ILE B 1 323 ? 3.301 27.516 1.862 1 95.56 323 ILE B O 1
ATOM 5969 N N . THR B 1 324 ? 2.35 29.484 2.324 1 96.25 324 THR B N 1
ATOM 5970 C CA . THR B 1 324 ? 1.076 29.141 1.709 1 96.25 324 THR B CA 1
ATOM 5971 C C . THR B 1 324 ? 1.253 28.859 0.219 1 96.25 324 THR B C 1
ATOM 5973 O O . THR B 1 324 ? 0.664 27.922 -0.315 1 96.25 324 THR B O 1
ATOM 5976 N N . ARG B 1 325 ? 2.09 29.688 -0.455 1 96.94 325 ARG B N 1
ATOM 5977 C CA . ARG B 1 325 ? 2.375 29.453 -1.868 1 96.94 325 ARG B CA 1
ATOM 5978 C C . ARG B 1 325 ? 3.014 28.094 -2.088 1 96.94 325 ARG B C 1
ATOM 5980 O O . ARG B 1 325 ? 2.633 27.359 -3.006 1 96.94 325 ARG B O 1
ATOM 5987 N N . ALA B 1 326 ? 3.973 27.766 -1.275 1 97.44 326 ALA B N 1
ATOM 5988 C CA . ALA B 1 326 ? 4.633 26.453 -1.361 1 97.44 326 ALA B CA 1
ATOM 5989 C C . ALA B 1 326 ? 3.645 25.328 -1.105 1 97.44 326 ALA B C 1
ATOM 5991 O O . ALA B 1 326 ? 3.689 24.297 -1.775 1 97.44 326 ALA B O 1
ATOM 5992 N N . GLU B 1 327 ? 2.773 25.5 -0.15 1 96.38 327 GLU B N 1
ATOM 5993 C CA . GLU B 1 327 ? 1.767 24.484 0.165 1 96.38 327 GLU B CA 1
ATOM 5994 C C . GLU B 1 327 ? 0.812 24.281 -1.008 1 96.38 327 GLU B C 1
ATOM 5996 O O . GLU B 1 327 ? 0.415 23.141 -1.295 1 96.38 327 GLU B O 1
ATOM 6001 N N . ILE B 1 328 ? 0.397 25.344 -1.658 1 97.81 328 ILE B N 1
ATOM 6002 C CA . ILE B 1 328 ? -0.482 25.266 -2.818 1 97.81 328 ILE B CA 1
ATOM 6003 C C . ILE B 1 328 ? 0.229 24.531 -3.951 1 97.81 328 ILE B C 1
ATOM 6005 O O . ILE B 1 328 ? -0.348 23.641 -4.582 1 97.81 328 ILE B O 1
ATOM 6009 N N . LYS B 1 329 ? 1.499 24.891 -4.164 1 98 329 LYS B N 1
ATOM 6010 C CA . LYS B 1 329 ? 2.258 24.219 -5.211 1 98 329 LYS B CA 1
ATOM 6011 C C . LYS B 1 329 ? 2.424 22.734 -4.898 1 98 329 LYS B C 1
ATOM 6013 O O . LYS B 1 329 ? 2.311 21.891 -5.789 1 98 329 LYS B O 1
ATOM 6018 N N . LYS B 1 330 ? 2.711 22.391 -3.641 1 97.31 330 LYS B N 1
ATOM 6019 C CA . LYS B 1 330 ? 2.762 21 -3.213 1 97.31 330 LYS B CA 1
ATOM 6020 C C . LYS B 1 330 ? 1.434 20.297 -3.473 1 97.31 330 LYS B C 1
ATOM 6022 O O . LYS B 1 330 ? 1.408 19.172 -3.979 1 97.31 330 LYS B O 1
ATOM 6027 N N . GLY B 1 331 ? 0.352 21 -3.117 1 97.44 331 GLY B N 1
ATOM 6028 C CA . GLY B 1 331 ? -0.969 20.438 -3.354 1 97.44 331 GLY B CA 1
ATOM 6029 C C . GLY B 1 331 ? -1.249 20.172 -4.82 1 97.44 331 GLY B C 1
ATOM 6030 O O . GLY B 1 331 ? -1.871 19.156 -5.164 1 97.44 331 GLY B O 1
ATOM 6031 N N . MET B 1 332 ? -0.816 21.078 -5.676 1 98.06 332 MET B N 1
ATOM 6032 C CA . MET B 1 332 ? -0.975 20.875 -7.113 1 98.06 332 MET B CA 1
ATOM 6033 C C . MET B 1 332 ? -0.239 19.625 -7.578 1 98.06 332 MET B C 1
ATOM 6035 O O . MET B 1 332 ? -0.777 18.828 -8.359 1 98.06 332 MET B O 1
ATOM 6039 N N . VAL B 1 333 ? 0.954 19.453 -7.086 1 97.94 333 VAL B N 1
ATOM 6040 C CA . VAL B 1 333 ? 1.756 18.281 -7.445 1 97.94 333 VAL B CA 1
ATOM 6041 C C . VAL B 1 333 ? 1.09 17.016 -6.922 1 97.94 333 VAL B C 1
ATOM 6043 O O . VAL B 1 333 ? 1.04 16 -7.617 1 97.94 333 VAL B O 1
ATOM 6046 N N . GLU B 1 334 ? 0.585 17.078 -5.723 1 96.69 334 GLU B N 1
ATOM 6047 C CA . GLU B 1 334 ? -0.091 15.93 -5.129 1 96.69 334 GLU B CA 1
ATOM 6048 C C . GLU B 1 334 ? -1.333 15.547 -5.93 1 96.69 334 GLU B C 1
ATOM 6050 O O . GLU B 1 334 ? -1.65 14.367 -6.066 1 96.69 334 GLU B O 1
ATOM 6055 N N . LEU B 1 335 ? -2.064 16.562 -6.43 1 97.06 335 LEU B N 1
ATOM 6056 C CA . LEU B 1 335 ? -3.203 16.297 -7.301 1 97.06 335 LEU B CA 1
ATOM 6057 C C . LEU B 1 335 ? -2.758 15.586 -8.57 1 97.06 335 LEU B C 1
ATOM 6059 O O . LEU B 1 335 ? -3.381 14.602 -8.984 1 97.06 335 LEU B O 1
ATOM 6063 N N . GLU B 1 336 ? -1.654 16.047 -9.148 1 97.06 336 GLU B N 1
ATOM 6064 C CA . GLU B 1 336 ? -1.104 15.383 -10.32 1 97.06 336 GLU B CA 1
ATOM 6065 C C . GLU B 1 336 ? -0.689 13.945 -10.008 1 97.06 336 GLU B C 1
ATOM 6067 O O . GLU B 1 336 ? -0.875 13.047 -10.82 1 97.06 336 GLU B O 1
ATOM 6072 N N . ARG B 1 337 ? -0.116 13.719 -8.859 1 96.88 337 ARG B N 1
ATOM 6073 C CA . ARG B 1 337 ? 0.299 12.398 -8.391 1 96.88 337 ARG B CA 1
ATOM 6074 C C . ARG B 1 337 ? -0.88 11.43 -8.367 1 96.88 337 ARG B C 1
ATOM 6076 O O . ARG B 1 337 ? -0.752 10.273 -8.781 1 96.88 337 ARG B O 1
ATOM 6083 N N . THR B 1 338 ? -2.016 11.906 -7.914 1 96.06 338 THR B N 1
ATOM 6084 C CA . THR B 1 338 ? -3.193 11.039 -7.848 1 96.06 338 THR B CA 1
ATOM 6085 C C . THR B 1 338 ? -3.65 10.648 -9.25 1 96.06 338 THR B C 1
ATOM 6087 O O . THR B 1 338 ? -4.168 9.547 -9.453 1 96.06 338 THR B O 1
ATOM 6090 N N . GLY B 1 339 ? -3.441 11.547 -10.188 1 95.75 339 GLY B N 1
ATOM 6091 C CA . GLY B 1 339 ? -3.723 11.18 -11.562 1 95.75 339 GLY B CA 1
ATOM 6092 C C . GLY B 1 339 ? -2.898 10 -12.055 1 95.75 339 GLY B C 1
ATOM 6093 O O . GLY B 1 339 ? -3.42 9.109 -12.727 1 95.75 339 GLY B O 1
ATOM 6094 N N . GLU B 1 340 ? -1.648 10.008 -11.695 1 96.19 340 GLU B N 1
ATOM 6095 C CA . GLU B 1 340 ? -0.774 8.891 -12.055 1 96.19 340 GLU B CA 1
ATOM 6096 C C . GLU B 1 340 ? -1.181 7.617 -11.32 1 96.19 340 GLU B C 1
ATOM 6098 O O . GLU B 1 340 ? -1.095 6.52 -11.875 1 96.19 340 GLU B O 1
ATOM 6103 N N . GLU B 1 341 ? -1.612 7.711 -10.117 1 96.06 341 GLU B N 1
ATOM 6104 C CA . GLU B 1 341 ? -2.123 6.559 -9.383 1 96.06 341 GLU B CA 1
ATOM 6105 C C . GLU B 1 341 ? -3.354 5.969 -10.062 1 96.06 341 GLU B C 1
ATOM 6107 O O . GLU B 1 341 ? -3.506 4.746 -10.125 1 96.06 341 GLU B O 1
ATOM 6112 N N . LEU B 1 342 ? -4.238 6.883 -10.484 1 95.75 342 LEU B N 1
ATOM 6113 C CA . LEU B 1 342 ? -5.43 6.445 -11.203 1 95.75 342 LEU B CA 1
ATOM 6114 C C . LEU B 1 342 ? -5.051 5.691 -12.477 1 95.75 342 LEU B C 1
ATOM 6116 O O . LEU B 1 342 ? -5.637 4.648 -12.781 1 95.75 342 LEU B O 1
ATOM 6120 N N . ARG B 1 343 ? -4.062 6.18 -13.172 1 95 343 ARG B N 1
ATOM 6121 C CA . ARG B 1 343 ? -3.57 5.508 -14.375 1 95 343 ARG B CA 1
ATOM 6122 C C . ARG B 1 343 ? -3.012 4.129 -14.039 1 95 343 ARG B C 1
ATOM 6124 O O . ARG B 1 343 ? -3.248 3.166 -14.773 1 95 343 ARG B O 1
ATOM 6131 N N . ALA B 1 344 ? -2.285 4.008 -12.969 1 95.94 344 ALA B N 1
ATOM 6132 C CA . ALA B 1 344 ? -1.715 2.73 -12.547 1 95.94 344 ALA B CA 1
ATOM 6133 C C . ALA B 1 344 ? -2.811 1.709 -12.258 1 95.94 344 ALA B C 1
ATOM 6135 O O . ALA B 1 344 ? -2.711 0.551 -12.672 1 95.94 344 ALA B O 1
ATOM 6136 N N . VAL B 1 345 ? -3.826 2.145 -11.555 1 96.12 345 VAL B N 1
ATOM 6137 C CA . VAL B 1 345 ? -4.926 1.245 -11.227 1 96.12 345 VAL B CA 1
ATOM 6138 C C . VAL B 1 345 ? -5.656 0.834 -12.508 1 96.12 345 VAL B C 1
ATOM 6140 O O . VAL B 1 345 ? -6.055 -0.324 -12.656 1 96.12 345 VAL B O 1
ATOM 6143 N N . ARG B 1 346 ? -5.836 1.764 -13.391 1 94.75 346 ARG B N 1
ATOM 6144 C CA . ARG B 1 346 ? -6.469 1.452 -14.672 1 94.75 346 ARG B CA 1
ATOM 6145 C C . ARG B 1 346 ? -5.699 0.365 -15.414 1 94.75 346 ARG B C 1
ATOM 6147 O O . ARG B 1 346 ? -6.289 -0.599 -15.898 1 94.75 346 ARG B O 1
ATOM 6154 N N . LEU B 1 347 ? -4.406 0.51 -15.484 1 94.69 347 LEU B N 1
ATOM 6155 C CA . LEU B 1 347 ? -3.572 -0.47 -16.172 1 94.69 347 LEU B CA 1
ATOM 6156 C C . LEU B 1 347 ? -3.676 -1.836 -15.5 1 94.69 347 LEU B C 1
ATOM 6158 O O . LEU B 1 347 ? -3.709 -2.865 -16.172 1 94.69 347 LEU B O 1
ATOM 6162 N N . SER B 1 348 ? -3.697 -1.837 -14.188 1 95.31 348 SER B N 1
ATOM 6163 C CA . SER B 1 348 ? -3.846 -3.088 -13.453 1 95.31 348 SER B CA 1
ATOM 6164 C C . SER B 1 348 ? -5.18 -3.758 -13.766 1 95.31 348 SER B C 1
ATOM 6166 O O . SER B 1 348 ? -5.246 -4.977 -13.945 1 95.31 348 SER B O 1
ATOM 6168 N N . ILE B 1 349 ? -6.211 -2.951 -13.859 1 95.25 349 ILE B N 1
ATOM 6169 C CA . ILE B 1 349 ? -7.539 -3.477 -14.148 1 95.25 349 ILE B CA 1
ATOM 6170 C C . ILE B 1 349 ? -7.562 -4.059 -15.562 1 95.25 349 ILE B C 1
ATOM 6172 O O . ILE B 1 349 ? -8.078 -5.16 -15.781 1 95.25 349 ILE B O 1
ATOM 6176 N N . VAL B 1 350 ? -6.977 -3.383 -16.516 1 94.12 350 VAL B N 1
ATOM 6177 C CA . VAL B 1 350 ? -6.906 -3.859 -17.891 1 94.12 350 VAL B CA 1
ATOM 6178 C C . VAL B 1 350 ? -6.203 -5.215 -17.938 1 94.12 350 VAL B C 1
ATOM 6180 O O . VAL B 1 350 ? -6.691 -6.156 -18.562 1 94.12 350 VAL B O 1
ATOM 6183 N N . ARG B 1 351 ? -5.121 -5.312 -17.281 1 93.44 351 ARG B N 1
ATOM 6184 C CA . ARG B 1 351 ? -4.359 -6.555 -17.234 1 93.44 351 ARG B CA 1
ATOM 6185 C C . ARG B 1 351 ? -5.168 -7.668 -16.578 1 93.44 351 ARG B C 1
ATOM 6187 O O . ARG B 1 351 ? -5.242 -8.781 -17.094 1 93.44 351 ARG B O 1
ATOM 6194 N N . GLU B 1 352 ? -5.758 -7.344 -15.43 1 94.94 352 GLU B N 1
ATOM 6195 C CA . GLU B 1 352 ? -6.504 -8.344 -14.68 1 94.94 352 GLU B CA 1
ATOM 6196 C C . GLU B 1 352 ? -7.691 -8.867 -15.484 1 94.94 352 GLU B C 1
ATOM 6198 O O . GLU B 1 352 ? -7.992 -10.062 -15.461 1 94.94 352 GLU B O 1
ATOM 6203 N N . VAL B 1 353 ? -8.375 -8.008 -16.172 1 94.62 353 VAL B N 1
ATOM 6204 C CA . VAL B 1 353 ? -9.508 -8.406 -17 1 94.62 353 VAL B CA 1
ATOM 6205 C C . VAL B 1 353 ? -9.023 -9.328 -18.125 1 94.62 353 VAL B C 1
ATOM 6207 O O . VAL B 1 353 ? -9.609 -10.383 -18.344 1 94.62 353 VAL B O 1
ATOM 6210 N N . ARG B 1 354 ? -7.973 -8.984 -18.781 1 92.69 354 ARG B N 1
ATOM 6211 C CA . ARG B 1 354 ? -7.422 -9.805 -19.844 1 92.69 354 ARG B CA 1
ATOM 6212 C C . ARG B 1 354 ? -7.008 -11.18 -19.328 1 92.69 354 ARG B C 1
ATOM 6214 O O . ARG B 1 354 ? -7.34 -12.203 -19.922 1 92.69 354 ARG B O 1
ATOM 6221 N N . GLU B 1 355 ? -6.328 -11.156 -18.188 1 93.44 355 GLU B N 1
ATOM 6222 C CA . GLU B 1 355 ? -5.875 -12.406 -17.578 1 93.44 355 GLU B CA 1
ATOM 6223 C C . GLU B 1 355 ? -7.059 -13.297 -17.203 1 93.44 355 GLU B C 1
ATOM 6225 O O . GLU B 1 355 ? -7.004 -14.516 -17.359 1 93.44 355 GLU B O 1
ATOM 6230 N N . ALA B 1 356 ? -8.062 -12.656 -16.719 1 95.44 356 ALA B N 1
ATOM 6231 C CA . ALA B 1 356 ? -9.242 -13.422 -16.297 1 95.44 356 ALA B CA 1
ATOM 6232 C C . ALA B 1 356 ? -9.93 -14.062 -17.516 1 95.44 356 ALA B C 1
ATOM 6234 O O . ALA B 1 356 ? -10.344 -15.219 -17.453 1 95.44 356 ALA B O 1
ATOM 6235 N N . TYR B 1 357 ? -10.039 -13.398 -18.594 1 94.62 357 TYR B N 1
ATOM 6236 C CA . TYR B 1 357 ? -10.633 -13.945 -19.797 1 94.62 357 TYR B CA 1
ATOM 6237 C C . TYR B 1 357 ? -9.789 -15.102 -20.344 1 94.62 357 TYR B C 1
ATOM 6239 O O . TYR B 1 357 ? -10.328 -16.141 -20.734 1 94.62 357 TYR B O 1
ATOM 6247 N N . LEU B 1 358 ? -8.5 -14.898 -20.344 1 92.88 358 LEU B N 1
ATOM 6248 C CA . LEU B 1 358 ? -7.602 -15.953 -20.812 1 92.88 358 LEU B CA 1
ATOM 6249 C C . LEU B 1 358 ? -7.727 -17.188 -19.938 1 92.88 358 LEU B C 1
ATOM 6251 O O . LEU B 1 358 ? -7.715 -18.312 -20.438 1 92.88 358 LEU B O 1
ATOM 6255 N N . ALA B 1 359 ? -7.875 -16.953 -18.641 1 93.31 359 ALA B N 1
ATOM 6256 C CA . ALA B 1 359 ? -7.988 -18.078 -17.703 1 93.31 359 ALA B CA 1
ATOM 6257 C C . ALA B 1 359 ? -9.273 -18.859 -17.938 1 93.31 359 ALA B C 1
ATOM 6259 O O . ALA B 1 359 ? -9.266 -20.094 -17.891 1 93.31 359 ALA B O 1
ATOM 6260 N N . VAL B 1 360 ? -10.391 -18.203 -18.219 1 93.31 360 VAL B N 1
ATOM 6261 C CA . VAL B 1 360 ? -11.656 -18.859 -18.5 1 93.31 360 VAL B CA 1
ATOM 6262 C C . VAL B 1 360 ? -11.555 -19.656 -19.797 1 93.31 360 VAL B C 1
ATOM 6264 O O . VAL B 1 360 ? -11.953 -20.812 -19.859 1 93.31 360 VAL B O 1
ATOM 6267 N N . ALA B 1 361 ? -10.992 -19.062 -20.781 1 90.62 361 ALA B N 1
ATOM 6268 C CA . ALA B 1 361 ? -10.836 -19.734 -22.078 1 90.62 361 ALA B CA 1
ATOM 6269 C C . ALA B 1 361 ? -9.969 -20.984 -21.938 1 90.62 361 ALA B C 1
ATOM 6271 O O . ALA B 1 361 ? -10.305 -22.047 -22.484 1 90.62 361 ALA B O 1
ATOM 6272 N N . ASP B 1 362 ? -8.945 -20.859 -21.172 1 90.81 362 ASP B N 1
ATOM 6273 C CA . ASP B 1 362 ? -8.039 -21.969 -20.938 1 90.81 362 ASP B CA 1
ATOM 6274 C C . ASP B 1 362 ? -8.742 -23.094 -20.172 1 90.81 362 ASP B C 1
ATOM 6276 O O . ASP B 1 362 ? -8.625 -24.266 -20.531 1 90.81 362 ASP B O 1
ATOM 6280 N N . ALA B 1 363 ? -9.438 -22.703 -19.172 1 91.75 363 ALA B N 1
ATOM 6281 C CA . ALA B 1 363 ? -10.125 -23.703 -18.344 1 91.75 363 ALA B CA 1
ATOM 6282 C C . ALA B 1 363 ? -11.203 -24.422 -19.156 1 91.75 363 ALA B C 1
ATOM 6284 O O . ALA B 1 363 ? -11.398 -25.625 -19 1 91.75 363 ALA B O 1
ATOM 6285 N N . GLU B 1 364 ? -11.898 -23.75 -20.047 1 90.56 364 GLU B N 1
ATOM 6286 C CA . GLU B 1 364 ? -12.906 -24.359 -20.906 1 90.56 364 GLU B CA 1
ATOM 6287 C C . GLU B 1 364 ? -12.281 -25.391 -21.844 1 90.56 364 GLU B C 1
ATOM 6289 O O . GLU B 1 364 ? -12.805 -26.5 -22 1 90.56 364 GLU B O 1
ATOM 6294 N N . LYS B 1 365 ? -11.219 -25.031 -22.406 1 87.56 365 LYS B N 1
ATOM 6295 C CA . LYS B 1 365 ? -10.531 -25.938 -23.312 1 87.56 365 LYS B CA 1
ATOM 6296 C C . LYS B 1 365 ? -9.992 -27.156 -22.578 1 87.56 365 LYS B C 1
ATOM 6298 O O . LYS B 1 365 ? -10.094 -28.297 -23.062 1 87.56 365 LYS B O 1
ATOM 6303 N N . ARG B 1 366 ? -9.438 -26.891 -21.391 1 87 366 ARG B N 1
ATOM 6304 C CA . ARG B 1 366 ? -8.922 -28 -20.578 1 87 366 ARG B CA 1
ATOM 6305 C C . ARG B 1 366 ? -10.039 -28.969 -20.203 1 87 366 ARG B C 1
ATOM 6307 O O . ARG B 1 366 ? -9.836 -30.172 -20.203 1 87 366 ARG B O 1
ATOM 6314 N N . LEU B 1 367 ? -11.156 -28.438 -19.906 1 89 367 LEU B N 1
ATOM 6315 C CA . LEU B 1 367 ? -12.289 -29.281 -19.531 1 89 367 LEU B CA 1
ATOM 6316 C C . LEU B 1 367 ? -12.734 -30.141 -20.719 1 89 367 LEU B C 1
ATOM 6318 O O . LEU B 1 367 ? -13.031 -31.328 -20.562 1 89 367 LEU B O 1
ATOM 6322 N N . ALA B 1 368 ? -12.727 -29.594 -21.875 1 85.19 368 ALA B N 1
ATOM 6323 C CA . ALA B 1 368 ? -13.125 -30.328 -23.078 1 85.19 368 ALA B CA 1
ATOM 6324 C C . ALA B 1 368 ? -12.164 -31.484 -23.344 1 85.19 368 ALA B C 1
ATOM 6326 O O . ALA B 1 368 ? -12.602 -32.594 -23.625 1 85.19 368 ALA B O 1
ATOM 6327 N N . VAL B 1 369 ? -10.93 -31.172 -23.188 1 81.25 369 VAL B N 1
ATOM 6328 C CA . VAL B 1 369 ? -9.906 -32.188 -23.422 1 81.25 369 VAL B CA 1
ATOM 6329 C C . VAL B 1 369 ? -10.008 -33.281 -22.375 1 81.25 369 VAL B C 1
ATOM 6331 O O . VAL B 1 369 ? -9.906 -34.469 -22.688 1 81.25 369 VAL B O 1
ATOM 6334 N N . ALA B 1 370 ? -10.211 -32.875 -21.125 1 84.56 370 ALA B N 1
ATOM 6335 C CA . ALA B 1 370 ? -10.281 -33.844 -20.016 1 84.56 370 ALA B CA 1
ATOM 6336 C C . ALA B 1 370 ? -11.484 -34.781 -20.172 1 84.56 370 ALA B C 1
ATOM 6338 O O . ALA B 1 370 ? -11.406 -35.969 -19.844 1 84.56 370 ALA B O 1
ATOM 6339 N N . ARG B 1 371 ? -12.539 -34.312 -20.688 1 85.25 371 ARG B N 1
ATOM 6340 C CA . ARG B 1 371 ? -13.734 -35.125 -20.891 1 85.25 371 ARG B CA 1
ATOM 6341 C C . ARG B 1 371 ? -13.484 -36.219 -21.922 1 85.25 371 ARG B C 1
ATOM 6343 O O . ARG B 1 371 ? -13.914 -37.344 -21.734 1 85.25 371 ARG B O 1
ATOM 6350 N N . GLU B 1 372 ? -12.781 -35.906 -22.906 1 80.38 372 GLU B N 1
ATOM 6351 C CA . GLU B 1 372 ? -12.492 -36.875 -23.969 1 80.38 372 GLU B CA 1
ATOM 6352 C C . GLU B 1 372 ? -11.5 -37.938 -23.484 1 80.38 372 GLU B C 1
ATOM 6354 O O . GLU B 1 372 ? -11.578 -39.094 -23.891 1 80.38 372 GLU B O 1
ATOM 6359 N N . ALA B 1 373 ? -10.656 -37.562 -22.578 1 81.75 373 ALA B N 1
ATOM 6360 C CA . ALA B 1 373 ? -9.594 -38.438 -22.109 1 81.75 373 ALA B CA 1
ATOM 6361 C C . ALA B 1 373 ? -10.156 -39.562 -21.234 1 81.75 373 ALA B C 1
ATOM 6363 O O . ALA B 1 373 ? -9.602 -40.656 -21.188 1 81.75 373 ALA B O 1
ATOM 6364 N N . ILE B 1 374 ? -11.25 -39.406 -20.609 1 86.12 374 ILE B N 1
ATOM 6365 C CA . ILE B 1 374 ? -11.805 -40.375 -19.656 1 86.12 374 ILE B CA 1
ATOM 6366 C C . ILE B 1 374 ? -12.281 -41.625 -20.406 1 86.12 374 ILE B C 1
ATOM 6368 O O . ILE B 1 374 ? -11.977 -42.75 -20.016 1 86.12 374 ILE B O 1
ATOM 6372 N N . SER B 1 375 ? -12.953 -41.438 -21.469 1 83.69 375 SER B N 1
ATOM 6373 C CA . SER B 1 375 ? -13.484 -42.562 -22.219 1 83.69 375 SER B CA 1
ATOM 6374 C C . SER B 1 375 ? -12.359 -43.469 -22.75 1 83.69 375 SER B C 1
ATOM 6376 O O . SER B 1 375 ? -12.438 -44.688 -22.672 1 83.69 375 SER B O 1
ATOM 6378 N N . SER B 1 376 ? -11.406 -42.781 -23.203 1 81.12 376 SER B N 1
ATOM 6379 C CA . SER B 1 376 ? -10.258 -43.531 -23.703 1 81.12 376 SER B CA 1
ATOM 6380 C C . SER B 1 376 ? -9.555 -44.281 -22.594 1 81.12 376 SER B C 1
ATOM 6382 O O . SER B 1 376 ? -9.164 -45.438 -22.781 1 81.12 376 SER B O 1
ATOM 6384 N N . ALA B 1 377 ? -9.422 -43.656 -21.422 1 86 377 ALA B N 1
ATOM 6385 C CA . ALA B 1 377 ? -8.75 -44.312 -20.281 1 86 377 ALA B CA 1
ATOM 6386 C C . ALA B 1 377 ? -9.562 -45.469 -19.75 1 86 377 ALA B C 1
ATOM 6388 O O . ALA B 1 377 ? -9 -46.5 -19.344 1 86 377 ALA B O 1
ATOM 6389 N N . GLU B 1 378 ? -10.844 -45.375 -19.766 1 88.69 378 GLU B N 1
ATOM 6390 C CA . GLU B 1 378 ? -11.727 -46.469 -19.312 1 88.69 378 GLU B CA 1
ATOM 6391 C C . GLU B 1 378 ? -11.609 -47.688 -20.234 1 88.69 378 GLU B C 1
ATOM 6393 O O . GLU B 1 378 ? -11.516 -48.812 -19.75 1 88.69 378 GLU B O 1
ATOM 6398 N N . GLU B 1 379 ? -11.633 -47.406 -21.484 1 86.75 379 GLU B N 1
ATOM 6399 C CA . GLU B 1 379 ? -11.516 -48.5 -22.438 1 86.75 379 GLU B CA 1
ATOM 6400 C C . GLU B 1 379 ? -10.148 -49.156 -22.344 1 86.75 379 GLU B C 1
ATOM 6402 O O . GLU B 1 379 ? -10.039 -50.375 -22.438 1 86.75 379 GLU B O 1
ATOM 6407 N N . ASN B 1 380 ? -9.141 -48.375 -22.156 1 84.69 380 ASN B N 1
ATOM 6408 C CA . ASN B 1 380 ? -7.793 -48.906 -22 1 84.69 380 ASN B CA 1
ATOM 6409 C C . ASN B 1 380 ? -7.707 -49.844 -20.781 1 84.69 380 ASN B C 1
ATOM 6411 O O . ASN B 1 380 ? -7.102 -50.906 -20.859 1 84.69 380 ASN B O 1
ATOM 6415 N N . LEU B 1 381 ? -8.281 -49.469 -19.672 1 89.75 381 LEU B N 1
ATOM 6416 C CA . LEU B 1 381 ? -8.266 -50.281 -18.484 1 89.75 381 LEU B CA 1
ATOM 6417 C C . LEU B 1 381 ? -9.031 -51.594 -18.719 1 89.75 381 LEU B C 1
ATOM 6419 O O . LEU B 1 381 ? -8.57 -52.656 -18.328 1 89.75 381 LEU B O 1
ATOM 6423 N N . ARG B 1 382 ? -10.125 -51.5 -19.422 1 90.62 382 ARG B N 1
ATOM 6424 C CA . ARG B 1 382 ? -10.922 -52.688 -19.734 1 90.62 382 ARG B CA 1
ATOM 6425 C C . ARG B 1 382 ? -10.109 -53.688 -20.547 1 90.62 382 ARG B C 1
ATOM 6427 O O . ARG B 1 382 ? -10.094 -54.875 -20.234 1 90.62 382 ARG B O 1
ATOM 6434 N N . VAL B 1 383 ? -9.43 -53.188 -21.5 1 88.81 383 VAL B N 1
ATOM 6435 C CA . VAL B 1 383 ? -8.656 -54.031 -22.406 1 88.81 383 VAL B CA 1
ATOM 6436 C C . VAL B 1 383 ? -7.496 -54.688 -21.641 1 88.81 383 VAL B C 1
ATOM 6438 O O . VAL B 1 383 ? -7.273 -55.875 -21.75 1 88.81 383 VAL B O 1
ATOM 6441 N N . GLU B 1 384 ? -6.77 -53.906 -20.828 1 89.38 384 GLU B N 1
ATOM 6442 C CA . GLU B 1 384 ? -5.613 -54.406 -20.109 1 89.38 384 GLU B CA 1
ATOM 6443 C C . GLU B 1 384 ? -6.031 -55.438 -19.047 1 89.38 384 GLU B C 1
ATOM 6445 O O . GLU B 1 384 ? -5.316 -56.406 -18.781 1 89.38 384 GLU B O 1
ATOM 6450 N N . GLN B 1 385 ? -7.176 -55.25 -18.469 1 90.44 385 GLN B N 1
ATOM 6451 C CA . GLN B 1 385 ? -7.707 -56.188 -17.484 1 90.44 385 GLN B CA 1
ATOM 6452 C C . GLN B 1 385 ? -8.055 -57.531 -18.141 1 90.44 385 GLN B C 1
ATOM 6454 O O . GLN B 1 385 ? -7.742 -58.594 -17.609 1 90.44 385 GLN B O 1
ATOM 6459 N N . LEU B 1 386 ? -8.609 -57.406 -19.344 1 89.44 386 LEU B N 1
ATOM 6460 C CA . LEU B 1 386 ? -8.969 -58.625 -20.078 1 89.44 386 LEU B CA 1
ATOM 6461 C C . LEU B 1 386 ? -7.727 -59.406 -20.5 1 89.44 386 LEU B C 1
ATOM 6463 O O . LEU B 1 386 ? -7.688 -60.625 -20.391 1 89.44 386 LEU B O 1
ATOM 6467 N N . LYS B 1 387 ? -6.766 -58.719 -20.938 1 89.19 387 LYS B N 1
ATOM 6468 C CA . LYS B 1 387 ? -5.508 -59.344 -21.312 1 89.19 387 LYS B CA 1
ATOM 6469 C C . LYS B 1 387 ? -4.871 -60.062 -20.125 1 89.19 387 LYS B C 1
ATOM 6471 O O . LYS B 1 387 ? -4.344 -61.156 -20.266 1 89.19 387 LYS B O 1
ATOM 6476 N N . TYR B 1 388 ? -4.879 -59.406 -19.047 1 89.94 388 TYR B N 1
ATOM 6477 C CA . TYR B 1 388 ? -4.273 -60 -17.844 1 89.94 388 TYR B CA 1
ATOM 6478 C C . TYR B 1 388 ? -5.027 -61.25 -17.406 1 89.94 388 TYR B C 1
ATOM 6480 O O . TYR B 1 388 ? -4.414 -62.281 -17.078 1 89.94 388 TYR B O 1
ATOM 6488 N N . GLU B 1 389 ? -6.309 -61.219 -17.5 1 87.31 389 GLU B N 1
ATOM 6489 C CA . GLU B 1 389 ? -7.148 -62.344 -17.078 1 87.31 389 GLU B CA 1
ATOM 6490 C C . GLU B 1 389 ? -6.996 -63.531 -18.016 1 87.31 389 GLU B C 1
ATOM 6492 O O . GLU B 1 389 ? -7.156 -64.688 -17.594 1 87.31 389 GLU B O 1
ATOM 6497 N N . THR B 1 390 ? -6.668 -63.219 -19.266 1 88.5 390 THR B N 1
ATOM 6498 C CA . THR B 1 390 ? -6.508 -64.312 -20.25 1 88.5 390 THR B CA 1
ATOM 6499 C C . THR B 1 390 ? -5.055 -64.75 -20.312 1 88.5 390 THR B C 1
ATOM 6501 O O . THR B 1 390 ? -4.719 -65.688 -21.078 1 88.5 390 THR B O 1
ATOM 6504 N N . GLY B 1 391 ? -4.156 -64.125 -19.484 1 84.12 391 GLY B N 1
ATOM 6505 C CA . GLY B 1 391 ? -2.787 -64.625 -19.297 1 84.12 391 GLY B CA 1
ATOM 6506 C C . GLY B 1 391 ? -1.818 -64 -20.297 1 84.12 391 GLY B C 1
ATOM 6507 O O . GLY B 1 391 ? -0.646 -64.375 -20.344 1 84.12 391 GLY B O 1
ATOM 6508 N N . VAL B 1 392 ? -2.312 -63.031 -21.062 1 84.38 392 VAL B N 1
ATOM 6509 C CA . VAL B 1 392 ? -1.455 -62.5 -22.109 1 84.38 392 VAL B CA 1
ATOM 6510 C C . VAL B 1 392 ? -0.95 -61.125 -21.688 1 84.38 392 VAL B C 1
ATOM 6512 O O . VAL B 1 392 ? -0.087 -60.531 -22.359 1 84.38 392 VAL B O 1
ATOM 6515 N N . GLY B 1 393 ? -1.495 -60.594 -20.562 1 85.5 393 GLY B N 1
ATOM 6516 C CA . GLY B 1 393 ? -1.095 -59.281 -20.094 1 85.5 393 GLY B CA 1
ATOM 6517 C C . GLY B 1 393 ? -0.305 -59.312 -18.797 1 85.5 393 GLY B C 1
ATOM 6518 O O . GLY B 1 393 ? -0.128 -60.406 -18.203 1 85.5 393 GLY B O 1
ATOM 6519 N N . THR B 1 394 ? 0.261 -58.125 -18.438 1 88.5 394 THR B N 1
ATOM 6520 C CA . THR B 1 394 ? 1.064 -58.031 -17.219 1 88.5 394 THR B CA 1
ATOM 6521 C C . THR B 1 394 ? 0.379 -57.156 -16.188 1 88.5 394 THR B C 1
ATOM 6523 O O . THR B 1 394 ? -0.462 -56.312 -16.531 1 88.5 394 THR B O 1
ATOM 6526 N N . THR B 1 395 ? 0.729 -57.469 -14.914 1 89.06 395 THR B N 1
ATOM 6527 C CA . THR B 1 395 ? 0.244 -56.625 -13.812 1 89.06 395 THR B CA 1
ATOM 6528 C C . THR B 1 395 ? 0.661 -55.188 -14.008 1 89.06 395 THR B C 1
ATOM 6530 O O . THR B 1 395 ? -0.089 -54.281 -13.664 1 89.06 395 THR B O 1
ATOM 6533 N N . ARG B 1 396 ? 1.785 -54.969 -14.516 1 86.88 396 ARG B N 1
ATOM 6534 C CA . ARG B 1 396 ? 2.287 -53.625 -14.773 1 86.88 396 ARG B CA 1
ATOM 6535 C C . ARG B 1 396 ? 1.36 -52.844 -15.711 1 86.88 396 ARG B C 1
ATOM 6537 O O . ARG B 1 396 ? 1.047 -51.688 -15.469 1 86.88 396 ARG B O 1
ATOM 6544 N N . ASP B 1 397 ? 0.885 -53.531 -16.719 1 87.75 397 ASP B N 1
ATOM 6545 C CA . ASP B 1 397 ? 0.002 -52.906 -17.688 1 87.75 397 ASP B CA 1
ATOM 6546 C C . ASP B 1 397 ? -1.333 -52.531 -17.062 1 87.75 397 ASP B C 1
ATOM 6548 O O . ASP B 1 397 ? -1.881 -51.469 -17.344 1 87.75 397 ASP B O 1
ATOM 6552 N N . VAL B 1 398 ? -1.809 -53.406 -16.234 1 89.62 398 VAL B N 1
ATOM 6553 C CA . VAL B 1 398 ? -3.074 -53.125 -15.562 1 89.62 398 VAL B CA 1
ATOM 6554 C C . VAL B 1 398 ? -2.91 -51.969 -14.609 1 89.62 398 VAL B C 1
ATOM 6556 O O . VAL B 1 398 ? -3.723 -51.031 -14.609 1 89.62 398 VAL B O 1
ATOM 6559 N N . ILE B 1 399 ? -1.85 -51.938 -13.883 1 90.44 399 ILE B N 1
ATOM 6560 C CA . ILE B 1 399 ? -1.596 -50.844 -12.93 1 90.44 399 ILE B CA 1
ATOM 6561 C C . ILE B 1 399 ? -1.42 -49.531 -13.664 1 90.44 399 ILE B C 1
ATOM 6563 O O . ILE B 1 399 ? -1.945 -48.5 -13.242 1 90.44 399 ILE B O 1
ATOM 6567 N N . ASP B 1 400 ? -0.713 -49.5 -14.719 1 87 400 ASP B N 1
ATOM 6568 C CA . ASP B 1 400 ? -0.512 -48.312 -15.531 1 87 400 ASP B CA 1
ATOM 6569 C C . ASP B 1 400 ? -1.84 -47.781 -16.078 1 87 400 ASP B C 1
ATOM 6571 O O . ASP B 1 400 ? -2.07 -46.594 -16.094 1 87 400 ASP B O 1
ATOM 6575 N N . ALA B 1 401 ? -2.662 -48.688 -16.516 1 86.94 401 ALA B N 1
ATOM 6576 C CA . ALA B 1 401 ? -3.975 -48.312 -17.031 1 86.94 401 ALA B CA 1
ATOM 6577 C C . ALA B 1 401 ? -4.852 -47.75 -15.93 1 86.94 401 ALA B C 1
ATOM 6579 O O . ALA B 1 401 ? -5.602 -46.781 -16.156 1 86.94 401 ALA B O 1
ATOM 6580 N N . GLN B 1 402 ? -4.766 -48.344 -14.789 1 90.31 402 GLN B N 1
ATOM 6581 C CA . GLN B 1 402 ? -5.508 -47.844 -13.641 1 90.31 402 GLN B CA 1
ATOM 6582 C C . GLN B 1 402 ? -5.039 -46.438 -13.273 1 90.31 402 GLN B C 1
ATOM 6584 O O . GLN B 1 402 ? -5.855 -45.562 -12.984 1 90.31 402 GLN B O 1
ATOM 6589 N N . THR B 1 403 ? -3.787 -46.219 -13.219 1 89.5 403 THR B N 1
ATOM 6590 C CA . THR B 1 403 ? -3.207 -44.906 -12.93 1 89.5 403 THR B CA 1
ATOM 6591 C C . THR B 1 403 ? -3.646 -43.875 -13.961 1 89.5 403 THR B C 1
ATOM 6593 O O . THR B 1 403 ? -3.947 -42.75 -13.617 1 89.5 403 THR B O 1
ATOM 6596 N N . ALA B 1 404 ? -3.658 -44.281 -15.172 1 84.88 404 ALA B N 1
ATOM 6597 C CA . ALA B 1 404 ? -4.082 -43.406 -16.25 1 84.88 404 ALA B CA 1
ATOM 6598 C C . ALA B 1 404 ? -5.543 -43 -16.094 1 84.88 404 ALA B C 1
ATOM 6600 O O . ALA B 1 404 ? -5.902 -41.844 -16.328 1 84.88 404 ALA B O 1
ATOM 6601 N N . LEU B 1 405 ? -6.406 -43.969 -15.75 1 88.06 405 LEU B N 1
ATOM 6602 C CA . LEU B 1 405 ? -7.812 -43.656 -15.523 1 88.06 405 LEU B CA 1
ATOM 6603 C C . LEU B 1 405 ? -7.973 -42.688 -14.344 1 88.06 405 LEU B C 1
ATOM 6605 O O . LEU B 1 405 ? -8.75 -41.75 -14.414 1 88.06 405 LEU B O 1
ATOM 6609 N N . LEU B 1 406 ? -7.266 -42.938 -13.32 1 91.44 406 LEU B N 1
ATOM 6610 C CA . LEU B 1 406 ? -7.305 -42.031 -12.164 1 91.44 406 LEU B CA 1
ATOM 6611 C C . LEU B 1 406 ? -6.887 -40.625 -12.555 1 91.44 406 LEU B C 1
ATOM 6613 O O . LEU B 1 406 ? -7.543 -39.656 -12.172 1 91.44 406 LEU B O 1
ATOM 6617 N N . ARG B 1 407 ? -5.805 -40.531 -13.227 1 88.62 407 ARG B N 1
ATOM 6618 C CA . ARG B 1 407 ? -5.312 -39.219 -13.68 1 88.62 407 ARG B CA 1
ATOM 6619 C C . ARG B 1 407 ? -6.355 -38.5 -14.539 1 88.62 407 ARG B C 1
ATOM 6621 O O . ARG B 1 407 ? -6.617 -37.312 -14.344 1 88.62 407 ARG B O 1
ATOM 6628 N N . ALA B 1 408 ? -6.918 -39.188 -15.5 1 85.88 408 ALA B N 1
ATOM 6629 C CA . ALA B 1 408 ? -7.938 -38.625 -16.375 1 85.88 408 ALA B CA 1
ATOM 6630 C C . ALA B 1 408 ? -9.133 -38.125 -15.555 1 85.88 408 ALA B C 1
ATOM 6632 O O . ALA B 1 408 ? -9.656 -37.031 -15.805 1 85.88 408 ALA B O 1
ATOM 6633 N N . THR B 1 409 ? -9.516 -38.969 -14.664 1 90.19 409 THR B N 1
ATOM 6634 C CA . THR B 1 409 ? -10.664 -38.625 -13.82 1 90.19 409 THR B CA 1
ATOM 6635 C C . THR B 1 409 ? -10.352 -37.406 -12.953 1 90.19 409 THR B C 1
ATOM 6637 O O . THR B 1 409 ? -11.156 -36.5 -12.867 1 90.19 409 THR B O 1
ATOM 6640 N N . THR B 1 410 ? -9.227 -37.375 -12.32 1 91.81 410 THR B N 1
ATOM 6641 C CA . THR B 1 410 ? -8.836 -36.281 -11.453 1 91.81 410 THR B CA 1
ATOM 6642 C C . THR B 1 410 ? -8.656 -35 -12.273 1 91.81 410 THR B C 1
ATOM 6644 O O . THR B 1 410 ? -9.023 -33.906 -11.82 1 91.81 410 THR B O 1
ATOM 6647 N N . ASP B 1 411 ? -8.109 -35.125 -13.43 1 87.56 411 ASP B N 1
ATOM 6648 C CA . ASP B 1 411 ? -7.926 -33.969 -14.32 1 87.56 411 ASP B CA 1
ATOM 6649 C C . ASP B 1 411 ? -9.266 -33.344 -14.695 1 87.56 411 ASP B C 1
ATOM 6651 O O . ASP B 1 411 ? -9.391 -32.125 -14.766 1 87.56 411 ASP B O 1
ATOM 6655 N N . ARG B 1 412 ? -10.242 -34.156 -14.984 1 88.88 412 ARG B N 1
ATOM 6656 C CA . ARG B 1 412 ? -11.562 -33.656 -15.344 1 88.88 412 ARG B CA 1
ATOM 6657 C C . ARG B 1 412 ? -12.195 -32.906 -14.188 1 88.88 412 ARG B C 1
ATOM 6659 O O . ARG B 1 412 ? -12.742 -31.812 -14.383 1 88.88 412 ARG B O 1
ATOM 6666 N N . HIS B 1 413 ? -12.102 -33.5 -13.047 1 90.25 413 HIS B N 1
ATOM 6667 C CA . HIS B 1 413 ? -12.664 -32.812 -11.875 1 90.25 413 HIS B CA 1
ATOM 6668 C C . HIS B 1 413 ? -11.945 -31.516 -11.594 1 90.25 413 HIS B C 1
ATOM 6670 O O . HIS B 1 413 ? -12.586 -30.484 -11.336 1 90.25 413 HIS B O 1
ATOM 6676 N N . GLN B 1 414 ? -10.641 -31.484 -11.688 1 90.69 414 GLN B N 1
ATOM 6677 C CA . GLN B 1 414 ? -9.859 -30.281 -11.492 1 90.69 414 GLN B CA 1
ATOM 6678 C C . GLN B 1 414 ? -10.211 -29.219 -12.523 1 90.69 414 GLN B C 1
ATOM 6680 O O . GLN B 1 414 ? -10.391 -28.047 -12.18 1 90.69 414 GLN B O 1
ATOM 6685 N N . ALA B 1 415 ? -10.328 -29.609 -13.727 1 89.19 415 ALA B N 1
ATOM 6686 C CA . ALA B 1 415 ? -10.641 -28.688 -14.812 1 89.19 415 ALA B CA 1
ATOM 6687 C C . ALA B 1 415 ? -12.023 -28.062 -14.609 1 89.19 415 ALA B C 1
ATOM 6689 O O . ALA B 1 415 ? -12.211 -26.875 -14.859 1 89.19 415 ALA B O 1
ATOM 6690 N N . SER B 1 416 ? -12.953 -28.906 -14.219 1 90.56 416 SER B N 1
ATOM 6691 C CA . SER B 1 416 ? -14.32 -28.422 -14.008 1 90.56 416 SER B CA 1
ATOM 6692 C C . SER B 1 416 ? -14.367 -27.344 -12.938 1 90.56 416 SER B C 1
ATOM 6694 O O . SER B 1 416 ? -14.961 -26.281 -13.148 1 90.56 416 SER B O 1
ATOM 6696 N N . TYR B 1 417 ? -13.703 -27.516 -11.867 1 91.94 417 TYR B N 1
ATOM 6697 C CA . TYR B 1 417 ? -13.766 -26.562 -10.766 1 91.94 417 TYR B CA 1
ATOM 6698 C C . TYR B 1 417 ? -12.812 -25.391 -11 1 91.94 417 TYR B C 1
ATOM 6700 O O . TYR B 1 417 ? -13.047 -24.281 -10.508 1 91.94 417 TYR B O 1
ATOM 6708 N N . ASP B 1 418 ? -11.75 -25.594 -11.758 1 90.94 418 ASP B N 1
ATOM 6709 C CA . ASP B 1 418 ? -10.914 -24.484 -12.195 1 90.94 418 ASP B CA 1
ATOM 6710 C C . ASP B 1 418 ? -11.703 -23.5 -13.047 1 90.94 418 ASP B C 1
ATOM 6712 O O . ASP B 1 418 ? -11.484 -22.297 -12.977 1 90.94 418 ASP B O 1
ATOM 6716 N N . LEU B 1 419 ? -12.562 -24.094 -13.891 1 92.56 419 LEU B N 1
ATOM 6717 C CA . LEU B 1 419 ? -13.414 -23.234 -14.711 1 92.56 419 LEU B CA 1
ATOM 6718 C C . LEU B 1 419 ? -14.336 -22.391 -13.836 1 92.56 419 LEU B C 1
ATOM 6720 O O . LEU B 1 419 ? -14.477 -21.188 -14.07 1 92.56 419 LEU B O 1
ATOM 6724 N N . ALA B 1 420 ? -14.875 -23 -12.836 1 92.19 420 ALA B N 1
ATOM 6725 C CA . ALA B 1 420 ? -15.742 -22.266 -11.914 1 92.19 420 ALA B CA 1
ATOM 6726 C C . ALA B 1 420 ? -14.969 -21.172 -11.188 1 92.19 420 ALA B C 1
ATOM 6728 O O . ALA B 1 420 ? -15.453 -20.047 -11.055 1 92.19 420 ALA B O 1
ATOM 6729 N N . ALA B 1 421 ? -13.805 -21.484 -10.766 1 92.31 421 ALA B N 1
ATOM 6730 C CA . ALA B 1 421 ? -12.953 -20.516 -10.086 1 92.31 421 ALA B CA 1
ATOM 6731 C C . ALA B 1 421 ? -12.531 -19.391 -11.023 1 92.31 421 ALA B C 1
ATOM 6733 O O . ALA B 1 421 ? -12.469 -18.219 -10.625 1 92.31 421 ALA B O 1
ATOM 6734 N N . ALA B 1 422 ? -12.234 -19.75 -12.227 1 94 422 ALA B N 1
ATOM 6735 C CA . ALA B 1 422 ? -11.859 -18.766 -13.227 1 94 422 ALA B CA 1
ATOM 6736 C C . ALA B 1 422 ? -13.008 -17.797 -13.516 1 94 422 ALA B C 1
ATOM 6738 O O . ALA B 1 422 ? -12.797 -16.594 -13.695 1 94 422 ALA B O 1
ATOM 6739 N N . LYS B 1 423 ? -14.172 -18.391 -13.57 1 93.38 423 LYS B N 1
ATOM 6740 C CA . LYS B 1 423 ? -15.352 -17.547 -13.781 1 93.38 423 LYS B CA 1
ATOM 6741 C C . LYS B 1 423 ? -15.57 -16.609 -12.602 1 93.38 423 LYS B C 1
ATOM 6743 O O . LYS B 1 423 ? -15.938 -15.445 -12.797 1 93.38 423 LYS B O 1
ATOM 6748 N N . ALA B 1 424 ? -15.344 -17.062 -11.414 1 92.88 424 ALA B N 1
ATOM 6749 C CA . ALA B 1 424 ? -15.43 -16.219 -10.227 1 92.88 424 ALA B CA 1
ATOM 6750 C C . ALA B 1 424 ? -14.383 -15.102 -10.273 1 92.88 424 ALA B C 1
ATOM 6752 O O . ALA B 1 424 ? -14.664 -13.961 -9.898 1 92.88 424 ALA B O 1
ATOM 6753 N N . ALA B 1 425 ? -13.227 -15.438 -10.719 1 94.44 425 ALA B N 1
ATOM 6754 C CA . ALA B 1 425 ? -12.164 -14.453 -10.867 1 94.44 425 ALA B CA 1
ATOM 6755 C C . ALA B 1 425 ? -12.539 -13.398 -11.906 1 94.44 425 ALA B C 1
ATOM 6757 O O . ALA B 1 425 ? -12.211 -12.219 -11.75 1 94.44 425 ALA B O 1
ATOM 6758 N N . LEU B 1 426 ? -13.164 -13.867 -12.969 1 94.88 426 LEU B N 1
ATOM 6759 C CA . LEU B 1 426 ? -13.617 -12.938 -14 1 94.88 426 LEU B CA 1
ATOM 6760 C C . LEU B 1 426 ? -14.68 -11.992 -13.453 1 94.88 426 LEU B C 1
ATOM 6762 O O . LEU B 1 426 ? -14.664 -10.797 -13.75 1 94.88 426 LEU B O 1
ATOM 6766 N N . ASP B 1 427 ? -15.523 -12.508 -12.648 1 93.56 427 ASP B N 1
ATOM 6767 C CA . ASP B 1 427 ? -16.516 -11.664 -12 1 93.56 427 ASP B CA 1
ATOM 6768 C C . ASP B 1 427 ? -15.859 -10.586 -11.148 1 93.56 427 ASP B C 1
ATOM 6770 O O . ASP B 1 427 ? -16.25 -9.422 -11.203 1 93.56 427 ASP B O 1
ATOM 6774 N N . LYS B 1 428 ? -14.891 -10.977 -10.398 1 94.12 428 LYS B N 1
ATOM 6775 C CA . LYS B 1 428 ? -14.156 -10.016 -9.578 1 94.12 428 LYS B CA 1
ATOM 6776 C C . LYS B 1 428 ? -13.453 -8.977 -10.438 1 94.12 428 LYS B C 1
ATOM 6778 O O . LYS B 1 428 ? -13.5 -7.777 -10.141 1 94.12 428 LYS B O 1
ATOM 6783 N N . ALA B 1 429 ? -12.844 -9.461 -11.523 1 95.5 429 ALA B N 1
ATOM 6784 C CA . ALA B 1 429 ? -12.109 -8.57 -12.414 1 95.5 429 ALA B CA 1
ATOM 6785 C C . ALA B 1 429 ? -13.039 -7.559 -13.07 1 95.5 429 ALA B C 1
ATOM 6787 O O . ALA B 1 429 ? -12.633 -6.434 -13.375 1 95.5 429 ALA B O 1
ATOM 6788 N N . LEU B 1 430 ? -14.305 -7.961 -13.273 1 94.62 430 LEU B N 1
ATOM 6789 C CA . LEU B 1 430 ? -15.281 -7.09 -13.914 1 94.62 430 LEU B CA 1
ATOM 6790 C C . LEU B 1 430 ? -15.977 -6.207 -12.883 1 94.62 430 LEU B C 1
ATOM 6792 O O . LEU B 1 430 ? -16.719 -5.293 -13.242 1 94.62 430 LEU B O 1
ATOM 6796 N N . GLY B 1 431 ? -15.703 -6.418 -11.648 1 91.5 431 GLY B N 1
ATOM 6797 C CA . GLY B 1 431 ? -16.328 -5.645 -10.586 1 91.5 431 GLY B CA 1
ATOM 6798 C C . GLY B 1 431 ? -17.781 -6.051 -10.328 1 91.5 431 GLY B C 1
ATOM 6799 O O . GLY B 1 431 ? -18.547 -5.273 -9.766 1 91.5 431 GLY B O 1
ATOM 6800 N N . SER B 1 432 ? -18.109 -7.113 -10.883 1 81 432 SER B N 1
ATOM 6801 C CA . SER B 1 432 ? -19.484 -7.578 -10.742 1 81 432 SER B CA 1
ATOM 6802 C C . SER B 1 432 ? -19.719 -8.203 -9.375 1 81 432 SER B C 1
ATOM 6804 O O . SER B 1 432 ? -18.797 -8.75 -8.766 1 81 432 SER B O 1
ATOM 6806 N N . ASN B 1 433 ? -20.703 -7.656 -8.672 1 63.56 433 ASN B N 1
ATOM 6807 C CA . ASN B 1 433 ? -21.109 -8.383 -7.473 1 63.56 433 ASN B CA 1
ATOM 6808 C C . ASN B 1 433 ? -21.75 -9.727 -7.82 1 63.56 433 ASN B C 1
ATOM 6810 O O . ASN B 1 433 ? -22.656 -9.789 -8.656 1 63.56 433 ASN B O 1
ATOM 6814 N N . ALA B 1 434 ? -20.875 -10.672 -7.898 1 53.12 434 ALA B N 1
ATOM 6815 C CA . ALA B 1 434 ? -21.406 -11.969 -8.312 1 53.12 434 ALA B CA 1
ATOM 6816 C C . ALA B 1 434 ? -22.828 -12.156 -7.82 1 53.12 434 ALA B C 1
ATOM 6818 O O . ALA B 1 434 ? -23.656 -12.766 -8.508 1 53.12 434 ALA B O 1
ATOM 6819 N N . TYR B 1 435 ? -23.062 -12.117 -6.383 1 50.91 435 TYR B N 1
ATOM 6820 C CA . TYR B 1 435 ? -24.359 -12.586 -5.918 1 50.91 435 TYR B CA 1
ATOM 6821 C C . TYR B 1 435 ? -25.375 -11.438 -5.879 1 50.91 435 TYR B C 1
ATOM 6823 O O . TYR B 1 435 ? -24.984 -10.281 -5.684 1 50.91 435 TYR B O 1
ATOM 6831 N N . GLY B 1 436 ? -26.547 -11.57 -6.301 1 45.69 436 GLY B N 1
ATOM 6832 C CA . GLY B 1 436 ? -27.828 -10.859 -6.379 1 45.69 436 GLY B CA 1
ATOM 6833 C C . GLY B 1 436 ? -27.906 -9.695 -5.406 1 45.69 436 GLY B C 1
ATOM 6834 O O . GLY B 1 436 ? -28.562 -9.805 -4.363 1 45.69 436 GLY B O 1
ATOM 6835 N N . GLU B 1 437 ? -26.953 -9.117 -4.91 1 38.78 437 GLU B N 1
ATOM 6836 C CA . GLU B 1 437 ? -27.484 -8 -4.137 1 38.78 437 GLU B CA 1
ATOM 6837 C C . GLU B 1 437 ? -28.453 -7.156 -4.977 1 38.78 437 GLU B C 1
ATOM 6839 O O . GLU B 1 437 ? -28.109 -6.738 -6.086 1 38.78 437 GLU B O 1
ATOM 6844 N N . VAL B 1 438 ? -29.734 -7.332 -4.719 1 29.64 438 VAL B N 1
ATOM 6845 C CA . VAL B 1 438 ? -30.891 -6.453 -4.891 1 29.64 438 VAL B CA 1
ATOM 6846 C C . VAL B 1 438 ? -30.547 -5.043 -4.418 1 29.64 438 VAL B C 1
ATOM 6848 O O . VAL B 1 438 ? -30.188 -4.84 -3.256 1 29.64 438 VAL B O 1
ATOM 6851 N N . ALA B 1 439 ? -29.938 -4.277 -5.09 1 32.91 439 ALA B N 1
ATOM 6852 C CA . ALA B 1 439 ? -29.828 -2.832 -4.922 1 32.91 439 ALA B CA 1
ATOM 6853 C C . ALA B 1 439 ? -31 -2.279 -4.125 1 32.91 439 ALA B C 1
ATOM 6855 O O . ALA B 1 439 ? -32.156 -2.514 -4.477 1 32.91 439 ALA B O 1
ATOM 6856 N N . SER B 1 440 ? -30.984 -1.976 -2.803 1 26.75 440 SER B N 1
ATOM 6857 C CA . SER B 1 440 ? -31.922 -1.033 -2.217 1 26.75 440 SER B CA 1
ATOM 6858 C C . SER B 1 440 ? -32.125 0.183 -3.115 1 26.75 440 SER B C 1
ATOM 6860 O O . SER B 1 440 ? -31.172 0.934 -3.369 1 26.75 440 SER B O 1
ATOM 6862 N N . ARG B 1 441 ? -32.938 0.022 -4.137 1 22.8 441 ARG B N 1
ATOM 6863 C CA . ARG B 1 441 ? -33.625 1.247 -4.543 1 22.8 441 ARG B CA 1
ATOM 6864 C C . ARG B 1 441 ? -34.406 1.834 -3.393 1 22.8 441 ARG B C 1
ATOM 6866 O O . ARG B 1 441 ? -35.125 1.109 -2.697 1 22.8 441 ARG B O 1
#

Sequence (882 aa):
MKRLVILMGMVLLPHGVFAEAGVPAFALSRVIDFALENEPKLSVLGKDIEAAKHTVDAAKGGRWPRLDLEAGITRYRYAAPITPISGAPQNGGGFPPFDKDIYDASLTLKLPIYRGGRLVKNVEIAEINRLIAERALHQGRQELVFNVTSVYCKILELEELLKAHEQNVRQLEEHRRVTEQFVKAGSAARVDLMKTDVELAHGRQQVLATQNAGAAAYALLRSLMGVDESYPRFTVAEEPFPEKGYPPEEKAVEVALRQRPDYLKVKARTELFQARLDLARGKRLPSVDVAGEYGERAGDSLSFKENWNIGLRLSYPLFDGGITRAEIKKGMVELERTGEELRAVRLSIVREVREAYLAVADAEKRLAVAREAISSAEENLRVEQLKYETGVGTTRDVIDAQTALLRATTDRHQASYDLAAAKAALDKALGSNAYGEVASRMKRLVILMGMVLLPHGVFAEAGVPAFALSRVIDFALENEPKLSVLGKDIEAAKHTVDAAKGGRWPRLDLEAGITRYRYAAPITPISGAPQNGGGFPPFDKDIYDASLTLKLPIYRGGRLVKNVEIAEINRLIAERALHQGRQELVFNVTSVYCKILELEELLKAHEQNVRQLEEHRRVTEQFVKAGSAARVDLMKTDVELAHGRQQVLATQNAGAAAYALLRSLMGVDESYPRFTVAEEPFPEKGYPPEEKAVEVALRQRPDYLKVKARTELFQARLDLARGKRLPSVDVAGEYGERAGDSLSFKENWNIGLRLSYPLFDGGITRAEIKKGMVELERTGEELRAVRLSIVREVREAYLAVADAEKRLAVAREAISSAEENLRVEQLKYETGVGTTRDVIDAQTALLRATTDRHQASYDLAAAKAALDKALGSNAYGEVASR

Secondary structure (DSSP, 8-state):
-----------------------PEEPHHHHHHHHHHH-HHHHHHHHHHHHHHHHHHHHHHTTS-EEEEEEEEEEEEEEEE-SS--S-TTTT-----EEEEEEEEEEEEEEEEESTTHHHHHHHHHHHHHHHHHHHHHHHHHHHHHHHHHHHHHHHHHHHHHHHHHHHHHHHHHHHHHHHHHHHTTSS-HHHHHHHHHHHHHHHHHHHHHHHHHHHHHHHHHHHHT--TTSPP-EE---PPPP-----HHHHHHHHHHH-HHHHHHHHHHHHHHHHHHHHHHTTS-EEEEEEEEEEEE-TT---EEEEEEEEEEE-----TTHHHHHHHHHHHHHHHHHHHHHHHHHHHHHHHHHHHHHHHHHHHHHHHHHHHHHHHHHHHHHHHHHHHTTSS-HHHHHHHHHHHHHHHHHHHHHHHHHHHHHHHHHHHHT---S------/-----------------------PEEPHHHHHHHHHHH-HHHHHHHHHHHHHHHHHHHHHHTTS-EEEEEEEEEEEEEEEE-SS--S-GGGT-----EEEEEEEEEEEEEEEEESTTHHHHHHHHHHHHHHHHHHHHHHHHHHHHHHHHHHHHHHHHHHHHHHHHHHHHHHHHHHHHHHHHHHHHTSS-HHHHHHHHHHHHHHHHHHHHHHHHHHHHHHHHHHHHT--TTSPP-EE---PPPP-----HHHHHHHHHHH-HHHHHHHHHHHHHHHHHHHHHHTTS-EEEEEEEEEEEE-TT---EEEEEEEEEEEEEEE-TTHHHHHHHHHHHHHHHHHHHHHHHHHHHHHHHHHHHHHHHHHHHHHHHHHHHHHHHHHHHHHHHHHHHTTSS-HHHHHHHHHHHHHHHHHHHHHHHHHHHHHHHHHHHHT--SS------

Nearest PDB structures (foldseek):
  5azs-assembly1_C  TM=8.772E-01  e=4.239E-21  Pseudomonas aeruginosa PAO1
  5azs-assembly1_A  TM=8.826E-01  e=2.956E-20  Pseudomonas aeruginosa PAO1
  5iuy-assembly1_A  TM=8.879E-01  e=8.966E-20  Pseudomonas aeruginosa PAO1
  1yc9-assembly1_A-3  TM=8.712E-01  e=8.966E-20  Vibrio cholerae
  5azs-assembly1_B  TM=8.467E-01  e=4.961E-19  Pseudomonas aeruginosa PAO1

pLDDT: mean 88.31, std 16.08, range [21.58, 98.62]

Foldseek 3Di:
DCPPDPPPPPPPPPPPPPVPPPFAADELLRLLVLLCVAAVVLVVLVVQLVVLVVQLVVLLVLQAKDKDKDWDKAFAPWWDFWDDQPDDVPPVRDDGDTFRIKTKMKIKMKGWDDQLCLSVLSSVLSVLSSVLSVLVSLLVSLVLSLVLLLLLLVLVLLVLLLVLLVVLLVVLVVLLVVQVVCVVVVLDDPVLNVVSVVVSVVSVVVNVVSVVVNVVSVVVSCNSSNHDPPDDGHHHDDDDDDDDDDDDLVCLLVLQCVFASVLVSLVSVLVSLVSVLSSLVSNQAKIKMKMKMWMWMDHPVPPIDIDMDIDIDIGGDDDDPCPSVVVSVVSVVVSVVSVVVSVVVSVVLSVLLVVLVVQLVVLVVQLVVLVVQLVVLVVQLVVQVVCVVVSNHGSVSNSVSSVSNSVSSSSNSVSVSSNSSSVSSNCNSSNHPPDDPPPPD/DPPPPPPPPPPPPPPPPPPPPPFAADELQRLLVLLCVAAVVLVVLVVQLVVLVVQLVVLLVLQAKDKDKDWDKAFAPWWDFWDDQDDDVPVVRDDGDTFRIKTKMKIKIKGWDDQLCLSVLSSVLSVLSSVLSVLVSLLVSLVLSLVLLLLLLVLVLLVLLLVLLVVLLVVLVVLLVVQVVCVVVVLHDVVLNVVSVVVSVVSVVVSVVSVVVNVVSVVVSCNSSNHDPPDDGHHHDDDDDDDDDDDDLVCLLVLLCVFRSVLVSLVSVLVSLVSVLSSLVSNQAKIKMKMKMWMWMDHPVPPTDIDMDIDIDIGGDDDDPCPSVVVSVVSVVVSVVSVVVSVVVSVVLSVLLVVLVVQLVVLVVQLVVLVVQLVVLVVQLVVQVVCVVVSNHGSVSNSVSSVSNSVSSSSNSVSVSSNSSSVSSNCNSSNHPPDPPPPPD